Protein 3U40 (pdb70)

Nearest PDB structures (foldseek):
  3u40-assembly1_F  TM=1.004E+00  e=8.048E-52  Entamoeba histolytica
  3u40-assembly1_C  TM=9.992E-01  e=3.951E-50  Entamoeba histolytica
  3u40-assembly1_B  TM=9.940E-01  e=5.725E-50  Entamoeba histolytica
  3tl6-assembly1_A  TM=9.903E-01  e=4.682E-49  Entamoeba histolytica
  3tl6-assembly1_F  TM=9.995E-01  e=1.095E-47  Entamoeba histolytica

Secondary structure (DSSP, 8-state):
-GGG-SBTTB-PPTTSS-SEEEEES-HHHHHHHHHHH-EEEEEEE-GGG--EEEEEETTEEEEEEE--SSHHHHHHHHHHHHHHS---EEEEEEEEEE-STTPPTT-EEEEEEEEES-SSSGGGT-SSBPPEE--HHHHHHHHHHHHHTT--EEEEEEEE-S-SS-SS---HHHHHTT--EEESSHHHHHHHHHHHT-EEEEEEEEEEESSTT--B--HHHHHHTTHHHHHHHHTT--/-GGG-SBTTB-PPTTSS-SEEEEES-HHHHHHHHHHH-EEEEEEE-GGG--EEEEEETTEEEEEEE--SSHHHHHHHHHHHHHTS---EEEEEEEEEE-STT--TT-EEEEEEEEE--SSSGGGT-SSBPPEE--HHHHHHHHHHHHHTT--EEEEEEEE-S-SS-SS---HHHHHTT--EEESSHHHHHHHHHHHT-EEEEEEEEEEESSTT--B--HHHHHHTTHHHHHHHHTT--/-GGG-SBTTB-PPTTSS-SEEEEES-HHHHHHHHHHH-EEEEEEE-GGG--EEEEEETTEEEEEEE--SSHHHHHHHHHHHHHHS---EEEEEEEEEE-STTPPTT-EEEEEEEEESSSSGGGGT-SSBPPEE--HHHHHHHHHHHHHHT--EEEEEEEE-S-SS-SS---HHHHHTT--EEESSHHHHHHHHHHHT-EEEEEEEEEEE---HHHHHHHHHHHHHHH--/--B-GGG-SBTTB-PPTTSS-SEEEEES-HHHHHHHHHHH-EEEEEEE-GGG--EEEEEETTEEEEEEE--SSHHHHHHHHHHHHHTB---EEEEEEEEEE-STT--TT-EEEEEEEEESSSSGGGGT-SSBPPEE--HHHHHHHHHHHHHTT--EEEEEEEE-S-S--SS---HHHHHTT--EEESSHHHHHHHHHHHT-EEEEEEEEEEESSTT--B--HHHHHHHSHHHHHHHHTT--/-GGG-SBTTB-PPTTSS-SEEEEES-HHHHHHHHHHH-EEEEEEE-GGG--EEEEEETTEEEEEEE--SSHHHHHHHHHHHHHHS---EEEEEEEEEE-STT--TT-EEEEEEEEE---SGGGG--SSBPPEE--HHHHHHHHHHHHHTT--EEEEEEEE-S-SS-SS---HHHHHTT--EEESSHHHHHHHHHHHT-EEEEEEEEEEESSTT--B----HHHHHHHHTT--/-GGG-SBTTB-PPTTSS-SEEEEES-HHHHHHHHHHH-EEEEEEE-GGG--EEEEEETTEEEEEEE--SSHHHHHHHHHHHHHTS---EEEEEEEEEE-STT--TT-EEEEEEEEE--SSSGGGT-SSBPPEE--HHHHHHHHHHHHHTT--EEEEEEEE-S-SS-SS---HHHHHTT--EEESSHHHHHHHHHHHT-EEEEEEEEEEE--HHHHHHHHHHHHTT--

Structure (mmCIF, N/CA/C/O backbone):
data_3U40
#
_entry.id   3U40
#
_cell.length_a   86.277
_cell.length_b   101.202
_cell.length_c   167.264
_cell.angle_alpha   90.000
_cell.angle_beta   90.000
_cell.angle_gamma   90.000
#
_symmetry.space_group_name_H-M   'P 21 21 21'
#
loop_
_entity.id
_entity.type
_entity.pdbx_description
1 polymer 'Purine nucleoside phosphorylase'
2 non-polymer ADENOSINE
3 non-polymer 'NITRATE ION'
4 non-polymer 'PHOSPHATE ION'
5 water water
#
loop_
_atom_site.group_PDB
_atom_site.id
_atom_site.type_symbol
_atom_site.label_atom_id
_atom_site.label_alt_id
_atom_site.label_comp_id
_atom_site.label_asym_id
_atom_site.label_entity_id
_atom_site.label_seq_id
_atom_site.pdbx_PDB_ins_code
_atom_site.Cartn_x
_atom_site.Cartn_y
_atom_site.Cartn_z
_atom_site.occupancy
_atom_site.B_iso_or_equiv
_atom_site.auth_seq_id
_atom_site.auth_comp_id
_atom_site.auth_asym_id
_atom_site.auth_atom_id
_atom_site.pdbx_PDB_model_num
ATOM 1 N N . MET A 1 5 ? -14.845 11.751 45.951 1.00 31.31 1 MET A N 1
ATOM 2 C CA . MET A 1 5 ? -15.044 10.620 46.948 1.00 32.14 1 MET A CA 1
ATOM 3 C C . MET A 1 5 ? -15.666 11.024 48.300 1.00 30.99 1 MET A C 1
ATOM 4 O O . MET A 1 5 ? -14.945 11.381 49.255 1.00 29.00 1 MET A O 1
ATOM 6 N N . ALA A 1 6 ? -17.005 10.951 48.381 1.00 30.75 2 ALA A N 1
ATOM 7 C CA . ALA A 1 6 ? -17.761 11.377 49.574 1.00 31.29 2 ALA A CA 1
ATOM 8 C C . ALA A 1 6 ? -17.289 10.728 50.880 1.00 32.53 2 ALA A C 1
ATOM 9 O O . ALA A 1 6 ? -17.306 11.354 51.953 1.00 32.43 2 ALA A O 1
ATOM 11 N N . GLU A 1 7 ? -16.884 9.464 50.780 1.00 33.39 3 GLU A N 1
ATOM 12 C CA . GLU A 1 7 ? -16.348 8.727 51.918 1.00 34.49 3 GLU A CA 1
ATOM 13 C C . GLU A 1 7 ? -15.078 9.336 52.564 1.00 33.88 3 GLU A C 1
ATOM 14 O O . GLU A 1 7 ? -14.801 9.048 53.728 1.00 35.16 3 GLU A O 1
ATOM 16 N N . HIS A 1 8 ? -14.322 10.169 51.834 1.00 32.02 4 HIS A N 1
ATOM 17 C CA . HIS A 1 8 ? -13.068 10.767 52.369 1.00 30.83 4 HIS A CA 1
ATOM 18 C C . HIS A 1 8 ? -13.199 12.150 52.955 1.00 28.03 4 HIS A C 1
ATOM 19 O O . HIS A 1 8 ? -12.200 12.783 53.302 1.00 27.86 4 HIS A O 1
ATOM 26 N N . CYS A 1 9 ? -14.430 12.645 53.032 1.00 25.47 5 CYS A N 1
ATOM 27 C CA . CYS A 1 9 ? -14.716 13.968 53.568 1.00 23.76 5 CYS A CA 1
ATOM 28 C C . CYS A 1 9 ? -15.584 13.724 54.792 1.00 23.80 5 CYS A C 1
ATOM 29 O O . CYS A 1 9 ? -16.446 12.864 54.741 1.00 24.84 5 CYS A O 1
ATOM 32 N N . PRO A 1 10 ? -15.372 14.495 55.879 1.00 23.18 6 PRO A N 1
ATOM 33 C CA . PRO A 1 10 ? -14.348 15.572 56.000 1.00 21.78 6 PRO A CA 1
ATOM 34 C C . PRO A 1 10 ? -12.918 14.993 56.085 1.00 21.49 6 PRO A C 1
ATOM 35 O O . PRO A 1 10 ? -12.753 13.799 56.300 1.00 21.09 6 PRO A O 1
ATOM 39 N N . THR A 1 11 ? -11.893 15.813 55.880 1.00 20.03 7 THR A N 1
ATOM 40 C CA . THR A 1 11 ? -10.508 15.310 55.938 1.00 20.45 7 THR A CA 1
ATOM 41 C C . THR A 1 11 ? -9.831 15.813 57.233 1.00 20.28 7 THR A C 1
ATOM 42 O O . THR A 1 11 ? -10.432 16.603 57.957 1.00 19.74 7 THR A O 1
ATOM 46 N N . PRO A 1 12 ? -8.561 15.419 57.491 1.00 20.53 8 PRO A N 1
ATOM 47 C CA . PRO A 1 12 ? -7.941 16.005 58.705 1.00 20.76 8 PRO A CA 1
ATOM 48 C C . PRO A 1 12 ? -7.658 17.496 58.595 1.00 20.17 8 PRO A C 1
ATOM 49 O O . PRO A 1 12 ? -7.355 18.116 59.615 1.00 21.13 8 PRO A O 1
ATOM 53 N N . HIS A 1 13 ? -7.772 18.076 57.397 1.00 18.36 9 HIS A N 1
ATOM 54 C CA . HIS A 1 13 ? -7.525 19.526 57.220 1.00 17.23 9 HIS A CA 1
ATOM 55 C C . HIS A 1 13 ? -8.697 20.354 56.814 1.00 16.77 9 HIS A C 1
ATOM 56 O O . HIS A 1 13 ? -8.582 21.573 56.664 1.00 16.52 9 HIS A O 1
ATOM 63 N N . ASN A 1 14 ? -9.867 19.726 56.699 1.00 16.90 10 ASN A N 1
ATOM 64 C CA . ASN A 1 14 ? -11.014 20.392 56.120 1.00 16.20 10 ASN A CA 1
ATOM 65 C C . ASN A 1 14 ? -12.282 19.782 56.680 1.00 17.10 10 ASN A C 1
ATOM 66 O O . ASN A 1 14 ? -12.555 18.579 56.483 1.00 16.62 10 ASN A O 1
ATOM 71 N N . GLY A 1 15 ? -13.073 20.613 57.355 1.00 17.27 11 GLY A N 1
ATOM 72 C CA . GLY A 1 15 ? -14.287 20.123 57.997 1.00 18.17 11 GLY A CA 1
ATOM 73 C C . GLY A 1 15 ? -15.490 19.950 57.077 1.00 18.19 11 GLY A C 1
ATOM 74 O O . GLY A 1 15 ? -16.493 19.426 57.504 1.00 18.47 11 GLY A O 1
ATOM 75 N N . ALA A 1 16 ? -15.376 20.367 55.811 1.00 17.53 12 ALA A N 1
ATOM 76 C CA . ALA A 1 16 ? -16.475 20.249 54.857 1.00 17.39 12 ALA A CA 1
ATOM 77 C C . ALA A 1 16 ? -16.834 18.795 54.538 1.00 17.59 12 ALA A C 1
ATOM 78 O O . ALA A 1 16 ? -15.957 17.928 54.446 1.00 17.33 12 ALA A O 1
ATOM 80 N N . LYS A 1 17 ? -18.125 18.538 54.378 1.00 17.54 13 LYS A N 1
ATOM 81 C CA . LYS A 1 17 ? -18.580 17.288 53.793 1.00 17.62 13 LYS A CA 1
ATOM 82 C C . LYS A 1 17 ? -18.579 17.467 52.251 1.00 17.10 13 LYS A C 1
ATOM 83 O O . LYS A 1 17 ? -18.542 18.605 51.732 1.00 16.02 13 LYS A O 1
ATOM 85 N N . TYR A 1 18 ? -18.609 16.358 51.520 1.00 17.24 14 TYR A N 1
ATOM 86 C CA . TYR A 1 18 ? -18.631 16.416 50.066 1.00 17.77 14 TYR A CA 1
ATOM 87 C C . TYR A 1 18 ? -19.848 17.188 49.567 1.00 18.03 14 TYR A C 1
ATOM 88 O O . TYR A 1 18 ? -20.920 17.012 50.095 1.00 18.17 14 TYR A O 1
ATOM 97 N N . GLY A 1 19 ? -19.682 18.067 48.586 1.00 17.89 15 GLY A N 1
ATOM 98 C CA . GLY A 1 19 ? -20.812 18.864 48.107 1.00 18.52 15 GLY A CA 1
ATOM 99 C C . GLY A 1 19 ? -20.934 20.221 48.757 1.00 19.28 15 GLY A C 1
ATOM 100 O O . GLY A 1 19 ? -21.622 21.099 48.215 1.00 20.11 15 GLY A O 1
ATOM 101 N N . GLU A 1 20 ? -20.248 20.414 49.893 1.00 19.08 16 GLU A N 1
ATOM 102 C CA . GLU A 1 20 ? -20.218 21.715 50.562 1.00 19.53 16 GLU A CA 1
ATOM 103 C C . GLU A 1 20 ? -19.231 22.673 49.871 1.00 18.76 16 GLU A C 1
ATOM 104 O O . GLU A 1 20 ? -19.316 23.908 50.057 1.00 18.64 16 GLU A O 1
ATOM 110 N N . ILE A 1 21 ? -18.359 22.103 49.032 1.00 16.95 17 ILE A N 1
ATOM 111 C CA . ILE A 1 21 ? -17.380 22.895 48.304 1.00 16.14 17 ILE A CA 1
ATOM 112 C C . ILE A 1 21 ? -17.806 22.861 46.856 1.00 16.05 17 ILE A C 1
ATOM 113 O O . ILE A 1 21 ? -18.126 21.810 46.347 1.00 16.78 17 ILE A O 1
ATOM 118 N N . ALA A 1 22 ? -17.819 24.018 46.205 1.00 16.33 18 ALA A N 1
ATOM 119 C CA . ALA A 1 22 ? -18.239 24.145 44.803 1.00 16.73 18 ALA A CA 1
ATOM 120 C C . ALA A 1 22 ? -17.209 23.570 43.870 1.00 16.79 18 ALA A C 1
ATOM 121 O O . ALA A 1 22 ? -16.054 23.269 44.274 1.00 16.54 18 ALA A O 1
ATOM 123 N N . GLU A 1 23 ? -17.563 23.516 42.597 1.00 17.18 19 GLU A N 1
ATOM 124 C CA . GLU A 1 23 ? -16.638 22.933 41.627 1.00 18.02 19 GLU A CA 1
ATOM 125 C C . GLU A 1 23 ? -15.512 23.890 41.231 1.00 17.09 19 GLU A C 1
ATOM 126 O O . GLU A 1 23 ? -14.529 23.460 40.662 1.00 16.88 19 GLU A O 1
ATOM 132 N N . THR A 1 24 ? -15.706 25.185 41.478 1.00 16.89 20 THR A N 1
ATOM 133 C CA . THR A 1 24 ? -14.672 26.201 41.333 1.00 16.68 20 THR A CA 1
ATOM 134 C C . THR A 1 24 ? -14.271 26.706 42.724 1.00 16.14 20 THR A C 1
ATOM 135 O O . THR A 1 24 ? -15.123 27.102 43.516 1.00 16.37 20 THR A O 1
ATOM 139 N N . VAL A 1 25 ? -12.975 26.698 43.016 1.00 15.46 21 VAL A N 1
ATOM 140 C CA . VAL A 1 25 ? -12.467 27.197 44.294 1.00 15.06 21 VAL A CA 1
ATOM 141 C C . VAL A 1 25 ? -11.386 28.270 44.003 1.00 15.30 21 VAL A C 1
ATOM 142 O O . VAL A 1 25 ? -10.452 28.016 43.248 1.00 15.38 21 VAL A O 1
ATOM 146 N N . LEU A 1 26 ? -11.542 29.437 44.605 1.00 15.59 22 LEU A N 1
ATOM 147 C CA . LEU A 1 26 ? -10.560 30.494 44.602 1.00 16.52 22 LEU A CA 1
ATOM 148 C C . LEU A 1 26 ? -9.809 30.333 45.898 1.00 16.36 22 LEU A C 1
ATOM 149 O O . LEU A 1 26 ? -10.428 30.225 46.964 1.00 16.07 22 LEU A O 1
ATOM 154 N N . MET A 1 27 ? -8.491 30.283 45.845 1.00 16.26 23 MET A N 1
ATOM 155 C CA . MET A 1 27 ? -7.726 30.096 47.070 1.00 16.99 23 MET A CA 1
ATOM 156 C C . MET A 1 27 ? -6.758 31.265 47.238 1.00 16.63 23 MET A C 1
ATOM 157 O O . MET A 1 27 ? -6.180 31.746 46.246 1.00 16.58 23 MET A O 1
ATOM 162 N N . ALA A 1 28 ? -6.575 31.697 48.486 1.00 16.04 24 ALA A N 1
ATOM 163 C CA . ALA A 1 28 ? -5.521 32.667 48.823 1.00 16.86 24 ALA A CA 1
ATOM 164 C C . ALA A 1 28 ? -4.814 32.195 50.086 1.00 16.81 24 ALA A C 1
ATOM 165 O O . ALA A 1 28 ? -5.342 31.371 50.815 1.00 16.07 24 ALA A O 1
ATOM 167 N N . GLY A 1 29 ? -3.622 32.709 50.340 1.00 17.75 25 GLY A N 1
ATOM 168 C CA . GLY A 1 29 ? -2.834 32.244 51.489 1.00 18.68 25 GLY A CA 1
ATOM 169 C C . GLY A 1 29 ? -3.463 32.619 52.832 1.00 19.62 25 GLY A C 1
ATOM 170 O O . GLY A 1 29 ? -3.472 31.815 53.775 1.00 20.11 25 GLY A O 1
ATOM 171 N N . ASP A 1 30 ? -4.021 33.829 52.886 1.00 19.38 26 ASP A N 1
ATOM 172 C CA . ASP A 1 30 ? -4.369 34.482 54.142 1.00 20.00 26 ASP A CA 1
ATOM 173 C C . ASP A 1 30 ? -5.847 34.373 54.480 1.00 19.66 26 ASP A C 1
ATOM 174 O O . ASP A 1 30 ? -6.682 34.860 53.723 1.00 19.61 26 ASP A O 1
ATOM 179 N N . PRO A 1 31 ? -6.182 33.695 55.600 1.00 19.86 27 PRO A N 1
ATOM 180 C CA . PRO A 1 31 ? -7.623 33.522 55.968 1.00 20.42 27 PRO A CA 1
ATOM 181 C C . PRO A 1 31 ? -8.388 34.837 56.152 1.00 21.47 27 PRO A C 1
ATOM 182 O O . PRO A 1 31 ? -9.599 34.879 55.913 1.00 21.41 27 PRO A O 1
ATOM 186 N N . LEU A 1 32 ? -7.704 35.906 56.556 1.00 22.42 28 LEU A N 1
ATOM 187 C CA . LEU A 1 32 ? -8.362 37.210 56.706 1.00 23.82 28 LEU A CA 1
ATOM 188 C C . LEU A 1 32 ? -8.736 37.775 55.320 1.00 23.20 28 LEU A C 1
ATOM 189 O O . LEU A 1 32 ? -9.806 38.321 55.119 1.00 22.73 28 LEU A O 1
ATOM 194 N N . ARG A 1 33 ? -7.890 37.539 54.328 1.00 23.57 29 ARG A N 1
ATOM 195 C CA . ARG A 1 33 ? -8.218 37.917 52.974 1.00 23.26 29 ARG A CA 1
ATOM 196 C C . ARG A 1 33 ? -9.363 37.060 52.345 1.00 21.58 29 ARG A C 1
ATOM 197 O O . ARG A 1 33 ? -10.194 37.562 51.597 1.00 20.32 29 ARG A O 1
ATOM 205 N N . VAL A 1 34 ? -9.371 35.771 52.639 1.00 19.52 30 VAL A N 1
ATOM 206 C CA . VAL A 1 34 ? -10.408 34.873 52.160 1.00 19.05 30 VAL A CA 1
ATOM 207 C C . VAL A 1 34 ? -11.764 35.308 52.728 1.00 20.00 30 VAL A C 1
ATOM 208 O O . VAL A 1 34 ? -12.746 35.369 52.006 1.00 18.74 30 VAL A O 1
ATOM 212 N N . LYS A 1 35 ? -11.785 35.630 54.017 1.00 21.32 31 LYS A N 1
ATOM 213 C CA . LYS A 1 35 ? -12.974 36.147 54.655 1.00 23.21 31 LYS A CA 1
ATOM 214 C C . LYS A 1 35 ? -13.463 37.435 53.982 1.00 23.73 31 LYS A C 1
ATOM 215 O O . LYS A 1 35 ? -14.655 37.581 53.672 1.00 23.41 31 LYS A O 1
ATOM 221 N N . LEU A 1 36 ? -12.541 38.371 53.758 1.00 24.00 32 LEU A N 1
ATOM 222 C CA . LEU A 1 36 ? -12.884 39.596 53.072 1.00 24.79 32 LEU A CA 1
ATOM 223 C C . LEU A 1 36 ? -13.468 39.326 51.675 1.00 24.14 32 LEU A C 1
ATOM 224 O O . LEU A 1 36 ? -14.414 39.988 51.279 1.00 24.05 32 LEU A O 1
ATOM 229 N N . LEU A 1 37 ? -12.862 38.404 50.924 1.00 22.23 33 LEU A N 1
ATOM 230 C CA . LEU A 1 37 ? -13.365 38.036 49.611 1.00 21.68 33 LEU A CA 1
ATOM 231 C C . LEU A 1 37 ? -14.812 37.516 49.686 1.00 21.45 33 LEU A C 1
ATOM 232 O O . LEU A 1 37 ? -15.676 37.959 48.903 1.00 21.15 33 LEU A O 1
ATOM 234 N N . ALA A 1 38 ? -15.082 36.600 50.621 1.00 20.65 34 ALA A N 1
ATOM 235 C CA . ALA A 1 38 ? -16.438 36.030 50.768 1.00 21.23 34 ALA A CA 1
ATOM 236 C C . ALA A 1 38 ? -17.467 37.146 51.108 1.00 23.03 34 ALA A C 1
ATOM 237 O O . ALA A 1 38 ? -18.536 37.232 50.471 1.00 22.46 34 ALA A O 1
ATOM 239 N N . ASP A 1 39 ? -17.132 37.996 52.097 1.00 24.44 35 ASP A N 1
ATOM 240 C CA . ASP A 1 39 ? -18.012 39.120 52.503 1.00 27.14 35 ASP A CA 1
ATOM 241 C C . ASP A 1 39 ? -18.226 40.161 51.411 1.00 26.97 35 ASP A C 1
ATOM 242 O O . ASP A 1 39 ? -19.295 40.695 51.267 1.00 29.09 35 ASP A O 1
ATOM 247 N N . THR A 1 40 ? -17.195 40.472 50.650 1.00 27.10 36 THR A N 1
ATOM 248 C CA . THR A 1 40 ? -17.316 41.511 49.648 1.00 27.26 36 THR A CA 1
ATOM 249 C C . THR A 1 40 ? -18.045 41.053 48.393 1.00 26.79 36 THR A C 1
ATOM 250 O O . THR A 1 40 ? -18.758 41.847 47.787 1.00 25.96 36 THR A O 1
ATOM 254 N N . TYR A 1 41 ? -17.835 39.804 47.971 1.00 25.16 37 TYR A N 1
ATOM 255 C CA . TYR A 1 41 ? -18.254 39.398 46.626 1.00 25.26 37 TYR A CA 1
ATOM 256 C C . TYR A 1 41 ? -19.305 38.325 46.539 1.00 24.34 37 TYR A C 1
ATOM 257 O O . TYR A 1 41 ? -19.942 38.172 45.504 1.00 24.11 37 TYR A O 1
ATOM 266 N N . LEU A 1 42 ? -19.458 37.539 47.589 1.00 24.08 38 LEU A N 1
ATOM 267 C CA . LEU A 1 42 ? -20.325 36.380 47.505 1.00 23.32 38 LEU A CA 1
ATOM 268 C C . LEU A 1 42 ? -21.657 36.607 48.203 1.00 23.77 38 LEU A C 1
ATOM 269 O O . LEU A 1 42 ? -21.724 37.351 49.185 1.00 23.45 38 LEU A O 1
ATOM 274 N N . THR A 1 43 ? -22.702 35.939 47.723 1.00 22.96 39 THR A N 1
ATOM 275 C CA . THR A 1 43 ? -23.993 36.003 48.424 1.00 23.84 39 THR A CA 1
ATOM 276 C C . THR A 1 43 ? -24.321 34.631 48.933 1.00 24.01 39 THR A C 1
ATOM 277 O O . THR A 1 43 ? -23.758 33.635 48.457 1.00 22.47 39 THR A O 1
ATOM 281 N N . ASP A 1 44 ? -25.208 34.586 49.920 1.00 25.07 40 ASP A N 1
ATOM 282 C CA . ASP A 1 44 ? -25.664 33.340 50.484 1.00 26.20 40 ASP A CA 1
ATOM 283 C C . ASP A 1 44 ? -24.504 32.506 51.048 1.00 25.32 40 ASP A C 1
ATOM 284 O O . ASP A 1 44 ? -24.458 31.288 50.816 1.00 25.45 40 ASP A O 1
ATOM 289 N N . VAL A 1 45 ? -23.599 33.162 51.795 1.00 23.77 41 VAL A N 1
ATOM 290 C CA . VAL A 1 45 ? -22.316 32.582 52.219 1.00 23.64 41 VAL A CA 1
ATOM 291 C C . VAL A 1 45 ? -22.514 31.591 53.355 1.00 23.87 41 VAL A C 1
ATOM 292 O O . VAL A 1 45 ? -23.215 31.873 54.322 1.00 24.56 41 VAL A O 1
ATOM 296 N N . VAL A 1 46 ? -21.939 30.406 53.193 1.00 22.84 42 VAL A N 1
ATOM 297 C CA . VAL A 1 46 ? -21.845 29.441 54.277 1.00 21.94 42 VAL A CA 1
ATOM 298 C C . VAL A 1 46 ? -20.367 29.136 54.520 1.00 20.71 42 VAL A C 1
ATOM 299 O O . VAL A 1 46 ? -19.606 28.922 53.567 1.00 19.61 42 VAL A O 1
ATOM 303 N N . GLN A 1 47 ? -19.955 29.113 55.785 1.00 20.46 43 GLN A N 1
ATOM 304 C CA . GLN A 1 47 ? -18.587 28.718 56.121 1.00 19.47 43 GLN A CA 1
ATOM 305 C C . GLN A 1 47 ? -18.533 27.212 56.203 1.00 19.35 43 GLN A C 1
ATOM 306 O O . GLN A 1 47 ? -19.288 26.653 56.984 1.00 19.62 43 GLN A O 1
ATOM 312 N N . TYR A 1 48 ? -17.663 26.534 55.443 1.00 18.10 44 TYR A N 1
ATOM 313 C CA . TYR A 1 48 ? -17.582 25.043 55.586 1.00 17.55 44 TYR A CA 1
ATOM 314 C C . TYR A 1 48 ? -16.344 24.548 56.357 1.00 17.50 44 TYR A C 1
ATOM 315 O O . TYR A 1 48 ? -16.255 23.359 56.712 1.00 17.25 44 TYR A O 1
ATOM 324 N N . ASN A 1 49 ? -15.379 25.434 56.579 1.00 16.96 45 ASN A N 1
ATOM 325 C CA . ASN A 1 49 ? -14.160 25.008 57.241 1.00 17.45 45 ASN A CA 1
ATOM 326 C C . ASN A 1 49 ? -13.621 26.065 58.180 1.00 17.63 45 ASN A C 1
ATOM 327 O O . ASN A 1 49 ? -13.593 27.257 57.830 1.00 17.18 45 ASN A O 1
ATOM 332 N N . SER A 1 50 ? -13.177 25.599 59.346 1.00 17.82 46 SER A N 1
ATOM 333 C CA . SER A 1 50 ? -12.393 26.421 60.285 1.00 18.80 46 SER A CA 1
ATOM 334 C C . SER A 1 50 ? -11.219 25.608 60.840 1.00 18.78 46 SER A C 1
ATOM 335 O O . SER A 1 50 ? -10.446 26.098 61.669 1.00 19.34 46 SER A O 1
ATOM 338 N N . VAL A 1 51 ? -11.078 24.363 60.376 1.00 18.44 47 VAL A N 1
ATOM 339 C CA . VAL A 1 51 ? -9.919 23.523 60.745 1.00 18.53 47 VAL A CA 1
ATOM 340 C C . VAL A 1 51 ? -8.568 24.238 60.535 1.00 18.76 47 VAL A C 1
ATOM 341 O O . VAL A 1 51 ? -8.304 24.765 59.442 1.00 18.02 47 VAL A O 1
ATOM 345 N N . ARG A 1 52 ? -7.751 24.285 61.597 1.00 19.26 48 ARG A N 1
ATOM 346 C CA . ARG A 1 52 ? -6.449 25.005 61.590 1.00 19.93 48 ARG A CA 1
ATOM 347 C C . ARG A 1 52 ? -6.544 26.493 61.226 1.00 19.71 48 ARG A C 1
ATOM 348 O O . ARG A 1 52 ? -5.553 27.099 60.813 1.00 19.68 48 ARG A O 1
ATOM 356 N N . GLY A 1 53 ? -7.735 27.060 61.370 1.00 19.29 49 GLY A N 1
ATOM 357 C CA . GLY A 1 53 ? -7.976 28.452 61.010 1.00 19.31 49 GLY A CA 1
ATOM 358 C C . GLY A 1 53 ? -7.922 28.704 59.511 1.00 18.79 49 GLY A C 1
ATOM 359 O O . GLY A 1 53 ? -7.923 29.873 59.088 1.00 19.02 49 GLY A O 1
ATOM 360 N N . ALA A 1 54 ? -7.903 27.624 58.708 1.00 17.84 50 ALA A N 1
ATOM 361 C CA . ALA A 1 54 ? -7.822 27.756 57.248 1.00 17.27 50 ALA A CA 1
ATOM 362 C C . ALA A 1 54 ? -9.253 27.874 56.668 1.00 16.71 50 ALA A C 1
ATOM 363 O O . ALA A 1 54 ? -9.820 26.959 56.067 1.00 16.62 50 ALA A O 1
ATOM 365 N N . VAL A 1 55 ? -9.825 29.050 56.837 1.00 16.36 51 VAL A N 1
ATOM 366 C CA . VAL A 1 55 ? -11.240 29.192 56.616 1.00 15.69 51 VAL A CA 1
ATOM 367 C C . VAL A 1 55 ? -11.578 28.961 55.152 1.00 15.06 51 VAL A C 1
ATOM 368 O O . VAL A 1 55 ? -10.784 29.308 54.262 1.00 14.57 51 VAL A O 1
ATOM 372 N N . GLY A 1 56 ? -12.740 28.333 54.930 1.00 14.53 52 GLY A N 1
ATOM 373 C CA . GLY A 1 56 ? -13.317 28.176 53.617 1.00 14.30 52 GLY A CA 1
ATOM 374 C C . GLY A 1 56 ? -14.808 28.535 53.629 1.00 14.82 52 GLY A C 1
ATOM 375 O O . GLY A 1 56 ? -15.531 28.228 54.596 1.00 14.94 52 GLY A O 1
ATOM 376 N N . TYR A 1 57 ? -15.251 29.232 52.585 1.00 14.63 53 TYR A N 1
ATOM 377 C CA . TYR A 1 57 ? -16.661 29.631 52.431 1.00 15.11 53 TYR A CA 1
ATOM 378 C C . TYR A 1 57 ? -17.174 29.253 51.045 1.00 14.99 53 TYR A C 1
ATOM 379 O O . TYR A 1 57 ? -16.419 29.219 50.082 1.00 14.86 53 TYR A O 1
ATOM 388 N N . THR A 1 58 ? -18.469 28.993 50.956 1.00 15.51 54 THR A N 1
ATOM 389 C CA . THR A 1 58 ? -19.139 28.730 49.698 1.00 15.66 54 THR A CA 1
ATOM 390 C C . THR A 1 58 ? -20.338 29.691 49.583 1.00 16.48 54 THR A C 1
ATOM 391 O O . THR A 1 58 ? -21.091 29.896 50.527 1.00 17.00 54 THR A O 1
ATOM 395 N N . GLY A 1 59 ? -20.483 30.289 48.417 1.00 16.83 55 GLY A N 1
ATOM 396 C CA . GLY A 1 59 ? -21.528 31.275 48.194 1.00 17.97 55 GLY A CA 1
ATOM 397 C C . GLY A 1 59 ? -21.627 31.507 46.701 1.00 18.63 55 GLY A C 1
ATOM 398 O O . GLY A 1 59 ? -21.107 30.702 45.897 1.00 18.16 55 GLY A O 1
ATOM 399 N N . TYR A 1 60 ? -22.296 32.583 46.315 1.00 19.26 56 TYR A N 1
ATOM 400 C CA . TYR A 1 60 ? -22.607 32.774 44.911 1.00 20.61 56 TYR A CA 1
ATOM 401 C C . TYR A 1 60 ? -22.113 34.069 44.400 1.00 21.57 56 TYR A C 1
ATOM 402 O O . TYR A 1 60 ? -22.176 35.089 45.098 1.00 21.05 56 TYR A O 1
ATOM 411 N N . TYR A 1 61 ? -21.633 34.020 43.158 1.00 22.51 57 TYR A N 1
ATOM 412 C CA . TYR A 1 61 ? -21.231 35.230 42.485 1.00 24.54 57 TYR A CA 1
ATOM 413 C C . TYR A 1 61 ? -21.955 35.282 41.151 1.00 25.02 57 TYR A C 1
ATOM 414 O O . TYR A 1 61 ? -21.807 34.374 40.323 1.00 23.36 57 TYR A O 1
ATOM 423 N N . LYS A 1 62 ? -22.799 36.312 41.005 1.00 25.43 58 LYS A N 1
ATOM 424 C CA . LYS A 1 62 ? -23.612 36.518 39.807 1.00 27.10 58 LYS A CA 1
ATOM 425 C C . LYS A 1 62 ? -24.337 35.231 39.436 1.00 25.68 58 LYS A C 1
ATOM 426 O O . LYS A 1 62 ? -24.306 34.808 38.298 1.00 26.25 58 LYS A O 1
ATOM 432 N N . GLY A 1 63 ? -24.934 34.576 40.420 1.00 24.89 59 GLY A N 1
ATOM 433 C CA . GLY A 1 63 ? -25.664 33.334 40.171 1.00 24.37 59 GLY A CA 1
ATOM 434 C C . GLY A 1 63 ? -24.852 32.049 40.106 1.00 23.29 59 GLY A C 1
ATOM 435 O O . GLY A 1 63 ? -25.416 30.966 39.978 1.00 23.54 59 GLY A O 1
ATOM 436 N N . VAL A 1 64 ? -23.536 32.145 40.193 1.00 22.91 60 VAL A N 1
ATOM 437 C CA . VAL A 1 64 ? -22.672 30.957 40.016 1.00 22.41 60 VAL A CA 1
ATOM 438 C C . VAL A 1 64 ? -22.066 30.549 41.357 1.00 21.49 60 VAL A C 1
ATOM 439 O O . VAL A 1 64 ? -21.471 31.358 42.049 1.00 21.12 60 VAL A O 1
ATOM 443 N N . LYS A 1 65 ? -22.238 29.298 41.739 1.00 21.60 61 LYS A N 1
ATOM 444 C CA . LYS A 1 65 ? -21.747 28.847 43.044 1.00 22.06 61 LYS A CA 1
ATOM 445 C C . LYS A 1 65 ? -20.221 28.761 43.036 1.00 20.82 61 LYS A C 1
ATOM 446 O O . LYS A 1 65 ? -19.644 28.287 42.075 1.00 20.85 61 LYS A O 1
ATOM 452 N N . LEU A 1 66 ? -19.562 29.260 44.075 1.00 19.76 62 LEU A N 1
ATOM 453 C CA . LEU A 1 66 ? -18.115 29.136 44.156 1.00 19.34 62 LEU A CA 1
ATOM 454 C C . LEU A 1 66 ? -17.636 29.106 45.591 1.00 18.10 62 LEU A C 1
ATOM 455 O O . LEU A 1 66 ? -18.332 29.540 46.521 1.00 17.92 62 LEU A O 1
ATOM 460 N N . SER A 1 67 ? -16.437 28.570 45.771 1.00 16.59 63 SER A N 1
ATOM 461 C CA . SER A 1 67 ? -15.861 28.512 47.091 1.00 15.69 63 SER A CA 1
ATOM 462 C C . SER A 1 67 ? -14.597 29.343 47.146 1.00 15.54 63 SER A C 1
ATOM 463 O O . SER A 1 67 ? -13.950 29.537 46.116 1.00 15.69 63 SER A O 1
ATOM 466 N N . VAL A 1 68 ? -14.297 29.848 48.336 1.00 15.37 64 VAL A N 1
ATOM 467 C CA A VAL A 1 68 ? -13.012 30.478 48.596 0.60 15.59 64 VAL A CA 1
ATOM 468 C CA B VAL A 1 68 ? -13.053 30.557 48.652 0.40 15.53 64 VAL A CA 1
ATOM 469 C C . VAL A 1 68 ? -12.395 29.906 49.874 1.00 15.60 64 VAL A C 1
ATOM 470 O O . VAL A 1 68 ? -13.046 29.728 50.905 1.00 15.40 64 VAL A O 1
ATOM 477 N N . GLN A 1 69 ? -11.111 29.581 49.777 1.00 16.04 65 GLN A N 1
ATOM 478 C CA . GLN A 1 69 ? -10.441 28.842 50.817 1.00 16.33 65 GLN A CA 1
ATOM 479 C C . GLN A 1 69 ? -8.995 29.327 51.021 1.00 15.84 65 GLN A C 1
ATOM 480 O O . GLN A 1 69 ? -8.298 29.606 50.058 1.00 15.46 65 GLN A O 1
ATOM 486 N N . ALA A 1 70 ? -8.574 29.417 52.284 1.00 15.45 66 ALA A N 1
ATOM 487 C CA . ALA A 1 70 ? -7.202 29.783 52.669 1.00 15.57 66 ALA A CA 1
ATOM 488 C C . ALA A 1 70 ? -6.309 28.565 52.422 1.00 15.62 66 ALA A C 1
ATOM 489 O O . ALA A 1 70 ? -6.734 27.429 52.687 1.00 15.64 66 ALA A O 1
ATOM 491 N N . HIS A 1 71 ? -5.102 28.773 51.913 1.00 15.20 67 HIS A N 1
ATOM 492 C CA . HIS A 1 71 ? -4.180 27.631 51.756 1.00 15.30 67 HIS A CA 1
ATOM 493 C C . HIS A 1 71 ? -2.902 27.704 52.554 1.00 15.32 67 HIS A C 1
ATOM 494 O O . HIS A 1 71 ? -2.049 26.820 52.410 1.00 15.28 67 HIS A O 1
ATOM 501 N N . GLY A 1 72 ? -2.748 28.733 53.386 1.00 14.99 68 GLY A N 1
ATOM 502 C CA . GLY A 1 72 ? -1.515 28.896 54.166 1.00 15.70 68 GLY A CA 1
ATOM 503 C C . GLY A 1 72 ? -0.326 29.244 53.252 1.00 15.67 68 GLY A C 1
ATOM 504 O O . GLY A 1 72 ? -0.514 29.610 52.081 1.00 15.98 68 GLY A O 1
ATOM 505 N N . MET A 1 73 ? 0.901 29.067 53.743 1.00 15.52 69 MET A N 1
ATOM 506 C CA . MET A 1 73 ? 2.071 29.493 52.987 1.00 15.37 69 MET A CA 1
ATOM 507 C C . MET A 1 73 ? 2.937 28.300 52.586 1.00 14.77 69 MET A C 1
ATOM 508 O O . MET A 1 73 ? 3.215 27.447 53.434 1.00 14.79 69 MET A O 1
ATOM 513 N N . GLY A 1 74 ? 3.399 28.285 51.335 1.00 14.05 70 GLY A N 1
ATOM 514 C CA . GLY A 1 74 ? 4.399 27.319 50.870 1.00 14.07 70 GLY A CA 1
ATOM 515 C C . GLY A 1 74 ? 3.758 26.153 50.122 1.00 13.60 70 GLY A C 1
ATOM 516 O O . GLY A 1 74 ? 2.573 25.856 50.324 1.00 13.01 70 GLY A O 1
ATOM 517 N N . MET A 1 75 ? 4.548 25.506 49.276 1.00 13.58 71 MET A N 1
ATOM 518 C CA . MET A 1 75 ? 4.054 24.396 48.440 1.00 13.77 71 MET A CA 1
ATOM 519 C C . MET A 1 75 ? 3.473 23.188 49.210 1.00 13.12 71 MET A C 1
ATOM 520 O O . MET A 1 75 ? 2.468 22.646 48.792 1.00 12.88 71 MET A O 1
ATOM 525 N N . PRO A 1 76 ? 4.112 22.761 50.329 1.00 13.13 72 PRO A N 1
ATOM 526 C CA . PRO A 1 76 ? 3.547 21.609 51.033 1.00 13.09 72 PRO A CA 1
ATOM 527 C C . PRO A 1 76 ? 2.189 21.912 51.640 1.00 13.03 72 PRO A C 1
ATOM 528 O O . PRO A 1 76 ? 1.328 21.025 51.675 1.00 12.95 72 PRO A O 1
ATOM 532 N N . SER A 1 77 ? 1.982 23.162 52.053 1.00 12.86 73 SER A N 1
ATOM 533 C CA . SER A 1 77 ? 0.697 23.566 52.586 1.00 13.13 73 SER A CA 1
ATOM 534 C C . SER A 1 77 ? -0.379 23.594 51.492 1.00 12.86 73 SER A C 1
ATOM 535 O O . SER A 1 77 ? -1.457 22.951 51.631 1.00 12.67 73 SER A O 1
ATOM 538 N N . ILE A 1 78 ? -0.113 24.290 50.391 1.00 12.75 74 ILE A N 1
ATOM 539 C CA . ILE A 1 78 ? -1.133 24.346 49.343 1.00 12.86 74 ILE A CA 1
ATOM 540 C C . ILE A 1 78 ? -1.366 22.938 48.759 1.00 12.88 74 ILE A C 1
ATOM 541 O O . ILE A 1 78 ? -2.486 22.599 48.294 1.00 13.21 74 ILE A O 1
ATOM 546 N N . GLY A 1 79 ? -0.302 22.137 48.787 1.00 13.07 75 GLY A N 1
ATOM 547 C CA . GLY A 1 79 ? -0.332 20.769 48.266 1.00 13.16 75 GLY A CA 1
ATOM 548 C C . GLY A 1 79 ? -1.358 19.929 49.023 1.00 13.10 75 GLY A C 1
ATOM 549 O O . GLY A 1 79 ? -2.126 19.214 48.416 1.00 12.83 75 GLY A O 1
ATOM 550 N N . ILE A 1 80 ? -1.332 19.992 50.353 1.00 13.32 76 ILE A N 1
ATOM 551 C CA . ILE A 1 80 ? -2.371 19.343 51.172 1.00 13.85 76 ILE A CA 1
ATOM 552 C C . ILE A 1 80 ? -3.816 19.728 50.755 1.00 13.50 76 ILE A C 1
ATOM 553 O O . ILE A 1 80 ? -4.654 18.839 50.453 1.00 13.24 76 ILE A O 1
ATOM 558 N N . TYR A 1 81 ? -4.091 21.034 50.729 1.00 13.42 77 TYR A N 1
ATOM 559 C CA . TYR A 1 81 ? -5.438 21.533 50.407 1.00 13.54 77 TYR A CA 1
ATOM 560 C C . TYR A 1 81 ? -5.888 21.173 48.996 1.00 13.37 77 TYR A C 1
ATOM 561 O O . TYR A 1 81 ? -6.987 20.622 48.815 1.00 13.26 77 TYR A O 1
ATOM 570 N N . ALA A 1 82 ? -5.017 21.448 48.020 1.00 13.13 78 ALA A N 1
ATOM 571 C CA . ALA A 1 82 ? -5.336 21.213 46.629 1.00 13.17 78 ALA A CA 1
ATOM 572 C C . ALA A 1 82 ? -5.541 19.699 46.331 1.00 13.43 78 ALA A C 1
ATOM 573 O O . ALA A 1 82 ? -6.464 19.308 45.585 1.00 13.23 78 ALA A O 1
ATOM 575 N N . TYR A 1 83 ? -4.669 18.854 46.893 1.00 13.63 79 TYR A N 1
ATOM 576 C CA . TYR A 1 83 ? -4.831 17.404 46.730 1.00 14.08 79 TYR A CA 1
ATOM 577 C C . TYR A 1 83 ? -6.250 16.948 47.184 1.00 14.02 79 TYR A C 1
ATOM 578 O O . TYR A 1 83 ? -6.950 16.225 46.472 1.00 13.94 79 TYR A O 1
ATOM 587 N N . GLU A 1 84 ? -6.635 17.376 48.381 1.00 13.79 80 GLU A N 1
ATOM 588 C CA . GLU A 1 84 ? -7.934 17.076 48.960 1.00 14.39 80 GLU A CA 1
ATOM 589 C C . GLU A 1 84 ? -9.087 17.591 48.085 1.00 14.50 80 GLU A C 1
ATOM 590 O O . GLU A 1 84 ? -10.030 16.869 47.799 1.00 14.78 80 GLU A O 1
ATOM 596 N N . LEU A 1 85 ? -8.995 18.838 47.671 1.00 14.00 81 LEU A N 1
ATOM 597 C CA . LEU A 1 85 ? -10.032 19.451 46.841 1.00 14.30 81 LEU A CA 1
ATOM 598 C C . LEU A 1 85 ? -10.255 18.709 45.525 1.00 14.66 81 LEU A C 1
ATOM 599 O O . LEU A 1 85 ? -11.408 18.365 45.197 1.00 14.62 81 LEU A O 1
ATOM 604 N N . PHE A 1 86 ? -9.157 18.464 44.784 1.00 14.60 82 PHE A N 1
ATOM 605 C CA . PHE A 1 86 ? -9.240 17.766 43.500 1.00 15.13 82 PHE A CA 1
ATOM 606 C C . PHE A 1 86 ? -9.605 16.290 43.642 1.00 16.03 82 PHE A C 1
ATOM 607 O O . PHE A 1 86 ? -10.322 15.748 42.803 1.00 16.67 82 PHE A O 1
ATOM 615 N N . ASN A 1 87 ? -9.094 15.633 44.671 1.00 16.18 83 ASN A N 1
ATOM 616 C CA . ASN A 1 87 ? -9.264 14.176 44.741 1.00 17.14 83 ASN A CA 1
ATOM 617 C C . ASN A 1 87 ? -10.390 13.694 45.636 1.00 17.19 83 ASN A C 1
ATOM 618 O O . ASN A 1 87 ? -10.851 12.591 45.454 1.00 17.26 83 ASN A O 1
ATOM 623 N N . PHE A 1 88 ? -10.828 14.513 46.588 1.00 16.73 84 PHE A N 1
ATOM 624 C CA . PHE A 1 88 ? -11.877 14.087 47.523 1.00 17.52 84 PHE A CA 1
ATOM 625 C C . PHE A 1 88 ? -13.159 14.917 47.343 1.00 17.28 84 PHE A C 1
ATOM 626 O O . PHE A 1 88 ? -14.238 14.402 47.531 1.00 18.08 84 PHE A O 1
ATOM 634 N N . TYR A 1 89 ? -13.032 16.186 46.963 1.00 16.15 85 TYR A N 1
ATOM 635 C CA . TYR A 1 89 ? -14.197 17.069 46.980 1.00 15.74 85 TYR A CA 1
ATOM 636 C C . TYR A 1 89 ? -14.827 17.293 45.617 1.00 15.64 85 TYR A C 1
ATOM 637 O O . TYR A 1 89 ? -15.818 18.005 45.514 1.00 16.07 85 TYR A O 1
ATOM 646 N N . GLY A 1 90 ? -14.263 16.692 44.576 1.00 15.51 86 GLY A N 1
ATOM 647 C CA . GLY A 1 90 ? -14.848 16.780 43.236 1.00 15.45 86 GLY A CA 1
ATOM 648 C C . GLY A 1 90 ? -14.624 18.140 42.582 1.00 15.26 86 GLY A C 1
ATOM 649 O O . GLY A 1 90 ? -15.290 18.473 41.619 1.00 15.36 86 GLY A O 1
ATOM 650 N N . VAL A 1 91 ? -13.684 18.941 43.106 1.00 14.54 87 VAL A N 1
ATOM 651 C CA . VAL A 1 91 ? -13.433 20.261 42.555 1.00 14.28 87 VAL A CA 1
ATOM 652 C C . VAL A 1 91 ? -12.824 20.132 41.154 1.00 14.75 87 VAL A C 1
ATOM 653 O O . VAL A 1 91 ? -11.944 19.260 40.921 1.00 14.87 87 VAL A O 1
ATOM 657 N N . LYS A 1 92 ? -13.306 20.957 40.231 1.00 15.30 88 LYS A N 1
ATOM 658 C CA . LYS A 1 92 ? -12.827 20.920 38.829 1.00 16.64 88 LYS A CA 1
ATOM 659 C C . LYS A 1 92 ? -11.743 21.955 38.504 1.00 15.99 88 LYS A C 1
ATOM 660 O O . LYS A 1 92 ? -10.897 21.709 37.658 1.00 16.03 88 LYS A O 1
ATOM 666 N N . ARG A 1 93 ? -11.852 23.131 39.101 1.00 15.75 89 ARG A N 1
ATOM 667 C CA A ARG A 1 93 ? -10.856 24.195 38.887 0.50 15.81 89 ARG A CA 1
ATOM 668 C CA B ARG A 1 93 ? -10.895 24.224 38.869 0.50 15.87 89 ARG A CA 1
ATOM 669 C C . ARG A 1 93 ? -10.525 24.965 40.162 1.00 15.51 89 ARG A C 1
ATOM 670 O O . ARG A 1 93 ? -11.397 25.262 41.006 1.00 15.57 89 ARG A O 1
ATOM 685 N N . ILE A 1 94 ? -9.233 25.257 40.323 1.00 15.26 90 ILE A N 1
ATOM 686 C CA . ILE A 1 94 ? -8.750 26.041 41.455 1.00 14.49 90 ILE A CA 1
ATOM 687 C C . ILE A 1 94 ? -7.944 27.180 40.876 1.00 14.89 90 ILE A C 1
ATOM 688 O O . ILE A 1 94 ? -7.013 26.954 40.087 1.00 14.55 90 ILE A O 1
ATOM 693 N N . ILE A 1 95 ? -8.320 28.393 41.257 1.00 16.21 91 ILE A N 1
ATOM 694 C CA . ILE A 1 95 ? -7.583 29.575 40.869 1.00 16.62 91 ILE A CA 1
ATOM 695 C C . ILE A 1 95 ? -6.979 30.102 42.155 1.00 16.56 91 ILE A C 1
ATOM 696 O O . ILE A 1 95 ? -7.704 30.455 43.092 1.00 16.60 91 ILE A O 1
ATOM 701 N N . ARG A 1 96 ? -5.652 30.115 42.200 1.00 16.39 92 ARG A N 1
ATOM 702 C CA . ARG A 1 96 ? -4.936 30.753 43.273 1.00 17.16 92 ARG A CA 1
ATOM 703 C C . ARG A 1 96 ? -4.743 32.246 42.956 1.00 17.13 92 ARG A C 1
ATOM 704 O O . ARG A 1 96 ? -4.334 32.611 41.845 1.00 16.52 92 ARG A O 1
ATOM 712 N N . ILE A 1 97 ? -5.028 33.095 43.939 1.00 17.33 93 ILE A N 1
ATOM 713 C CA . ILE A 1 97 ? -4.769 34.524 43.847 1.00 17.95 93 ILE A CA 1
ATOM 714 C C . ILE A 1 97 ? -3.857 34.939 44.992 1.00 18.34 93 ILE A C 1
ATOM 715 O O . ILE A 1 97 ? -3.951 34.417 46.121 1.00 18.50 93 ILE A O 1
ATOM 720 N N . GLY A 1 98 ? -2.950 35.864 44.708 1.00 18.35 94 GLY A N 1
ATOM 721 C CA . GLY A 1 98 ? -1.963 36.257 45.697 1.00 18.30 94 GLY A CA 1
ATOM 722 C C . GLY A 1 98 ? -1.223 37.518 45.297 1.00 18.64 94 GLY A C 1
ATOM 723 O O . GLY A 1 98 ? -1.485 38.090 44.236 1.00 17.92 94 GLY A O 1
ATOM 724 N N . SER A 1 99 ? -0.316 37.949 46.176 1.00 19.29 95 SER A N 1
ATOM 725 C CA . SER A 1 99 ? 0.639 38.993 45.873 1.00 19.84 95 SER A CA 1
ATOM 726 C C . SER A 1 99 ? 1.960 38.312 45.496 1.00 19.46 95 SER A C 1
ATOM 727 O O . SER A 1 99 ? 2.153 37.125 45.774 1.00 18.66 95 SER A O 1
ATOM 730 N N . ALA A 1 100 ? 2.851 39.067 44.846 1.00 18.17 96 ALA A N 1
ATOM 731 C CA . ALA A 1 100 ? 4.098 38.540 44.308 1.00 17.68 96 ALA A CA 1
ATOM 732 C C . ALA A 1 100 ? 5.122 39.671 44.205 1.00 17.58 96 ALA A C 1
ATOM 733 O O . ALA A 1 100 ? 4.756 40.854 44.107 1.00 17.70 96 ALA A O 1
ATOM 735 N N . GLY A 1 101 ? 6.398 39.304 44.217 1.00 17.12 97 GLY A N 1
ATOM 736 C CA . GLY A 1 101 ? 7.449 40.272 43.934 1.00 17.28 97 GLY A CA 1
ATOM 737 C C . GLY A 1 101 ? 7.781 40.194 42.449 1.00 17.22 97 GLY A C 1
ATOM 738 O O . GLY A 1 101 ? 7.896 39.090 41.903 1.00 16.87 97 GLY A O 1
ATOM 739 N N . ALA A 1 102 ? 7.992 41.343 41.808 1.00 17.24 98 ALA A N 1
ATOM 740 C CA . ALA A 1 102 ? 8.294 41.380 40.377 1.00 17.02 98 ALA A CA 1
ATOM 741 C C . ALA A 1 102 ? 9.774 41.154 40.116 1.00 17.02 98 ALA A C 1
ATOM 742 O O . ALA A 1 102 ? 10.609 41.782 40.762 1.00 16.66 98 ALA A O 1
ATOM 744 N N . PHE A 1 103 ? 10.081 40.258 39.183 1.00 16.96 99 PHE A N 1
ATOM 745 C CA . PHE A 1 103 ? 11.442 40.100 38.640 1.00 17.43 99 PHE A CA 1
ATOM 746 C C . PHE A 1 103 ? 11.597 40.850 37.311 1.00 17.90 99 PHE A C 1
ATOM 747 O O . PHE A 1 103 ? 12.639 41.412 37.007 1.00 17.77 99 PHE A O 1
ATOM 755 N N . ASP A 1 104 ? 10.524 40.880 36.540 1.00 18.16 100 ASP A N 1
ATOM 756 C CA . ASP A 1 104 ? 10.521 41.547 35.248 1.00 19.41 100 ASP A CA 1
ATOM 757 C C . ASP A 1 104 ? 10.449 43.074 35.464 1.00 19.69 100 ASP A C 1
ATOM 758 O O . ASP A 1 104 ? 9.511 43.598 36.086 1.00 19.25 100 ASP A O 1
ATOM 763 N N . GLU A 1 105 ? 11.444 43.776 34.930 1.00 20.50 101 GLU A N 1
ATOM 764 C CA . GLU A 1 105 ? 11.561 45.210 35.159 1.00 22.50 101 GLU A CA 1
ATOM 765 C C . GLU A 1 105 ? 10.522 46.072 34.428 1.00 23.49 101 GLU A C 1
ATOM 766 O O . GLU A 1 105 ? 10.420 47.234 34.712 1.00 23.74 101 GLU A O 1
ATOM 772 N N . SER A 1 106 ? 9.752 45.515 33.499 1.00 23.56 102 SER A N 1
ATOM 773 C CA . SER A 1 106 ? 8.609 46.260 32.937 1.00 24.97 102 SER A CA 1
ATOM 774 C C . SER A 1 106 ? 7.362 46.231 33.861 1.00 25.22 102 SER A C 1
ATOM 775 O O . SER A 1 106 ? 6.389 46.927 33.621 1.00 26.68 102 SER A O 1
ATOM 778 N N . LEU A 1 107 ? 7.369 45.413 34.908 1.00 24.63 103 LEU A N 1
ATOM 779 C CA . LEU A 1 107 ? 6.211 45.345 35.810 1.00 24.43 103 LEU A CA 1
ATOM 780 C C . LEU A 1 107 ? 6.122 46.476 36.852 1.00 25.30 103 LEU A C 1
ATOM 781 O O . LEU A 1 107 ? 7.072 46.750 37.597 1.00 26.00 103 LEU A O 1
ATOM 786 N N . LYS A 1 108 ? 4.940 47.065 36.955 1.00 25.02 104 LYS A N 1
ATOM 787 C CA . LYS A 1 108 ? 4.650 48.074 37.976 1.00 25.57 104 LYS A CA 1
ATOM 788 C C . LYS A 1 108 ? 3.867 47.495 39.162 1.00 24.88 104 LYS A C 1
ATOM 789 O O . LYS A 1 108 ? 3.239 46.443 39.042 1.00 24.97 104 LYS A O 1
ATOM 791 N N . LEU A 1 109 ? 3.937 48.143 40.316 1.00 24.05 105 LEU A N 1
ATOM 792 C CA . LEU A 1 109 ? 3.062 47.798 41.425 1.00 24.05 105 LEU A CA 1
ATOM 793 C C . LEU A 1 109 ? 1.621 47.725 40.935 1.00 23.96 105 LEU A C 1
ATOM 794 O O . LEU A 1 109 ? 1.187 48.598 40.163 1.00 23.92 105 LEU A O 1
ATOM 799 N N . GLY A 1 110 ? 0.912 46.668 41.346 1.00 23.44 106 GLY A N 1
ATOM 800 C CA . GLY A 1 110 ? -0.471 46.461 40.945 1.00 22.99 106 GLY A CA 1
ATOM 801 C C . GLY A 1 110 ? -0.671 45.818 39.587 1.00 22.84 106 GLY A C 1
ATOM 802 O O . GLY A 1 110 ? -1.802 45.556 39.202 1.00 23.21 106 GLY A O 1
ATOM 803 N N . ASP A 1 111 ? 0.395 45.577 38.825 1.00 22.48 107 ASP A N 1
ATOM 804 C CA . ASP A 1 111 ? 0.235 44.797 37.595 1.00 22.34 107 ASP A CA 1
ATOM 805 C C . ASP A 1 111 ? -0.213 43.358 37.976 1.00 21.29 107 ASP A C 1
ATOM 806 O O . ASP A 1 111 ? 0.134 42.835 39.048 1.00 20.05 107 ASP A O 1
ATOM 811 N N . ILE A 1 112 ? -0.978 42.747 37.085 1.00 20.35 108 ILE A N 1
ATOM 812 C CA . ILE A 1 112 ? -1.458 41.390 37.291 1.00 19.90 108 ILE A CA 1
ATOM 813 C C . ILE A 1 112 ? -0.533 40.422 36.548 1.00 19.06 108 ILE A C 1
ATOM 814 O O . ILE A 1 112 ? -0.240 40.646 35.367 1.00 20.00 108 ILE A O 1
ATOM 819 N N . VAL A 1 113 ? -0.064 39.372 37.219 1.00 17.47 109 VAL A N 1
ATOM 820 C CA . VAL A 1 113 ? 0.750 38.360 36.509 1.00 16.97 109 VAL A CA 1
ATOM 821 C C . VAL A 1 113 ? -0.077 37.077 36.415 1.00 16.93 109 VAL A C 1
ATOM 822 O O . VAL A 1 113 ? -0.610 36.639 37.433 1.00 16.34 109 VAL A O 1
ATOM 826 N N . ILE A 1 114 ? -0.231 36.541 35.198 1.00 16.46 110 ILE A N 1
ATOM 827 C CA . ILE A 1 114 ? -0.884 35.251 34.962 1.00 16.63 110 ILE A CA 1
ATOM 828 C C . ILE A 1 114 ? 0.182 34.166 34.732 1.00 16.09 110 ILE A C 1
ATOM 829 O O . ILE A 1 114 ? 0.992 34.235 33.784 1.00 16.48 110 ILE A O 1
ATOM 834 N N . GLY A 1 115 ? 0.237 33.202 35.639 1.00 15.80 111 GLY A N 1
ATOM 835 C CA . GLY A 1 115 ? 1.293 32.188 35.638 1.00 15.43 111 GLY A CA 1
ATOM 836 C C . GLY A 1 115 ? 0.984 31.068 34.674 1.00 15.31 111 GLY A C 1
ATOM 837 O O . GLY A 1 115 ? 0.382 30.088 35.042 1.00 14.77 111 GLY A O 1
ATOM 838 N N . MET A 1 116 ? 1.405 31.222 33.420 1.00 15.90 112 MET A N 1
ATOM 839 C CA . MET A 1 116 ? 1.260 30.160 32.414 1.00 15.76 112 MET A CA 1
ATOM 840 C C . MET A 1 116 ? 2.108 28.952 32.846 1.00 14.76 112 MET A C 1
ATOM 841 O O . MET A 1 116 ? 1.708 27.802 32.684 1.00 14.49 112 MET A O 1
ATOM 846 N N . GLY A 1 117 ? 3.267 29.226 33.425 1.00 13.82 113 GLY A N 1
ATOM 847 C CA . GLY A 1 117 ? 4.108 28.178 33.969 1.00 13.36 113 GLY A CA 1
ATOM 848 C C . GLY A 1 117 ? 4.661 28.603 35.308 1.00 12.96 113 GLY A C 1
ATOM 849 O O . GLY A 1 117 ? 4.627 29.803 35.647 1.00 12.68 113 GLY A O 1
ATOM 850 N N . ALA A 1 118 ? 5.167 27.622 36.055 1.00 12.82 114 ALA A N 1
ATOM 851 C CA . ALA A 1 118 ? 5.811 27.862 37.353 1.00 12.80 114 ALA A CA 1
ATOM 852 C C . ALA A 1 118 ? 7.113 27.098 37.449 1.00 12.82 114 ALA A C 1
ATOM 853 O O . ALA A 1 118 ? 7.107 25.869 37.394 1.00 12.69 114 ALA A O 1
ATOM 855 N N . CYS A 1 119 ? 8.217 27.821 37.570 1.00 13.09 115 CYS A N 1
ATOM 856 C CA . CYS A 1 119 ? 9.502 27.259 37.985 1.00 13.62 115 CYS A CA 1
ATOM 857 C C . CYS A 1 119 ? 9.423 26.974 39.486 1.00 14.32 115 CYS A C 1
ATOM 858 O O . CYS A 1 119 ? 8.541 27.497 40.184 1.00 13.90 115 CYS A O 1
ATOM 861 N N . TYR A 1 120 ? 10.325 26.150 40.001 1.00 15.00 116 TYR A N 1
ATOM 862 C CA . TYR A 1 120 ? 10.205 25.790 41.384 1.00 16.78 116 TYR A CA 1
ATOM 863 C C . TYR A 1 120 ? 11.496 25.273 41.966 1.00 18.43 116 TYR A C 1
ATOM 864 O O . TYR A 1 120 ? 12.371 24.761 41.244 1.00 18.61 116 TYR A O 1
ATOM 873 N N . ASP A 1 121 ? 11.568 25.433 43.276 1.00 20.82 117 ASP A N 1
ATOM 874 C CA . ASP A 1 121 ? 12.453 24.722 44.180 1.00 25.40 117 ASP A CA 1
ATOM 875 C C . ASP A 1 121 ? 11.743 23.417 44.451 1.00 28.33 117 ASP A C 1
ATOM 876 O O . ASP A 1 121 ? 10.500 23.347 44.280 1.00 29.12 117 ASP A O 1
ATOM 881 N N . SER A 1 122 ? 12.459 22.406 44.927 1.00 30.89 118 SER A N 1
ATOM 882 C CA . SER A 1 122 ? 11.819 21.095 45.064 1.00 35.79 118 SER A CA 1
ATOM 883 C C . SER A 1 122 ? 10.632 21.143 45.999 1.00 39.97 118 SER A C 1
ATOM 884 O O . SER A 1 122 ? 10.718 21.713 47.086 1.00 45.31 118 SER A O 1
ATOM 887 N N . ASN A 1 123 ? 9.546 20.522 45.564 1.00 41.24 119 ASN A N 1
ATOM 888 C CA . ASN A 1 123 ? 8.353 20.340 46.367 1.00 45.33 119 ASN A CA 1
ATOM 889 C C . ASN A 1 123 ? 8.083 18.832 46.560 1.00 45.74 119 ASN A C 1
ATOM 890 O O . ASN A 1 123 ? 8.569 18.218 47.512 1.00 47.87 119 ASN A O 1
ATOM 895 N N . PHE A 1 124 ? 7.330 18.231 45.656 1.00 45.97 120 PHE A N 1
ATOM 896 C CA . PHE A 1 124 ? 7.106 16.796 45.722 1.00 46.59 120 PHE A CA 1
ATOM 897 C C . PHE A 1 124 ? 7.061 16.196 44.328 1.00 41.97 120 PHE A C 1
ATOM 898 O O . PHE A 1 124 ? 6.310 15.275 44.093 1.00 43.61 120 PHE A O 1
ATOM 906 N N . GLU A 1 125 ? 7.875 16.720 43.410 1.00 39.17 121 GLU A N 1
ATOM 907 C CA . GLU A 1 125 ? 8.122 16.041 42.144 1.00 37.24 121 GLU A CA 1
ATOM 908 C C . GLU A 1 125 ? 8.757 14.667 42.386 1.00 37.10 121 GLU A C 1
ATOM 909 O O . GLU A 1 125 ? 8.540 13.755 41.604 1.00 35.30 121 GLU A O 1
ATOM 915 N N . ARG A 1 126 ? 9.542 14.542 43.463 1.00 37.65 122 ARG A N 1
ATOM 916 C CA . ARG A 1 126 ? 10.255 13.292 43.815 1.00 38.43 122 ARG A CA 1
ATOM 917 C C . ARG A 1 126 ? 9.253 12.201 44.098 1.00 37.68 122 ARG A C 1
ATOM 918 O O . ARG A 1 126 ? 9.415 11.066 43.681 1.00 38.76 122 ARG A O 1
ATOM 920 N N . GLN A 1 127 ? 8.198 12.588 44.798 1.00 36.04 123 GLN A N 1
ATOM 921 C CA . GLN A 1 127 ? 7.090 11.715 45.124 1.00 38.48 123 GLN A CA 1
ATOM 922 C C . GLN A 1 127 ? 6.328 11.161 43.876 1.00 35.78 123 GLN A C 1
ATOM 923 O O . GLN A 1 127 ? 5.694 10.123 43.952 1.00 35.48 123 GLN A O 1
ATOM 929 N N . TYR A 1 128 ? 6.432 11.838 42.732 1.00 32.13 124 TYR A N 1
ATOM 930 C CA . TYR A 1 128 ? 5.871 11.364 41.469 1.00 30.40 124 TYR A CA 1
ATOM 931 C C . TYR A 1 128 ? 6.839 10.484 40.618 1.00 29.73 124 TYR A C 1
ATOM 932 O O . TYR A 1 128 ? 6.475 10.057 39.533 1.00 29.81 124 TYR A O 1
ATOM 941 N N . ASP A 1 129 ? 8.063 10.227 41.089 1.00 29.60 125 ASP A N 1
ATOM 942 C CA . ASP A 1 129 ? 9.063 9.381 40.359 1.00 30.28 125 ASP A CA 1
ATOM 943 C C . ASP A 1 129 ? 9.326 9.768 38.874 1.00 29.22 125 ASP A C 1
ATOM 944 O O . ASP A 1 129 ? 9.368 8.929 38.003 1.00 30.26 125 ASP A O 1
ATOM 949 N N . ILE A 1 130 ? 9.515 11.050 38.603 1.00 28.03 126 ILE A N 1
ATOM 950 C CA . ILE A 1 130 ? 9.630 11.550 37.232 1.00 26.27 126 ILE A CA 1
ATOM 951 C C . ILE A 1 130 ? 11.092 11.457 36.787 1.00 25.82 126 ILE A C 1
ATOM 952 O O . ILE A 1 130 ? 11.959 11.989 37.461 1.00 25.80 126 ILE A O 1
ATOM 957 N N . PRO A 1 131 ? 11.377 10.780 35.664 1.00 24.97 127 PRO A N 1
ATOM 958 C CA . PRO A 1 131 ? 12.769 10.592 35.275 1.00 24.68 127 PRO A CA 1
ATOM 959 C C . PRO A 1 131 ? 13.305 11.710 34.377 1.00 24.56 127 PRO A C 1
ATOM 960 O O . PRO A 1 131 ? 13.849 11.431 33.325 1.00 25.85 127 PRO A O 1
ATOM 964 N N . GLY A 1 132 ? 13.162 12.960 34.791 1.00 23.47 128 GLY A N 1
ATOM 965 C CA . GLY A 1 132 ? 13.742 14.072 34.047 1.00 22.36 128 GLY A CA 1
ATOM 966 C C . GLY A 1 132 ? 13.194 15.293 34.720 1.00 20.99 128 GLY A C 1
ATOM 967 O O . GLY A 1 132 ? 12.934 15.243 35.897 1.00 22.08 128 GLY A O 1
ATOM 968 N N . LYS A 1 133 ? 12.999 16.375 33.974 1.00 19.69 129 LYS A N 1
ATOM 969 C CA . LYS A 1 133 ? 12.558 17.660 34.526 1.00 18.23 129 LYS A CA 1
ATOM 970 C C . LYS A 1 133 ? 11.145 17.884 34.082 1.00 17.61 129 LYS A C 1
ATOM 971 O O . LYS A 1 133 ? 10.852 17.825 32.873 1.00 17.29 129 LYS A O 1
ATOM 973 N N . TYR A 1 134 ? 10.253 18.102 35.047 1.00 16.41 130 TYR A N 1
ATOM 974 C CA . TYR A 1 134 ? 8.839 18.240 34.755 1.00 15.88 130 TYR A CA 1
ATOM 975 C C . TYR A 1 134 ? 8.520 19.736 34.727 1.00 15.39 130 TYR A C 1
ATOM 976 O O . TYR A 1 134 ? 8.802 20.443 35.697 1.00 14.67 130 TYR A O 1
ATOM 985 N N . SER A 1 135 ? 7.953 20.221 33.620 1.00 15.13 131 SER A N 1
ATOM 986 C CA . SER A 1 135 ? 7.569 21.651 33.547 1.00 14.76 131 SER A CA 1
ATOM 987 C C . SER A 1 135 ? 6.149 21.854 34.092 1.00 14.64 131 SER A C 1
ATOM 988 O O . SER A 1 135 ? 5.191 21.191 33.639 1.00 15.07 131 SER A O 1
ATOM 991 N N . CYS A 1 136 ? 6.008 22.707 35.100 1.00 14.08 132 CYS A N 1
ATOM 992 C CA . CYS A 1 136 ? 4.701 22.912 35.738 1.00 14.12 132 CYS A CA 1
ATOM 993 C C . CYS A 1 136 ? 3.971 23.987 34.965 1.00 13.88 132 CYS A C 1
ATOM 994 O O . CYS A 1 136 ? 4.487 25.087 34.806 1.00 13.83 132 CYS A O 1
ATOM 997 N N . ILE A 1 137 ? 2.782 23.670 34.475 1.00 13.82 133 ILE A N 1
ATOM 998 C CA . ILE A 1 137 ? 2.062 24.616 33.641 1.00 13.89 133 ILE A CA 1
ATOM 999 C C . ILE A 1 137 ? 0.646 24.735 34.128 1.00 13.89 133 ILE A C 1
ATOM 1000 O O . ILE A 1 137 ? 0.127 23.826 34.770 1.00 13.92 133 ILE A O 1
ATOM 1005 N N . ALA A 1 138 ? 0.022 25.863 33.830 1.00 13.96 134 ALA A N 1
ATOM 1006 C CA . ALA A 1 138 ? -1.378 26.046 34.154 1.00 14.44 134 ALA A CA 1
ATOM 1007 C C . ALA A 1 138 ? -2.202 25.331 33.112 1.00 15.02 134 ALA A C 1
ATOM 1008 O O . ALA A 1 138 ? -1.691 24.957 32.039 1.00 15.28 134 ALA A O 1
ATOM 1010 N N . ASP A 1 139 ? -3.491 25.202 33.401 1.00 15.51 135 ASP A N 1
ATOM 1011 C CA . ASP A 1 139 ? -4.473 24.814 32.401 1.00 16.25 135 ASP A CA 1
ATOM 1012 C C . ASP A 1 139 ? -4.610 25.894 31.297 1.00 16.70 135 ASP A C 1
ATOM 1013 O O . ASP A 1 139 ? -4.750 27.077 31.597 1.00 16.23 135 ASP A O 1
ATOM 1018 N N . PHE A 1 140 ? -4.575 25.487 30.031 1.00 17.44 136 PHE A N 1
ATOM 1019 C CA . PHE A 1 140 ? -4.536 26.478 28.961 1.00 18.66 136 PHE A CA 1
ATOM 1020 C C . PHE A 1 140 ? -5.848 27.266 28.943 1.00 19.02 136 PHE A C 1
ATOM 1021 O O . PHE A 1 140 ? -5.849 28.490 28.766 1.00 19.34 136 PHE A O 1
ATOM 1029 N N . GLN A 1 141 ? -6.954 26.548 29.065 1.00 19.26 137 GLN A N 1
ATOM 1030 C CA . GLN A 1 141 ? -8.276 27.185 28.994 1.00 21.10 137 GLN A CA 1
ATOM 1031 C C . GLN A 1 141 ? -8.458 28.251 30.104 1.00 20.30 137 GLN A C 1
ATOM 1032 O O . GLN A 1 141 ? -8.892 29.353 29.818 1.00 20.19 137 GLN A O 1
ATOM 1038 N N . LEU A 1 142 ? -8.090 27.951 31.351 1.00 19.68 138 LEU A N 1
ATOM 1039 C CA . LEU A 1 142 ? -8.155 29.007 32.413 1.00 20.12 138 LEU A CA 1
ATOM 1040 C C . LEU A 1 142 ? -7.266 30.182 32.080 1.00 20.16 138 LEU A C 1
ATOM 1041 O O . LEU A 1 142 ? -7.611 31.326 32.283 1.00 19.56 138 LEU A O 1
ATOM 1046 N N . CYS A 1 143 ? -6.106 29.860 31.548 1.00 21.04 139 CYS A N 1
ATOM 1047 C CA . CYS A 1 143 ? -5.147 30.838 31.183 1.00 22.35 139 CYS A CA 1
ATOM 1048 C C . CYS A 1 143 ? -5.719 31.775 30.119 1.00 22.69 139 CYS A C 1
ATOM 1049 O O . CYS A 1 143 ? -5.641 32.988 30.279 1.00 21.48 139 CYS A O 1
ATOM 1052 N N . ARG A 1 144 ? -6.308 31.211 29.064 1.00 23.30 140 ARG A N 1
ATOM 1053 C CA . ARG A 1 144 ? -6.947 32.003 28.010 1.00 24.90 140 ARG A CA 1
ATOM 1054 C C . ARG A 1 144 ? -8.110 32.856 28.554 1.00 24.62 140 ARG A C 1
ATOM 1055 O O . ARG A 1 144 ? -8.231 34.030 28.211 1.00 23.89 140 ARG A O 1
ATOM 1063 N N . GLU A 1 145 ? -8.968 32.250 29.377 1.00 23.55 141 GLU A N 1
ATOM 1064 C CA . GLU A 1 145 ? -10.069 32.994 29.993 1.00 23.86 141 GLU A CA 1
ATOM 1065 C C . GLU A 1 145 ? -9.600 34.163 30.837 1.00 22.63 141 GLU A C 1
ATOM 1066 O O . GLU A 1 145 ? -10.236 35.211 30.847 1.00 21.81 141 GLU A O 1
ATOM 1072 N N . ALA A 1 146 ? -8.484 33.991 31.539 1.00 21.92 142 ALA A N 1
ATOM 1073 C CA . ALA A 1 146 ? -7.983 35.023 32.441 1.00 21.42 142 ALA A CA 1
ATOM 1074 C C . ALA A 1 146 ? -7.466 36.201 31.662 1.00 22.44 142 ALA A C 1
ATOM 1075 O O . ALA A 1 146 ? -7.729 37.360 32.014 1.00 22.68 142 ALA A O 1
ATOM 1077 N N . VAL A 1 147 ? -6.731 35.900 30.597 1.00 23.73 143 VAL A N 1
ATOM 1078 C CA . VAL A 1 147 ? -6.220 36.928 29.699 1.00 24.78 143 VAL A CA 1
ATOM 1079 C C . VAL A 1 147 ? -7.390 37.677 29.039 1.00 26.60 143 VAL A C 1
ATOM 1080 O O . VAL A 1 147 ? -7.408 38.912 29.048 1.00 26.78 143 VAL A O 1
ATOM 1084 N N . ASP A 1 148 ? -8.365 36.938 28.491 1.00 27.12 144 ASP A N 1
ATOM 1085 C CA . ASP A 1 148 ? -9.558 37.572 27.900 1.00 29.06 144 ASP A CA 1
ATOM 1086 C C . ASP A 1 148 ? -10.273 38.507 28.869 1.00 29.15 144 ASP A C 1
ATOM 1087 O O . ASP A 1 148 ? -10.691 39.586 28.467 1.00 29.18 144 ASP A O 1
ATOM 1092 N N . ALA A 1 149 ? -10.439 38.083 30.131 1.00 28.10 145 ALA A N 1
ATOM 1093 C CA . ALA A 1 149 ? -11.125 38.892 31.157 1.00 27.96 145 ALA A CA 1
ATOM 1094 C C . ALA A 1 149 ? -10.344 40.170 31.412 1.00 28.73 145 ALA A C 1
ATOM 1095 O O . ALA A 1 149 ? -10.924 41.257 31.494 1.00 30.08 145 ALA A O 1
ATOM 1097 N N . ALA A 1 150 ? -9.030 40.025 31.537 1.00 28.10 146 ALA A N 1
ATOM 1098 C CA . ALA A 1 150 ? -8.142 41.145 31.833 1.00 29.44 146 ALA A CA 1
ATOM 1099 C C . ALA A 1 150 ? -8.171 42.162 30.681 1.00 31.92 146 ALA A C 1
ATOM 1100 O O . ALA A 1 150 ? -8.207 43.369 30.921 1.00 31.40 146 ALA A O 1
ATOM 1102 N N . GLU A 1 151 ? -8.213 41.670 29.438 1.00 33.64 147 GLU A N 1
ATOM 1103 C CA . GLU A 1 151 ? -8.361 42.552 28.279 1.00 37.92 147 GLU A CA 1
ATOM 1104 C C . GLU A 1 151 ? -9.713 43.278 28.199 1.00 38.31 147 GLU A C 1
ATOM 1105 O O . GLU A 1 151 ? -9.731 44.490 28.033 1.00 39.14 147 GLU A O 1
ATOM 1111 N N . LYS A 1 152 ? -10.826 42.550 28.321 1.00 39.09 148 LYS A N 1
ATOM 1112 C CA . LYS A 1 152 ? -12.165 43.168 28.361 1.00 38.89 148 LYS A CA 1
ATOM 1113 C C . LYS A 1 152 ? -12.294 44.197 29.479 1.00 38.76 148 LYS A C 1
ATOM 1114 O O . LYS A 1 152 ? -12.907 45.228 29.278 1.00 41.01 148 LYS A O 1
ATOM 1116 N N . LEU A 1 153 ? -11.755 43.911 30.661 1.00 37.15 149 LEU A N 1
ATOM 1117 C CA . LEU A 1 153 ? -11.796 44.882 31.760 1.00 36.85 149 LEU A CA 1
ATOM 1118 C C . LEU A 1 153 ? -10.721 45.967 31.619 1.00 37.62 149 LEU A C 1
ATOM 1119 O O . LEU A 1 153 ? -10.713 46.938 32.379 1.00 37.35 149 LEU A O 1
ATOM 1124 N N . GLY A 1 154 ? -9.812 45.794 30.657 1.00 37.51 150 GLY A N 1
ATOM 1125 C CA . GLY A 1 154 ? -8.714 46.737 30.433 1.00 38.79 150 GLY A CA 1
ATOM 1126 C C . GLY A 1 154 ? -7.638 46.828 31.509 1.00 40.34 150 GLY A C 1
ATOM 1127 O O . GLY A 1 154 ? -7.027 47.883 31.683 1.00 40.48 150 GLY A O 1
ATOM 1128 N N . TYR A 1 155 ? -7.362 45.735 32.224 1.00 39.19 151 TYR A N 1
ATOM 1129 C CA . TYR A 1 155 ? -6.315 45.768 33.260 1.00 37.54 151 TYR A CA 1
ATOM 1130 C C . TYR A 1 155 ? -4.912 45.475 32.711 1.00 35.73 151 TYR A C 1
ATOM 1131 O O . TYR A 1 155 ? -4.758 44.740 31.742 1.00 37.07 151 TYR A O 1
ATOM 1140 N N . ARG A 1 156 ? -3.890 46.075 33.318 1.00 33.44 152 ARG A N 1
ATOM 1141 C CA . ARG A 1 156 ? -2.501 45.794 32.948 1.00 31.03 152 ARG A CA 1
ATOM 1142 C C . ARG A 1 156 ? -2.099 44.411 33.479 1.00 29.05 152 ARG A C 1
ATOM 1143 O O . ARG A 1 156 ? -2.205 44.130 34.691 1.00 26.83 152 ARG A O 1
ATOM 1151 N N . TYR A 1 157 ? -1.619 43.561 32.573 1.00 27.46 153 TYR A N 1
ATOM 1152 C CA . TYR A 1 157 ? -1.290 42.158 32.923 1.00 25.12 153 TYR A CA 1
ATOM 1153 C C . TYR A 1 157 ? -0.129 41.683 32.067 1.00 23.23 153 TYR A C 1
ATOM 1154 O O . TYR A 1 157 ? 0.129 42.235 30.989 1.00 22.43 153 TYR A O 1
ATOM 1163 N N . LYS A 1 158 ? 0.581 40.669 32.560 1.00 21.84 154 LYS A N 1
ATOM 1164 C CA . LYS A 1 158 ? 1.578 39.959 31.775 1.00 21.41 154 LYS A CA 1
ATOM 1165 C C . LYS A 1 158 ? 1.350 38.465 32.016 1.00 19.69 154 LYS A C 1
ATOM 1166 O O . LYS A 1 158 ? 1.003 38.087 33.117 1.00 18.59 154 LYS A O 1
ATOM 1172 N N . VAL A 1 159 ? 1.557 37.644 30.989 1.00 18.15 155 VAL A N 1
ATOM 1173 C CA . VAL A 1 159 ? 1.427 36.203 31.115 1.00 17.47 155 VAL A CA 1
ATOM 1174 C C . VAL A 1 159 ? 2.774 35.527 30.799 1.00 16.46 155 VAL A C 1
ATOM 1175 O O . VAL A 1 159 ? 3.438 35.860 29.801 1.00 16.94 155 VAL A O 1
ATOM 1179 N N . GLY A 1 160 ? 3.217 34.642 31.681 1.00 15.15 156 GLY A N 1
ATOM 1180 C CA . GLY A 1 160 ? 4.512 33.991 31.489 1.00 14.80 156 GLY A CA 1
ATOM 1181 C C . GLY A 1 160 ? 4.869 33.134 32.698 1.00 14.19 156 GLY A C 1
ATOM 1182 O O . GLY A 1 160 ? 3.968 32.582 33.364 1.00 13.77 156 GLY A O 1
ATOM 1183 N N . ASN A 1 161 ? 6.159 33.018 32.973 1.00 13.36 157 ASN A N 1
ATOM 1184 C CA . ASN A 1 161 ? 6.642 32.116 33.994 1.00 13.09 157 ASN A CA 1
ATOM 1185 C C . ASN A 1 161 ? 6.694 32.852 35.330 1.00 13.04 157 ASN A C 1
ATOM 1186 O O . ASN A 1 161 ? 7.066 34.039 35.391 1.00 12.89 157 ASN A O 1
ATOM 1191 N N . ILE A 1 162 ? 6.304 32.146 36.384 1.00 12.91 158 ILE A N 1
ATOM 1192 C CA . ILE A 1 162 ? 6.500 32.585 37.739 1.00 12.89 158 ILE A CA 1
ATOM 1193 C C . ILE A 1 162 ? 7.399 31.574 38.422 1.00 13.11 158 ILE A C 1
ATOM 1194 O O . ILE A 1 162 ? 7.719 30.508 37.851 1.00 12.84 158 ILE A O 1
ATOM 1199 N N . TYR A 1 163 ? 7.886 31.934 39.604 1.00 13.15 159 TYR A N 1
ATOM 1200 C CA . TYR A 1 163 ? 8.758 31.046 40.347 1.00 13.31 159 TYR A CA 1
ATOM 1201 C C . TYR A 1 163 ? 8.146 30.836 41.712 1.00 13.18 159 TYR A C 1
ATOM 1202 O O . TYR A 1 163 ? 7.928 31.814 42.443 1.00 13.12 159 TYR A O 1
ATOM 1211 N N . SER A 1 164 ? 7.923 29.574 42.060 1.00 13.00 160 SER A N 1
ATOM 1212 C CA . SER A 1 164 ? 7.447 29.176 43.409 1.00 13.40 160 SER A CA 1
ATOM 1213 C C . SER A 1 164 ? 8.662 28.798 44.270 1.00 13.65 160 SER A C 1
ATOM 1214 O O . SER A 1 164 ? 9.226 27.731 44.120 1.00 13.65 160 SER A O 1
ATOM 1217 N N . ALA A 1 165 ? 9.080 29.724 45.126 1.00 14.16 161 ALA A N 1
ATOM 1218 C CA . ALA A 1 165 ? 10.232 29.556 46.011 1.00 14.84 161 ALA A CA 1
ATOM 1219 C C . ALA A 1 165 ? 9.840 28.827 47.293 1.00 15.66 161 ALA A C 1
ATOM 1220 O O . ALA A 1 165 ? 8.672 28.816 47.677 1.00 15.32 161 ALA A O 1
ATOM 1222 N N . ASN A 1 166 ? 10.807 28.173 47.928 1.00 16.64 162 ASN A N 1
ATOM 1223 C CA . ASN A 1 166 ? 10.577 27.565 49.239 1.00 18.48 162 ASN A CA 1
ATOM 1224 C C . ASN A 1 166 ? 11.010 28.524 50.375 1.00 18.90 162 ASN A C 1
ATOM 1225 O O . ASN A 1 166 ? 10.970 28.175 51.545 1.00 18.46 162 ASN A O 1
ATOM 1230 N N . TYR A 1 167 ? 11.463 29.707 50.006 1.00 19.69 163 TYR A N 1
ATOM 1231 C CA . TYR A 1 167 ? 11.991 30.662 50.989 1.00 21.87 163 TYR A CA 1
ATOM 1232 C C . TYR A 1 167 ? 11.412 32.017 50.660 1.00 21.57 163 TYR A C 1
ATOM 1233 O O . TYR A 1 167 ? 11.069 32.302 49.513 1.00 21.26 163 TYR A O 1
ATOM 1242 N N . PHE A 1 168 ? 11.269 32.812 51.702 1.00 21.86 164 PHE A N 1
ATOM 1243 C CA . PHE A 1 168 ? 10.936 34.200 51.616 1.00 22.11 164 PHE A CA 1
ATOM 1244 C C . PHE A 1 168 ? 12.197 34.980 51.971 1.00 22.39 164 PHE A C 1
ATOM 1245 O O . PHE A 1 168 ? 12.441 36.026 51.411 1.00 22.65 164 PHE A O 1
ATOM 1253 N N . TYR A 1 169 ? 12.984 34.485 52.929 1.00 22.71 165 TYR A N 1
ATOM 1254 C CA . TYR A 1 169 ? 14.262 35.118 53.283 1.00 23.72 165 TYR A CA 1
ATOM 1255 C C . TYR A 1 169 ? 15.360 34.342 52.578 1.00 25.32 165 TYR A C 1
ATOM 1256 O O . TYR A 1 169 ? 15.497 33.125 52.764 1.00 25.17 165 TYR A O 1
ATOM 1265 N N . ASP A 1 170 ? 16.116 35.049 51.757 1.00 28.82 166 ASP A N 1
ATOM 1266 C CA . ASP A 1 170 ? 17.172 34.440 50.951 1.00 31.83 166 ASP A CA 1
ATOM 1267 C C . ASP A 1 170 ? 18.435 34.593 51.759 1.00 34.76 166 ASP A C 1
ATOM 1268 O O . ASP A 1 170 ? 18.855 35.709 52.110 1.00 33.38 166 ASP A O 1
ATOM 1273 N N . ASP A 1 171 ? 19.065 33.470 52.074 1.00 38.84 167 ASP A N 1
ATOM 1274 C CA . ASP A 1 171 ? 20.318 33.575 52.796 1.00 42.08 167 ASP A CA 1
ATOM 1275 C C . ASP A 1 171 ? 21.451 34.189 51.961 1.00 43.67 167 ASP A C 1
ATOM 1276 O O . ASP A 1 171 ? 22.476 34.560 52.515 1.00 44.85 167 ASP A O 1
ATOM 1281 N N . GLY A 1 172 ? 21.256 34.307 50.648 1.00 42.31 168 GLY A N 1
ATOM 1282 C CA . GLY A 1 172 ? 22.163 35.083 49.798 1.00 39.27 168 GLY A CA 1
ATOM 1283 C C . GLY A 1 172 ? 21.367 35.894 48.795 1.00 36.73 168 GLY A C 1
ATOM 1284 O O . GLY A 1 172 ? 20.476 36.666 49.167 1.00 36.99 168 GLY A O 1
ATOM 1285 N N . ASP A 1 173 ? 21.704 35.734 47.522 1.00 33.62 169 ASP A N 1
ATOM 1286 C CA . ASP A 1 173 ? 20.876 36.265 46.447 1.00 32.11 169 ASP A CA 1
ATOM 1287 C C . ASP A 1 173 ? 20.879 35.287 45.286 1.00 30.07 169 ASP A C 1
ATOM 1288 O O . ASP A 1 173 ? 21.841 35.187 44.526 1.00 29.58 169 ASP A O 1
ATOM 1293 N N . HIS A 1 174 ? 19.783 34.562 45.178 1.00 27.37 170 HIS A N 1
ATOM 1294 C CA . HIS A 1 174 ? 19.622 33.553 44.153 1.00 27.03 170 HIS A CA 1
ATOM 1295 C C . HIS A 1 174 ? 18.708 33.993 43.046 1.00 25.00 170 HIS A C 1
ATOM 1296 O O . HIS A 1 174 ? 18.274 33.161 42.266 1.00 26.28 170 HIS A O 1
ATOM 1303 N N . SER A 1 175 ? 18.403 35.291 42.956 1.00 21.55 171 SER A N 1
ATOM 1304 C CA . SER A 1 175 ? 17.388 35.740 42.001 1.00 20.76 171 SER A CA 1
ATOM 1305 C C . SER A 1 175 ? 17.877 35.962 40.550 1.00 19.53 171 SER A C 1
ATOM 1306 O O . SER A 1 175 ? 17.061 35.988 39.640 1.00 18.40 171 SER A O 1
ATOM 1309 N N . GLY A 1 176 ? 19.190 36.117 40.364 1.00 18.60 172 GLY A N 1
ATOM 1310 C CA . GLY A 1 176 ? 19.787 36.584 39.098 1.00 18.06 172 GLY A CA 1
ATOM 1311 C C . GLY A 1 176 ? 19.471 35.665 37.928 1.00 17.28 172 GLY A C 1
ATOM 1312 O O . GLY A 1 176 ? 19.045 36.110 36.846 1.00 16.44 172 GLY A O 1
ATOM 1313 N N . ALA A 1 177 ? 19.587 34.365 38.164 1.00 17.01 173 ALA A N 1
ATOM 1314 C CA . ALA A 1 177 ? 19.362 33.420 37.089 1.00 17.11 173 ALA A CA 1
ATOM 1315 C C . ALA A 1 177 ? 17.885 33.369 36.688 1.00 16.47 173 ALA A C 1
ATOM 1316 O O . ALA A 1 177 ? 17.599 33.245 35.511 1.00 15.91 173 ALA A O 1
ATOM 1318 N N . TRP A 1 178 ? 16.951 33.504 37.641 1.00 16.51 174 TRP A N 1
ATOM 1319 C CA . TRP A 1 178 ? 15.514 33.518 37.255 1.00 16.21 174 TRP A CA 1
ATOM 1320 C C . TRP A 1 178 ? 15.175 34.744 36.434 1.00 16.80 174 TRP A C 1
ATOM 1321 O O . TRP A 1 178 ? 14.445 34.655 35.419 1.00 16.52 174 TRP A O 1
ATOM 1332 N N . LYS A 1 179 ? 15.690 35.899 36.866 1.00 16.99 175 LYS A N 1
ATOM 1333 C CA . LYS A 1 179 ? 15.495 37.155 36.134 1.00 18.03 175 LYS A CA 1
ATOM 1334 C C . LYS A 1 179 ? 16.019 37.022 34.720 1.00 18.03 175 LYS A C 1
ATOM 1335 O O . LYS A 1 179 ? 15.348 37.420 33.777 1.00 17.69 175 LYS A O 1
ATOM 1341 N N . LYS A 1 180 ? 17.212 36.437 34.595 1.00 18.71 176 LYS A N 1
ATOM 1342 C CA . LYS A 1 180 ? 17.872 36.234 33.310 1.00 19.98 176 LYS A CA 1
ATOM 1343 C C . LYS A 1 180 ? 17.036 35.351 32.376 1.00 19.27 176 LYS A C 1
ATOM 1344 O O . LYS A 1 180 ? 16.946 35.595 31.159 1.00 18.85 176 LYS A O 1
ATOM 1350 N N . MET A 1 181 ? 16.406 34.329 32.956 1.00 18.64 177 MET A N 1
ATOM 1351 C CA . MET A 1 181 ? 15.539 33.431 32.174 1.00 18.27 177 MET A CA 1
ATOM 1352 C C . MET A 1 181 ? 14.188 34.061 31.812 1.00 17.99 177 MET A C 1
ATOM 1353 O O . MET A 1 181 ? 13.388 33.417 31.139 1.00 18.48 177 MET A O 1
ATOM 1358 N N . GLY A 1 182 ? 13.910 35.267 32.300 1.00 16.85 178 GLY A N 1
ATOM 1359 C CA . GLY A 1 182 ? 12.641 35.964 31.982 1.00 16.90 178 GLY A CA 1
ATOM 1360 C C . GLY A 1 182 ? 11.456 35.598 32.872 1.00 16.01 178 GLY A C 1
ATOM 1361 O O . GLY A 1 182 ? 10.307 35.862 32.524 1.00 16.27 178 GLY A O 1
ATOM 1362 N N . VAL A 1 183 ? 11.721 34.974 34.013 1.00 15.15 179 VAL A N 1
ATOM 1363 C CA . VAL A 1 183 ? 10.676 34.744 35.010 1.00 14.75 179 VAL A CA 1
ATOM 1364 C C . VAL A 1 183 ? 10.083 36.101 35.450 1.00 14.51 179 VAL A C 1
ATOM 1365 O O . VAL A 1 183 ? 10.820 37.081 35.644 1.00 14.59 179 VAL A O 1
ATOM 1369 N N . LEU A 1 184 ? 8.763 36.156 35.569 1.00 13.89 180 LEU A N 1
ATOM 1370 C CA . LEU A 1 184 ? 8.067 37.396 35.804 1.00 14.27 180 LEU A CA 1
ATOM 1371 C C . LEU A 1 184 ? 8.047 37.819 37.281 1.00 14.18 180 LEU A C 1
ATOM 1372 O O . LEU A 1 184 ? 8.248 38.988 37.598 1.00 14.32 180 LEU A O 1
ATOM 1377 N N . ALA A 1 185 ? 7.728 36.875 38.159 1.00 13.82 181 ALA A N 1
ATOM 1378 C CA . ALA A 1 185 ? 7.469 37.190 39.541 1.00 14.08 181 ALA A CA 1
ATOM 1379 C C . ALA A 1 185 ? 7.744 35.967 40.421 1.00 13.98 181 ALA A C 1
ATOM 1380 O O . ALA A 1 185 ? 7.828 34.852 39.924 1.00 14.03 181 ALA A O 1
ATOM 1382 N N . VAL A 1 186 ? 7.912 36.202 41.722 1.00 14.18 182 VAL A N 1
ATOM 1383 C CA . VAL A 1 186 ? 8.166 35.168 42.693 1.00 14.10 182 VAL A CA 1
ATOM 1384 C C . VAL A 1 186 ? 7.024 35.090 43.700 1.00 14.36 182 VAL A C 1
ATOM 1385 O O . VAL A 1 186 ? 6.517 36.118 44.156 1.00 14.57 182 VAL A O 1
ATOM 1389 N N . GLU A 1 187 ? 6.594 33.864 43.989 1.00 14.57 183 GLU A N 1
ATOM 1390 C CA . GLU A 1 187 ? 5.698 33.549 45.101 1.00 14.97 183 GLU A CA 1
ATOM 1391 C C . GLU A 1 187 ? 6.143 32.173 45.661 1.00 14.84 183 GLU A C 1
ATOM 1392 O O . GLU A 1 187 ? 7.298 31.775 45.475 1.00 14.77 183 GLU A O 1
ATOM 1398 N N . MET A 1 188 ? 5.256 31.456 46.338 1.00 15.07 184 MET A N 1
ATOM 1399 C CA . MET A 1 188 ? 5.668 30.240 47.084 1.00 15.74 184 MET A CA 1
ATOM 1400 C C . MET A 1 188 ? 4.787 29.025 46.923 1.00 15.60 184 MET A C 1
ATOM 1401 O O . MET A 1 188 ? 4.959 28.046 47.672 1.00 16.43 184 MET A O 1
ATOM 1406 N N . GLU A 1 189 ? 3.818 29.073 46.002 1.00 15.03 185 GLU A N 1
ATOM 1407 C CA . GLU A 1 189 ? 2.767 28.032 45.971 1.00 14.69 185 GLU A CA 1
ATOM 1408 C C . GLU A 1 189 ? 2.416 27.405 44.618 1.00 14.05 185 GLU A C 1
ATOM 1409 O O . GLU A 1 189 ? 2.103 26.210 44.558 1.00 13.70 185 GLU A O 1
ATOM 1415 N N . ALA A 1 190 ? 2.436 28.202 43.557 1.00 13.43 186 ALA A N 1
ATOM 1416 C CA . ALA A 1 190 ? 1.884 27.767 42.261 1.00 12.98 186 ALA A CA 1
ATOM 1417 C C . ALA A 1 190 ? 2.385 26.421 41.718 1.00 12.85 186 ALA A C 1
ATOM 1418 O O . ALA A 1 190 ? 1.547 25.638 41.269 1.00 12.96 186 ALA A O 1
ATOM 1420 N N . ALA A 1 191 ? 3.694 26.157 41.699 1.00 12.46 187 ALA A N 1
ATOM 1421 C CA . ALA A 1 191 ? 4.134 24.915 41.038 1.00 12.54 187 ALA A CA 1
ATOM 1422 C C . ALA A 1 191 ? 3.440 23.664 41.616 1.00 12.76 187 ALA A C 1
ATOM 1423 O O . ALA A 1 191 ? 3.161 22.711 40.876 1.00 12.76 187 ALA A O 1
ATOM 1425 N N . ALA A 1 192 ? 3.225 23.636 42.933 1.00 12.59 188 ALA A N 1
ATOM 1426 C CA . ALA A 1 192 ? 2.670 22.450 43.556 1.00 12.81 188 ALA A CA 1
ATOM 1427 C C . ALA A 1 192 ? 1.223 22.245 43.134 1.00 12.64 188 ALA A C 1
ATOM 1428 O O . ALA A 1 192 ? 0.808 21.140 42.849 1.00 12.51 188 ALA A O 1
ATOM 1430 N N . LEU A 1 193 ? 0.465 23.336 43.126 1.00 12.40 189 LEU A N 1
ATOM 1431 C CA . LEU A 1 193 ? -0.895 23.337 42.620 1.00 12.45 189 LEU A CA 1
ATOM 1432 C C . LEU A 1 193 ? -0.971 22.819 41.181 1.00 12.34 189 LEU A C 1
ATOM 1433 O O . LEU A 1 193 ? -1.807 21.983 40.837 1.00 12.18 189 LEU A O 1
ATOM 1438 N N . TYR A 1 194 ? -0.082 23.317 40.350 1.00 12.35 190 TYR A N 1
ATOM 1439 C CA . TYR A 1 194 ? -0.072 22.937 38.929 1.00 12.57 190 TYR A CA 1
ATOM 1440 C C . TYR A 1 194 ? 0.224 21.436 38.733 1.00 13.29 190 TYR A C 1
ATOM 1441 O O . TYR A 1 194 ? -0.394 20.772 37.907 1.00 13.01 190 TYR A O 1
ATOM 1450 N N . MET A 1 195 ? 1.192 20.945 39.491 1.00 14.06 191 MET A N 1
ATOM 1451 C CA . MET A 1 195 ? 1.601 19.549 39.408 1.00 15.55 191 MET A CA 1
ATOM 1452 C C . MET A 1 195 ? 0.472 18.591 39.845 1.00 14.83 191 MET A C 1
ATOM 1453 O O . MET A 1 195 ? 0.157 17.586 39.160 1.00 14.50 191 MET A O 1
ATOM 1458 N N . ILE A 1 196 ? -0.118 18.910 41.002 1.00 14.44 192 ILE A N 1
ATOM 1459 C CA . ILE A 1 196 ? -1.269 18.141 41.559 1.00 14.40 192 ILE A CA 1
ATOM 1460 C C . ILE A 1 196 ? -2.471 18.148 40.582 1.00 14.30 192 ILE A C 1
ATOM 1461 O O . ILE A 1 196 ? -3.054 17.108 40.325 1.00 14.45 192 ILE A O 1
ATOM 1466 N N . ALA A 1 197 ? -2.812 19.314 40.045 1.00 13.86 193 ALA A N 1
ATOM 1467 C CA . ALA A 1 197 ? -3.881 19.461 39.055 1.00 14.20 193 ALA A CA 1
ATOM 1468 C C . ALA A 1 197 ? -3.595 18.622 37.812 1.00 14.75 193 ALA A C 1
ATOM 1469 O O . ALA A 1 197 ? -4.502 17.955 37.305 1.00 14.87 193 ALA A O 1
ATOM 1471 N N . ALA A 1 198 ? -2.359 18.667 37.315 1.00 14.61 194 ALA A N 1
ATOM 1472 C CA . ALA A 1 198 ? -2.005 17.849 36.145 1.00 15.51 194 ALA A CA 1
ATOM 1473 C C . ALA A 1 198 ? -2.212 16.346 36.414 1.00 16.09 194 ALA A C 1
ATOM 1474 O O . ALA A 1 198 ? -2.834 15.627 35.609 1.00 15.94 194 ALA A O 1
ATOM 1476 N N . ARG A 1 199 ? -1.709 15.894 37.560 1.00 16.82 195 ARG A N 1
ATOM 1477 C CA . ARG A 1 199 ? -1.838 14.515 37.939 1.00 18.44 195 ARG A CA 1
ATOM 1478 C C . ARG A 1 199 ? -3.321 14.115 38.001 1.00 18.07 195 ARG A C 1
ATOM 1479 O O . ARG A 1 199 ? -3.668 12.998 37.600 1.00 18.17 195 ARG A O 1
ATOM 1487 N N . ALA A 1 200 ? -4.160 15.021 38.524 1.00 17.10 196 ALA A N 1
ATOM 1488 C CA . ALA A 1 200 ? -5.600 14.774 38.746 1.00 17.46 196 ALA A CA 1
ATOM 1489 C C . ALA A 1 200 ? -6.454 15.015 37.485 1.00 17.32 196 ALA A C 1
ATOM 1490 O O . ALA A 1 200 ? -7.644 14.790 37.504 1.00 16.67 196 ALA A O 1
ATOM 1492 N N . ARG A 1 201 ? -5.843 15.539 36.423 1.00 17.20 197 ARG A N 1
ATOM 1493 C CA . ARG A 1 201 ? -6.554 15.886 35.179 1.00 17.78 197 ARG A CA 1
ATOM 1494 C C . ARG A 1 201 ? -7.587 16.978 35.438 1.00 17.55 197 ARG A C 1
ATOM 1495 O O . ARG A 1 201 ? -8.679 16.952 34.886 1.00 17.13 197 ARG A O 1
ATOM 1503 N N . LYS A 1 202 ? -7.262 17.904 36.339 1.00 16.96 198 LYS A N 1
ATOM 1504 C CA . LYS A 1 202 ? -8.165 19.006 36.663 1.00 17.26 198 LYS A CA 1
ATOM 1505 C C . LYS A 1 202 ? -7.506 20.326 36.303 1.00 16.64 198 LYS A C 1
ATOM 1506 O O . LYS A 1 202 ? -6.380 20.328 35.820 1.00 16.78 198 LYS A O 1
ATOM 1512 N N . GLN A 1 203 ? -8.197 21.437 36.501 1.00 16.38 199 GLN A N 1
ATOM 1513 C CA . GLN A 1 203 ? -7.681 22.734 36.012 1.00 16.31 199 GLN A CA 1
ATOM 1514 C C . GLN A 1 203 ? -7.158 23.629 37.111 1.00 15.37 199 GLN A C 1
ATOM 1515 O O . GLN A 1 203 ? -7.797 23.774 38.143 1.00 15.22 199 GLN A O 1
ATOM 1521 N N . ALA A 1 204 ? -5.990 24.234 36.896 1.00 14.57 200 ALA A N 1
ATOM 1522 C CA . ALA A 1 204 ? -5.477 25.164 37.884 1.00 14.24 200 ALA A CA 1
ATOM 1523 C C . ALA A 1 204 ? -4.836 26.387 37.208 1.00 13.99 200 ALA A C 1
ATOM 1524 O O . ALA A 1 204 ? -4.367 26.316 36.052 1.00 13.72 200 ALA A O 1
ATOM 1526 N N . LEU A 1 205 ? -4.874 27.507 37.922 1.00 14.04 201 LEU A N 1
ATOM 1527 C CA . LEU A 1 205 ? -4.245 28.758 37.475 1.00 14.32 201 LEU A CA 1
ATOM 1528 C C . LEU A 1 205 ? -3.831 29.537 38.700 1.00 14.83 201 LEU A C 1
ATOM 1529 O O . LEU A 1 205 ? -4.569 29.587 39.690 1.00 14.78 201 LEU A O 1
ATOM 1534 N N . CYS A 1 206 ? -2.661 30.161 38.637 1.00 14.96 202 CYS A N 1
ATOM 1535 C CA . CYS A 1 206 ? -2.302 31.125 39.644 1.00 15.61 202 CYS A CA 1
ATOM 1536 C C . CYS A 1 206 ? -2.242 32.516 39.003 1.00 16.17 202 CYS A C 1
ATOM 1537 O O . CYS A 1 206 ? -1.650 32.688 37.919 1.00 15.75 202 CYS A O 1
ATOM 1540 N N . MET A 1 207 ? -2.872 33.493 39.652 1.00 16.48 203 MET A N 1
ATOM 1541 C CA . MET A 1 207 ? -2.773 34.883 39.230 1.00 18.24 203 MET A CA 1
ATOM 1542 C C . MET A 1 207 ? -2.289 35.686 40.409 1.00 17.82 203 MET A C 1
ATOM 1543 O O . MET A 1 207 ? -2.637 35.398 41.544 1.00 17.21 203 MET A O 1
ATOM 1548 N N . LEU A 1 208 ? -1.520 36.720 40.126 1.00 17.91 204 LEU A N 1
ATOM 1549 C CA . LEU A 1 208 ? -0.831 37.430 41.167 1.00 18.32 204 LEU A CA 1
ATOM 1550 C C . LEU A 1 208 ? -0.992 38.922 40.915 1.00 19.12 204 LEU A C 1
ATOM 1551 O O . LEU A 1 208 ? -1.059 39.362 39.764 1.00 19.80 204 LEU A O 1
ATOM 1556 N N . THR A 1 209 ? -1.029 39.691 41.996 1.00 19.20 205 THR A N 1
ATOM 1557 C CA . THR A 1 209 ? -0.869 41.138 41.911 1.00 19.50 205 THR A CA 1
ATOM 1558 C C . THR A 1 209 ? 0.535 41.502 42.409 1.00 19.02 205 THR A C 1
ATOM 1559 O O . THR A 1 209 ? 0.946 41.087 43.497 1.00 18.70 205 THR A O 1
ATOM 1563 N N . ILE A 1 210 ? 1.273 42.271 41.611 1.00 19.06 206 ILE A N 1
ATOM 1564 C CA . ILE A 1 210 ? 2.612 42.716 42.027 1.00 18.82 206 ILE A CA 1
ATOM 1565 C C . ILE A 1 210 ? 2.512 43.696 43.208 1.00 19.96 206 ILE A C 1
ATOM 1566 O O . ILE A 1 210 ? 1.989 44.802 43.057 1.00 21.04 206 ILE A O 1
ATOM 1571 N N . SER A 1 211 ? 3.008 43.280 44.374 1.00 20.97 207 SER A N 1
ATOM 1572 C CA . SER A 1 211 ? 3.015 44.118 45.578 1.00 22.69 207 SER A CA 1
ATOM 1573 C C . SER A 1 211 ? 4.390 44.690 45.970 1.00 24.12 207 SER A C 1
ATOM 1574 O O . SER A 1 211 ? 4.454 45.532 46.861 1.00 23.58 207 SER A O 1
ATOM 1577 N N . ASP A 1 212 ? 5.460 44.218 45.320 1.00 23.55 208 ASP A N 1
ATOM 1578 C CA . ASP A 1 212 ? 6.835 44.626 45.615 1.00 24.82 208 ASP A CA 1
ATOM 1579 C C . ASP A 1 212 ? 7.648 44.448 44.329 1.00 24.65 208 ASP A C 1
ATOM 1580 O O . ASP A 1 212 ? 7.449 43.481 43.568 1.00 23.75 208 ASP A O 1
ATOM 1585 N N . LEU A 1 213 ? 8.573 45.364 44.096 1.00 24.22 209 LEU A N 1
ATOM 1586 C CA . LEU A 1 213 ? 9.441 45.264 42.939 1.00 24.39 209 LEU A CA 1
ATOM 1587 C C . LEU A 1 213 ? 10.747 44.733 43.468 1.00 24.10 209 LEU A C 1
ATOM 1588 O O . LEU A 1 213 ? 11.344 45.373 44.333 1.00 24.99 209 LEU A O 1
ATOM 1593 N N . CYS A 1 214 ? 11.181 43.567 42.993 1.00 23.02 210 CYS A N 1
ATOM 1594 C CA . CYS A 1 214 ? 12.455 43.010 43.439 1.00 23.73 210 CYS A CA 1
ATOM 1595 C C . CYS A 1 214 ? 13.564 43.472 42.506 1.00 23.42 210 CYS A C 1
ATOM 1596 O O . CYS A 1 214 ? 14.348 42.663 42.033 1.00 24.13 210 CYS A O 1
ATOM 1599 N N . TYR A 1 215 ? 13.585 44.761 42.205 1.00 22.74 211 TYR A N 1
ATOM 1600 C CA . TYR A 1 215 ? 14.576 45.353 41.327 1.00 22.80 211 TYR A CA 1
ATOM 1601 C C . TYR A 1 215 ? 14.530 46.863 41.566 1.00 23.08 211 TYR A C 1
ATOM 1602 O O . TYR A 1 215 ? 13.626 47.379 42.255 1.00 22.07 211 TYR A O 1
ATOM 1611 N N . GLY A 1 216 ? 15.505 47.572 41.017 1.00 22.45 212 GLY A N 1
ATOM 1612 C CA . GLY A 1 216 ? 15.523 49.006 41.131 1.00 22.81 212 GLY A CA 1
ATOM 1613 C C . GLY A 1 216 ? 15.521 49.445 42.575 1.00 23.15 212 GLY A C 1
ATOM 1614 O O . GLY A 1 216 ? 16.160 48.829 43.413 1.00 22.47 212 GLY A O 1
ATOM 1615 N N . SER A 1 217 ? 14.795 50.516 42.863 1.00 24.41 213 SER A N 1
ATOM 1616 C CA . SER A 1 217 ? 14.807 51.085 44.188 1.00 25.98 213 SER A CA 1
ATOM 1617 C C . SER A 1 217 ? 14.012 50.237 45.184 1.00 25.89 213 SER A C 1
ATOM 1618 O O . SER A 1 217 ? 14.100 50.427 46.394 1.00 26.46 213 SER A O 1
ATOM 1621 N N . GLY A 1 218 ? 13.239 49.285 44.685 1.00 26.14 214 GLY A N 1
ATOM 1622 C CA . GLY A 1 218 ? 12.587 48.329 45.571 1.00 26.32 214 GLY A CA 1
ATOM 1623 C C . GLY A 1 218 ? 11.255 48.883 46.060 1.00 27.75 214 GLY A C 1
ATOM 1624 O O . GLY A 1 218 ? 10.901 48.715 47.225 1.00 27.71 214 GLY A O 1
ATOM 1625 N N . GLU A 1 219 ? 10.489 49.515 45.173 1.00 27.71 215 GLU A N 1
ATOM 1626 C CA . GLU A 1 219 ? 9.210 50.110 45.611 1.00 28.74 215 GLU A CA 1
ATOM 1627 C C . GLU A 1 219 ? 8.305 48.959 46.114 1.00 30.20 215 GLU A C 1
ATOM 1628 O O . GLU A 1 219 ? 8.335 47.845 45.550 1.00 26.82 215 GLU A O 1
ATOM 1630 N N . LYS A 1 220 ? 7.605 49.211 47.227 1.00 31.38 216 LYS A N 1
ATOM 1631 C CA . LYS A 1 220 ? 6.717 48.254 47.877 1.00 32.80 216 LYS A CA 1
ATOM 1632 C C . LYS A 1 220 ? 5.350 48.939 47.952 1.00 34.98 216 LYS A C 1
ATOM 1633 O O . LYS A 1 220 ? 5.274 50.175 48.012 1.00 35.62 216 LYS A O 1
ATOM 1635 N N . MET A 1 221 ? 4.269 48.162 47.909 1.00 35.31 217 MET A N 1
ATOM 1636 C CA . MET A 1 221 ? 2.921 48.718 48.095 1.00 36.20 217 MET A CA 1
ATOM 1637 C C . MET A 1 221 ? 2.763 49.212 49.518 1.00 38.07 217 MET A C 1
ATOM 1638 O O . MET A 1 221 ? 3.325 48.624 50.448 1.00 37.39 217 MET A O 1
ATOM 1643 N N . THR A 1 222 ? 1.996 50.289 49.688 1.00 41.80 218 THR A N 1
ATOM 1644 C CA . THR A 1 222 ? 1.620 50.739 51.038 1.00 47.56 218 THR A CA 1
ATOM 1645 C C . THR A 1 222 ? 0.713 49.690 51.722 1.00 47.95 218 THR A C 1
ATOM 1646 O O . THR A 1 222 ? 0.064 48.873 51.038 1.00 46.74 218 THR A O 1
ATOM 1650 N N . ALA A 1 223 ? 0.671 49.706 53.059 1.00 46.89 219 ALA A N 1
ATOM 1651 C CA . ALA A 1 223 ? -0.292 48.861 53.789 1.00 47.55 219 ALA A CA 1
ATOM 1652 C C . ALA A 1 223 ? -1.738 49.077 53.286 1.00 47.03 219 ALA A C 1
ATOM 1653 O O . ALA A 1 223 ? -2.513 48.117 53.206 1.00 45.14 219 ALA A O 1
ATOM 1655 N N . GLU A 1 224 ? -2.084 50.330 52.942 1.00 47.26 220 GLU A N 1
ATOM 1656 C CA . GLU A 1 224 ? -3.409 50.650 52.370 1.00 47.22 220 GLU A CA 1
ATOM 1657 C C . GLU A 1 224 ? -3.588 49.990 50.990 1.00 45.13 220 GLU A C 1
ATOM 1658 O O . GLU A 1 224 ? -4.617 49.374 50.732 1.00 40.78 220 GLU A O 1
ATOM 1660 N N . GLU A 1 225 ? -2.574 50.115 50.130 1.00 44.54 221 GLU A N 1
ATOM 1661 C CA . GLU A 1 225 ? -2.561 49.458 48.810 1.00 43.82 221 GLU A CA 1
ATOM 1662 C C . GLU A 1 225 ? -2.682 47.921 48.906 1.00 43.27 221 GLU A C 1
ATOM 1663 O O . GLU A 1 225 ? -3.449 47.309 48.164 1.00 43.16 221 GLU A O 1
ATOM 1665 N N . ARG A 1 226 ? -1.952 47.300 49.834 1.00 44.79 222 ARG A N 1
ATOM 1666 C CA . ARG A 1 226 ? -2.046 45.843 50.027 1.00 47.20 222 ARG A CA 1
ATOM 1667 C C . ARG A 1 226 ? -3.457 45.431 50.438 1.00 49.07 222 ARG A C 1
ATOM 1668 O O . ARG A 1 226 ? -3.994 44.469 49.909 1.00 48.50 222 ARG A O 1
ATOM 1676 N N . ARG A 1 227 ? -4.057 46.192 51.355 1.00 52.54 223 ARG A N 1
ATOM 1677 C CA . ARG A 1 227 ? -5.448 45.978 51.769 1.00 52.08 223 ARG A CA 1
ATOM 1678 C C . ARG A 1 227 ? -6.469 46.116 50.626 1.00 51.53 223 ARG A C 1
ATOM 1679 O O . ARG A 1 227 ? -7.404 45.332 50.555 1.00 53.12 223 ARG A O 1
ATOM 1681 N N . THR A 1 228 ? -6.275 47.084 49.726 1.00 51.91 224 THR A N 1
ATOM 1682 C CA . THR A 1 228 ? -7.342 47.520 48.808 1.00 51.43 224 THR A CA 1
ATOM 1683 C C . THR A 1 228 ? -7.067 47.355 47.302 1.00 48.95 224 THR A C 1
ATOM 1684 O O . THR A 1 228 ? -7.998 47.322 46.499 1.00 46.63 224 THR A O 1
ATOM 1688 N N . LYS A 1 229 ? -5.799 47.276 46.917 1.00 48.37 225 LYS A N 1
ATOM 1689 C CA . LYS A 1 229 ? -5.429 47.277 45.492 1.00 45.18 225 LYS A CA 1
ATOM 1690 C C . LYS A 1 229 ? -5.369 45.872 44.842 1.00 42.91 225 LYS A C 1
ATOM 1691 O O . LYS A 1 229 ? -4.689 45.674 43.833 1.00 44.51 225 LYS A O 1
ATOM 1693 N N . PHE A 1 230 ? -6.113 44.918 45.406 1.00 38.94 226 PHE A N 1
ATOM 1694 C CA . PHE A 1 230 ? -6.229 43.562 44.852 1.00 36.61 226 PHE A CA 1
ATOM 1695 C C . PHE A 1 230 ? -7.589 43.279 44.179 1.00 34.30 226 PHE A C 1
ATOM 1696 O O . PHE A 1 230 ? -7.827 42.165 43.710 1.00 31.76 226 PHE A O 1
ATOM 1698 N N . THR A 1 231 ? -8.465 44.280 44.109 1.00 32.34 227 THR A N 1
ATOM 1699 C CA . THR A 1 231 ? -9.820 44.052 43.576 1.00 32.62 227 THR A CA 1
ATOM 1700 C C . THR A 1 231 ? -9.819 43.723 42.076 1.00 32.01 227 THR A C 1
ATOM 1701 O O . THR A 1 231 ? -10.602 42.887 41.627 1.00 30.68 227 THR A O 1
ATOM 1705 N N . GLN A 1 232 ? -8.922 44.351 41.313 1.00 31.28 228 GLN A N 1
ATOM 1706 C CA . GLN A 1 232 ? -8.835 44.084 39.874 1.00 31.13 228 GLN A CA 1
ATOM 1707 C C . GLN A 1 232 ? -8.538 42.600 39.591 1.00 29.73 228 GLN A C 1
ATOM 1708 O O . GLN A 1 232 ? -9.178 41.979 38.731 1.00 28.76 228 GLN A O 1
ATOM 1714 N N . MET A 1 233 ? -7.574 42.044 40.324 1.00 27.51 229 MET A N 1
ATOM 1715 C CA . MET A 1 233 ? -7.232 40.627 40.204 1.00 25.72 229 MET A CA 1
ATOM 1716 C C . MET A 1 233 ? -8.443 39.781 40.597 1.00 25.47 229 MET A C 1
ATOM 1717 O O . MET A 1 233 ? -8.753 38.795 39.918 1.00 24.62 229 MET A O 1
ATOM 1722 N N . MET A 1 234 ? -9.120 40.171 41.681 1.00 24.88 230 MET A N 1
ATOM 1723 C CA . MET A 1 234 ? -10.234 39.380 42.191 1.00 25.79 230 MET A CA 1
ATOM 1724 C C . MET A 1 234 ? -11.364 39.330 41.178 1.00 27.79 230 MET A C 1
ATOM 1725 O O . MET A 1 234 ? -11.972 38.270 40.985 1.00 28.45 230 MET A O 1
ATOM 1727 N N . GLU A 1 235 ? -11.621 40.448 40.501 1.00 28.41 231 GLU A N 1
ATOM 1728 C CA . GLU A 1 235 ? -12.637 40.471 39.442 1.00 30.50 231 GLU A CA 1
ATOM 1729 C C . GLU A 1 235 ? -12.316 39.559 38.239 1.00 27.95 231 GLU A C 1
ATOM 1730 O O . GLU A 1 235 ? -13.201 38.879 37.715 1.00 26.77 231 GLU A O 1
ATOM 1736 N N . VAL A 1 236 ? -11.059 39.552 37.805 1.00 25.91 232 VAL A N 1
ATOM 1737 C CA . VAL A 1 236 ? -10.626 38.597 36.799 1.00 24.35 232 VAL A CA 1
ATOM 1738 C C . VAL A 1 236 ? -10.856 37.171 37.314 1.00 23.68 232 VAL A C 1
ATOM 1739 O O . VAL A 1 236 ? -11.448 36.345 36.609 1.00 23.85 232 VAL A O 1
ATOM 1743 N N . ALA A 1 237 ? -10.376 36.877 38.526 1.00 22.95 233 ALA A N 1
ATOM 1744 C CA . ALA A 1 237 ? -10.492 35.513 39.070 1.00 23.80 233 ALA A CA 1
ATOM 1745 C C . ALA A 1 237 ? -11.941 35.020 39.161 1.00 23.69 233 ALA A C 1
ATOM 1746 O O . ALA A 1 237 ? -12.230 33.878 38.778 1.00 24.48 233 ALA A O 1
ATOM 1748 N N . LEU A 1 238 ? -12.835 35.882 39.636 1.00 23.91 234 LEU A N 1
ATOM 1749 C CA . LEU A 1 238 ? -14.249 35.555 39.812 1.00 25.17 234 LEU A CA 1
ATOM 1750 C C . LEU A 1 238 ? -14.934 35.246 38.477 1.00 26.01 234 LEU A C 1
ATOM 1751 O O . LEU A 1 238 ? -15.794 34.370 38.398 1.00 26.18 234 LEU A O 1
ATOM 1756 N N . SER A 1 239 ? -14.527 35.937 37.418 1.00 26.31 235 SER A N 1
ATOM 1757 C CA . SER A 1 239 ? -15.103 35.676 36.116 1.00 26.61 235 SER A CA 1
ATOM 1758 C C . SER A 1 239 ? -14.736 34.281 35.582 1.00 26.81 235 SER A C 1
ATOM 1759 O O . SER A 1 239 ? -15.305 33.847 34.573 1.00 27.66 235 SER A O 1
ATOM 1762 N N . LEU A 1 240 ? -13.798 33.587 36.239 1.00 24.27 236 LEU A N 1
ATOM 1763 C CA . LEU A 1 240 ? -13.460 32.225 35.849 1.00 24.88 236 LEU A CA 1
ATOM 1764 C C . LEU A 1 240 ? -14.350 31.180 36.507 1.00 25.38 236 LEU A C 1
ATOM 1765 O O . LEU A 1 240 ? -14.308 30.015 36.103 1.00 26.23 236 LEU A O 1
ATOM 1770 N N . ALA A 1 241 ? -15.135 31.563 37.522 1.00 25.34 237 ALA A N 1
ATOM 1771 C CA . ALA A 1 241 ? -16.062 30.575 38.125 1.00 26.16 237 ALA A CA 1
ATOM 1772 C C . ALA A 1 241 ? -17.117 30.076 37.140 1.00 27.04 237 ALA A C 1
ATOM 1773 O O . ALA A 1 241 ? -17.745 30.855 36.415 1.00 25.52 237 ALA A O 1
ATOM 1775 N N . LYS A 1 242 ? -17.253 28.759 37.087 1.00 29.26 238 LYS A N 1
ATOM 1776 C CA . LYS A 1 242 ? -18.282 28.097 36.297 1.00 33.85 238 LYS A CA 1
ATOM 1777 C C . LYS A 1 242 ? -18.933 27.092 37.255 1.00 37.61 238 LYS A C 1
ATOM 1778 O O . LYS A 1 242 ? -18.238 26.529 38.139 1.00 40.56 238 LYS A O 1
ATOM 1781 N N . MET B 1 5 ? 22.728 41.534 15.782 1.00 38.42 1 MET B N 1
ATOM 1782 C CA . MET B 1 5 ? 24.223 41.627 15.660 1.00 40.00 1 MET B CA 1
ATOM 1783 C C . MET B 1 5 ? 24.727 41.194 14.283 1.00 37.26 1 MET B C 1
ATOM 1784 O O . MET B 1 5 ? 25.118 40.030 14.083 1.00 37.19 1 MET B O 1
ATOM 1789 N N . ALA B 1 6 ? 24.736 42.138 13.345 1.00 35.03 2 ALA B N 1
ATOM 1790 C CA . ALA B 1 6 ? 25.137 41.873 11.965 1.00 33.95 2 ALA B CA 1
ATOM 1791 C C . ALA B 1 6 ? 26.563 41.305 11.866 1.00 33.57 2 ALA B C 1
ATOM 1792 O O . ALA B 1 6 ? 26.859 40.500 10.982 1.00 33.71 2 ALA B O 1
ATOM 1794 N N . GLU B 1 7 ? 27.428 41.704 12.793 1.00 33.69 3 GLU B N 1
ATOM 1795 C CA . GLU B 1 7 ? 28.824 41.256 12.813 1.00 34.46 3 GLU B CA 1
ATOM 1796 C C . GLU B 1 7 ? 28.980 39.734 13.006 1.00 34.38 3 GLU B C 1
ATOM 1797 O O . GLU B 1 7 ? 30.025 39.172 12.683 1.00 35.71 3 GLU B O 1
ATOM 1799 N N . HIS B 1 8 ? 27.953 39.077 13.542 1.00 32.59 4 HIS B N 1
ATOM 1800 C CA . HIS B 1 8 ? 27.992 37.628 13.739 1.00 32.47 4 HIS B CA 1
ATOM 1801 C C . HIS B 1 8 ? 27.397 36.819 12.632 1.00 30.88 4 HIS B C 1
ATOM 1802 O O . HIS B 1 8 ? 27.311 35.598 12.744 1.00 30.75 4 HIS B O 1
ATOM 1809 N N . CYS B 1 9 ? 26.968 37.478 11.560 1.00 30.04 5 CYS B N 1
ATOM 1810 C CA . CYS B 1 9 ? 26.375 36.791 10.394 1.00 29.88 5 CYS B CA 1
ATOM 1811 C C . CYS B 1 9 ? 27.275 36.987 9.168 1.00 30.54 5 CYS B C 1
ATOM 1812 O O . CYS B 1 9 ? 27.727 38.096 8.916 1.00 32.12 5 CYS B O 1
ATOM 1815 N N . PRO B 1 10 ? 27.536 35.926 8.385 1.00 29.58 6 PRO B N 1
ATOM 1816 C CA . PRO B 1 10 ? 27.118 34.535 8.556 1.00 28.25 6 PRO B CA 1
ATOM 1817 C C . PRO B 1 10 ? 27.804 33.852 9.756 1.00 26.85 6 PRO B C 1
ATOM 1818 O O . PRO B 1 10 ? 28.815 34.329 10.233 1.00 27.58 6 PRO B O 1
ATOM 1822 N N . THR B 1 11 ? 27.216 32.769 10.244 1.00 24.67 7 THR B N 1
ATOM 1823 C CA . THR B 1 11 ? 27.719 32.019 11.379 1.00 23.77 7 THR B CA 1
ATOM 1824 C C . THR B 1 11 ? 28.322 30.723 10.850 1.00 23.57 7 THR B C 1
ATOM 1825 O O . THR B 1 11 ? 28.204 30.434 9.665 1.00 23.40 7 THR B O 1
ATOM 1829 N N . PRO B 1 12 ? 28.960 29.923 11.716 1.00 23.08 8 PRO B N 1
ATOM 1830 C CA . PRO B 1 12 ? 29.460 28.638 11.229 1.00 23.08 8 PRO B CA 1
ATOM 1831 C C . PRO B 1 12 ? 28.372 27.687 10.697 1.00 22.08 8 PRO B C 1
ATOM 1832 O O . PRO B 1 12 ? 28.702 26.699 10.038 1.00 22.10 8 PRO B O 1
ATOM 1836 N N . HIS B 1 13 ? 27.105 27.969 10.996 1.00 20.07 9 HIS B N 1
ATOM 1837 C CA . HIS B 1 13 ? 26.018 27.027 10.706 1.00 18.99 9 HIS B CA 1
ATOM 1838 C C . HIS B 1 13 ? 25.015 27.603 9.753 1.00 18.86 9 HIS B C 1
ATOM 1839 O O . HIS B 1 13 ? 24.022 26.950 9.389 1.00 18.97 9 HIS B O 1
ATOM 1846 N N . ASN B 1 14 ? 25.222 28.856 9.383 1.00 19.05 10 ASN B N 1
ATOM 1847 C CA . ASN B 1 14 ? 24.249 29.584 8.607 1.00 19.42 10 ASN B CA 1
ATOM 1848 C C . ASN B 1 14 ? 24.913 30.602 7.696 1.00 20.48 10 ASN B C 1
ATOM 1849 O O . ASN B 1 14 ? 25.580 31.551 8.161 1.00 20.06 10 ASN B O 1
ATOM 1854 N N . GLY B 1 15 ? 24.758 30.395 6.387 1.00 21.66 11 GLY B N 1
ATOM 1855 C CA . GLY B 1 15 ? 25.410 31.258 5.404 1.00 21.55 11 GLY B CA 1
ATOM 1856 C C . GLY B 1 15 ? 24.694 32.584 5.207 1.00 22.81 11 GLY B C 1
ATOM 1857 O O . GLY B 1 15 ? 25.174 33.427 4.461 1.00 23.55 11 GLY B O 1
ATOM 1858 N N . ALA B 1 16 ? 23.537 32.798 5.838 1.00 22.70 12 ALA B N 1
ATOM 1859 C CA . ALA B 1 16 ? 22.808 34.074 5.640 1.00 23.31 12 ALA B CA 1
ATOM 1860 C C . ALA B 1 16 ? 23.558 35.284 6.209 1.00 24.70 12 ALA B C 1
ATOM 1861 O O . ALA B 1 16 ? 24.191 35.189 7.261 1.00 23.59 12 ALA B O 1
ATOM 1863 N N . LYS B 1 17 ? 23.468 36.416 5.508 1.00 25.56 13 LYS B N 1
ATOM 1864 C CA . LYS B 1 17 ? 23.909 37.712 6.041 1.00 26.44 13 LYS B CA 1
ATOM 1865 C C . LYS B 1 17 ? 22.711 38.282 6.774 1.00 25.48 13 LYS B C 1
ATOM 1866 O O . LYS B 1 17 ? 21.584 37.861 6.547 1.00 24.53 13 LYS B O 1
ATOM 1872 N N . TYR B 1 18 ? 22.957 39.224 7.673 1.00 25.74 14 TYR B N 1
ATOM 1873 C CA . TYR B 1 18 ? 21.909 39.764 8.509 1.00 25.73 14 TYR B CA 1
ATOM 1874 C C . TYR B 1 18 ? 20.884 40.403 7.600 1.00 26.12 14 TYR B C 1
ATOM 1875 O O . TYR B 1 18 ? 21.255 41.128 6.689 1.00 26.68 14 TYR B O 1
ATOM 1884 N N . GLY B 1 19 ? 19.599 40.138 7.841 1.00 25.67 15 GLY B N 1
ATOM 1885 C CA . GLY B 1 19 ? 18.535 40.703 7.005 1.00 25.35 15 GLY B CA 1
ATOM 1886 C C . GLY B 1 19 ? 17.998 39.728 5.971 1.00 25.11 15 GLY B C 1
ATOM 1887 O O . GLY B 1 19 ? 16.910 39.938 5.442 1.00 25.23 15 GLY B O 1
ATOM 1888 N N . GLU B 1 20 ? 18.737 38.657 5.681 1.00 23.96 16 GLU B N 1
ATOM 1889 C CA . GLU B 1 20 ? 18.246 37.661 4.727 1.00 24.05 16 GLU B CA 1
ATOM 1890 C C . GLU B 1 20 ? 17.231 36.683 5.345 1.00 22.46 16 GLU B C 1
ATOM 1891 O O . GLU B 1 20 ? 16.558 35.931 4.625 1.00 21.70 16 GLU B O 1
ATOM 1897 N N . ILE B 1 21 ? 17.122 36.701 6.667 1.00 21.12 17 ILE B N 1
ATOM 1898 C CA . ILE B 1 21 ? 16.141 35.857 7.377 1.00 20.34 17 ILE B CA 1
ATOM 1899 C C . ILE B 1 21 ? 15.033 36.775 7.876 1.00 20.02 17 ILE B C 1
ATOM 1900 O O . ILE B 1 21 ? 15.317 37.818 8.450 1.00 20.62 17 ILE B O 1
ATOM 1905 N N . ALA B 1 22 ? 13.787 36.390 7.643 1.00 20.26 18 ALA B N 1
ATOM 1906 C CA . ALA B 1 22 ? 12.602 37.138 8.108 1.00 21.00 18 ALA B CA 1
ATOM 1907 C C . ALA B 1 22 ? 12.443 37.139 9.626 1.00 21.68 18 ALA B C 1
ATOM 1908 O O . ALA B 1 22 ? 13.067 36.334 10.327 1.00 20.45 18 ALA B O 1
ATOM 1910 N N . GLU B 1 23 ? 11.600 38.036 10.142 1.00 22.75 19 GLU B N 1
ATOM 1911 C CA . GLU B 1 23 ? 11.366 38.100 11.589 1.00 23.44 19 GLU B CA 1
ATOM 1912 C C . GLU B 1 23 ? 10.592 36.892 12.172 1.00 22.14 19 GLU B C 1
ATOM 1913 O O . GLU B 1 23 ? 10.640 36.635 13.395 1.00 20.60 19 GLU B O 1
ATOM 1919 N N . THR B 1 24 ? 9.869 36.183 11.294 1.00 21.55 20 THR B N 1
ATOM 1920 C CA . THR B 1 24 ? 9.165 34.932 11.635 1.00 20.67 20 THR B CA 1
ATOM 1921 C C . THR B 1 24 ? 9.810 33.787 10.896 1.00 20.55 20 THR B C 1
ATOM 1922 O O . THR B 1 24 ? 9.985 33.861 9.671 1.00 20.79 20 THR B O 1
ATOM 1926 N N . VAL B 1 25 ? 10.213 32.745 11.630 1.00 19.78 21 VAL B N 1
ATOM 1927 C CA . VAL B 1 25 ? 10.809 31.576 11.006 1.00 19.33 21 VAL B CA 1
ATOM 1928 C C . VAL B 1 25 ? 9.990 30.339 11.386 1.00 19.76 21 VAL B C 1
ATOM 1929 O O . VAL B 1 25 ? 9.745 30.086 12.582 1.00 19.41 21 VAL B O 1
ATOM 1933 N N . LEU B 1 26 ? 9.562 29.585 10.378 1.00 19.75 22 LEU B N 1
ATOM 1934 C CA . LEU B 1 26 ? 9.003 28.242 10.590 1.00 21.06 22 LEU B CA 1
ATOM 1935 C C . LEU B 1 26 ? 10.130 27.233 10.512 1.00 20.46 22 LEU B C 1
ATOM 1936 O O . LEU B 1 26 ? 10.921 27.246 9.545 1.00 20.46 22 LEU B O 1
ATOM 1941 N N . MET B 1 27 ? 10.215 26.358 11.506 1.00 19.33 23 MET B N 1
ATOM 1942 C CA . MET B 1 27 ? 11.273 25.352 11.518 1.00 19.90 23 MET B CA 1
ATOM 1943 C C . MET B 1 27 ? 10.729 23.910 11.563 1.00 19.29 23 MET B C 1
ATOM 1944 O O . MET B 1 27 ? 9.711 23.630 12.210 1.00 19.37 23 MET B O 1
ATOM 1949 N N . ALA B 1 28 ? 11.398 23.019 10.843 1.00 18.46 24 ALA B N 1
ATOM 1950 C CA . ALA B 1 28 ? 11.133 21.584 10.901 1.00 18.87 24 ALA B CA 1
ATOM 1951 C C . ALA B 1 28 ? 12.482 20.884 10.901 1.00 18.83 24 ALA B C 1
ATOM 1952 O O . ALA B 1 28 ? 13.490 21.458 10.483 1.00 18.55 24 ALA B O 1
ATOM 1954 N N . GLY B 1 29 ? 12.499 19.632 11.326 1.00 19.54 25 GLY B N 1
ATOM 1955 C CA . GLY B 1 29 ? 13.757 18.907 11.431 1.00 20.28 25 GLY B CA 1
ATOM 1956 C C . GLY B 1 29 ? 14.331 18.499 10.083 1.00 20.84 25 GLY B C 1
ATOM 1957 O O . GLY B 1 29 ? 15.539 18.599 9.873 1.00 21.24 25 GLY B O 1
ATOM 1958 N N . ASP B 1 30 ? 13.464 18.064 9.174 1.00 21.53 26 ASP B N 1
ATOM 1959 C CA . ASP B 1 30 ? 13.871 17.442 7.903 1.00 22.09 26 ASP B CA 1
ATOM 1960 C C . ASP B 1 30 ? 14.052 18.477 6.783 1.00 22.12 26 ASP B C 1
ATOM 1961 O O . ASP B 1 30 ? 13.085 19.169 6.401 1.00 21.83 26 ASP B O 1
ATOM 1966 N N . PRO B 1 31 ? 15.284 18.599 6.258 1.00 22.62 27 PRO B N 1
ATOM 1967 C CA . PRO B 1 31 ? 15.514 19.543 5.150 1.00 23.58 27 PRO B CA 1
ATOM 1968 C C . PRO B 1 31 ? 14.640 19.295 3.890 1.00 24.76 27 PRO B C 1
ATOM 1969 O O . PRO B 1 31 ? 14.318 20.247 3.160 1.00 25.12 27 PRO B O 1
ATOM 1973 N N . LEU B 1 32 ? 14.293 18.037 3.630 1.00 25.99 28 LEU B N 1
ATOM 1974 C CA . LEU B 1 32 ? 13.453 17.666 2.499 1.00 28.92 28 LEU B CA 1
ATOM 1975 C C . LEU B 1 32 ? 12.046 18.241 2.680 1.00 29.35 28 LEU B C 1
ATOM 1976 O O . LEU B 1 32 ? 11.424 18.743 1.735 1.00 28.40 28 LEU B O 1
ATOM 1981 N N . ARG B 1 33 ? 11.561 18.192 3.914 1.00 28.04 29 ARG B N 1
ATOM 1982 C CA . ARG B 1 33 ? 10.289 18.779 4.252 1.00 27.53 29 ARG B CA 1
ATOM 1983 C C . ARG B 1 33 ? 10.361 20.314 4.221 1.00 26.16 29 ARG B C 1
ATOM 1984 O O . ARG B 1 33 ? 9.414 20.976 3.788 1.00 24.69 29 ARG B O 1
ATOM 1992 N N . VAL B 1 34 ? 11.481 20.897 4.652 1.00 24.20 30 VAL B N 1
ATOM 1993 C CA . VAL B 1 34 ? 11.597 22.367 4.596 1.00 23.21 30 VAL B CA 1
ATOM 1994 C C . VAL B 1 34 ? 11.521 22.878 3.138 1.00 23.95 30 VAL B C 1
ATOM 1995 O O . VAL B 1 34 ? 10.857 23.885 2.844 1.00 23.11 30 VAL B O 1
ATOM 1999 N N . LYS B 1 35 ? 12.209 22.175 2.240 1.00 24.54 31 LYS B N 1
ATOM 2000 C CA . LYS B 1 35 ? 12.226 22.532 0.821 1.00 26.22 31 LYS B CA 1
ATOM 2001 C C . LYS B 1 35 ? 10.812 22.463 0.246 1.00 26.79 31 LYS B C 1
ATOM 2002 O O . LYS B 1 35 ? 10.363 23.387 -0.429 1.00 27.52 31 LYS B O 1
ATOM 2008 N N . LEU B 1 36 ? 10.136 21.356 0.527 1.00 27.92 32 LEU B N 1
ATOM 2009 C CA . LEU B 1 36 ? 8.766 21.173 0.138 1.00 29.66 32 LEU B CA 1
ATOM 2010 C C . LEU B 1 36 ? 7.873 22.312 0.654 1.00 29.90 32 LEU B C 1
ATOM 2011 O O . LEU B 1 36 ? 7.058 22.813 -0.106 1.00 30.51 32 LEU B O 1
ATOM 2016 N N . LEU B 1 37 ? 8.027 22.730 1.916 1.00 28.49 33 LEU B N 1
ATOM 2017 C CA . LEU B 1 37 ? 7.189 23.815 2.454 1.00 29.26 33 LEU B CA 1
ATOM 2018 C C . LEU B 1 37 ? 7.385 25.112 1.699 1.00 28.66 33 LEU B C 1
ATOM 2019 O O . LEU B 1 37 ? 6.408 25.784 1.362 1.00 29.14 33 LEU B O 1
ATOM 2024 N N . ALA B 1 38 ? 8.648 25.442 1.428 1.00 27.68 34 ALA B N 1
ATOM 2025 C CA . ALA B 1 38 ? 9.011 26.638 0.696 1.00 29.04 34 ALA B CA 1
ATOM 2026 C C . ALA B 1 38 ? 8.391 26.654 -0.712 1.00 29.78 34 ALA B C 1
ATOM 2027 O O . ALA B 1 38 ? 7.749 27.640 -1.089 1.00 30.25 34 ALA B O 1
ATOM 2029 N N . ASP B 1 39 ? 8.587 25.562 -1.456 1.00 30.80 35 ASP B N 1
ATOM 2030 C CA . ASP B 1 39 ? 8.051 25.386 -2.814 1.00 31.91 35 ASP B CA 1
ATOM 2031 C C . ASP B 1 39 ? 6.516 25.461 -2.831 1.00 32.23 35 ASP B C 1
ATOM 2032 O O . ASP B 1 39 ? 5.914 26.016 -3.767 1.00 31.86 35 ASP B O 1
ATOM 2037 N N . THR B 1 40 ? 5.888 24.926 -1.787 1.00 30.32 36 THR B N 1
ATOM 2038 C CA . THR B 1 40 ? 4.435 24.853 -1.736 1.00 30.01 36 THR B CA 1
ATOM 2039 C C . THR B 1 40 ? 3.784 26.170 -1.295 1.00 30.15 36 THR B C 1
ATOM 2040 O O . THR B 1 40 ? 2.780 26.611 -1.892 1.00 31.11 36 THR B O 1
ATOM 2044 N N . TYR B 1 41 ? 4.348 26.811 -0.282 1.00 27.63 37 TYR B N 1
ATOM 2045 C CA . TYR B 1 41 ? 3.645 27.899 0.364 1.00 27.44 37 TYR B CA 1
ATOM 2046 C C . TYR B 1 41 ? 4.224 29.281 0.136 1.00 26.69 37 TYR B C 1
ATOM 2047 O O . TYR B 1 41 ? 3.555 30.270 0.415 1.00 27.14 37 TYR B O 1
ATOM 2056 N N . LEU B 1 42 ? 5.460 29.374 -0.339 1.00 26.27 38 LEU B N 1
ATOM 2057 C CA . LEU B 1 42 ? 6.095 30.687 -0.462 1.00 26.92 38 LEU B CA 1
ATOM 2058 C C . LEU B 1 42 ? 6.241 31.147 -1.909 1.00 28.13 38 LEU B C 1
ATOM 2059 O O . LEU B 1 42 ? 6.472 30.333 -2.818 1.00 28.03 38 LEU B O 1
ATOM 2064 N N . THR B 1 43 ? 6.144 32.460 -2.108 1.00 29.02 39 THR B N 1
ATOM 2065 C CA . THR B 1 43 ? 6.500 33.059 -3.388 1.00 29.89 39 THR B CA 1
ATOM 2066 C C . THR B 1 43 ? 7.786 33.863 -3.229 1.00 30.81 39 THR B C 1
ATOM 2067 O O . THR B 1 43 ? 8.204 34.149 -2.096 1.00 29.22 39 THR B O 1
ATOM 2071 N N . ASP B 1 44 ? 8.424 34.205 -4.355 1.00 31.91 40 ASP B N 1
ATOM 2072 C CA . ASP B 1 44 ? 9.666 34.993 -4.374 1.00 33.38 40 ASP B CA 1
ATOM 2073 C C . ASP B 1 44 ? 10.774 34.344 -3.512 1.00 31.73 40 ASP B C 1
ATOM 2074 O O . ASP B 1 44 ? 11.448 35.032 -2.785 1.00 30.05 40 ASP B O 1
ATOM 2079 N N . VAL B 1 45 ? 10.943 33.031 -3.601 1.00 31.28 41 VAL B N 1
ATOM 2080 C CA . VAL B 1 45 ? 11.826 32.280 -2.711 1.00 32.05 41 VAL B CA 1
ATOM 2081 C C . VAL B 1 45 ? 13.307 32.471 -3.014 1.00 31.86 41 VAL B C 1
ATOM 2082 O O . VAL B 1 45 ? 13.725 32.345 -4.157 1.00 33.32 41 VAL B O 1
ATOM 2086 N N . VAL B 1 46 ? 14.083 32.801 -1.981 1.00 30.22 42 VAL B N 1
ATOM 2087 C CA . VAL B 1 46 ? 15.540 32.831 -2.055 1.00 28.93 42 VAL B CA 1
ATOM 2088 C C . VAL B 1 46 ? 16.109 31.854 -1.010 1.00 27.25 42 VAL B C 1
ATOM 2089 O O . VAL B 1 46 ? 15.677 31.846 0.128 1.00 25.91 42 VAL B O 1
ATOM 2093 N N . GLN B 1 47 ? 17.042 30.998 -1.403 1.00 26.18 43 GLN B N 1
ATOM 2094 C CA . GLN B 1 47 ? 17.668 30.119 -0.432 1.00 26.31 43 GLN B CA 1
ATOM 2095 C C . GLN B 1 47 ? 18.810 30.908 0.213 1.00 25.13 43 GLN B C 1
ATOM 2096 O O . GLN B 1 47 ? 19.697 31.366 -0.492 1.00 25.05 43 GLN B O 1
ATOM 2102 N N . TYR B 1 48 ? 18.779 31.078 1.534 1.00 23.62 44 TYR B N 1
ATOM 2103 C CA . TYR B 1 48 ? 19.867 31.817 2.222 1.00 22.75 44 TYR B CA 1
ATOM 2104 C C . TYR B 1 48 ? 20.865 30.878 2.898 1.00 22.27 44 TYR B C 1
ATOM 2105 O O . TYR B 1 48 ? 21.979 31.284 3.261 1.00 21.39 44 TYR B O 1
ATOM 2114 N N . ASN B 1 49 ? 20.469 29.624 3.089 1.00 21.68 45 ASN B N 1
ATOM 2115 C CA . ASN B 1 49 ? 21.394 28.686 3.716 1.00 22.00 45 ASN B CA 1
ATOM 2116 C C . ASN B 1 49 ? 21.439 27.312 3.089 1.00 21.67 45 ASN B C 1
ATOM 2117 O O . ASN B 1 49 ? 20.405 26.729 2.780 1.00 20.81 45 ASN B O 1
ATOM 2122 N N . SER B 1 50 ? 22.656 26.787 2.934 1.00 21.96 46 SER B N 1
ATOM 2123 C CA . SER B 1 50 ? 22.826 25.366 2.621 1.00 22.12 46 SER B CA 1
ATOM 2124 C C . SER B 1 50 ? 23.948 24.738 3.440 1.00 22.06 46 SER B C 1
ATOM 2125 O O . SER B 1 50 ? 24.312 23.582 3.200 1.00 23.55 46 SER B O 1
ATOM 2128 N N . VAL B 1 51 ? 24.492 25.483 4.410 1.00 21.60 47 VAL B N 1
ATOM 2129 C CA . VAL B 1 51 ? 25.557 24.956 5.288 1.00 21.33 47 VAL B CA 1
ATOM 2130 C C . VAL B 1 51 ? 25.056 23.685 5.989 1.00 21.02 47 VAL B C 1
ATOM 2131 O O . VAL B 1 51 ? 23.960 23.676 6.530 1.00 21.22 47 VAL B O 1
ATOM 2135 N N . ARG B 1 52 ? 25.862 22.620 5.981 1.00 21.38 48 ARG B N 1
ATOM 2136 C CA . ARG B 1 52 ? 25.502 21.339 6.601 1.00 21.60 48 ARG B CA 1
ATOM 2137 C C . ARG B 1 52 ? 24.185 20.742 6.101 1.00 21.36 48 ARG B C 1
ATOM 2138 O O . ARG B 1 52 ? 23.625 19.852 6.731 1.00 20.81 48 ARG B O 1
ATOM 2146 N N . GLY B 1 53 ? 23.697 21.240 4.967 1.00 21.49 49 GLY B N 1
ATOM 2147 C CA . GLY B 1 53 ? 22.454 20.723 4.366 1.00 21.71 49 GLY B CA 1
ATOM 2148 C C . GLY B 1 53 ? 21.228 21.180 5.131 1.00 21.48 49 GLY B C 1
ATOM 2149 O O . GLY B 1 53 ? 20.132 20.715 4.861 1.00 21.63 49 GLY B O 1
ATOM 2150 N N . ALA B 1 54 ? 21.410 22.088 6.097 1.00 20.79 50 ALA B N 1
ATOM 2151 C CA . ALA B 1 54 ? 20.286 22.605 6.886 1.00 20.09 50 ALA B CA 1
ATOM 2152 C C . ALA B 1 54 ? 19.675 23.777 6.146 1.00 20.37 50 ALA B C 1
ATOM 2153 O O . ALA B 1 54 ? 19.771 24.935 6.589 1.00 20.47 50 ALA B O 1
ATOM 2155 N N . VAL B 1 55 ? 19.033 23.463 5.029 1.00 20.42 51 VAL B N 1
ATOM 2156 C CA . VAL B 1 55 ? 18.478 24.470 4.114 1.00 20.35 51 VAL B CA 1
ATOM 2157 C C . VAL B 1 55 ? 17.576 25.497 4.820 1.00 19.73 51 VAL B C 1
ATOM 2158 O O . VAL B 1 55 ? 16.827 25.173 5.743 1.00 19.74 51 VAL B O 1
ATOM 2162 N N . GLY B 1 56 ? 17.656 26.737 4.347 1.00 19.40 52 GLY B N 1
ATOM 2163 C CA . GLY B 1 56 ? 16.859 27.838 4.848 1.00 18.95 52 GLY B CA 1
ATOM 2164 C C . GLY B 1 56 ? 16.438 28.672 3.658 1.00 19.35 52 GLY B C 1
ATOM 2165 O O . GLY B 1 56 ? 17.246 28.924 2.767 1.00 19.02 52 GLY B O 1
ATOM 2166 N N . TYR B 1 57 ? 15.173 29.070 3.624 1.00 19.31 53 TYR B N 1
ATOM 2167 C CA . TYR B 1 57 ? 14.643 29.877 2.531 1.00 20.52 53 TYR B CA 1
ATOM 2168 C C . TYR B 1 57 ? 13.825 31.017 3.100 1.00 20.84 53 TYR B C 1
ATOM 2169 O O . TYR B 1 57 ? 13.225 30.901 4.185 1.00 19.16 53 TYR B O 1
ATOM 2178 N N . THR B 1 58 ? 13.829 32.125 2.369 1.00 21.24 54 THR B N 1
ATOM 2179 C CA . THR B 1 58 ? 12.987 33.256 2.688 1.00 22.24 54 THR B CA 1
ATOM 2180 C C . THR B 1 58 ? 12.123 33.561 1.461 1.00 23.59 54 THR B C 1
ATOM 2181 O O . THR B 1 58 ? 12.582 33.480 0.320 1.00 24.13 54 THR B O 1
ATOM 2185 N N . GLY B 1 59 ? 10.860 33.870 1.719 1.00 25.11 55 GLY B N 1
ATOM 2186 C CA . GLY B 1 59 ? 9.924 34.259 0.685 1.00 26.63 55 GLY B CA 1
ATOM 2187 C C . GLY B 1 59 ? 8.755 34.947 1.339 1.00 28.40 55 GLY B C 1
ATOM 2188 O O . GLY B 1 59 ? 8.859 35.465 2.463 1.00 26.56 55 GLY B O 1
ATOM 2189 N N . TYR B 1 60 ? 7.640 34.948 0.616 1.00 30.16 56 TYR B N 1
ATOM 2190 C CA . TYR B 1 60 ? 6.424 35.611 1.057 1.00 31.27 56 TYR B CA 1
ATOM 2191 C C . TYR B 1 60 ? 5.292 34.642 1.194 1.00 29.63 56 TYR B C 1
ATOM 2192 O O . TYR B 1 60 ? 5.087 33.773 0.358 1.00 29.43 56 TYR B O 1
ATOM 2201 N N . TYR B 1 61 ? 4.555 34.798 2.278 1.00 28.90 57 TYR B N 1
ATOM 2202 C CA . TYR B 1 61 ? 3.346 34.043 2.446 1.00 29.15 57 TYR B CA 1
ATOM 2203 C C . TYR B 1 61 ? 2.238 35.048 2.708 1.00 30.02 57 TYR B C 1
ATOM 2204 O O . TYR B 1 61 ? 2.275 35.800 3.696 1.00 28.67 57 TYR B O 1
ATOM 2213 N N . LYS B 1 62 ? 1.266 35.086 1.798 1.00 31.91 58 LYS B N 1
ATOM 2214 C CA . LYS B 1 62 ? 0.149 36.039 1.885 1.00 33.14 58 LYS B CA 1
ATOM 2215 C C . LYS B 1 62 ? 0.630 37.467 2.160 1.00 32.32 58 LYS B C 1
ATOM 2216 O O . LYS B 1 62 ? 0.110 38.144 3.038 1.00 33.05 58 LYS B O 1
ATOM 2222 N N . GLY B 1 63 ? 1.664 37.887 1.429 1.00 32.58 59 GLY B N 1
ATOM 2223 C CA . GLY B 1 63 ? 2.192 39.248 1.505 1.00 32.86 59 GLY B CA 1
ATOM 2224 C C . GLY B 1 63 ? 3.179 39.545 2.633 1.00 32.61 59 GLY B C 1
ATOM 2225 O O . GLY B 1 63 ? 3.651 40.673 2.752 1.00 32.68 59 GLY B O 1
ATOM 2226 N N . VAL B 1 64 ? 3.501 38.554 3.466 1.00 32.11 60 VAL B N 1
ATOM 2227 C CA . VAL B 1 64 ? 4.403 38.790 4.609 1.00 30.47 60 VAL B CA 1
ATOM 2228 C C . VAL B 1 64 ? 5.676 37.942 4.456 1.00 28.19 60 VAL B C 1
ATOM 2229 O O . VAL B 1 64 ? 5.578 36.762 4.130 1.00 28.24 60 VAL B O 1
ATOM 2233 N N . LYS B 1 65 ? 6.850 38.565 4.594 1.00 26.56 61 LYS B N 1
ATOM 2234 C CA . LYS B 1 65 ? 8.120 37.846 4.509 1.00 25.68 61 LYS B CA 1
ATOM 2235 C C . LYS B 1 65 ? 8.174 36.783 5.620 1.00 23.49 61 LYS B C 1
ATOM 2236 O O . LYS B 1 65 ? 7.825 37.033 6.752 1.00 22.47 61 LYS B O 1
ATOM 2238 N N . LEU B 1 66 ? 8.589 35.593 5.231 1.00 22.98 62 LEU B N 1
ATOM 2239 C CA . LEU B 1 66 ? 8.590 34.417 6.085 1.00 23.08 62 LEU B CA 1
ATOM 2240 C C . LEU B 1 66 ? 9.815 33.586 5.675 1.00 22.30 62 LEU B C 1
ATOM 2241 O O . LEU B 1 66 ? 10.149 33.515 4.473 1.00 21.92 62 LEU B O 1
ATOM 2246 N N . SER B 1 67 ? 10.492 32.994 6.669 1.00 20.69 63 SER B N 1
ATOM 2247 C CA . SER B 1 67 ? 11.588 32.073 6.409 1.00 20.11 63 SER B CA 1
ATOM 2248 C C . SER B 1 67 ? 11.243 30.711 6.963 1.00 19.72 63 SER B C 1
ATOM 2249 O O . SER B 1 67 ? 10.527 30.580 7.961 1.00 19.66 63 SER B O 1
ATOM 2252 N N . VAL B 1 68 ? 11.731 29.697 6.282 1.00 20.10 64 VAL B N 1
ATOM 2253 C CA A VAL B 1 68 ? 11.583 28.315 6.719 0.60 20.13 64 VAL B CA 1
ATOM 2254 C CA B VAL B 1 68 ? 11.588 28.305 6.707 0.40 20.25 64 VAL B CA 1
ATOM 2255 C C . VAL B 1 68 ? 12.981 27.688 6.763 1.00 20.64 64 VAL B C 1
ATOM 2256 O O . VAL B 1 68 ? 13.804 27.877 5.846 1.00 20.47 64 VAL B O 1
ATOM 2263 N N . GLN B 1 69 ? 13.266 26.942 7.820 1.00 20.43 65 GLN B N 1
ATOM 2264 C CA . GLN B 1 69 ? 14.634 26.494 8.065 1.00 21.12 65 GLN B CA 1
ATOM 2265 C C . GLN B 1 69 ? 14.698 25.120 8.760 1.00 19.89 65 GLN B C 1
ATOM 2266 O O . GLN B 1 69 ? 13.924 24.866 9.664 1.00 19.73 65 GLN B O 1
ATOM 2272 N N . ALA B 1 70 ? 15.563 24.228 8.276 1.00 19.24 66 ALA B N 1
ATOM 2273 C CA . ALA B 1 70 ? 15.763 22.896 8.874 1.00 19.22 66 ALA B CA 1
ATOM 2274 C C . ALA B 1 70 ? 16.556 22.973 10.168 1.00 18.55 66 ALA B C 1
ATOM 2275 O O . ALA B 1 70 ? 17.483 23.778 10.263 1.00 18.34 66 ALA B O 1
ATOM 2277 N N . HIS B 1 71 ? 16.206 22.143 11.160 1.00 17.94 67 HIS B N 1
ATOM 2278 C CA . HIS B 1 71 ? 16.925 22.192 12.445 1.00 17.50 67 HIS B CA 1
ATOM 2279 C C . HIS B 1 71 ? 17.556 20.918 12.921 1.00 17.58 67 HIS B C 1
ATOM 2280 O O . HIS B 1 71 ? 18.134 20.884 14.042 1.00 17.71 67 HIS B O 1
ATOM 2287 N N . GLY B 1 72 ? 17.491 19.861 12.104 1.00 17.13 68 GLY B N 1
ATOM 2288 C CA . GLY B 1 72 ? 18.062 18.574 12.501 1.00 16.94 68 GLY B CA 1
ATOM 2289 C C . GLY B 1 72 ? 17.286 17.938 13.646 1.00 16.95 68 GLY B C 1
ATOM 2290 O O . GLY B 1 72 ? 16.145 18.330 13.915 1.00 16.96 68 GLY B O 1
ATOM 2291 N N . MET B 1 73 ? 17.886 16.964 14.327 1.00 16.39 69 MET B N 1
ATOM 2292 C CA . MET B 1 73 ? 17.187 16.246 15.381 1.00 16.12 69 MET B CA 1
ATOM 2293 C C . MET B 1 73 ? 17.857 16.480 16.712 1.00 15.33 69 MET B C 1
ATOM 2294 O O . MET B 1 73 ? 19.077 16.405 16.815 1.00 15.27 69 MET B O 1
ATOM 2299 N N . GLY B 1 74 ? 17.059 16.724 17.740 1.00 14.68 70 GLY B N 1
ATOM 2300 C CA . GLY B 1 74 ? 17.585 16.766 19.109 1.00 14.35 70 GLY B CA 1
ATOM 2301 C C . GLY B 1 74 ? 17.732 18.197 19.588 1.00 13.60 70 GLY B C 1
ATOM 2302 O O . GLY B 1 74 ? 17.897 19.097 18.800 1.00 13.09 70 GLY B O 1
ATOM 2303 N N . MET B 1 75 ? 17.676 18.369 20.897 1.00 13.76 71 MET B N 1
ATOM 2304 C CA . MET B 1 75 ? 17.764 19.661 21.544 1.00 13.61 71 MET B CA 1
ATOM 2305 C C . MET B 1 75 ? 19.073 20.419 21.265 1.00 13.24 71 MET B C 1
ATOM 2306 O O . MET B 1 75 ? 19.023 21.618 21.042 1.00 13.24 71 MET B O 1
ATOM 2311 N N . PRO B 1 76 ? 20.244 19.724 21.237 1.00 13.36 72 PRO B N 1
ATOM 2312 C CA . PRO B 1 76 ? 21.467 20.482 20.930 1.00 13.33 72 PRO B CA 1
ATOM 2313 C C . PRO B 1 76 ? 21.498 21.058 19.516 1.00 13.20 72 PRO B C 1
ATOM 2314 O O . PRO B 1 76 ? 22.049 22.159 19.316 1.00 13.16 72 PRO B O 1
ATOM 2318 N N . SER B 1 77 ? 20.916 20.342 18.554 1.00 13.13 73 SER B N 1
ATOM 2319 C CA . SER B 1 77 ? 20.879 20.797 17.169 1.00 13.40 73 SER B CA 1
ATOM 2320 C C . SER B 1 77 ? 20.000 22.026 17.041 1.00 13.28 73 SER B C 1
ATOM 2321 O O . SER B 1 77 ? 20.423 23.063 16.513 1.00 13.14 73 SER B O 1
ATOM 2324 N N . ILE B 1 78 ? 18.764 21.913 17.518 1.00 13.32 74 ILE B N 1
ATOM 2325 C CA . ILE B 1 78 ? 17.815 23.040 17.411 1.00 13.67 74 ILE B CA 1
ATOM 2326 C C . ILE B 1 78 ? 18.316 24.225 18.220 1.00 13.83 74 ILE B C 1
ATOM 2327 O O . ILE B 1 78 ? 18.127 25.380 17.813 1.00 13.82 74 ILE B O 1
ATOM 2332 N N . GLY B 1 79 ? 18.964 23.943 19.354 1.00 13.90 75 GLY B N 1
ATOM 2333 C CA . GLY B 1 79 ? 19.598 24.990 20.153 1.00 14.04 75 GLY B CA 1
ATOM 2334 C C . GLY B 1 79 ? 20.586 25.887 19.425 1.00 14.53 75 GLY B C 1
ATOM 2335 O O . GLY B 1 79 ? 20.516 27.129 19.529 1.00 14.48 75 GLY B O 1
ATOM 2336 N N . ILE B 1 80 ? 21.533 25.276 18.711 1.00 14.80 76 ILE B N 1
ATOM 2337 C CA . ILE B 1 80 ? 22.435 26.010 17.810 1.00 15.29 76 ILE B CA 1
ATOM 2338 C C . ILE B 1 80 ? 21.656 26.922 16.843 1.00 15.53 76 ILE B C 1
ATOM 2339 O O . ILE B 1 80 ? 21.924 28.148 16.793 1.00 15.96 76 ILE B O 1
ATOM 2344 N N . TYR B 1 81 ? 20.714 26.356 16.089 1.00 15.34 77 TYR B N 1
ATOM 2345 C CA . TYR B 1 81 ? 19.993 27.157 15.072 1.00 15.58 77 TYR B CA 1
ATOM 2346 C C . TYR B 1 81 ? 19.133 28.256 15.686 1.00 15.66 77 TYR B C 1
ATOM 2347 O O . TYR B 1 81 ? 19.216 29.399 15.237 1.00 16.01 77 TYR B O 1
ATOM 2356 N N . ALA B 1 82 ? 18.356 27.925 16.736 1.00 15.07 78 ALA B N 1
ATOM 2357 C CA . ALA B 1 82 ? 17.539 28.898 17.400 1.00 15.08 78 ALA B CA 1
ATOM 2358 C C . ALA B 1 82 ? 18.355 29.999 18.090 1.00 15.55 78 ALA B C 1
ATOM 2359 O O . ALA B 1 82 ? 17.966 31.181 18.036 1.00 15.73 78 ALA B O 1
ATOM 2361 N N . TYR B 1 83 ? 19.443 29.624 18.772 1.00 15.36 79 TYR B N 1
ATOM 2362 C CA . TYR B 1 83 ? 20.304 30.622 19.394 1.00 16.09 79 TYR B CA 1
ATOM 2363 C C . TYR B 1 83 ? 20.744 31.684 18.357 1.00 16.69 79 TYR B C 1
ATOM 2364 O O . TYR B 1 83 ? 20.642 32.890 18.594 1.00 17.24 79 TYR B O 1
ATOM 2373 N N . GLU B 1 84 ? 21.252 31.228 17.225 1.00 16.43 80 GLU B N 1
ATOM 2374 C CA . GLU B 1 84 ? 21.701 32.121 16.169 1.00 17.31 80 GLU B CA 1
ATOM 2375 C C . GLU B 1 84 ? 20.584 33.019 15.639 1.00 17.30 80 GLU B C 1
ATOM 2376 O O . GLU B 1 84 ? 20.766 34.250 15.496 1.00 17.73 80 GLU B O 1
ATOM 2382 N N . LEU B 1 85 ? 19.443 32.406 15.335 1.00 16.92 81 LEU B N 1
ATOM 2383 C CA . LEU B 1 85 ? 18.317 33.135 14.805 1.00 17.14 81 LEU B CA 1
ATOM 2384 C C . LEU B 1 85 ? 17.848 34.267 15.726 1.00 17.36 81 LEU B C 1
ATOM 2385 O O . LEU B 1 85 ? 17.676 35.410 15.262 1.00 17.50 81 LEU B O 1
ATOM 2390 N N . PHE B 1 86 ? 17.665 33.971 17.018 1.00 17.19 82 PHE B N 1
ATOM 2391 C CA . PHE B 1 86 ? 17.149 34.982 17.953 1.00 17.73 82 PHE B CA 1
ATOM 2392 C C . PHE B 1 86 ? 18.194 36.012 18.338 1.00 19.13 82 PHE B C 1
ATOM 2393 O O . PHE B 1 86 ? 17.853 37.172 18.548 1.00 19.82 82 PHE B O 1
ATOM 2401 N N . ASN B 1 87 ? 19.461 35.596 18.425 1.00 19.06 83 ASN B N 1
ATOM 2402 C CA . ASN B 1 87 ? 20.502 36.475 18.972 1.00 19.48 83 ASN B CA 1
ATOM 2403 C C . ASN B 1 87 ? 21.334 37.206 17.923 1.00 19.57 83 ASN B C 1
ATOM 2404 O O . ASN B 1 87 ? 21.824 38.302 18.174 1.00 20.47 83 ASN B O 1
ATOM 2409 N N . PHE B 1 88 ? 21.458 36.630 16.739 1.00 18.79 84 PHE B N 1
ATOM 2410 C CA . PHE B 1 88 ? 22.251 37.277 15.686 1.00 19.60 84 PHE B CA 1
ATOM 2411 C C . PHE B 1 88 ? 21.401 37.831 14.544 1.00 20.16 84 PHE B C 1
ATOM 2412 O O . PHE B 1 88 ? 21.767 38.868 13.956 1.00 20.89 84 PHE B O 1
ATOM 2420 N N . TYR B 1 89 ? 20.320 37.115 14.178 1.00 19.29 85 TYR B N 1
ATOM 2421 C CA . TYR B 1 89 ? 19.554 37.458 12.956 1.00 19.24 85 TYR B CA 1
ATOM 2422 C C . TYR B 1 89 ? 18.324 38.347 13.186 1.00 19.51 85 TYR B C 1
ATOM 2423 O O . TYR B 1 89 ? 17.618 38.672 12.224 1.00 19.94 85 TYR B O 1
ATOM 2432 N N . GLY B 1 90 ? 18.062 38.702 14.445 1.00 19.19 86 GLY B N 1
ATOM 2433 C CA . GLY B 1 90 ? 16.949 39.571 14.783 1.00 19.37 86 GLY B CA 1
ATOM 2434 C C . GLY B 1 90 ? 15.590 38.895 14.626 1.00 19.29 86 GLY B C 1
ATOM 2435 O O . GLY B 1 90 ? 14.565 39.581 14.520 1.00 20.19 86 GLY B O 1
ATOM 2436 N N . VAL B 1 91 ? 15.557 37.563 14.594 1.00 18.14 87 VAL B N 1
ATOM 2437 C CA . VAL B 1 91 ? 14.272 36.830 14.543 1.00 18.07 87 VAL B CA 1
ATOM 2438 C C . VAL B 1 91 ? 13.404 37.106 15.795 1.00 18.29 87 VAL B C 1
ATOM 2439 O O . VAL B 1 91 ? 13.908 37.147 16.931 1.00 17.69 87 VAL B O 1
ATOM 2443 N N . LYS B 1 92 ? 12.106 37.309 15.586 1.00 19.39 88 LYS B N 1
ATOM 2444 C CA . LYS B 1 92 ? 11.169 37.573 16.698 1.00 20.81 88 LYS B CA 1
ATOM 2445 C C . LYS B 1 92 ? 10.289 36.398 17.133 1.00 20.37 88 LYS B C 1
ATOM 2446 O O . LYS B 1 92 ? 9.787 36.357 18.278 1.00 20.87 88 LYS B O 1
ATOM 2452 N N . ARG B 1 93 ? 10.114 35.444 16.231 1.00 19.80 89 ARG B N 1
ATOM 2453 C CA . ARG B 1 93 ? 9.056 34.443 16.294 1.00 20.29 89 ARG B CA 1
ATOM 2454 C C . ARG B 1 93 ? 9.642 33.178 15.656 1.00 18.69 89 ARG B C 1
ATOM 2455 O O . ARG B 1 93 ? 10.020 33.201 14.479 1.00 17.71 89 ARG B O 1
ATOM 2463 N N . ILE B 1 94 ? 9.718 32.083 16.409 1.00 17.33 90 ILE B N 1
ATOM 2464 C CA . ILE B 1 94 ? 9.948 30.771 15.780 1.00 17.09 90 ILE B CA 1
ATOM 2465 C C . ILE B 1 94 ? 8.820 29.783 16.102 1.00 17.42 90 ILE B C 1
ATOM 2466 O O . ILE B 1 94 ? 8.457 29.569 17.271 1.00 16.99 90 ILE B O 1
ATOM 2471 N N . ILE B 1 95 ? 8.279 29.164 15.067 1.00 17.87 91 ILE B N 1
ATOM 2472 C CA . ILE B 1 95 ? 7.295 28.133 15.254 1.00 19.35 91 ILE B CA 1
ATOM 2473 C C . ILE B 1 95 ? 7.927 26.872 14.724 1.00 20.18 91 ILE B C 1
ATOM 2474 O O . ILE B 1 95 ? 8.342 26.822 13.560 1.00 20.24 91 ILE B O 1
ATOM 2479 N N . ARG B 1 96 ? 8.026 25.861 15.581 1.00 20.84 92 ARG B N 1
ATOM 2480 C CA . ARG B 1 96 ? 8.492 24.560 15.164 1.00 20.25 92 ARG B CA 1
ATOM 2481 C C . ARG B 1 96 ? 7.310 23.642 14.890 1.00 20.29 92 ARG B C 1
ATOM 2482 O O . ARG B 1 96 ? 6.368 23.574 15.687 1.00 19.44 92 ARG B O 1
ATOM 2490 N N . ILE B 1 97 ? 7.386 22.913 13.777 1.00 19.59 93 ILE B N 1
ATOM 2491 C CA . ILE B 1 97 ? 6.410 21.924 13.437 1.00 20.00 93 ILE B CA 1
ATOM 2492 C C . ILE B 1 97 ? 7.126 20.596 13.290 1.00 20.41 93 ILE B C 1
ATOM 2493 O O . ILE B 1 97 ? 8.336 20.557 13.033 1.00 21.37 93 ILE B O 1
ATOM 2498 N N . GLY B 1 98 ? 6.405 19.510 13.503 1.00 20.87 94 GLY B N 1
ATOM 2499 C CA . GLY B 1 98 ? 6.996 18.191 13.416 1.00 21.32 94 GLY B CA 1
ATOM 2500 C C . GLY B 1 98 ? 6.043 17.093 13.820 1.00 22.01 94 GLY B C 1
ATOM 2501 O O . GLY B 1 98 ? 4.862 17.323 14.036 1.00 21.52 94 GLY B O 1
ATOM 2502 N N . SER B 1 99 ? 6.554 15.872 13.893 1.00 22.36 95 SER B N 1
ATOM 2503 C CA . SER B 1 99 ? 5.738 14.738 14.322 1.00 23.01 95 SER B CA 1
ATOM 2504 C C . SER B 1 99 ? 6.076 14.358 15.776 1.00 22.25 95 SER B C 1
ATOM 2505 O O . SER B 1 99 ? 7.091 14.802 16.321 1.00 22.27 95 SER B O 1
ATOM 2508 N N . ALA B 1 100 ? 5.237 13.541 16.404 1.00 21.84 96 ALA B N 1
ATOM 2509 C CA . ALA B 1 100 ? 5.416 13.171 17.808 1.00 21.33 96 ALA B CA 1
ATOM 2510 C C . ALA B 1 100 ? 4.711 11.847 18.077 1.00 21.77 96 ALA B C 1
ATOM 2511 O O . ALA B 1 100 ? 3.828 11.435 17.297 1.00 22.08 96 ALA B O 1
ATOM 2513 N N . GLY B 1 101 ? 5.112 11.164 19.143 1.00 21.09 97 GLY B N 1
ATOM 2514 C CA . GLY B 1 101 ? 4.380 9.977 19.602 1.00 21.78 97 GLY B CA 1
ATOM 2515 C C . GLY B 1 101 ? 3.390 10.388 20.672 1.00 21.95 97 GLY B C 1
ATOM 2516 O O . GLY B 1 101 ? 3.725 11.210 21.518 1.00 20.85 97 GLY B O 1
ATOM 2517 N N . ALA B 1 102 ? 2.173 9.828 20.644 1.00 22.54 98 ALA B N 1
ATOM 2518 C CA . ALA B 1 102 ? 1.153 10.130 21.665 1.00 22.44 98 ALA B CA 1
ATOM 2519 C C . ALA B 1 102 ? 1.415 9.391 22.966 1.00 22.62 98 ALA B C 1
ATOM 2520 O O . ALA B 1 102 ? 1.634 8.181 22.961 1.00 24.15 98 ALA B O 1
ATOM 2522 N N . PHE B 1 103 ? 1.370 10.106 24.077 1.00 21.75 99 PHE B N 1
ATOM 2523 C CA . PHE B 1 103 ? 1.349 9.468 25.401 1.00 21.94 99 PHE B CA 1
ATOM 2524 C C . PHE B 1 103 ? -0.092 9.421 25.893 1.00 22.73 99 PHE B C 1
ATOM 2525 O O . PHE B 1 103 ? -0.504 8.453 26.505 1.00 23.53 99 PHE B O 1
ATOM 2533 N N . ASP B 1 104 ? -0.850 10.475 25.617 1.00 22.77 100 ASP B N 1
ATOM 2534 C CA . ASP B 1 104 ? -2.246 10.593 26.037 1.00 23.95 100 ASP B CA 1
ATOM 2535 C C . ASP B 1 104 ? -3.119 9.692 25.154 1.00 24.67 100 ASP B C 1
ATOM 2536 O O . ASP B 1 104 ? -3.151 9.841 23.939 1.00 24.04 100 ASP B O 1
ATOM 2541 N N . GLU B 1 105 ? -3.833 8.784 25.797 1.00 25.75 101 GLU B N 1
ATOM 2542 C CA . GLU B 1 105 ? -4.577 7.721 25.103 1.00 28.71 101 GLU B CA 1
ATOM 2543 C C . GLU B 1 105 ? -5.796 8.240 24.331 1.00 29.48 101 GLU B C 1
ATOM 2544 O O . GLU B 1 105 ? -6.359 7.516 23.540 1.00 30.62 101 GLU B O 1
ATOM 2546 N N . SER B 1 106 ? -6.177 9.498 24.525 1.00 30.54 102 SER B N 1
ATOM 2547 C CA . SER B 1 106 ? -7.291 10.056 23.764 1.00 31.87 102 SER B CA 1
ATOM 2548 C C . SER B 1 106 ? -6.818 10.748 22.471 1.00 32.74 102 SER B C 1
ATOM 2549 O O . SER B 1 106 ? -7.641 11.236 21.686 1.00 33.43 102 SER B O 1
ATOM 2552 N N . LEU B 1 107 ? -5.502 10.792 22.243 1.00 30.23 103 LEU B N 1
ATOM 2553 C CA . LEU B 1 107 ? -4.990 11.276 20.968 1.00 29.53 103 LEU B CA 1
ATOM 2554 C C . LEU B 1 107 ? -5.017 10.188 19.877 1.00 30.54 103 LEU B C 1
ATOM 2555 O O . LEU B 1 107 ? -4.611 9.049 20.115 1.00 31.44 103 LEU B O 1
ATOM 2560 N N . LYS B 1 108 ? -5.461 10.542 18.682 1.00 30.61 104 LYS B N 1
ATOM 2561 C CA . LYS B 1 108 ? -5.372 9.610 17.545 1.00 31.93 104 LYS B CA 1
ATOM 2562 C C . LYS B 1 108 ? -4.297 10.043 16.544 1.00 31.59 104 LYS B C 1
ATOM 2563 O O . LYS B 1 108 ? -3.821 11.194 16.574 1.00 29.99 104 LYS B O 1
ATOM 2569 N N . LEU B 1 109 ? -3.893 9.123 15.670 1.00 32.51 105 LEU B N 1
ATOM 2570 C CA . LEU B 1 109 ? -2.950 9.444 14.598 1.00 32.08 105 LEU B CA 1
ATOM 2571 C C . LEU B 1 109 ? -3.481 10.651 13.848 1.00 32.33 105 LEU B C 1
ATOM 2572 O O . LEU B 1 109 ? -4.664 10.694 13.548 1.00 31.60 105 LEU B O 1
ATOM 2577 N N . GLY B 1 110 ? -2.635 11.665 13.614 1.00 30.45 106 GLY B N 1
ATOM 2578 C CA . GLY B 1 110 ? -3.079 12.858 12.901 1.00 29.30 106 GLY B CA 1
ATOM 2579 C C . GLY B 1 110 ? -3.607 14.004 13.760 1.00 29.22 106 GLY B C 1
ATOM 2580 O O . GLY B 1 110 ? -3.758 15.127 13.257 1.00 29.66 106 GLY B O 1
ATOM 2581 N N . ASP B 1 111 ? -3.884 13.767 15.042 1.00 27.52 107 ASP B N 1
ATOM 2582 C CA . ASP B 1 111 ? -4.251 14.878 15.940 1.00 26.98 107 ASP B CA 1
ATOM 2583 C C . ASP B 1 111 ? -3.064 15.859 16.068 1.00 24.71 107 ASP B C 1
ATOM 2584 O O . ASP B 1 111 ? -1.888 15.427 16.008 1.00 23.10 107 ASP B O 1
ATOM 2589 N N . ILE B 1 112 ? -3.388 17.146 16.235 1.00 22.62 108 ILE B N 1
ATOM 2590 C CA . ILE B 1 112 ? -2.407 18.205 16.472 1.00 21.45 108 ILE B CA 1
ATOM 2591 C C . ILE B 1 112 ? -2.187 18.397 17.976 1.00 21.13 108 ILE B C 1
ATOM 2592 O O . ILE B 1 112 ? -3.135 18.444 18.770 1.00 21.45 108 ILE B O 1
ATOM 2597 N N . VAL B 1 113 ? -0.927 18.464 18.389 1.00 20.06 109 VAL B N 1
ATOM 2598 C CA . VAL B 1 113 ? -0.655 18.779 19.786 1.00 19.47 109 VAL B CA 1
ATOM 2599 C C . VAL B 1 113 ? 0.080 20.108 19.800 1.00 18.87 109 VAL B C 1
ATOM 2600 O O . VAL B 1 113 ? 1.082 20.299 19.080 1.00 18.44 109 VAL B O 1
ATOM 2604 N N . ILE B 1 114 ? -0.444 21.035 20.598 1.00 18.29 110 ILE B N 1
ATOM 2605 C CA . ILE B 1 114 ? 0.164 22.347 20.792 1.00 17.52 110 ILE B CA 1
ATOM 2606 C C . ILE B 1 114 ? 0.911 22.339 22.139 1.00 16.82 110 ILE B C 1
ATOM 2607 O O . ILE B 1 114 ? 0.290 22.141 23.218 1.00 16.22 110 ILE B O 1
ATOM 2612 N N . GLY B 1 115 ? 2.229 22.541 22.075 1.00 15.57 111 GLY B N 1
ATOM 2613 C CA . GLY B 1 115 ? 3.068 22.452 23.262 1.00 15.03 111 GLY B CA 1
ATOM 2614 C C . GLY B 1 115 ? 3.123 23.712 24.109 1.00 14.65 111 GLY B C 1
ATOM 2615 O O . GLY B 1 115 ? 4.004 24.521 23.962 1.00 13.94 111 GLY B O 1
ATOM 2616 N N . MET B 1 116 ? 2.156 23.870 24.997 1.00 15.19 112 MET B N 1
ATOM 2617 C CA . MET B 1 116 ? 2.112 24.977 25.943 1.00 15.73 112 MET B CA 1
ATOM 2618 C C . MET B 1 116 ? 3.337 24.894 26.881 1.00 14.58 112 MET B C 1
ATOM 2619 O O . MET B 1 116 ? 3.920 25.896 27.234 1.00 14.21 112 MET B O 1
ATOM 2624 N N . GLY B 1 117 ? 3.747 23.683 27.240 1.00 13.80 113 GLY B N 1
ATOM 2625 C CA . GLY B 1 117 ? 4.886 23.491 28.108 1.00 13.39 113 GLY B CA 1
ATOM 2626 C C . GLY B 1 117 ? 5.695 22.332 27.565 1.00 13.38 113 GLY B C 1
ATOM 2627 O O . GLY B 1 117 ? 5.144 21.494 26.844 1.00 13.37 113 GLY B O 1
ATOM 2628 N N . ALA B 1 118 ? 6.976 22.275 27.909 1.00 12.86 114 ALA B N 1
ATOM 2629 C CA . ALA B 1 118 ? 7.823 21.125 27.511 1.00 13.21 114 ALA B CA 1
ATOM 2630 C C . ALA B 1 118 ? 8.607 20.606 28.688 1.00 13.50 114 ALA B C 1
ATOM 2631 O O . ALA B 1 118 ? 9.405 21.333 29.278 1.00 13.47 114 ALA B O 1
ATOM 2633 N N . CYS B 1 119 ? 8.364 19.363 29.045 1.00 14.08 115 CYS B N 1
ATOM 2634 C CA . CYS B 1 119 ? 9.223 18.611 29.968 1.00 14.86 115 CYS B CA 1
ATOM 2635 C C . CYS B 1 119 ? 10.474 18.191 29.196 1.00 15.11 115 CYS B C 1
ATOM 2636 O O . CYS B 1 119 ? 10.483 18.246 27.958 1.00 14.94 115 CYS B O 1
ATOM 2639 N N . TYR B 1 120 ? 11.525 17.776 29.892 1.00 15.90 116 TYR B N 1
ATOM 2640 C CA . TYR B 1 120 ? 12.801 17.519 29.209 1.00 18.36 116 TYR B CA 1
ATOM 2641 C C . TYR B 1 120 ? 13.792 16.682 30.042 1.00 20.43 116 TYR B C 1
ATOM 2642 O O . TYR B 1 120 ? 13.766 16.695 31.276 1.00 19.04 116 TYR B O 1
ATOM 2651 N N . ASP B 1 121 ? 14.622 15.918 29.335 1.00 24.88 117 ASP B N 1
ATOM 2652 C CA . ASP B 1 121 ? 15.845 15.323 29.890 1.00 30.67 117 ASP B CA 1
ATOM 2653 C C . ASP B 1 121 ? 16.835 16.469 29.846 1.00 32.26 117 ASP B C 1
ATOM 2654 O O . ASP B 1 121 ? 16.739 17.326 28.941 1.00 34.15 117 ASP B O 1
ATOM 2659 N N . SER B 1 122 ? 17.761 16.514 30.790 1.00 34.29 118 SER B N 1
ATOM 2660 C CA . SER B 1 122 ? 18.778 17.569 30.754 1.00 38.76 118 SER B CA 1
ATOM 2661 C C . SER B 1 122 ? 19.420 17.574 29.365 1.00 41.95 118 SER B C 1
ATOM 2662 O O . SER B 1 122 ? 19.902 16.542 28.881 1.00 46.95 118 SER B O 1
ATOM 2665 N N . ASN B 1 123 ? 19.350 18.712 28.688 1.00 41.09 119 ASN B N 1
ATOM 2666 C CA . ASN B 1 123 ? 20.266 18.968 27.590 1.00 43.44 119 ASN B CA 1
ATOM 2667 C C . ASN B 1 123 ? 21.282 20.053 28.006 1.00 45.78 119 ASN B C 1
ATOM 2668 O O . ASN B 1 123 ? 22.458 19.738 28.317 1.00 44.37 119 ASN B O 1
ATOM 2670 N N . PHE B 1 124 ? 20.839 21.314 28.036 1.00 41.81 120 PHE B N 1
ATOM 2671 C CA . PHE B 1 124 ? 21.758 22.411 28.381 1.00 42.84 120 PHE B CA 1
ATOM 2672 C C . PHE B 1 124 ? 21.162 23.500 29.270 1.00 39.28 120 PHE B C 1
ATOM 2673 O O . PHE B 1 124 ? 21.567 24.647 29.159 1.00 44.09 120 PHE B O 1
ATOM 2681 N N . GLU B 1 125 ? 20.250 23.150 30.180 1.00 37.68 121 GLU B N 1
ATOM 2682 C CA . GLU B 1 125 ? 19.862 24.102 31.225 1.00 35.10 121 GLU B CA 1
ATOM 2683 C C . GLU B 1 125 ? 21.024 24.448 32.183 1.00 32.44 121 GLU B C 1
ATOM 2684 O O . GLU B 1 125 ? 21.067 25.558 32.694 1.00 32.08 121 GLU B O 1
ATOM 2690 N N . ARG B 1 126 ? 21.951 23.509 32.412 1.00 32.73 122 ARG B N 1
ATOM 2691 C CA . ARG B 1 126 ? 23.123 23.712 33.328 1.00 32.22 122 ARG B CA 1
ATOM 2692 C C . ARG B 1 126 ? 23.909 24.954 32.984 1.00 29.80 122 ARG B C 1
ATOM 2693 O O . ARG B 1 126 ? 24.394 25.667 33.862 1.00 30.44 122 ARG B O 1
ATOM 2695 N N . GLN B 1 127 ? 23.991 25.222 31.690 1.00 30.03 123 GLN B N 1
ATOM 2696 C CA . GLN B 1 127 ? 24.714 26.359 31.165 1.00 30.85 123 GLN B CA 1
ATOM 2697 C C . GLN B 1 127 ? 24.102 27.695 31.616 1.00 29.33 123 GLN B C 1
ATOM 2698 O O . GLN B 1 127 ? 24.780 28.728 31.583 1.00 29.18 123 GLN B O 1
ATOM 2704 N N . TYR B 1 128 ? 22.831 27.674 32.041 1.00 28.66 124 TYR B N 1
ATOM 2705 C CA . TYR B 1 128 ? 22.193 28.883 32.575 1.00 26.38 124 TYR B CA 1
ATOM 2706 C C . TYR B 1 128 ? 22.318 29.089 34.087 1.00 25.08 124 TYR B C 1
ATOM 2707 O O . TYR B 1 128 ? 21.881 30.117 34.575 1.00 24.59 124 TYR B O 1
ATOM 2716 N N . ASP B 1 129 ? 22.863 28.118 34.819 1.00 24.47 125 ASP B N 1
ATOM 2717 C CA . ASP B 1 129 ? 23.167 28.292 36.246 1.00 24.62 125 ASP B CA 1
ATOM 2718 C C . ASP B 1 129 ? 21.882 28.576 37.065 1.00 23.43 125 ASP B C 1
ATOM 2719 O O . ASP B 1 129 ? 21.842 29.421 37.954 1.00 22.02 125 ASP B O 1
ATOM 2724 N N . ILE B 1 130 ? 20.822 27.854 36.733 1.00 22.83 126 ILE B N 1
ATOM 2725 C CA . ILE B 1 130 ? 19.529 28.042 37.387 1.00 22.61 126 ILE B CA 1
ATOM 2726 C C . ILE B 1 130 ? 19.498 27.254 38.678 1.00 22.61 126 ILE B C 1
ATOM 2727 O O . ILE B 1 130 ? 19.725 26.049 38.669 1.00 23.77 126 ILE B O 1
ATOM 2732 N N . PRO B 1 131 ? 19.196 27.907 39.797 1.00 22.68 127 PRO B N 1
ATOM 2733 C CA . PRO B 1 131 ? 19.251 27.178 41.083 1.00 22.69 127 PRO B CA 1
ATOM 2734 C C . PRO B 1 131 ? 17.923 26.544 41.489 1.00 22.04 127 PRO B C 1
ATOM 2735 O O . PRO B 1 131 ? 17.502 26.665 42.642 1.00 23.07 127 PRO B O 1
ATOM 2739 N N . GLY B 1 132 ? 17.271 25.865 40.558 1.00 20.64 128 GLY B N 1
ATOM 2740 C CA . GLY B 1 132 ? 16.091 25.070 40.887 1.00 19.71 128 GLY B CA 1
ATOM 2741 C C . GLY B 1 132 ? 15.632 24.431 39.605 1.00 18.80 128 GLY B C 1
ATOM 2742 O O . GLY B 1 132 ? 16.439 24.226 38.704 1.00 19.68 128 GLY B O 1
ATOM 2743 N N . LYS B 1 133 ? 14.339 24.149 39.510 1.00 17.64 129 LYS B N 1
ATOM 2744 C CA . LYS B 1 133 ? 13.771 23.555 38.330 1.00 16.71 129 LYS B CA 1
ATOM 2745 C C . LYS B 1 133 ? 13.162 24.638 37.440 1.00 15.93 129 LYS B C 1
ATOM 2746 O O . LYS B 1 133 ? 12.275 25.394 37.882 1.00 15.63 129 LYS B O 1
ATOM 2748 N N . TYR B 1 134 ? 13.622 24.711 36.196 1.00 15.33 130 TYR B N 1
ATOM 2749 C CA . TYR B 1 134 ? 13.069 25.670 35.224 1.00 14.64 130 TYR B CA 1
ATOM 2750 C C . TYR B 1 134 ? 11.965 25.008 34.383 1.00 14.44 130 TYR B C 1
ATOM 2751 O O . TYR B 1 134 ? 12.215 23.968 33.787 1.00 13.96 130 TYR B O 1
ATOM 2760 N N . SER B 1 135 ? 10.769 25.622 34.328 1.00 13.95 131 SER B N 1
ATOM 2761 C CA . SER B 1 135 ? 9.656 25.074 33.569 1.00 13.95 131 SER B CA 1
ATOM 2762 C C . SER B 1 135 ? 9.669 25.725 32.190 1.00 13.71 131 SER B C 1
ATOM 2763 O O . SER B 1 135 ? 9.629 26.958 32.080 1.00 13.86 131 SER B O 1
ATOM 2766 N N . CYS B 1 136 ? 9.787 24.917 31.139 1.00 13.81 132 CYS B N 1
ATOM 2767 C CA . CYS B 1 136 ? 9.901 25.480 29.763 1.00 13.96 132 CYS B CA 1
ATOM 2768 C C . CYS B 1 136 ? 8.519 25.669 29.219 1.00 13.73 132 CYS B C 1
ATOM 2769 O O . CYS B 1 136 ? 7.732 24.716 29.173 1.00 13.81 132 CYS B O 1
ATOM 2772 N N . ILE B 1 137 ? 8.226 26.881 28.795 1.00 13.63 133 ILE B N 1
ATOM 2773 C CA . ILE B 1 137 ? 6.920 27.222 28.253 1.00 14.00 133 ILE B CA 1
ATOM 2774 C C . ILE B 1 137 ? 7.001 27.920 26.900 1.00 13.94 133 ILE B C 1
ATOM 2775 O O . ILE B 1 137 ? 7.990 28.558 26.578 1.00 14.34 133 ILE B O 1
ATOM 2780 N N . ALA B 1 138 ? 5.946 27.783 26.124 1.00 14.05 134 ALA B N 1
ATOM 2781 C CA . ALA B 1 138 ? 5.800 28.520 24.880 1.00 14.73 134 ALA B CA 1
ATOM 2782 C C . ALA B 1 138 ? 5.411 29.971 25.151 1.00 15.29 134 ALA B C 1
ATOM 2783 O O . ALA B 1 138 ? 5.058 30.337 26.264 1.00 14.92 134 ALA B O 1
ATOM 2785 N N . ASP B 1 139 ? 5.447 30.788 24.111 1.00 15.94 135 ASP B N 1
ATOM 2786 C CA . ASP B 1 139 ? 4.875 32.119 24.219 1.00 17.61 135 ASP B CA 1
ATOM 2787 C C . ASP B 1 139 ? 3.342 31.995 24.284 1.00 17.68 135 ASP B C 1
ATOM 2788 O O . ASP B 1 139 ? 2.735 31.290 23.469 1.00 16.51 135 ASP B O 1
ATOM 2793 N N . PHE B 1 140 ? 2.717 32.628 25.271 1.00 18.96 136 PHE B N 1
ATOM 2794 C CA . PHE B 1 140 ? 1.261 32.484 25.391 1.00 20.02 136 PHE B CA 1
ATOM 2795 C C . PHE B 1 140 ? 0.515 32.997 24.155 1.00 20.52 136 PHE B C 1
ATOM 2796 O O . PHE B 1 140 ? -0.445 32.381 23.695 1.00 20.47 136 PHE B O 1
ATOM 2804 N N . GLN B 1 141 ? 0.958 34.121 23.618 1.00 21.27 137 GLN B N 1
ATOM 2805 C CA . GLN B 1 141 ? 0.248 34.716 22.487 1.00 23.01 137 GLN B CA 1
ATOM 2806 C C . GLN B 1 141 ? 0.250 33.783 21.271 1.00 21.46 137 GLN B C 1
ATOM 2807 O O . GLN B 1 141 ? -0.766 33.630 20.629 1.00 21.44 137 GLN B O 1
ATOM 2813 N N . LEU B 1 142 ? 1.372 33.138 20.987 1.00 20.44 138 LEU B N 1
ATOM 2814 C CA . LEU B 1 142 ? 1.435 32.207 19.858 1.00 20.32 138 LEU B CA 1
ATOM 2815 C C . LEU B 1 142 ? 0.548 31.008 20.138 1.00 20.81 138 LEU B C 1
ATOM 2816 O O . LEU B 1 142 ? -0.206 30.559 19.284 1.00 20.68 138 LEU B O 1
ATOM 2821 N N . CYS B 1 143 ? 0.659 30.497 21.362 1.00 21.27 139 CYS B N 1
ATOM 2822 C CA . CYS B 1 143 ? -0.156 29.389 21.815 1.00 22.67 139 CYS B CA 1
ATOM 2823 C C . CYS B 1 143 ? -1.644 29.682 21.626 1.00 23.09 139 CYS B C 1
ATOM 2824 O O . CYS B 1 143 ? -2.370 28.864 21.090 1.00 22.86 139 CYS B O 1
ATOM 2827 N N . ARG B 1 144 ? -2.075 30.871 22.043 1.00 23.43 140 ARG B N 1
ATOM 2828 C CA . ARG B 1 144 ? -3.455 31.292 21.948 1.00 25.33 140 ARG B CA 1
ATOM 2829 C C . ARG B 1 144 ? -3.897 31.386 20.474 1.00 25.13 140 ARG B C 1
ATOM 2830 O O . ARG B 1 144 ? -4.983 30.923 20.102 1.00 25.28 140 ARG B O 1
ATOM 2838 N N . GLU B 1 145 ? -3.051 31.968 19.636 1.00 25.18 141 GLU B N 1
ATOM 2839 C CA . GLU B 1 145 ? -3.361 32.067 18.191 1.00 25.80 141 GLU B CA 1
ATOM 2840 C C . GLU B 1 145 ? -3.398 30.686 17.547 1.00 24.01 141 GLU B C 1
ATOM 2841 O O . GLU B 1 145 ? -4.222 30.459 16.694 1.00 23.83 141 GLU B O 1
ATOM 2847 N N . ALA B 1 146 ? -2.512 29.763 17.943 1.00 22.41 142 ALA B N 1
ATOM 2848 C CA . ALA B 1 146 ? -2.588 28.385 17.407 1.00 22.40 142 ALA B CA 1
ATOM 2849 C C . ALA B 1 146 ? -3.900 27.651 17.779 1.00 22.20 142 ALA B C 1
ATOM 2850 O O . ALA B 1 146 ? -4.513 26.994 16.957 1.00 22.12 142 ALA B O 1
ATOM 2852 N N . VAL B 1 147 ? -4.302 27.753 19.034 1.00 22.98 143 VAL B N 1
ATOM 2853 C CA . VAL B 1 147 ? -5.520 27.128 19.512 1.00 23.77 143 VAL B CA 1
ATOM 2854 C C . VAL B 1 147 ? -6.735 27.713 18.780 1.00 25.74 143 VAL B C 1
ATOM 2855 O O . VAL B 1 147 ? -7.592 26.970 18.317 1.00 25.85 143 VAL B O 1
ATOM 2859 N N . ASP B 1 148 ? -6.793 29.041 18.680 1.00 27.65 144 ASP B N 1
ATOM 2860 C CA . ASP B 1 148 ? -7.863 29.715 17.932 1.00 29.48 144 ASP B CA 1
ATOM 2861 C C . ASP B 1 148 ? -7.960 29.256 16.495 1.00 30.32 144 ASP B C 1
ATOM 2862 O O . ASP B 1 148 ? -9.051 28.996 16.017 1.00 34.05 144 ASP B O 1
ATOM 2867 N N . ALA B 1 149 ? -6.830 29.199 15.795 1.00 29.08 145 ALA B N 1
ATOM 2868 C CA . ALA B 1 149 ? -6.798 28.752 14.410 1.00 29.09 145 ALA B CA 1
ATOM 2869 C C . ALA B 1 149 ? -7.255 27.294 14.268 1.00 30.42 145 ALA B C 1
ATOM 2870 O O . ALA B 1 149 ? -8.026 26.987 13.376 1.00 29.84 145 ALA B O 1
ATOM 2872 N N . ALA B 1 150 ? -6.781 26.408 15.151 1.00 30.98 146 ALA B N 1
ATOM 2873 C CA . ALA B 1 150 ? -7.239 25.013 15.188 1.00 30.71 146 ALA B CA 1
ATOM 2874 C C . ALA B 1 150 ? -8.758 24.890 15.412 1.00 33.20 146 ALA B C 1
ATOM 2875 O O . ALA B 1 150 ? -9.430 24.097 14.722 1.00 33.83 146 ALA B O 1
ATOM 2877 N N . GLU B 1 151 ? -9.300 25.657 16.362 1.00 33.37 147 GLU B N 1
ATOM 2878 C CA . GLU B 1 151 ? -10.761 25.684 16.555 1.00 35.94 147 GLU B CA 1
ATOM 2879 C C . GLU B 1 151 ? -11.524 26.241 15.322 1.00 38.39 147 GLU B C 1
ATOM 2880 O O . GLU B 1 151 ? -12.511 25.635 14.873 1.00 40.31 147 GLU B O 1
ATOM 2882 N N . LYS B 1 152 ? -11.062 27.375 14.779 1.00 39.13 148 LYS B N 1
ATOM 2883 C CA . LYS B 1 152 ? -11.745 28.044 13.667 1.00 38.95 148 LYS B CA 1
ATOM 2884 C C . LYS B 1 152 ? -11.838 27.137 12.442 1.00 40.16 148 LYS B C 1
ATOM 2885 O O . LYS B 1 152 ? -12.840 27.152 11.730 1.00 41.00 148 LYS B O 1
ATOM 2887 N N . LEU B 1 153 ? -10.802 26.332 12.229 1.00 38.35 149 LEU B N 1
ATOM 2888 C CA . LEU B 1 153 ? -10.736 25.391 11.112 1.00 37.73 149 LEU B CA 1
ATOM 2889 C C . LEU B 1 153 ? -11.243 23.988 11.459 1.00 37.08 149 LEU B C 1
ATOM 2890 O O . LEU B 1 153 ? -11.247 23.126 10.605 1.00 38.06 149 LEU B O 1
ATOM 2895 N N . GLY B 1 154 ? -11.656 23.761 12.703 1.00 37.32 150 GLY B N 1
ATOM 2896 C CA . GLY B 1 154 ? -12.248 22.473 13.114 1.00 37.69 150 GLY B CA 1
ATOM 2897 C C . GLY B 1 154 ? -11.311 21.272 13.185 1.00 38.62 150 GLY B C 1
ATOM 2898 O O . GLY B 1 154 ? -11.729 20.127 12.968 1.00 40.20 150 GLY B O 1
ATOM 2899 N N . TYR B 1 155 ? -10.042 21.501 13.512 1.00 35.47 151 TYR B N 1
ATOM 2900 C CA . TYR B 1 155 ? -9.103 20.382 13.623 1.00 33.89 151 TYR B CA 1
ATOM 2901 C C . TYR B 1 155 ? -9.122 19.784 15.011 1.00 31.77 151 TYR B C 1
ATOM 2902 O O . TYR B 1 155 ? -9.324 20.492 15.988 1.00 31.82 151 TYR B O 1
ATOM 2911 N N . ARG B 1 156 ? -8.881 18.484 15.089 1.00 30.01 152 ARG B N 1
ATOM 2912 C CA . ARG B 1 156 ? -8.702 17.811 16.357 1.00 30.24 152 ARG B CA 1
ATOM 2913 C C . ARG B 1 156 ? -7.320 18.176 16.947 1.00 28.66 152 ARG B C 1
ATOM 2914 O O . ARG B 1 156 ? -6.290 17.975 16.290 1.00 28.25 152 ARG B O 1
ATOM 2922 N N . TYR B 1 157 ? -7.313 18.669 18.186 1.00 26.59 153 TYR B N 1
ATOM 2923 C CA . TYR B 1 157 ? -6.068 19.139 18.823 1.00 25.45 153 TYR B CA 1
ATOM 2924 C C . TYR B 1 157 ? -6.140 18.977 20.339 1.00 24.51 153 TYR B C 1
ATOM 2925 O O . TYR B 1 157 ? -7.230 18.846 20.914 1.00 24.77 153 TYR B O 1
ATOM 2934 N N . LYS B 1 158 ? -4.986 18.981 20.993 1.00 22.49 154 LYS B N 1
ATOM 2935 C CA . LYS B 1 158 ? -4.976 19.159 22.431 1.00 22.11 154 LYS B CA 1
ATOM 2936 C C . LYS B 1 158 ? -3.858 20.122 22.728 1.00 20.18 154 LYS B C 1
ATOM 2937 O O . LYS B 1 158 ? -2.860 20.196 21.960 1.00 18.75 154 LYS B O 1
ATOM 2943 N N . VAL B 1 159 ? -4.014 20.875 23.809 1.00 18.66 155 VAL B N 1
ATOM 2944 C CA . VAL B 1 159 ? -2.970 21.833 24.173 1.00 17.74 155 VAL B CA 1
ATOM 2945 C C . VAL B 1 159 ? -2.507 21.455 25.576 1.00 17.64 155 VAL B C 1
ATOM 2946 O O . VAL B 1 159 ? -3.350 21.239 26.456 1.00 18.01 155 VAL B O 1
ATOM 2950 N N . GLY B 1 160 ? -1.198 21.340 25.797 1.00 16.43 156 GLY B N 1
ATOM 2951 C CA . GLY B 1 160 ? -0.710 21.034 27.155 1.00 16.08 156 GLY B CA 1
ATOM 2952 C C . GLY B 1 160 ? 0.783 20.760 27.121 1.00 15.89 156 GLY B C 1
ATOM 2953 O O . GLY B 1 160 ? 1.516 21.387 26.343 1.00 15.56 156 GLY B O 1
ATOM 2954 N N . ASN B 1 161 ? 1.211 19.794 27.919 1.00 15.57 157 ASN B N 1
ATOM 2955 C CA . ASN B 1 161 ? 2.628 19.540 28.142 1.00 15.30 157 ASN B CA 1
ATOM 2956 C C . ASN B 1 161 ? 3.085 18.520 27.120 1.00 15.51 157 ASN B C 1
ATOM 2957 O O . ASN B 1 161 ? 2.348 17.520 26.847 1.00 15.45 157 ASN B O 1
ATOM 2962 N N . ILE B 1 162 ? 4.266 18.755 26.536 1.00 14.57 158 ILE B N 1
ATOM 2963 C CA . ILE B 1 162 ? 4.936 17.732 25.758 1.00 14.61 158 ILE B CA 1
ATOM 2964 C C . ILE B 1 162 ? 6.240 17.333 26.463 1.00 14.87 158 ILE B C 1
ATOM 2965 O O . ILE B 1 162 ? 6.635 17.973 27.478 1.00 15.16 158 ILE B O 1
ATOM 2970 N N . TYR B 1 163 ? 6.891 16.288 25.964 1.00 14.91 159 TYR B N 1
ATOM 2971 C CA . TYR B 1 163 ? 8.176 15.838 26.507 1.00 15.10 159 TYR B CA 1
ATOM 2972 C C . TYR B 1 163 ? 9.252 15.830 25.428 1.00 15.27 159 TYR B C 1
ATOM 2973 O O . TYR B 1 163 ? 9.119 15.176 24.375 1.00 15.67 159 TYR B O 1
ATOM 2982 N N . SER B 1 164 ? 10.325 16.568 25.686 1.00 14.90 160 SER B N 1
ATOM 2983 C CA . SER B 1 164 ? 11.483 16.585 24.786 1.00 15.19 160 SER B CA 1
ATOM 2984 C C . SER B 1 164 ? 12.512 15.600 25.280 1.00 15.34 160 SER B C 1
ATOM 2985 O O . SER B 1 164 ? 13.230 15.887 26.229 1.00 14.99 160 SER B O 1
ATOM 2988 N N . ALA B 1 165 ? 12.562 14.426 24.647 1.00 16.08 161 ALA B N 1
ATOM 2989 C CA . ALA B 1 165 ? 13.475 13.373 25.035 1.00 17.04 161 ALA B CA 1
ATOM 2990 C C . ALA B 1 165 ? 14.823 13.540 24.358 1.00 18.13 161 ALA B C 1
ATOM 2991 O O . ALA B 1 165 ? 14.928 14.204 23.310 1.00 17.43 161 ALA B O 1
ATOM 2993 N N . ASN B 1 166 ? 15.833 12.887 24.922 1.00 19.48 162 ASN B N 1
ATOM 2994 C CA . ASN B 1 166 ? 17.159 12.829 24.314 1.00 21.20 162 ASN B CA 1
ATOM 2995 C C . ASN B 1 166 ? 17.335 11.563 23.464 1.00 22.01 162 ASN B C 1
ATOM 2996 O O . ASN B 1 166 ? 18.357 11.355 22.822 1.00 21.65 162 ASN B O 1
ATOM 3001 N N . TYR B 1 167 ? 16.320 10.727 23.461 1.00 21.99 163 TYR B N 1
ATOM 3002 C CA . TYR B 1 167 ? 16.442 9.424 22.815 1.00 24.16 163 TYR B CA 1
ATOM 3003 C C . TYR B 1 167 ? 15.229 9.204 21.929 1.00 23.80 163 TYR B C 1
ATOM 3004 O O . TYR B 1 167 ? 14.109 9.643 22.251 1.00 22.28 163 TYR B O 1
ATOM 3013 N N . PHE B 1 168 ? 15.470 8.557 20.794 1.00 23.69 164 PHE B N 1
ATOM 3014 C CA . PHE B 1 168 ? 14.393 8.013 19.985 1.00 23.70 164 PHE B CA 1
ATOM 3015 C C . PHE B 1 168 ? 14.181 6.536 20.412 1.00 24.26 164 PHE B C 1
ATOM 3016 O O . PHE B 1 168 ? 13.047 6.054 20.506 1.00 24.55 164 PHE B O 1
ATOM 3024 N N . TYR B 1 169 ? 15.280 5.834 20.689 1.00 25.47 165 TYR B N 1
ATOM 3025 C CA . TYR B 1 169 ? 15.250 4.423 21.090 1.00 27.20 165 TYR B CA 1
ATOM 3026 C C . TYR B 1 169 ? 15.440 4.307 22.597 1.00 29.61 165 TYR B C 1
ATOM 3027 O O . TYR B 1 169 ? 16.491 4.665 23.131 1.00 29.90 165 TYR B O 1
ATOM 3036 N N . ASP B 1 170 ? 14.414 3.826 23.290 1.00 32.24 166 ASP B N 1
ATOM 3037 C CA . ASP B 1 170 ? 14.472 3.679 24.747 1.00 35.48 166 ASP B CA 1
ATOM 3038 C C . ASP B 1 170 ? 15.101 2.315 25.124 1.00 38.13 166 ASP B C 1
ATOM 3039 O O . ASP B 1 170 ? 14.574 1.269 24.748 1.00 38.40 166 ASP B O 1
ATOM 3044 N N . ASP B 1 171 ? 16.240 2.331 25.825 1.00 41.83 167 ASP B N 1
ATOM 3045 C CA . ASP B 1 171 ? 16.891 1.090 26.321 1.00 45.06 167 ASP B CA 1
ATOM 3046 C C . ASP B 1 171 ? 16.012 0.328 27.339 1.00 46.09 167 ASP B C 1
ATOM 3047 O O . ASP B 1 171 ? 16.107 -0.907 27.451 1.00 47.35 167 ASP B O 1
ATOM 3052 N N . GLY B 1 172 ? 15.189 1.076 28.086 1.00 45.10 168 GLY B N 1
ATOM 3053 C CA . GLY B 1 172 ? 14.189 0.521 29.020 1.00 47.15 168 GLY B CA 1
ATOM 3054 C C . GLY B 1 172 ? 12.761 0.894 28.624 1.00 47.21 168 GLY B C 1
ATOM 3055 O O . GLY B 1 172 ? 12.416 0.841 27.445 1.00 48.68 168 GLY B O 1
ATOM 3056 N N . ASP B 1 173 ? 11.908 1.219 29.597 1.00 44.63 169 ASP B N 1
ATOM 3057 C CA . ASP B 1 173 ? 10.634 1.908 29.298 1.00 43.62 169 ASP B CA 1
ATOM 3058 C C . ASP B 1 173 ? 10.428 2.978 30.341 1.00 38.82 169 ASP B C 1
ATOM 3059 O O . ASP B 1 173 ? 10.072 2.684 31.486 1.00 36.21 169 ASP B O 1
ATOM 3064 N N . HIS B 1 174 ? 10.663 4.214 29.932 1.00 34.79 170 HIS B N 1
ATOM 3065 C CA . HIS B 1 174 ? 10.634 5.350 30.845 1.00 35.02 170 HIS B CA 1
ATOM 3066 C C . HIS B 1 174 ? 9.434 6.245 30.642 1.00 32.89 170 HIS B C 1
ATOM 3067 O O . HIS B 1 174 ? 9.416 7.359 31.143 1.00 33.68 170 HIS B O 1
ATOM 3074 N N . SER B 1 175 ? 8.428 5.770 29.907 1.00 30.15 171 SER B N 1
ATOM 3075 C CA . SER B 1 175 ? 7.303 6.622 29.518 1.00 28.43 171 SER B CA 1
ATOM 3076 C C . SER B 1 175 ? 6.232 6.735 30.613 1.00 26.21 171 SER B C 1
ATOM 3077 O O . SER B 1 175 ? 5.434 7.678 30.632 1.00 25.50 171 SER B O 1
ATOM 3080 N N . GLY B 1 176 ? 6.230 5.783 31.533 1.00 25.55 172 GLY B N 1
ATOM 3081 C CA . GLY B 1 176 ? 5.162 5.641 32.534 1.00 23.72 172 GLY B CA 1
ATOM 3082 C C . GLY B 1 176 ? 4.883 6.851 33.406 1.00 22.62 172 GLY B C 1
ATOM 3083 O O . GLY B 1 176 ? 3.733 7.274 33.581 1.00 21.49 172 GLY B O 1
ATOM 3084 N N . ALA B 1 177 ? 5.937 7.397 33.986 1.00 22.04 173 ALA B N 1
ATOM 3085 C CA . ALA B 1 177 ? 5.790 8.541 34.854 1.00 21.06 173 ALA B CA 1
ATOM 3086 C C . ALA B 1 177 ? 5.253 9.786 34.115 1.00 20.06 173 ALA B C 1
ATOM 3087 O O . ALA B 1 177 ? 4.428 10.507 34.667 1.00 20.02 173 ALA B O 1
ATOM 3089 N N . TRP B 1 178 ? 5.703 10.028 32.879 1.00 19.44 174 TRP B N 1
ATOM 3090 C CA . TRP B 1 178 ? 5.212 11.161 32.071 1.00 18.43 174 TRP B CA 1
ATOM 3091 C C . TRP B 1 178 ? 3.743 11.023 31.792 1.00 18.58 174 TRP B C 1
ATOM 3092 O O . TRP B 1 178 ? 2.983 11.978 31.891 1.00 17.39 174 TRP B O 1
ATOM 3103 N N . LYS B 1 179 ? 3.340 9.825 31.397 1.00 19.27 175 LYS B N 1
ATOM 3104 C CA . LYS B 1 179 ? 1.929 9.514 31.174 1.00 20.21 175 LYS B CA 1
ATOM 3105 C C . LYS B 1 179 ? 1.085 9.811 32.418 1.00 20.75 175 LYS B C 1
ATOM 3106 O O . LYS B 1 179 ? 0.039 10.458 32.315 1.00 20.91 175 LYS B O 1
ATOM 3112 N N . LYS B 1 180 ? 1.553 9.364 33.583 1.00 21.56 176 LYS B N 1
ATOM 3113 C CA . LYS B 1 180 ? 0.863 9.629 34.841 1.00 24.30 176 LYS B CA 1
ATOM 3114 C C . LYS B 1 180 ? 0.702 11.143 35.092 1.00 23.40 176 LYS B C 1
ATOM 3115 O O . LYS B 1 180 ? -0.273 11.598 35.686 1.00 23.62 176 LYS B O 1
ATOM 3121 N N . MET B 1 181 ? 1.672 11.926 34.646 1.00 21.75 177 MET B N 1
ATOM 3122 C CA . MET B 1 181 ? 1.621 13.377 34.849 1.00 21.01 177 MET B CA 1
ATOM 3123 C C . MET B 1 181 ? 0.740 14.121 33.842 1.00 20.38 177 MET B C 1
ATOM 3124 O O . MET B 1 181 ? 0.641 15.331 33.903 1.00 21.17 177 MET B O 1
ATOM 3129 N N . GLY B 1 182 ? 0.132 13.413 32.899 1.00 19.52 178 GLY B N 1
ATOM 3130 C CA . GLY B 1 182 ? -0.645 14.062 31.852 1.00 18.88 178 GLY B CA 1
ATOM 3131 C C . GLY B 1 182 ? 0.115 14.621 30.649 1.00 18.65 178 GLY B C 1
ATOM 3132 O O . GLY B 1 182 ? -0.454 15.393 29.863 1.00 18.69 178 GLY B O 1
ATOM 3133 N N . VAL B 1 183 ? 1.383 14.246 30.478 1.00 16.98 179 VAL B N 1
ATOM 3134 C CA . VAL B 1 183 ? 2.142 14.709 29.333 1.00 16.11 179 VAL B CA 1
ATOM 3135 C C . VAL B 1 183 ? 1.474 14.131 28.053 1.00 16.23 179 VAL B C 1
ATOM 3136 O O . VAL B 1 183 ? 1.099 12.961 28.029 1.00 16.60 179 VAL B O 1
ATOM 3140 N N . LEU B 1 184 ? 1.279 14.961 27.031 1.00 15.67 180 LEU B N 1
ATOM 3141 C CA . LEU B 1 184 ? 0.518 14.575 25.839 1.00 16.30 180 LEU B CA 1
ATOM 3142 C C . LEU B 1 184 ? 1.304 13.734 24.798 1.00 16.67 180 LEU B C 1
ATOM 3143 O O . LEU B 1 184 ? 0.788 12.771 24.251 1.00 17.17 180 LEU B O 1
ATOM 3148 N N . ALA B 1 185 ? 2.551 14.104 24.540 1.00 16.40 181 ALA B N 1
ATOM 3149 C CA . ALA B 1 185 ? 3.276 13.565 23.390 1.00 16.53 181 ALA B CA 1
ATOM 3150 C C . ALA B 1 185 ? 4.787 13.747 23.616 1.00 16.66 181 ALA B C 1
ATOM 3151 O O . ALA B 1 185 ? 5.226 14.631 24.393 1.00 15.42 181 ALA B O 1
ATOM 3153 N N . VAL B 1 186 ? 5.570 12.931 22.909 1.00 17.01 182 VAL B N 1
ATOM 3154 C CA . VAL B 1 186 ? 7.016 12.959 23.018 1.00 16.78 182 VAL B CA 1
ATOM 3155 C C . VAL B 1 186 ? 7.605 13.397 21.675 1.00 17.07 182 VAL B C 1
ATOM 3156 O O . VAL B 1 186 ? 7.183 12.922 20.598 1.00 17.37 182 VAL B O 1
ATOM 3160 N N . GLU B 1 187 ? 8.546 14.343 21.737 1.00 16.73 183 GLU B N 1
ATOM 3161 C CA . GLU B 1 187 ? 9.392 14.677 20.589 1.00 16.72 183 GLU B CA 1
ATOM 3162 C C . GLU B 1 187 ? 10.803 14.882 21.142 1.00 16.28 183 GLU B C 1
ATOM 3163 O O . GLU B 1 187 ? 11.133 14.326 22.180 1.00 15.42 183 GLU B O 1
ATOM 3169 N N . MET B 1 188 ? 11.652 15.645 20.462 1.00 16.41 184 MET B N 1
ATOM 3170 C CA . MET B 1 188 ? 13.054 15.725 20.915 1.00 16.81 184 MET B CA 1
ATOM 3171 C C . MET B 1 188 ? 13.692 17.098 20.885 1.00 16.80 184 MET B C 1
ATOM 3172 O O . MET B 1 188 ? 14.920 17.195 20.993 1.00 17.37 184 MET B O 1
ATOM 3177 N N . GLU B 1 189 ? 12.885 18.149 20.787 1.00 16.34 185 GLU B N 1
ATOM 3178 C CA . GLU B 1 189 ? 13.434 19.477 20.433 1.00 16.30 185 GLU B CA 1
ATOM 3179 C C . GLU B 1 189 ? 12.850 20.630 21.247 1.00 15.45 185 GLU B C 1
ATOM 3180 O O . GLU B 1 189 ? 13.546 21.608 21.531 1.00 15.43 185 GLU B O 1
ATOM 3186 N N . ALA B 1 190 ? 11.563 20.550 21.588 1.00 14.90 186 ALA B N 1
ATOM 3187 C CA . ALA B 1 190 ? 10.840 21.775 22.002 1.00 14.26 186 ALA B CA 1
ATOM 3188 C C . ALA B 1 190 ? 11.434 22.491 23.234 1.00 14.00 186 ALA B C 1
ATOM 3189 O O . ALA B 1 190 ? 11.526 23.717 23.265 1.00 14.06 186 ALA B O 1
ATOM 3191 N N . ALA B 1 191 ? 11.865 21.746 24.241 1.00 13.66 187 ALA B N 1
ATOM 3192 C CA . ALA B 1 191 ? 12.299 22.416 25.487 1.00 13.64 187 ALA B CA 1
ATOM 3193 C C . ALA B 1 191 ? 13.469 23.380 25.275 1.00 13.49 187 ALA B C 1
ATOM 3194 O O . ALA B 1 191 ? 13.531 24.460 25.892 1.00 13.08 187 ALA B O 1
ATOM 3196 N N . ALA B 1 192 ? 14.403 22.974 24.417 1.00 13.57 188 ALA B N 1
ATOM 3197 C CA . ALA B 1 192 ? 15.581 23.789 24.149 1.00 13.85 188 ALA B CA 1
ATOM 3198 C C . ALA B 1 192 ? 15.152 25.065 23.441 1.00 13.81 188 ALA B C 1
ATOM 3199 O O . ALA B 1 192 ? 15.658 26.143 23.765 1.00 14.24 188 ALA B O 1
ATOM 3201 N N . LEU B 1 193 ? 14.298 24.942 22.426 1.00 13.69 189 LEU B N 1
ATOM 3202 C CA . LEU B 1 193 ? 13.766 26.127 21.723 1.00 13.94 189 LEU B CA 1
ATOM 3203 C C . LEU B 1 193 ? 13.121 27.109 22.726 1.00 13.70 189 LEU B C 1
ATOM 3204 O O . LEU B 1 193 ? 13.338 28.321 22.686 1.00 13.97 189 LEU B O 1
ATOM 3209 N N . TYR B 1 194 ? 12.304 26.573 23.617 1.00 13.66 190 TYR B N 1
ATOM 3210 C CA . TYR B 1 194 ? 11.591 27.397 24.589 1.00 13.92 190 TYR B CA 1
ATOM 3211 C C . TYR B 1 194 ? 12.520 28.125 25.572 1.00 14.59 190 TYR B C 1
ATOM 3212 O O . TYR B 1 194 ? 12.303 29.297 25.860 1.00 14.62 190 TYR B O 1
ATOM 3221 N N . MET B 1 195 ? 13.520 27.422 26.090 1.00 14.89 191 MET B N 1
ATOM 3222 C CA . MET B 1 195 ? 14.489 28.003 27.004 1.00 16.10 191 MET B CA 1
ATOM 3223 C C . MET B 1 195 ? 15.268 29.138 26.326 1.00 15.33 191 MET B C 1
ATOM 3224 O O . MET B 1 195 ? 15.503 30.199 26.911 1.00 14.86 191 MET B O 1
ATOM 3229 N N . ILE B 1 196 ? 15.671 28.891 25.092 1.00 14.58 192 ILE B N 1
ATOM 3230 C CA . ILE B 1 196 ? 16.477 29.871 24.362 1.00 14.77 192 ILE B CA 1
ATOM 3231 C C . ILE B 1 196 ? 15.632 31.107 24.042 1.00 14.68 192 ILE B C 1
ATOM 3232 O O . ILE B 1 196 ? 16.106 32.234 24.177 1.00 14.90 192 ILE B O 1
ATOM 3237 N N . ALA B 1 197 ? 14.378 30.884 23.639 1.00 14.23 193 ALA B N 1
ATOM 3238 C CA . ALA B 1 197 ? 13.440 31.982 23.384 1.00 14.14 193 ALA B CA 1
ATOM 3239 C C . ALA B 1 197 ? 13.194 32.812 24.653 1.00 14.31 193 ALA B C 1
ATOM 3240 O O . ALA B 1 197 ? 13.182 34.060 24.598 1.00 14.18 193 ALA B O 1
ATOM 3242 N N . ALA B 1 198 ? 12.990 32.134 25.787 1.00 14.14 194 ALA B N 1
ATOM 3243 C CA . ALA B 1 198 ? 12.759 32.866 27.038 1.00 14.72 194 ALA B CA 1
ATOM 3244 C C . ALA B 1 198 ? 14.003 33.723 27.407 1.00 15.58 194 ALA B C 1
ATOM 3245 O O . ALA B 1 198 ? 13.872 34.891 27.769 1.00 16.06 194 ALA B O 1
ATOM 3247 N N . ARG B 1 199 ? 15.193 33.157 27.267 1.00 16.23 195 ARG B N 1
ATOM 3248 C CA . ARG B 1 199 ? 16.412 33.876 27.584 1.00 18.14 195 ARG B CA 1
ATOM 3249 C C . ARG B 1 199 ? 16.557 35.146 26.719 1.00 18.28 195 ARG B C 1
ATOM 3250 O O . ARG B 1 199 ? 16.977 36.209 27.237 1.00 18.56 195 ARG B O 1
ATOM 3258 N N . ALA B 1 200 ? 16.156 35.028 25.448 1.00 17.51 196 ALA B N 1
ATOM 3259 C CA . ALA B 1 200 ? 16.255 36.096 24.460 1.00 18.31 196 ALA B CA 1
ATOM 3260 C C . ALA B 1 200 ? 15.078 37.070 24.481 1.00 18.55 196 ALA B C 1
ATOM 3261 O O . ALA B 1 200 ? 15.086 38.055 23.741 1.00 18.93 196 ALA B O 1
ATOM 3263 N N . ARG B 1 201 ? 14.068 36.780 25.299 1.00 18.64 197 ARG B N 1
ATOM 3264 C CA . ARG B 1 201 ? 12.828 37.555 25.346 1.00 19.23 197 ARG B CA 1
ATOM 3265 C C . ARG B 1 201 ? 12.109 37.579 23.995 1.00 18.85 197 ARG B C 1
ATOM 3266 O O . ARG B 1 201 ? 11.598 38.607 23.609 1.00 18.20 197 ARG B O 1
ATOM 3274 N N . LYS B 1 202 ? 12.100 36.441 23.287 1.00 18.51 198 LYS B N 1
ATOM 3275 C CA . LYS B 1 202 ? 11.401 36.290 22.024 1.00 18.73 198 LYS B CA 1
ATOM 3276 C C . LYS B 1 202 ? 10.332 35.172 22.119 1.00 18.29 198 LYS B C 1
ATOM 3277 O O . LYS B 1 202 ? 10.139 34.541 23.165 1.00 18.03 198 LYS B O 1
ATOM 3283 N N . GLN B 1 203 ? 9.666 34.915 21.011 1.00 17.77 199 GLN B N 1
ATOM 3284 C CA . GLN B 1 203 ? 8.506 34.059 21.007 1.00 17.65 199 GLN B CA 1
ATOM 3285 C C . GLN B 1 203 ? 8.777 32.747 20.280 1.00 16.64 199 GLN B C 1
ATOM 3286 O O . GLN B 1 203 ? 9.312 32.728 19.170 1.00 15.84 199 GLN B O 1
ATOM 3292 N N . ALA B 1 204 ? 8.358 31.657 20.903 1.00 15.77 200 ALA B N 1
ATOM 3293 C CA . ALA B 1 204 ? 8.486 30.341 20.281 1.00 15.49 200 ALA B CA 1
ATOM 3294 C C . ALA B 1 204 ? 7.267 29.482 20.630 1.00 15.35 200 ALA B C 1
ATOM 3295 O O . ALA B 1 204 ? 6.662 29.644 21.704 1.00 14.70 200 ALA B O 1
ATOM 3297 N N . LEU B 1 205 ? 6.956 28.553 19.735 1.00 15.43 201 LEU B N 1
ATOM 3298 C CA . LEU B 1 205 ? 5.875 27.601 19.928 1.00 16.46 201 LEU B CA 1
ATOM 3299 C C . LEU B 1 205 ? 6.216 26.354 19.128 1.00 16.89 201 LEU B C 1
ATOM 3300 O O . LEU B 1 205 ? 6.749 26.441 18.025 1.00 17.66 201 LEU B O 1
ATOM 3305 N N . CYS B 1 206 ? 5.919 25.205 19.688 1.00 17.87 202 CYS B N 1
ATOM 3306 C CA . CYS B 1 206 ? 6.048 23.959 18.965 1.00 19.41 202 CYS B CA 1
ATOM 3307 C C . CYS B 1 206 ? 4.644 23.360 18.790 1.00 20.25 202 CYS B C 1
ATOM 3308 O O . CYS B 1 206 ? 3.857 23.285 19.750 1.00 19.54 202 CYS B O 1
ATOM 3311 N N . MET B 1 207 ? 4.336 22.956 17.570 1.00 20.36 203 MET B N 1
ATOM 3312 C CA . MET B 1 207 ? 3.118 22.229 17.240 1.00 21.98 203 MET B CA 1
ATOM 3313 C C . MET B 1 207 ? 3.522 20.916 16.605 1.00 21.20 203 MET B C 1
ATOM 3314 O O . MET B 1 207 ? 4.513 20.864 15.838 1.00 21.47 203 MET B O 1
ATOM 3319 N N . LEU B 1 208 ? 2.718 19.893 16.840 1.00 19.94 204 LEU B N 1
ATOM 3320 C CA . LEU B 1 208 ? 3.089 18.527 16.489 1.00 20.90 204 LEU B CA 1
ATOM 3321 C C . LEU B 1 208 ? 1.919 17.801 15.897 1.00 21.07 204 LEU B C 1
ATOM 3322 O O . LEU B 1 208 ? 0.780 18.006 16.316 1.00 21.39 204 LEU B O 1
ATOM 3327 N N . THR B 1 209 ? 2.192 16.942 14.926 1.00 21.13 205 THR B N 1
ATOM 3328 C CA . THR B 1 209 ? 1.158 16.017 14.480 1.00 21.78 205 THR B CA 1
ATOM 3329 C C . THR B 1 209 ? 1.508 14.654 15.016 1.00 22.05 205 THR B C 1
ATOM 3330 O O . THR B 1 209 ? 2.649 14.216 14.903 1.00 22.35 205 THR B O 1
ATOM 3334 N N . ILE B 1 210 ? 0.532 13.990 15.632 1.00 22.75 206 ILE B N 1
ATOM 3335 C CA . ILE B 1 210 ? 0.745 12.658 16.169 1.00 23.16 206 ILE B CA 1
ATOM 3336 C C . ILE B 1 210 ? 0.965 11.666 14.992 1.00 24.62 206 ILE B C 1
ATOM 3337 O O . ILE B 1 210 ? 0.066 11.457 14.184 1.00 24.59 206 ILE B O 1
ATOM 3342 N N . SER B 1 211 ? 2.163 11.092 14.896 1.00 25.02 207 SER B N 1
ATOM 3343 C CA . SER B 1 211 ? 2.454 10.134 13.820 1.00 28.77 207 SER B CA 1
ATOM 3344 C C . SER B 1 211 ? 2.554 8.695 14.341 1.00 30.34 207 SER B C 1
ATOM 3345 O O . SER B 1 211 ? 2.496 7.759 13.558 1.00 31.80 207 SER B O 1
ATOM 3348 N N . ASP B 1 212 ? 2.701 8.526 15.659 1.00 30.80 208 ASP B N 1
ATOM 3349 C CA . ASP B 1 212 ? 2.700 7.195 16.295 1.00 33.18 208 ASP B CA 1
ATOM 3350 C C . ASP B 1 212 ? 2.026 7.240 17.653 1.00 33.45 208 ASP B C 1
ATOM 3351 O O . ASP B 1 212 ? 2.079 8.266 18.339 1.00 29.83 208 ASP B O 1
ATOM 3356 N N . LEU B 1 213 ? 1.406 6.126 18.043 1.00 33.07 209 LEU B N 1
ATOM 3357 C CA . LEU B 1 213 ? 0.777 6.002 19.350 1.00 34.68 209 LEU B CA 1
ATOM 3358 C C . LEU B 1 213 ? 1.725 5.253 20.297 1.00 37.24 209 LEU B C 1
ATOM 3359 O O . LEU B 1 213 ? 2.036 4.080 20.067 1.00 40.90 209 LEU B O 1
ATOM 3364 N N . CYS B 1 214 ? 2.213 5.926 21.336 1.00 37.38 210 CYS B N 1
ATOM 3365 C CA . CYS B 1 214 ? 3.109 5.282 22.318 1.00 38.43 210 CYS B CA 1
ATOM 3366 C C . CYS B 1 214 ? 2.344 4.690 23.497 1.00 39.90 210 CYS B C 1
ATOM 3367 O O . CYS B 1 214 ? 2.804 4.750 24.640 1.00 39.63 210 CYS B O 1
ATOM 3370 N N . TYR B 1 215 ? 1.167 4.136 23.209 1.00 39.32 211 TYR B N 1
ATOM 3371 C CA . TYR B 1 215 ? 0.359 3.421 24.201 1.00 41.32 211 TYR B CA 1
ATOM 3372 C C . TYR B 1 215 ? -0.282 2.216 23.492 1.00 44.04 211 TYR B C 1
ATOM 3373 O O . TYR B 1 215 ? -0.035 2.001 22.306 1.00 43.53 211 TYR B O 1
ATOM 3382 N N . GLY B 1 216 ? -1.084 1.432 24.210 1.00 48.53 212 GLY B N 1
ATOM 3383 C CA . GLY B 1 216 ? -1.824 0.304 23.621 1.00 49.11 212 GLY B CA 1
ATOM 3384 C C . GLY B 1 216 ? -1.011 -0.547 22.661 1.00 50.98 212 GLY B C 1
ATOM 3385 O O . GLY B 1 216 ? 0.040 -1.065 23.034 1.00 51.54 212 GLY B O 1
ATOM 3386 N N . SER B 1 217 ? -1.478 -0.665 21.416 1.00 53.11 213 SER B N 1
ATOM 3387 C CA . SER B 1 217 ? -0.851 -1.577 20.443 1.00 57.71 213 SER B CA 1
ATOM 3388 C C . SER B 1 217 ? 0.229 -0.928 19.573 1.00 57.48 213 SER B C 1
ATOM 3389 O O . SER B 1 217 ? 0.789 -1.574 18.686 1.00 60.29 213 SER B O 1
ATOM 3392 N N . GLY B 1 218 ? 0.534 0.337 19.836 1.00 53.39 214 GLY B N 1
ATOM 3393 C CA . GLY B 1 218 ? 1.640 1.000 19.148 1.00 51.72 214 GLY B CA 1
ATOM 3394 C C . GLY B 1 218 ? 1.437 1.272 17.665 1.00 49.92 214 GLY B C 1
ATOM 3395 O O . GLY B 1 218 ? 2.394 1.240 16.884 1.00 50.82 214 GLY B O 1
ATOM 3396 N N . GLU B 1 219 ? 0.195 1.547 17.272 1.00 48.20 215 GLU B N 1
ATOM 3397 C CA . GLU B 1 219 ? -0.106 1.929 15.886 1.00 46.48 215 GLU B CA 1
ATOM 3398 C C . GLU B 1 219 ? 0.790 3.090 15.372 1.00 44.77 215 GLU B C 1
ATOM 3399 O O . GLU B 1 219 ? 1.137 4.029 16.102 1.00 40.01 215 GLU B O 1
ATOM 3401 N N . LYS B 1 220 ? 1.171 2.994 14.109 1.00 42.71 216 LYS B N 1
ATOM 3402 C CA . LYS B 1 220 ? 2.027 3.977 13.471 1.00 42.38 216 LYS B CA 1
ATOM 3403 C C . LYS B 1 220 ? 1.323 4.532 12.239 1.00 40.95 216 LYS B C 1
ATOM 3404 O O . LYS B 1 220 ? 0.450 3.878 11.663 1.00 43.12 216 LYS B O 1
ATOM 3406 N N . MET B 1 221 ? 1.672 5.749 11.847 1.00 38.02 217 MET B N 1
ATOM 3407 C CA . MET B 1 221 ? 1.261 6.236 10.544 1.00 39.00 217 MET B CA 1
ATOM 3408 C C . MET B 1 221 ? 1.958 5.413 9.460 1.00 38.94 217 MET B C 1
ATOM 3409 O O . MET B 1 221 ? 3.098 4.971 9.645 1.00 38.11 217 MET B O 1
ATOM 3414 N N . THR B 1 222 ? 1.275 5.198 8.341 1.00 38.31 218 THR B N 1
ATOM 3415 C CA . THR B 1 222 ? 1.932 4.599 7.171 1.00 39.85 218 THR B CA 1
ATOM 3416 C C . THR B 1 222 ? 2.882 5.635 6.575 1.00 38.56 218 THR B C 1
ATOM 3417 O O . THR B 1 222 ? 2.778 6.838 6.884 1.00 36.58 218 THR B O 1
ATOM 3421 N N . ALA B 1 223 ? 3.790 5.180 5.716 1.00 37.54 219 ALA B N 1
ATOM 3422 C CA . ALA B 1 223 ? 4.625 6.095 4.953 1.00 36.63 219 ALA B CA 1
ATOM 3423 C C . ALA B 1 223 ? 3.754 7.107 4.187 1.00 36.93 219 ALA B C 1
ATOM 3424 O O . ALA B 1 223 ? 4.121 8.268 4.053 1.00 35.58 219 ALA B O 1
ATOM 3426 N N . GLU B 1 224 ? 2.591 6.668 3.699 1.00 38.61 220 GLU B N 1
ATOM 3427 C CA . GLU B 1 224 ? 1.706 7.563 2.945 1.00 39.04 220 GLU B CA 1
ATOM 3428 C C . GLU B 1 224 ? 1.059 8.627 3.839 1.00 37.37 220 GLU B C 1
ATOM 3429 O O . GLU B 1 224 ? 1.036 9.794 3.485 1.00 36.84 220 GLU B O 1
ATOM 3435 N N . GLU B 1 225 ? 0.535 8.221 4.984 1.00 36.64 221 GLU B N 1
ATOM 3436 C CA . GLU B 1 225 ? -0.009 9.190 5.942 1.00 37.11 221 GLU B CA 1
ATOM 3437 C C . GLU B 1 225 ? 1.062 10.187 6.445 1.00 36.01 221 GLU B C 1
ATOM 3438 O O . GLU B 1 225 ? 0.784 11.370 6.568 1.00 36.39 221 GLU B O 1
ATOM 3440 N N . ARG B 1 226 ? 2.289 9.723 6.685 1.00 37.41 222 ARG B N 1
ATOM 3441 C CA . ARG B 1 226 ? 3.403 10.633 7.042 1.00 38.56 222 ARG B CA 1
ATOM 3442 C C . ARG B 1 226 ? 3.645 11.687 5.959 1.00 38.80 222 ARG B C 1
ATOM 3443 O O . ARG B 1 226 ? 3.780 12.884 6.241 1.00 36.89 222 ARG B O 1
ATOM 3451 N N . ARG B 1 227 ? 3.657 11.230 4.711 1.00 38.67 223 ARG B N 1
ATOM 3452 C CA . ARG B 1 227 ? 3.857 12.110 3.555 1.00 40.39 223 ARG B CA 1
ATOM 3453 C C . ARG B 1 227 ? 2.733 13.152 3.434 1.00 40.52 223 ARG B C 1
ATOM 3454 O O . ARG B 1 227 ? 2.988 14.267 3.011 1.00 39.80 223 ARG B O 1
ATOM 3462 N N . THR B 1 228 ? 1.521 12.772 3.838 1.00 42.68 224 THR B N 1
ATOM 3463 C CA . THR B 1 228 ? 0.288 13.507 3.543 1.00 46.52 224 THR B CA 1
ATOM 3464 C C . THR B 1 228 ? -0.312 14.355 4.686 1.00 46.72 224 THR B C 1
ATOM 3465 O O . THR B 1 228 ? -0.751 15.484 4.465 1.00 49.04 224 THR B O 1
ATOM 3469 N N . LYS B 1 229 ? -0.349 13.797 5.890 1.00 43.63 225 LYS B N 1
ATOM 3470 C CA . LYS B 1 229 ? -1.234 14.303 6.933 1.00 45.39 225 LYS B CA 1
ATOM 3471 C C . LYS B 1 229 ? -0.612 15.384 7.851 1.00 45.63 225 LYS B C 1
ATOM 3472 O O . LYS B 1 229 ? -1.041 15.547 8.991 1.00 48.70 225 LYS B O 1
ATOM 3474 N N . PHE B 1 230 ? 0.377 16.121 7.344 1.00 45.15 226 PHE B N 1
ATOM 3475 C CA . PHE B 1 230 ? 0.999 17.235 8.080 1.00 44.87 226 PHE B CA 1
ATOM 3476 C C . PHE B 1 230 ? 0.508 18.613 7.570 1.00 42.41 226 PHE B C 1
ATOM 3477 O O . PHE B 1 230 ? 0.836 19.675 8.125 1.00 39.80 226 PHE B O 1
ATOM 3485 N N . THR B 1 231 ? -0.330 18.563 6.534 1.00 38.62 227 THR B N 1
ATOM 3486 C CA . THR B 1 231 ? -0.978 19.728 5.956 1.00 37.05 227 THR B CA 1
ATOM 3487 C C . THR B 1 231 ? -1.845 20.538 6.927 1.00 36.14 227 THR B C 1
ATOM 3488 O O . THR B 1 231 ? -1.776 21.770 6.922 1.00 36.00 227 THR B O 1
ATOM 3492 N N . GLN B 1 232 ? -2.660 19.867 7.734 1.00 33.97 228 GLN B N 1
ATOM 3493 C CA . GLN B 1 232 ? -3.492 20.572 8.710 1.00 35.15 228 GLN B CA 1
ATOM 3494 C C . GLN B 1 232 ? -2.661 21.430 9.670 1.00 34.16 228 GLN B C 1
ATOM 3495 O O . GLN B 1 232 ? -2.996 22.603 9.936 1.00 35.17 228 GLN B O 1
ATOM 3501 N N . MET B 1 233 ? -1.566 20.850 10.157 1.00 32.09 229 MET B N 1
ATOM 3502 C CA . MET B 1 233 ? -0.694 21.493 11.116 1.00 32.22 229 MET B CA 1
ATOM 3503 C C . MET B 1 233 ? -0.091 22.718 10.445 1.00 33.56 229 MET B C 1
ATOM 3504 O O . MET B 1 233 ? 0.047 23.762 11.068 1.00 34.50 229 MET B O 1
ATOM 3509 N N . MET B 1 234 ? 0.237 22.589 9.164 1.00 33.10 230 MET B N 1
ATOM 3510 C CA . MET B 1 234 ? 0.762 23.690 8.372 1.00 33.65 230 MET B CA 1
ATOM 3511 C C . MET B 1 234 ? -0.123 24.909 8.346 1.00 34.37 230 MET B C 1
ATOM 3512 O O . MET B 1 234 ? 0.365 26.019 8.523 1.00 33.88 230 MET B O 1
ATOM 3517 N N . GLU B 1 235 ? -1.414 24.710 8.106 1.00 34.40 231 GLU B N 1
ATOM 3518 C CA . GLU B 1 235 ? -2.351 25.822 8.080 1.00 34.51 231 GLU B CA 1
ATOM 3519 C C . GLU B 1 235 ? -2.420 26.498 9.458 1.00 33.44 231 GLU B C 1
ATOM 3520 O O . GLU B 1 235 ? -2.576 27.720 9.542 1.00 34.23 231 GLU B O 1
ATOM 3522 N N . VAL B 1 236 ? -2.295 25.718 10.534 1.00 31.29 232 VAL B N 1
ATOM 3523 C CA . VAL B 1 236 ? -2.263 26.310 11.861 1.00 30.27 232 VAL B CA 1
ATOM 3524 C C . VAL B 1 236 ? -0.983 27.151 12.016 1.00 30.13 232 VAL B C 1
ATOM 3525 O O . VAL B 1 236 ? -1.066 28.312 12.398 1.00 29.97 232 VAL B O 1
ATOM 3529 N N . ALA B 1 237 ? 0.178 26.573 11.704 1.00 28.90 233 ALA B N 1
ATOM 3530 C CA . ALA B 1 237 ? 1.457 27.274 11.843 1.00 30.04 233 ALA B CA 1
ATOM 3531 C C . ALA B 1 237 ? 1.470 28.563 11.021 1.00 30.71 233 ALA B C 1
ATOM 3532 O O . ALA B 1 237 ? 1.898 29.627 11.492 1.00 30.11 233 ALA B O 1
ATOM 3534 N N . LEU B 1 238 ? 0.983 28.455 9.783 1.00 31.74 234 LEU B N 1
ATOM 3535 C CA . LEU B 1 238 ? 0.964 29.583 8.852 1.00 32.88 234 LEU B CA 1
ATOM 3536 C C . LEU B 1 238 ? 0.074 30.731 9.299 1.00 33.91 234 LEU B C 1
ATOM 3537 O O . LEU B 1 238 ? 0.405 31.868 9.021 1.00 35.06 234 LEU B O 1
ATOM 3542 N N . SER B 1 239 ? -1.016 30.433 10.012 1.00 34.78 235 SER B N 1
ATOM 3543 C CA . SER B 1 239 ? -1.810 31.449 10.723 1.00 35.41 235 SER B CA 1
ATOM 3544 C C . SER B 1 239 ? -0.999 32.368 11.620 1.00 36.01 235 SER B C 1
ATOM 3545 O O . SER B 1 239 ? -1.488 33.445 12.012 1.00 36.37 235 SER B O 1
ATOM 3548 N N . LEU B 1 240 ? 0.211 31.940 11.990 1.00 33.84 236 LEU B N 1
ATOM 3549 C CA . LEU B 1 240 ? 0.972 32.676 12.993 1.00 32.95 236 LEU B CA 1
ATOM 3550 C C . LEU B 1 240 ? 2.009 33.585 12.358 1.00 32.91 236 LEU B C 1
ATOM 3551 O O . LEU B 1 240 ? 2.690 34.319 13.051 1.00 31.81 236 LEU B O 1
ATOM 3556 N N . ALA B 1 241 ? 2.140 33.503 11.037 1.00 35.21 237 ALA B N 1
ATOM 3557 C CA . ALA B 1 241 ? 3.096 34.317 10.302 1.00 38.37 237 ALA B CA 1
ATOM 3558 C C . ALA B 1 241 ? 2.825 35.821 10.491 1.00 39.60 237 ALA B C 1
ATOM 3559 O O . ALA B 1 241 ? 1.716 36.296 10.247 1.00 39.97 237 ALA B O 1
ATOM 3561 N N . LYS B 1 242 ? 3.840 36.549 10.951 1.00 42.01 238 LYS B N 1
ATOM 3562 C CA . LYS B 1 242 ? 3.738 38.003 11.199 1.00 46.18 238 LYS B CA 1
ATOM 3563 C C . LYS B 1 242 ? 4.964 38.792 10.700 1.00 49.34 238 LYS B C 1
ATOM 3564 O O . LYS B 1 242 ? 6.092 38.284 10.559 1.00 49.28 238 LYS B O 1
ATOM 3567 N N . MET C 1 5 ? 19.663 -7.061 12.740 1.00 43.75 1 MET C N 1
ATOM 3568 C CA . MET C 1 5 ? 18.259 -7.457 12.409 1.00 42.94 1 MET C CA 1
ATOM 3569 C C . MET C 1 5 ? 17.790 -6.801 11.117 1.00 41.69 1 MET C C 1
ATOM 3570 O O . MET C 1 5 ? 17.449 -5.586 11.088 1.00 39.38 1 MET C O 1
ATOM 3572 N N . ALA C 1 6 ? 17.784 -7.604 10.050 1.00 38.29 2 ALA C N 1
ATOM 3573 C CA . ALA C 1 6 ? 17.339 -7.145 8.734 1.00 38.94 2 ALA C CA 1
ATOM 3574 C C . ALA C 1 6 ? 15.908 -6.620 8.779 1.00 38.43 2 ALA C C 1
ATOM 3575 O O . ALA C 1 6 ? 15.565 -5.715 8.035 1.00 39.42 2 ALA C O 1
ATOM 3577 N N . GLU C 1 7 ? 15.094 -7.193 9.665 1.00 39.59 3 GLU C N 1
ATOM 3578 C CA . GLU C 1 7 ? 13.693 -6.809 9.859 1.00 39.51 3 GLU C CA 1
ATOM 3579 C C . GLU C 1 7 ? 13.513 -5.329 10.175 1.00 39.45 3 GLU C C 1
ATOM 3580 O O . GLU C 1 7 ? 12.416 -4.782 10.000 1.00 39.60 3 GLU C O 1
ATOM 3582 N N . HIS C 1 8 ? 14.583 -4.681 10.642 1.00 37.52 4 HIS C N 1
ATOM 3583 C CA . HIS C 1 8 ? 14.488 -3.288 11.052 1.00 36.38 4 HIS C CA 1
ATOM 3584 C C . HIS C 1 8 ? 15.056 -2.318 10.058 1.00 34.43 4 HIS C C 1
ATOM 3585 O O . HIS C 1 8 ? 15.129 -1.123 10.349 1.00 34.94 4 HIS C O 1
ATOM 3592 N N . CYS C 1 9 ? 15.498 -2.812 8.905 1.00 32.04 5 CYS C N 1
ATOM 3593 C CA . CYS C 1 9 ? 16.078 -1.957 7.864 1.00 30.39 5 CYS C CA 1
ATOM 3594 C C . CYS C 1 9 ? 15.162 -2.002 6.647 1.00 31.01 5 CYS C C 1
ATOM 3595 O O . CYS C 1 9 ? 14.703 -3.081 6.283 1.00 33.39 5 CYS C O 1
ATOM 3598 N N . PRO C 1 10 ? 14.896 -0.852 5.998 1.00 30.37 6 PRO C N 1
ATOM 3599 C CA . PRO C 1 10 ? 15.316 0.522 6.331 1.00 28.66 6 PRO C CA 1
ATOM 3600 C C . PRO C 1 10 ? 14.665 1.035 7.601 1.00 27.92 6 PRO C C 1
ATOM 3601 O O . PRO C 1 10 ? 13.656 0.498 8.029 1.00 27.52 6 PRO C O 1
ATOM 3605 N N . THR C 1 11 ? 15.245 2.089 8.186 1.00 27.02 7 THR C N 1
ATOM 3606 C CA . THR C 1 11 ? 14.734 2.686 9.434 1.00 25.53 7 THR C CA 1
ATOM 3607 C C . THR C 1 11 ? 14.060 4.019 9.098 1.00 25.68 7 THR C C 1
ATOM 3608 O O . THR C 1 11 ? 14.146 4.474 7.957 1.00 25.63 7 THR C O 1
ATOM 3612 N N . PRO C 1 12 ? 13.415 4.667 10.089 1.00 24.73 8 PRO C N 1
ATOM 3613 C CA . PRO C 1 12 ? 12.890 6.005 9.812 1.00 24.61 8 PRO C CA 1
ATOM 3614 C C . PRO C 1 12 ? 13.991 7.028 9.455 1.00 23.79 8 PRO C C 1
ATOM 3615 O O . PRO C 1 12 ? 13.684 8.101 8.950 1.00 23.77 8 PRO C O 1
ATOM 3619 N N . HIS C 1 13 ? 15.257 6.711 9.729 1.00 22.19 9 HIS C N 1
ATOM 3620 C CA . HIS C 1 13 ? 16.343 7.684 9.499 1.00 20.86 9 HIS C CA 1
ATOM 3621 C C . HIS C 1 13 ? 17.341 7.273 8.448 1.00 21.38 9 HIS C C 1
ATOM 3622 O O . HIS C 1 13 ? 18.272 8.033 8.104 1.00 21.27 9 HIS C O 1
ATOM 3629 N N . ASN C 1 14 ? 17.161 6.067 7.924 1.00 22.10 10 ASN C N 1
ATOM 3630 C CA . ASN C 1 14 ? 18.136 5.465 7.025 1.00 22.51 10 ASN C CA 1
ATOM 3631 C C . ASN C 1 14 ? 17.435 4.603 5.983 1.00 23.81 10 ASN C C 1
ATOM 3632 O O . ASN C 1 14 ? 16.799 3.601 6.322 1.00 23.82 10 ASN C O 1
ATOM 3637 N N . GLY C 1 15 ? 17.608 4.984 4.715 1.00 25.03 11 GLY C N 1
ATOM 3638 C CA . GLY C 1 15 ? 16.998 4.282 3.583 1.00 25.13 11 GLY C CA 1
ATOM 3639 C C . GLY C 1 15 ? 17.676 2.980 3.211 1.00 26.10 11 GLY C C 1
ATOM 3640 O O . GLY C 1 15 ? 17.155 2.248 2.396 1.00 25.62 11 GLY C O 1
ATOM 3641 N N . ALA C 1 16 ? 18.827 2.679 3.814 1.00 25.77 12 ALA C N 1
ATOM 3642 C CA . ALA C 1 16 ? 19.569 1.462 3.469 1.00 25.94 12 ALA C CA 1
ATOM 3643 C C . ALA C 1 16 ? 18.822 0.196 3.845 1.00 26.08 12 ALA C C 1
ATOM 3644 O O . ALA C 1 16 ? 18.199 0.125 4.900 1.00 26.21 12 ALA C O 1
ATOM 3646 N N . LYS C 1 17 ? 18.898 -0.799 2.963 1.00 25.52 13 LYS C N 1
ATOM 3647 C CA . LYS C 1 17 ? 18.544 -2.171 3.304 1.00 26.55 13 LYS C CA 1
ATOM 3648 C C . LYS C 1 17 ? 19.731 -2.833 4.029 1.00 26.16 13 LYS C C 1
ATOM 3649 O O . LYS C 1 17 ? 20.871 -2.381 3.910 1.00 26.23 13 LYS C O 1
ATOM 3651 N N . TYR C 1 18 ? 19.470 -3.875 4.814 1.00 26.15 14 TYR C N 1
ATOM 3652 C CA . TYR C 1 18 ? 20.546 -4.611 5.478 1.00 26.27 14 TYR C CA 1
ATOM 3653 C C . TYR C 1 18 ? 21.588 -5.052 4.455 1.00 27.20 14 TYR C C 1
ATOM 3654 O O . TYR C 1 18 ? 21.241 -5.618 3.415 1.00 26.83 14 TYR C O 1
ATOM 3663 N N . GLY C 1 19 ? 22.853 -4.763 4.728 1.00 26.32 15 GLY C N 1
ATOM 3664 C CA . GLY C 1 19 ? 23.951 -5.218 3.870 1.00 26.86 15 GLY C CA 1
ATOM 3665 C C . GLY C 1 19 ? 24.482 -4.150 2.940 1.00 26.06 15 GLY C C 1
ATOM 3666 O O . GLY C 1 19 ? 25.516 -4.332 2.295 1.00 25.97 15 GLY C O 1
ATOM 3667 N N . GLU C 1 20 ? 23.766 -3.037 2.848 1.00 25.48 16 GLU C N 1
ATOM 3668 C CA . GLU C 1 20 ? 24.200 -1.931 1.980 1.00 25.70 16 GLU C CA 1
ATOM 3669 C C . GLU C 1 20 ? 25.258 -1.066 2.644 1.00 23.42 16 GLU C C 1
ATOM 3670 O O . GLU C 1 20 ? 25.948 -0.265 1.992 1.00 23.84 16 GLU C O 1
ATOM 3676 N N . ILE C 1 21 ? 25.355 -1.210 3.952 1.00 21.99 17 ILE C N 1
ATOM 3677 C CA . ILE C 1 21 ? 26.319 -0.469 4.749 1.00 20.84 17 ILE C CA 1
ATOM 3678 C C . ILE C 1 21 ? 27.421 -1.431 5.138 1.00 20.57 17 ILE C C 1
ATOM 3679 O O . ILE C 1 21 ? 27.147 -2.559 5.533 1.00 21.29 17 ILE C O 1
ATOM 3684 N N . ALA C 1 22 ? 28.664 -0.992 5.025 1.00 20.57 18 ALA C N 1
ATOM 3685 C CA . ALA C 1 22 ? 29.800 -1.891 5.300 1.00 21.95 18 ALA C CA 1
ATOM 3686 C C . ALA C 1 22 ? 30.021 -2.039 6.800 1.00 22.04 18 ALA C C 1
ATOM 3687 O O . ALA C 1 22 ? 29.391 -1.316 7.604 1.00 21.43 18 ALA C O 1
ATOM 3689 N N . GLU C 1 23 ? 30.897 -2.979 7.169 1.00 22.52 19 GLU C N 1
ATOM 3690 C CA . GLU C 1 23 ? 31.219 -3.255 8.570 1.00 23.24 19 GLU C CA 1
ATOM 3691 C C . GLU C 1 23 ? 31.974 -2.118 9.280 1.00 21.77 19 GLU C C 1
ATOM 3692 O O . GLU C 1 23 ? 31.947 -2.040 10.494 1.00 20.50 19 GLU C O 1
ATOM 3698 N N . THR C 1 24 ? 32.685 -1.299 8.506 1.00 21.35 20 THR C N 1
ATOM 3699 C CA . THR C 1 24 ? 33.333 -0.073 9.003 1.00 20.61 20 THR C CA 1
ATOM 3700 C C . THR C 1 24 ? 32.622 1.134 8.403 1.00 19.90 20 THR C C 1
ATOM 3701 O O . THR C 1 24 ? 32.447 1.224 7.177 1.00 19.92 20 THR C O 1
ATOM 3705 N N . VAL C 1 25 ? 32.215 2.053 9.275 1.00 19.35 21 VAL C N 1
ATOM 3706 C CA . VAL C 1 25 ? 31.646 3.328 8.873 1.00 18.64 21 VAL C CA 1
ATOM 3707 C C . VAL C 1 25 ? 32.484 4.486 9.401 1.00 19.02 21 VAL C C 1
ATOM 3708 O O . VAL C 1 25 ? 32.797 4.555 10.620 1.00 18.76 21 VAL C O 1
ATOM 3712 N N . LEU C 1 26 ? 32.798 5.424 8.505 1.00 19.12 22 LEU C N 1
ATOM 3713 C CA . LEU C 1 26 ? 33.310 6.732 8.919 1.00 19.88 22 LEU C CA 1
ATOM 3714 C C . LEU C 1 26 ? 32.146 7.716 8.986 1.00 19.53 22 LEU C C 1
ATOM 3715 O O . LEU C 1 26 ? 31.339 7.804 8.054 1.00 18.94 22 LEU C O 1
ATOM 3720 N N . MET C 1 27 ? 32.050 8.444 10.093 1.00 19.44 23 MET C N 1
ATOM 3721 C CA . MET C 1 27 ? 30.958 9.406 10.286 1.00 20.12 23 MET C CA 1
ATOM 3722 C C . MET C 1 27 ? 31.490 10.814 10.512 1.00 19.29 23 MET C C 1
ATOM 3723 O O . MET C 1 27 ? 32.481 11.009 11.198 1.00 17.99 23 MET C O 1
ATOM 3728 N N . ALA C 1 28 ? 30.796 11.797 9.945 1.00 19.35 24 ALA C N 1
ATOM 3729 C CA . ALA C 1 28 ? 31.056 13.217 10.228 1.00 19.83 24 ALA C CA 1
ATOM 3730 C C . ALA C 1 28 ? 29.699 13.916 10.356 1.00 20.33 24 ALA C C 1
ATOM 3731 O O . ALA C 1 28 ? 28.683 13.363 9.911 1.00 21.17 24 ALA C O 1
ATOM 3733 N N . GLY C 1 29 ? 29.682 15.104 10.974 1.00 20.44 25 GLY C N 1
ATOM 3734 C CA . GLY C 1 29 ? 28.457 15.844 11.231 1.00 20.72 25 GLY C CA 1
ATOM 3735 C C . GLY C 1 29 ? 27.858 16.363 9.927 1.00 21.93 25 GLY C C 1
ATOM 3736 O O . GLY C 1 29 ? 26.652 16.290 9.710 1.00 21.58 25 GLY C O 1
ATOM 3737 N N . ASP C 1 30 ? 28.728 16.816 9.036 1.00 21.81 26 ASP C N 1
ATOM 3738 C CA . ASP C 1 30 ? 28.310 17.606 7.890 1.00 22.70 26 ASP C CA 1
ATOM 3739 C C . ASP C 1 30 ? 28.174 16.720 6.651 1.00 23.29 26 ASP C C 1
ATOM 3740 O O . ASP C 1 30 ? 29.161 16.115 6.224 1.00 23.81 26 ASP C O 1
ATOM 3745 N N . PRO C 1 31 ? 26.952 16.627 6.079 1.00 23.32 27 PRO C N 1
ATOM 3746 C CA . PRO C 1 31 ? 26.667 15.850 4.850 1.00 24.15 27 PRO C CA 1
ATOM 3747 C C . PRO C 1 31 ? 27.520 16.273 3.670 1.00 25.34 27 PRO C C 1
ATOM 3748 O O . PRO C 1 31 ? 27.915 15.417 2.873 1.00 25.91 27 PRO C O 1
ATOM 3752 N N . LEU C 1 32 ? 27.775 17.578 3.548 1.00 26.76 28 LEU C N 1
ATOM 3753 C CA . LEU C 1 32 ? 28.696 18.109 2.526 1.00 28.04 28 LEU C CA 1
ATOM 3754 C C . LEU C 1 32 ? 30.129 17.554 2.670 1.00 26.52 28 LEU C C 1
ATOM 3755 O O . LEU C 1 32 ? 30.741 17.190 1.675 1.00 26.06 28 LEU C O 1
ATOM 3760 N N . ARG C 1 33 ? 30.638 17.452 3.903 1.00 24.84 29 ARG C N 1
ATOM 3761 C CA . ARG C 1 33 ? 31.939 16.848 4.126 1.00 23.99 29 ARG C CA 1
ATOM 3762 C C . ARG C 1 33 ? 31.902 15.341 3.846 1.00 24.03 29 ARG C C 1
ATOM 3763 O O . ARG C 1 33 ? 32.875 14.786 3.328 1.00 24.45 29 ARG C O 1
ATOM 3765 N N . VAL C 1 34 ? 30.788 14.681 4.190 1.00 22.50 30 VAL C N 1
ATOM 3766 C CA . VAL C 1 34 ? 30.625 13.247 3.901 1.00 21.44 30 VAL C CA 1
ATOM 3767 C C . VAL C 1 34 ? 30.656 12.989 2.376 1.00 22.13 30 VAL C C 1
ATOM 3768 O O . VAL C 1 34 ? 31.377 12.094 1.918 1.00 20.75 30 VAL C O 1
ATOM 3772 N N . LYS C 1 35 ? 29.909 13.791 1.611 1.00 22.70 31 LYS C N 1
ATOM 3773 C CA . LYS C 1 35 ? 29.916 13.681 0.131 1.00 23.84 31 LYS C CA 1
ATOM 3774 C C . LYS C 1 35 ? 31.317 13.915 -0.438 1.00 24.31 31 LYS C C 1
ATOM 3775 O O . LYS C 1 35 ? 31.798 13.121 -1.237 1.00 25.62 31 LYS C O 1
ATOM 3777 N N . LEU C 1 36 ? 31.973 14.992 -0.018 1.00 24.95 32 LEU C N 1
ATOM 3778 C CA . LEU C 1 36 ? 33.384 15.229 -0.362 1.00 25.52 32 LEU C CA 1
ATOM 3779 C C . LEU C 1 36 ? 34.288 14.035 -0.036 1.00 24.96 32 LEU C C 1
ATOM 3780 O O . LEU C 1 36 ? 35.108 13.679 -0.855 1.00 25.74 32 LEU C O 1
ATOM 3782 N N . LEU C 1 37 ? 34.156 13.434 1.147 1.00 24.32 33 LEU C N 1
ATOM 3783 C CA . LEU C 1 37 ? 34.929 12.217 1.487 1.00 24.22 33 LEU C CA 1
ATOM 3784 C C . LEU C 1 37 ? 34.728 11.081 0.472 1.00 24.25 33 LEU C C 1
ATOM 3785 O O . LEU C 1 37 ? 35.721 10.493 -0.005 1.00 25.70 33 LEU C O 1
ATOM 3787 N N . ALA C 1 38 ? 33.465 10.782 0.151 1.00 23.45 34 ALA C N 1
ATOM 3788 C CA . ALA C 1 38 ? 33.124 9.687 -0.776 1.00 25.09 34 ALA C CA 1
ATOM 3789 C C . ALA C 1 38 ? 33.690 10.005 -2.149 1.00 25.33 34 ALA C C 1
ATOM 3790 O O . ALA C 1 38 ? 34.343 9.176 -2.744 1.00 25.54 34 ALA C O 1
ATOM 3792 N N . ASP C 1 39 ? 33.465 11.232 -2.616 1.00 26.25 35 ASP C N 1
ATOM 3793 C CA . ASP C 1 39 ? 33.972 11.695 -3.909 1.00 27.92 35 ASP C CA 1
ATOM 3794 C C . ASP C 1 39 ? 35.475 11.682 -3.980 1.00 27.98 35 ASP C C 1
ATOM 3795 O O . ASP C 1 39 ? 36.048 11.447 -5.032 1.00 29.70 35 ASP C O 1
ATOM 3800 N N . THR C 1 40 ? 36.131 11.940 -2.864 1.00 27.21 36 THR C N 1
ATOM 3801 C CA . THR C 1 40 ? 37.578 12.063 -2.905 1.00 27.68 36 THR C CA 1
ATOM 3802 C C . THR C 1 40 ? 38.292 10.714 -2.780 1.00 27.71 36 THR C C 1
ATOM 3803 O O . THR C 1 40 ? 39.277 10.474 -3.480 1.00 27.61 36 THR C O 1
ATOM 3807 N N . TYR C 1 41 ? 37.813 9.868 -1.870 1.00 26.01 37 TYR C N 1
ATOM 3808 C CA . TYR C 1 41 ? 38.564 8.695 -1.452 1.00 26.51 37 TYR C CA 1
ATOM 3809 C C . TYR C 1 41 ? 37.985 7.356 -1.864 1.00 25.81 37 TYR C C 1
ATOM 3810 O O . TYR C 1 41 ? 38.702 6.385 -1.849 1.00 25.96 37 TYR C O 1
ATOM 3819 N N . LEU C 1 42 ? 36.696 7.300 -2.184 1.00 25.57 38 LEU C N 1
ATOM 3820 C CA . LEU C 1 42 ? 36.041 6.015 -2.453 1.00 25.49 38 LEU C CA 1
ATOM 3821 C C . LEU C 1 42 ? 35.871 5.744 -3.952 1.00 25.83 38 LEU C C 1
ATOM 3822 O O . LEU C 1 42 ? 35.571 6.656 -4.712 1.00 25.07 38 LEU C O 1
ATOM 3827 N N . THR C 1 43 ? 36.034 4.491 -4.374 1.00 26.06 39 THR C N 1
ATOM 3828 C CA . THR C 1 43 ? 35.691 4.139 -5.765 1.00 27.42 39 THR C CA 1
ATOM 3829 C C . THR C 1 43 ? 34.414 3.311 -5.753 1.00 27.43 39 THR C C 1
ATOM 3830 O O . THR C 1 43 ? 34.056 2.753 -4.709 1.00 27.14 39 THR C O 1
ATOM 3834 N N . ASP C 1 44 ? 33.729 3.238 -6.897 1.00 27.63 40 ASP C N 1
ATOM 3835 C CA . ASP C 1 44 ? 32.513 2.417 -7.048 1.00 28.87 40 ASP C CA 1
ATOM 3836 C C . ASP C 1 44 ? 31.457 2.769 -5.982 1.00 28.24 40 ASP C C 1
ATOM 3837 O O . ASP C 1 44 ? 30.842 1.876 -5.347 1.00 27.71 40 ASP C O 1
ATOM 3842 N N . VAL C 1 45 ? 31.245 4.074 -5.812 1.00 27.07 41 VAL C N 1
ATOM 3843 C CA . VAL C 1 45 ? 30.375 4.592 -4.769 1.00 27.75 41 VAL C CA 1
ATOM 3844 C C . VAL C 1 45 ? 28.901 4.370 -5.083 1.00 27.95 41 VAL C C 1
ATOM 3845 O O . VAL C 1 45 ? 28.445 4.669 -6.174 1.00 27.76 41 VAL C O 1
ATOM 3849 N N . VAL C 1 46 ? 28.173 3.845 -4.097 1.00 28.17 42 VAL C N 1
ATOM 3850 C CA . VAL C 1 46 ? 26.721 3.797 -4.111 1.00 28.66 42 VAL C CA 1
ATOM 3851 C C . VAL C 1 46 ? 26.204 4.625 -2.931 1.00 28.32 42 VAL C C 1
ATOM 3852 O O . VAL C 1 46 ? 26.667 4.445 -1.808 1.00 27.18 42 VAL C O 1
ATOM 3856 N N . GLN C 1 47 ? 25.238 5.501 -3.184 1.00 27.04 43 GLN C N 1
ATOM 3857 C CA . GLN C 1 47 ? 24.561 6.217 -2.124 1.00 26.04 43 GLN C CA 1
ATOM 3858 C C . GLN C 1 47 ? 23.429 5.372 -1.568 1.00 25.79 43 GLN C C 1
ATOM 3859 O O . GLN C 1 47 ? 22.481 5.073 -2.279 1.00 26.96 43 GLN C O 1
ATOM 3865 N N . TYR C 1 48 ? 23.500 5.008 -0.290 1.00 23.49 44 TYR C N 1
ATOM 3866 C CA . TYR C 1 48 ? 22.460 4.186 0.315 1.00 22.41 44 TYR C CA 1
ATOM 3867 C C . TYR C 1 48 ? 21.460 4.957 1.165 1.00 22.40 44 TYR C C 1
ATOM 3868 O O . TYR C 1 48 ? 20.426 4.410 1.535 1.00 22.66 44 TYR C O 1
ATOM 3877 N N . ASN C 1 49 ? 21.768 6.205 1.513 1.00 22.25 45 ASN C N 1
ATOM 3878 C CA . ASN C 1 49 ? 20.819 7.029 2.242 1.00 23.48 45 ASN C CA 1
ATOM 3879 C C . ASN C 1 49 ? 20.763 8.490 1.802 1.00 23.44 45 ASN C C 1
ATOM 3880 O O . ASN C 1 49 ? 21.788 9.101 1.550 1.00 22.63 45 ASN C O 1
ATOM 3885 N N . SER C 1 50 ? 19.554 9.029 1.758 1.00 23.76 46 SER C N 1
ATOM 3886 C CA . SER C 1 50 ? 19.332 10.450 1.562 1.00 24.90 46 SER C CA 1
ATOM 3887 C C . SER C 1 50 ? 18.258 10.966 2.513 1.00 24.44 46 SER C C 1
ATOM 3888 O O . SER C 1 50 ? 17.898 12.136 2.469 1.00 24.79 46 SER C O 1
ATOM 3891 N N . VAL C 1 51 ? 17.756 10.104 3.393 1.00 24.43 47 VAL C N 1
ATOM 3892 C CA . VAL C 1 51 ? 16.707 10.510 4.342 1.00 24.45 47 VAL C CA 1
ATOM 3893 C C . VAL C 1 51 ? 17.230 11.649 5.232 1.00 23.88 47 VAL C C 1
ATOM 3894 O O . VAL C 1 51 ? 18.346 11.563 5.751 1.00 22.94 47 VAL C O 1
ATOM 3898 N N . ARG C 1 52 ? 16.441 12.723 5.337 1.00 23.02 48 ARG C N 1
ATOM 3899 C CA . ARG C 1 52 ? 16.800 13.960 6.072 1.00 24.45 48 ARG C CA 1
ATOM 3900 C C . ARG C 1 52 ? 18.089 14.604 5.599 1.00 24.01 48 ARG C C 1
ATOM 3901 O O . ARG C 1 52 ? 18.699 15.351 6.352 1.00 24.26 48 ARG C O 1
ATOM 3909 N N . GLY C 1 53 ? 18.502 14.333 4.366 1.00 23.28 49 GLY C N 1
ATOM 3910 C CA . GLY C 1 53 ? 19.770 14.855 3.884 1.00 23.88 49 GLY C CA 1
ATOM 3911 C C . GLY C 1 53 ? 21.015 14.261 4.551 1.00 24.80 49 GLY C C 1
ATOM 3912 O O . GLY C 1 53 ? 22.123 14.715 4.264 1.00 25.39 49 GLY C O 1
ATOM 3913 N N . ALA C 1 54 ? 20.843 13.265 5.435 1.00 22.84 50 ALA C N 1
ATOM 3914 C CA . ALA C 1 54 ? 21.970 12.611 6.130 1.00 22.51 50 ALA C CA 1
ATOM 3915 C C . ALA C 1 54 ? 22.636 11.561 5.251 1.00 22.26 50 ALA C C 1
ATOM 3916 O O . ALA C 1 54 ? 22.533 10.352 5.511 1.00 23.03 50 ALA C O 1
ATOM 3918 N N . VAL C 1 55 ? 23.324 12.036 4.212 1.00 21.36 51 VAL C N 1
ATOM 3919 C CA . VAL C 1 55 ? 23.820 11.165 3.146 1.00 21.26 51 VAL C CA 1
ATOM 3920 C C . VAL C 1 55 ? 24.713 10.041 3.677 1.00 20.64 51 VAL C C 1
ATOM 3921 O O . VAL C 1 55 ? 25.484 10.240 4.617 1.00 20.23 51 VAL C O 1
ATOM 3925 N N . GLY C 1 56 ? 24.552 8.856 3.109 1.00 19.99 52 GLY C N 1
ATOM 3926 C CA . GLY C 1 56 ? 25.419 7.728 3.418 1.00 19.25 52 GLY C CA 1
ATOM 3927 C C . GLY C 1 56 ? 25.841 7.100 2.112 1.00 19.51 52 GLY C C 1
ATOM 3928 O O . GLY C 1 56 ? 25.006 6.935 1.210 1.00 18.90 52 GLY C O 1
ATOM 3929 N N . TYR C 1 57 ? 27.127 6.767 2.002 1.00 19.44 53 TYR C N 1
ATOM 3930 C CA . TYR C 1 57 ? 27.685 6.137 0.776 1.00 20.40 53 TYR C CA 1
ATOM 3931 C C . TYR C 1 57 ? 28.512 4.932 1.139 1.00 20.24 53 TYR C C 1
ATOM 3932 O O . TYR C 1 57 ? 29.109 4.891 2.219 1.00 20.48 53 TYR C O 1
ATOM 3941 N N . THR C 1 58 ? 28.578 3.978 0.231 1.00 20.48 54 THR C N 1
ATOM 3942 C CA . THR C 1 58 ? 29.422 2.806 0.403 1.00 21.54 54 THR C CA 1
ATOM 3943 C C . THR C 1 58 ? 30.281 2.651 -0.849 1.00 22.12 54 THR C C 1
ATOM 3944 O O . THR C 1 58 ? 29.768 2.762 -1.972 1.00 22.33 54 THR C O 1
ATOM 3948 N N . GLY C 1 59 ? 31.570 2.378 -0.657 1.00 22.43 55 GLY C N 1
ATOM 3949 C CA . GLY C 1 59 ? 32.514 2.296 -1.753 1.00 24.13 55 GLY C CA 1
ATOM 3950 C C . GLY C 1 59 ? 33.757 1.581 -1.280 1.00 25.81 55 GLY C C 1
ATOM 3951 O O . GLY C 1 59 ? 33.752 1.012 -0.190 1.00 25.31 55 GLY C O 1
ATOM 3952 N N . TYR C 1 60 ? 34.803 1.571 -2.104 1.00 26.96 56 TYR C N 1
ATOM 3953 C CA . TYR C 1 60 ? 36.052 0.930 -1.724 1.00 29.28 56 TYR C CA 1
ATOM 3954 C C . TYR C 1 60 ? 37.114 1.976 -1.519 1.00 28.75 56 TYR C C 1
ATOM 3955 O O . TYR C 1 60 ? 37.187 2.933 -2.272 1.00 27.75 56 TYR C O 1
ATOM 3964 N N . TYR C 1 61 ? 37.910 1.794 -0.478 1.00 29.01 57 TYR C N 1
ATOM 3965 C CA . TYR C 1 61 ? 39.100 2.599 -0.267 1.00 30.08 57 TYR C CA 1
ATOM 3966 C C . TYR C 1 61 ? 40.290 1.633 -0.267 1.00 30.61 57 TYR C C 1
ATOM 3967 O O . TYR C 1 61 ? 40.361 0.751 0.572 1.00 29.85 57 TYR C O 1
ATOM 3976 N N . LYS C 1 62 ? 41.172 1.767 -1.257 1.00 32.84 58 LYS C N 1
ATOM 3977 C CA . LYS C 1 62 ? 42.311 0.844 -1.453 1.00 34.37 58 LYS C CA 1
ATOM 3978 C C . LYS C 1 62 ? 41.894 -0.633 -1.396 1.00 33.98 58 LYS C C 1
ATOM 3979 O O . LYS C 1 62 ? 42.447 -1.427 -0.650 1.00 34.35 58 LYS C O 1
ATOM 3985 N N . GLY C 1 63 ? 40.868 -0.969 -2.166 1.00 34.62 59 GLY C N 1
ATOM 3986 C CA . GLY C 1 63 ? 40.354 -2.331 -2.199 1.00 35.23 59 GLY C CA 1
ATOM 3987 C C . GLY C 1 63 ? 39.475 -2.793 -1.047 1.00 34.44 59 GLY C C 1
ATOM 3988 O O . GLY C 1 63 ? 38.905 -3.867 -1.138 1.00 35.75 59 GLY C O 1
ATOM 3989 N N . VAL C 1 64 ? 39.354 -2.004 0.031 1.00 32.65 60 VAL C N 1
ATOM 3990 C CA . VAL C 1 64 ? 38.538 -2.399 1.195 1.00 29.97 60 VAL C CA 1
ATOM 3991 C C . VAL C 1 64 ? 37.175 -1.681 1.192 1.00 28.63 60 VAL C C 1
ATOM 3992 O O . VAL C 1 64 ? 37.127 -0.444 1.095 1.00 26.86 60 VAL C O 1
ATOM 3996 N N . LYS C 1 65 ? 36.075 -2.442 1.283 1.00 27.00 61 LYS C N 1
ATOM 3997 C CA . LYS C 1 65 ? 34.725 -1.835 1.317 1.00 26.27 61 LYS C CA 1
ATOM 3998 C C . LYS C 1 65 ? 34.547 -0.994 2.588 1.00 26.03 61 LYS C C 1
ATOM 3999 O O . LYS C 1 65 ? 34.918 -1.437 3.659 1.00 25.94 61 LYS C O 1
ATOM 4001 N N . LEU C 1 66 ? 33.970 0.198 2.446 1.00 25.29 62 LEU C N 1
ATOM 4002 C CA . LEU C 1 66 ? 33.865 1.189 3.525 1.00 25.39 62 LEU C CA 1
ATOM 4003 C C . LEU C 1 66 ? 32.614 2.027 3.303 1.00 23.98 62 LEU C C 1
ATOM 4004 O O . LEU C 1 66 ? 32.212 2.286 2.146 1.00 22.77 62 LEU C O 1
ATOM 4009 N N . SER C 1 67 ? 32.000 2.452 4.408 1.00 22.14 63 SER C N 1
ATOM 4010 C CA . SER C 1 67 ? 30.865 3.376 4.345 1.00 20.76 63 SER C CA 1
ATOM 4011 C C . SER C 1 67 ? 31.160 4.682 5.061 1.00 20.44 63 SER C C 1
ATOM 4012 O O . SER C 1 67 ? 31.919 4.739 6.028 1.00 20.47 63 SER C O 1
ATOM 4015 N N . VAL C 1 68 ? 30.554 5.750 4.586 1.00 20.51 64 VAL C N 1
ATOM 4016 C CA . VAL C 1 68 ? 30.703 7.042 5.252 1.00 20.66 64 VAL C CA 1
ATOM 4017 C C . VAL C 1 68 ? 29.320 7.644 5.335 1.00 20.35 64 VAL C C 1
ATOM 4018 O O . VAL C 1 68 ? 28.537 7.576 4.394 1.00 20.71 64 VAL C O 1
ATOM 4022 N N . GLN C 1 69 ? 29.030 8.277 6.439 1.00 20.48 65 GLN C N 1
ATOM 4023 C CA . GLN C 1 69 ? 27.673 8.677 6.692 1.00 21.24 65 GLN C CA 1
ATOM 4024 C C . GLN C 1 69 ? 27.582 9.969 7.539 1.00 20.17 65 GLN C C 1
ATOM 4025 O O . GLN C 1 69 ? 28.324 10.122 8.521 1.00 19.42 65 GLN C O 1
ATOM 4031 N N . ALA C 1 70 ? 26.659 10.870 7.182 1.00 19.29 66 ALA C N 1
ATOM 4032 C CA . ALA C 1 70 ? 26.387 12.063 8.011 1.00 18.90 66 ALA C CA 1
ATOM 4033 C C . ALA C 1 70 ? 25.649 11.758 9.345 1.00 18.50 66 ALA C C 1
ATOM 4034 O O . ALA C 1 70 ? 24.740 10.914 9.380 1.00 18.37 66 ALA C O 1
ATOM 4036 N N . HIS C 1 71 ? 26.040 12.424 10.447 1.00 18.04 67 HIS C N 1
ATOM 4037 C CA . HIS C 1 71 ? 25.327 12.209 11.741 1.00 17.37 67 HIS C CA 1
ATOM 4038 C C . HIS C 1 71 ? 24.703 13.443 12.339 1.00 17.50 67 HIS C C 1
ATOM 4039 O O . HIS C 1 71 ? 24.072 13.392 13.420 1.00 17.70 67 HIS C O 1
ATOM 4046 N N . GLY C 1 72 ? 24.849 14.570 11.670 1.00 16.95 68 GLY C N 1
ATOM 4047 C CA . GLY C 1 72 ? 24.257 15.809 12.199 1.00 17.26 68 GLY C CA 1
ATOM 4048 C C . GLY C 1 72 ? 24.968 16.280 13.466 1.00 17.36 68 GLY C C 1
ATOM 4049 O O . GLY C 1 72 ? 26.110 15.866 13.733 1.00 17.81 68 GLY C O 1
ATOM 4050 N N . MET C 1 73 ? 24.302 17.116 14.260 1.00 16.67 69 MET C N 1
ATOM 4051 C CA . MET C 1 73 ? 24.980 17.770 15.400 1.00 16.19 69 MET C CA 1
ATOM 4052 C C . MET C 1 73 ? 24.316 17.363 16.701 1.00 15.35 69 MET C C 1
ATOM 4053 O O . MET C 1 73 ? 23.086 17.421 16.817 1.00 14.61 69 MET C O 1
ATOM 4058 N N . GLY C 1 74 ? 25.146 16.987 17.677 1.00 14.55 70 GLY C N 1
ATOM 4059 C CA . GLY C 1 74 ? 24.672 16.767 19.040 1.00 14.30 70 GLY C CA 1
ATOM 4060 C C . GLY C 1 74 ? 24.516 15.284 19.321 1.00 14.05 70 GLY C C 1
ATOM 4061 O O . GLY C 1 74 ? 24.329 14.487 18.399 1.00 13.33 70 GLY C O 1
ATOM 4062 N N . MET C 1 75 ? 24.603 14.942 20.598 1.00 14.05 71 MET C N 1
ATOM 4063 C CA . MET C 1 75 ? 24.525 13.572 21.059 1.00 14.73 71 MET C CA 1
ATOM 4064 C C . MET C 1 75 ? 23.208 12.865 20.695 1.00 14.60 71 MET C C 1
ATOM 4065 O O . MET C 1 75 ? 23.262 11.690 20.366 1.00 14.94 71 MET C O 1
ATOM 4070 N N . PRO C 1 76 ? 22.036 13.562 20.782 1.00 14.16 72 PRO C N 1
ATOM 4071 C CA . PRO C 1 76 ? 20.783 12.866 20.415 1.00 14.33 72 PRO C CA 1
ATOM 4072 C C . PRO C 1 76 ? 20.766 12.484 18.939 1.00 14.59 72 PRO C C 1
ATOM 4073 O O . PRO C 1 76 ? 20.265 11.402 18.568 1.00 14.82 72 PRO C O 1
ATOM 4077 N N . SER C 1 77 ? 21.345 13.335 18.094 1.00 14.41 73 SER C N 1
ATOM 4078 C CA . SER C 1 77 ? 21.444 13.051 16.675 1.00 14.68 73 SER C CA 1
ATOM 4079 C C . SER C 1 77 ? 22.382 11.867 16.356 1.00 14.57 73 SER C C 1
ATOM 4080 O O . SER C 1 77 ? 21.969 10.910 15.682 1.00 14.76 73 SER C O 1
ATOM 4083 N N . ILE C 1 78 ? 23.629 11.914 16.828 1.00 14.36 74 ILE C N 1
ATOM 4084 C CA . ILE C 1 78 ? 24.554 10.791 16.572 1.00 14.77 74 ILE C CA 1
ATOM 4085 C C . ILE C 1 78 ? 24.049 9.499 17.201 1.00 15.01 74 ILE C C 1
ATOM 4086 O O . ILE C 1 78 ? 24.257 8.418 16.641 1.00 15.61 74 ILE C O 1
ATOM 4091 N N . GLY C 1 79 ? 23.377 9.608 18.343 1.00 15.20 75 GLY C N 1
ATOM 4092 C CA . GLY C 1 79 ? 22.847 8.456 19.061 1.00 15.56 75 GLY C CA 1
ATOM 4093 C C . GLY C 1 79 ? 21.847 7.640 18.211 1.00 15.85 75 GLY C C 1
ATOM 4094 O O . GLY C 1 79 ? 21.942 6.427 18.148 1.00 15.36 75 GLY C O 1
ATOM 4095 N N . ILE C 1 80 ? 20.899 8.335 17.563 1.00 15.91 76 ILE C N 1
ATOM 4096 C CA . ILE C 1 80 ? 19.980 7.728 16.607 1.00 16.33 76 ILE C CA 1
ATOM 4097 C C . ILE C 1 80 ? 20.721 6.978 15.506 1.00 16.58 76 ILE C C 1
ATOM 4098 O O . ILE C 1 80 ? 20.473 5.785 15.297 1.00 16.85 76 ILE C O 1
ATOM 4103 N N . TYR C 1 81 ? 21.655 7.642 14.825 1.00 16.36 77 TYR C N 1
ATOM 4104 C CA . TYR C 1 81 ? 22.358 6.985 13.730 1.00 16.36 77 TYR C CA 1
ATOM 4105 C C . TYR C 1 81 ? 23.231 5.821 14.217 1.00 16.41 77 TYR C C 1
ATOM 4106 O O . TYR C 1 81 ? 23.196 4.737 13.636 1.00 16.75 77 TYR C O 1
ATOM 4115 N N . ALA C 1 82 ? 23.991 6.042 15.283 1.00 15.97 78 ALA C N 1
ATOM 4116 C CA . ALA C 1 82 ? 24.900 5.012 15.791 1.00 16.00 78 ALA C CA 1
ATOM 4117 C C . ALA C 1 82 ? 24.131 3.808 16.326 1.00 16.21 78 ALA C C 1
ATOM 4118 O O . ALA C 1 82 ? 24.556 2.672 16.145 1.00 16.11 78 ALA C O 1
ATOM 4120 N N . TYR C 1 83 ? 23.031 4.072 17.039 1.00 16.28 79 TYR C N 1
ATOM 4121 C CA . TYR C 1 83 ? 22.179 2.995 17.514 1.00 16.80 79 TYR C CA 1
ATOM 4122 C C . TYR C 1 83 ? 21.731 2.099 16.340 1.00 17.03 79 TYR C C 1
ATOM 4123 O O . TYR C 1 83 ? 21.855 0.872 16.387 1.00 17.41 79 TYR C O 1
ATOM 4132 N N . GLU C 1 84 ? 21.246 2.708 15.275 1.00 16.93 80 GLU C N 1
ATOM 4133 C CA . GLU C 1 84 ? 20.751 1.935 14.117 1.00 17.47 80 GLU C CA 1
ATOM 4134 C C . GLU C 1 84 ? 21.874 1.135 13.450 1.00 17.60 80 GLU C C 1
ATOM 4135 O O . GLU C 1 84 ? 21.692 -0.060 13.132 1.00 17.35 80 GLU C O 1
ATOM 4141 N N . LEU C 1 85 ? 23.028 1.788 13.259 1.00 16.65 81 LEU C N 1
ATOM 4142 C CA . LEU C 1 85 ? 24.136 1.151 12.570 1.00 17.18 81 LEU C CA 1
ATOM 4143 C C . LEU C 1 85 ? 24.652 -0.076 13.335 1.00 17.28 81 LEU C C 1
ATOM 4144 O O . LEU C 1 85 ? 24.806 -1.133 12.744 1.00 17.40 81 LEU C O 1
ATOM 4149 N N . PHE C 1 86 ? 24.879 0.066 14.641 1.00 16.82 82 PHE C N 1
ATOM 4150 C CA . PHE C 1 86 ? 25.346 -1.055 15.457 1.00 17.73 82 PHE C CA 1
ATOM 4151 C C . PHE C 1 86 ? 24.286 -2.129 15.698 1.00 18.67 82 PHE C C 1
ATOM 4152 O O . PHE C 1 86 ? 24.634 -3.320 15.746 1.00 19.26 82 PHE C O 1
ATOM 4160 N N . ASN C 1 87 ? 23.030 -1.730 15.904 1.00 18.76 83 ASN C N 1
ATOM 4161 C CA . ASN C 1 87 ? 22.027 -2.716 16.309 1.00 19.97 83 ASN C CA 1
ATOM 4162 C C . ASN C 1 87 ? 21.196 -3.282 15.170 1.00 20.58 83 ASN C C 1
ATOM 4163 O O . ASN C 1 87 ? 20.625 -4.372 15.318 1.00 21.30 83 ASN C O 1
ATOM 4168 N N . PHE C 1 88 ? 21.125 -2.567 14.044 1.00 20.39 84 PHE C N 1
ATOM 4169 C CA . PHE C 1 88 ? 20.329 -3.027 12.892 1.00 20.75 84 PHE C CA 1
ATOM 4170 C C . PHE C 1 88 ? 21.156 -3.410 11.665 1.00 21.53 84 PHE C C 1
ATOM 4171 O O . PHE C 1 88 ? 20.796 -4.355 10.952 1.00 22.33 84 PHE C O 1
ATOM 4179 N N . TYR C 1 89 ? 22.260 -2.711 11.417 1.00 20.73 85 TYR C N 1
ATOM 4180 C CA . TYR C 1 89 ? 22.964 -2.858 10.132 1.00 20.74 85 TYR C CA 1
ATOM 4181 C C . TYR C 1 89 ? 24.184 -3.758 10.185 1.00 21.35 85 TYR C C 1
ATOM 4182 O O . TYR C 1 89 ? 24.857 -3.961 9.167 1.00 22.25 85 TYR C O 1
ATOM 4191 N N . GLY C 1 90 ? 24.489 -4.285 11.373 1.00 21.16 86 GLY C N 1
ATOM 4192 C CA . GLY C 1 90 ? 25.618 -5.202 11.520 1.00 20.74 86 GLY C CA 1
ATOM 4193 C C . GLY C 1 90 ? 26.959 -4.468 11.493 1.00 20.17 86 GLY C C 1
ATOM 4194 O O . GLY C 1 90 ? 28.000 -5.079 11.287 1.00 20.22 86 GLY C O 1
ATOM 4195 N N . VAL C 1 91 ? 26.947 -3.156 11.673 1.00 18.93 87 VAL C N 1
ATOM 4196 C CA . VAL C 1 91 ? 28.224 -2.410 11.716 1.00 18.30 87 VAL C CA 1
ATOM 4197 C C . VAL C 1 91 ? 29.115 -2.817 12.907 1.00 18.13 87 VAL C C 1
ATOM 4198 O O . VAL C 1 91 ? 28.639 -2.992 14.034 1.00 17.65 87 VAL C O 1
ATOM 4202 N N . LYS C 1 92 ? 30.405 -2.979 12.646 1.00 18.10 88 LYS C N 1
ATOM 4203 C CA . LYS C 1 92 ? 31.335 -3.450 13.673 1.00 18.85 88 LYS C CA 1
ATOM 4204 C C . LYS C 1 92 ? 32.158 -2.301 14.279 1.00 18.68 88 LYS C C 1
ATOM 4205 O O . LYS C 1 92 ? 32.490 -2.340 15.454 1.00 18.29 88 LYS C O 1
ATOM 4207 N N . ARG C 1 93 ? 32.452 -1.285 13.458 1.00 19.34 89 ARG C N 1
ATOM 4208 C CA . ARG C 1 93 ? 33.328 -0.150 13.815 1.00 19.85 89 ARG C CA 1
ATOM 4209 C C . ARG C 1 93 ? 32.764 1.137 13.290 1.00 18.48 89 ARG C C 1
ATOM 4210 O O . ARG C 1 93 ? 32.415 1.218 12.086 1.00 17.84 89 ARG C O 1
ATOM 4218 N N . ILE C 1 94 ? 32.767 2.162 14.143 1.00 17.32 90 ILE C N 1
ATOM 4219 C CA . ILE C 1 94 ? 32.429 3.509 13.716 1.00 16.92 90 ILE C CA 1
ATOM 4220 C C . ILE C 1 94 ? 33.592 4.427 14.117 1.00 17.28 90 ILE C C 1
ATOM 4221 O O . ILE C 1 94 ? 34.032 4.435 15.281 1.00 16.37 90 ILE C O 1
ATOM 4226 N N . ILE C 1 95 ? 34.137 5.143 13.137 1.00 18.01 91 ILE C N 1
ATOM 4227 C CA . ILE C 1 95 ? 35.110 6.180 13.431 1.00 18.64 91 ILE C CA 1
ATOM 4228 C C . ILE C 1 95 ? 34.477 7.508 13.086 1.00 18.63 91 ILE C C 1
ATOM 4229 O O . ILE C 1 95 ? 34.106 7.751 11.918 1.00 18.28 91 ILE C O 1
ATOM 4234 N N . ARG C 1 96 ? 34.326 8.348 14.097 1.00 18.24 92 ARG C N 1
ATOM 4235 C CA . ARG C 1 96 ? 33.776 9.675 13.858 1.00 19.07 92 ARG C CA 1
ATOM 4236 C C . ARG C 1 96 ? 34.918 10.671 13.720 1.00 18.34 92 ARG C C 1
ATOM 4237 O O . ARG C 1 96 ? 35.919 10.612 14.438 1.00 17.70 92 ARG C O 1
ATOM 4245 N N . ILE C 1 97 ? 34.780 11.565 12.752 1.00 18.80 93 ILE C N 1
ATOM 4246 C CA . ILE C 1 97 ? 35.772 12.591 12.511 1.00 19.45 93 ILE C CA 1
ATOM 4247 C C . ILE C 1 97 ? 35.065 13.938 12.512 1.00 20.13 93 ILE C C 1
ATOM 4248 O O . ILE C 1 97 ? 33.917 14.057 12.054 1.00 20.22 93 ILE C O 1
ATOM 4253 N N . GLY C 1 98 ? 35.717 14.955 13.049 1.00 19.91 94 GLY C N 1
ATOM 4254 C CA . GLY C 1 98 ? 35.072 16.252 13.073 1.00 20.26 94 GLY C CA 1
ATOM 4255 C C . GLY C 1 98 ? 35.997 17.334 13.531 1.00 19.90 94 GLY C C 1
ATOM 4256 O O . GLY C 1 98 ? 37.201 17.101 13.671 1.00 20.30 94 GLY C O 1
ATOM 4257 N N . SER C 1 99 ? 35.422 18.524 13.720 1.00 19.97 95 SER C N 1
ATOM 4258 C CA . SER C 1 99 ? 36.150 19.653 14.224 1.00 20.32 95 SER C CA 1
ATOM 4259 C C . SER C 1 99 ? 35.881 19.786 15.726 1.00 19.45 95 SER C C 1
ATOM 4260 O O . SER C 1 99 ? 34.926 19.217 16.271 1.00 18.74 95 SER C O 1
ATOM 4263 N N . ALA C 1 100 ? 36.743 20.534 16.404 1.00 19.00 96 ALA C N 1
ATOM 4264 C CA . ALA C 1 100 ? 36.598 20.712 17.846 1.00 18.21 96 ALA C CA 1
ATOM 4265 C C . ALA C 1 100 ? 37.195 22.032 18.272 1.00 18.53 96 ALA C C 1
ATOM 4266 O O . ALA C 1 100 ? 38.059 22.561 17.567 1.00 18.95 96 ALA C O 1
ATOM 4268 N N . GLY C 1 101 ? 36.781 22.544 19.439 1.00 18.38 97 GLY C N 1
ATOM 4269 C CA . GLY C 1 101 ? 37.459 23.687 20.056 1.00 18.68 97 GLY C CA 1
ATOM 4270 C C . GLY C 1 101 ? 38.511 23.207 21.043 1.00 18.60 97 GLY C C 1
ATOM 4271 O O . GLY C 1 101 ? 38.298 22.221 21.779 1.00 17.99 97 GLY C O 1
ATOM 4272 N N . ALA C 1 102 ? 39.658 23.875 21.071 1.00 18.65 98 ALA C N 1
ATOM 4273 C CA . ALA C 1 102 ? 40.724 23.449 21.965 1.00 19.01 98 ALA C CA 1
ATOM 4274 C C . ALA C 1 102 ? 40.470 23.995 23.356 1.00 19.12 98 ALA C C 1
ATOM 4275 O O . ALA C 1 102 ? 40.129 25.179 23.516 1.00 19.45 98 ALA C O 1
ATOM 4277 N N . PHE C 1 103 ? 40.693 23.140 24.354 1.00 18.66 99 PHE C N 1
ATOM 4278 C CA . PHE C 1 103 ? 40.759 23.587 25.738 1.00 19.20 99 PHE C CA 1
ATOM 4279 C C . PHE C 1 103 ? 42.218 23.653 26.228 1.00 20.51 99 PHE C C 1
ATOM 4280 O O . PHE C 1 103 ? 42.594 24.556 26.982 1.00 20.96 99 PHE C O 1
ATOM 4288 N N . ASP C 1 104 ? 43.030 22.703 25.785 1.00 20.89 100 ASP C N 1
ATOM 4289 C CA . ASP C 1 104 ? 44.415 22.614 26.165 1.00 23.18 100 ASP C CA 1
ATOM 4290 C C . ASP C 1 104 ? 45.193 23.687 25.373 1.00 24.22 100 ASP C C 1
ATOM 4291 O O . ASP C 1 104 ? 45.188 23.668 24.146 1.00 22.77 100 ASP C O 1
ATOM 4296 N N . GLU C 1 105 ? 45.855 24.595 26.097 1.00 25.82 101 GLU C N 1
ATOM 4297 C CA . GLU C 1 105 ? 46.537 25.783 25.519 1.00 29.08 101 GLU C CA 1
ATOM 4298 C C . GLU C 1 105 ? 47.706 25.489 24.558 1.00 30.14 101 GLU C C 1
ATOM 4299 O O . GLU C 1 105 ? 48.085 26.346 23.768 1.00 33.40 101 GLU C O 1
ATOM 4301 N N . SER C 1 106 ? 48.282 24.299 24.624 1.00 31.14 102 SER C N 1
ATOM 4302 C CA . SER C 1 106 ? 49.372 23.935 23.706 1.00 32.90 102 SER C CA 1
ATOM 4303 C C . SER C 1 106 ? 48.865 23.433 22.349 1.00 32.87 102 SER C C 1
ATOM 4304 O O . SER C 1 106 ? 49.670 23.160 21.453 1.00 35.77 102 SER C O 1
ATOM 4307 N N . LEU C 1 107 ? 47.549 23.292 22.192 1.00 30.54 103 LEU C N 1
ATOM 4308 C CA . LEU C 1 107 ? 46.999 22.899 20.899 1.00 29.47 103 LEU C CA 1
ATOM 4309 C C . LEU C 1 107 ? 46.899 24.072 19.902 1.00 29.92 103 LEU C C 1
ATOM 4310 O O . LEU C 1 107 ? 46.365 25.149 20.218 1.00 29.27 103 LEU C O 1
ATOM 4315 N N . LYS C 1 108 ? 47.397 23.837 18.692 1.00 29.59 104 LYS C N 1
ATOM 4316 C CA . LYS C 1 108 ? 47.346 24.825 17.595 1.00 30.25 104 LYS C CA 1
ATOM 4317 C C . LYS C 1 108 ? 46.224 24.438 16.625 1.00 29.92 104 LYS C C 1
ATOM 4318 O O . LYS C 1 108 ? 45.750 23.285 16.636 1.00 29.08 104 LYS C O 1
ATOM 4320 N N . LEU C 1 109 ? 45.757 25.386 15.811 1.00 28.91 105 LEU C N 1
ATOM 4321 C CA . LEU C 1 109 ? 44.766 25.061 14.779 1.00 27.46 105 LEU C CA 1
ATOM 4322 C C . LEU C 1 109 ? 45.295 23.916 13.917 1.00 26.47 105 LEU C C 1
ATOM 4323 O O . LEU C 1 109 ? 46.482 23.877 13.609 1.00 25.15 105 LEU C O 1
ATOM 4328 N N . GLY C 1 110 ? 44.434 22.953 13.582 1.00 25.93 106 GLY C N 1
ATOM 4329 C CA . GLY C 1 110 ? 44.878 21.799 12.790 1.00 25.39 106 GLY C CA 1
ATOM 4330 C C . GLY C 1 110 ? 45.521 20.649 13.559 1.00 24.71 106 GLY C C 1
ATOM 4331 O O . GLY C 1 110 ? 45.828 19.612 12.960 1.00 24.99 106 GLY C O 1
ATOM 4332 N N . ASP C 1 111 ? 45.728 20.795 14.877 1.00 23.97 107 ASP C N 1
ATOM 4333 C CA . ASP C 1 111 ? 46.193 19.639 15.662 1.00 23.31 107 ASP C CA 1
ATOM 4334 C C . ASP C 1 111 ? 45.074 18.588 15.682 1.00 21.94 107 ASP C C 1
ATOM 4335 O O . ASP C 1 111 ? 43.879 18.927 15.587 1.00 20.79 107 ASP C O 1
ATOM 4340 N N . ILE C 1 112 ? 45.471 17.323 15.787 1.00 20.95 108 ILE C N 1
ATOM 4341 C CA . ILE C 1 112 ? 44.516 16.219 15.821 1.00 19.62 108 ILE C CA 1
ATOM 4342 C C . ILE C 1 112 ? 44.340 15.819 17.283 1.00 18.61 108 ILE C C 1
ATOM 4343 O O . ILE C 1 112 ? 45.316 15.654 17.992 1.00 18.57 108 ILE C O 1
ATOM 4348 N N . VAL C 1 113 ? 43.102 15.697 17.733 1.00 17.23 109 VAL C N 1
ATOM 4349 C CA . VAL C 1 113 ? 42.873 15.135 19.070 1.00 16.34 109 VAL C CA 1
ATOM 4350 C C . VAL C 1 113 ? 42.204 13.753 18.923 1.00 15.78 109 VAL C C 1
ATOM 4351 O O . VAL C 1 113 ? 41.193 13.610 18.235 1.00 14.92 109 VAL C O 1
ATOM 4355 N N . ILE C 1 114 ? 42.804 12.739 19.555 1.00 15.36 110 ILE C N 1
ATOM 4356 C CA . ILE C 1 114 ? 42.219 11.388 19.589 1.00 14.99 110 ILE C CA 1
ATOM 4357 C C . ILE C 1 114 ? 41.495 11.232 20.943 1.00 14.99 110 ILE C C 1
ATOM 4358 O O . ILE C 1 114 ? 42.116 11.381 21.998 1.00 15.16 110 ILE C O 1
ATOM 4363 N N . GLY C 1 115 ? 40.188 11.007 20.922 1.00 14.74 111 GLY C N 1
ATOM 4364 C CA . GLY C 1 115 ? 39.387 10.970 22.177 1.00 14.71 111 GLY C CA 1
ATOM 4365 C C . GLY C 1 115 ? 39.387 9.592 22.827 1.00 14.61 111 GLY C C 1
ATOM 4366 O O . GLY C 1 115 ? 38.511 8.780 22.572 1.00 14.61 111 GLY C O 1
ATOM 4367 N N . MET C 1 116 ? 40.388 9.329 23.659 1.00 14.74 112 MET C N 1
ATOM 4368 C CA . MET C 1 116 ? 40.474 8.096 24.411 1.00 15.09 112 MET C CA 1
ATOM 4369 C C . MET C 1 116 ? 39.249 8.005 25.348 1.00 14.68 112 MET C C 1
ATOM 4370 O O . MET C 1 116 ? 38.704 6.915 25.576 1.00 14.47 112 MET C O 1
ATOM 4375 N N . GLY C 1 117 ? 38.822 9.161 25.845 1.00 14.19 113 GLY C N 1
ATOM 4376 C CA . GLY C 1 117 ? 37.720 9.255 26.802 1.00 14.02 113 GLY C CA 1
ATOM 4377 C C . GLY C 1 117 ? 36.863 10.440 26.406 1.00 13.89 113 GLY C C 1
ATOM 4378 O O . GLY C 1 117 ? 37.348 11.384 25.746 1.00 13.75 113 GLY C O 1
ATOM 4379 N N . ALA C 1 118 ? 35.593 10.415 26.791 1.00 13.57 114 ALA C N 1
ATOM 4380 C CA . ALA C 1 118 ? 34.764 11.600 26.531 1.00 13.50 114 ALA C CA 1
ATOM 4381 C C . ALA C 1 118 ? 33.944 11.952 27.786 1.00 13.46 114 ALA C C 1
ATOM 4382 O O . ALA C 1 118 ? 33.141 11.138 28.285 1.00 13.06 114 ALA C O 1
ATOM 4384 N N . CYS C 1 119 ? 34.190 13.152 28.304 1.00 13.81 115 CYS C N 1
ATOM 4385 C CA . CYS C 1 119 ? 33.344 13.740 29.312 1.00 14.38 115 CYS C CA 1
ATOM 4386 C C . CYS C 1 119 ? 32.051 14.196 28.619 1.00 15.03 115 CYS C C 1
ATOM 4387 O O . CYS C 1 119 ? 32.021 14.352 27.402 1.00 14.23 115 CYS C O 1
ATOM 4390 N N . TYR C 1 120 ? 31.004 14.491 29.403 1.00 16.45 116 TYR C N 1
ATOM 4391 C CA . TYR C 1 120 ? 29.713 14.841 28.810 1.00 17.90 116 TYR C CA 1
ATOM 4392 C C . TYR C 1 120 ? 28.775 15.548 29.783 1.00 19.51 116 TYR C C 1
ATOM 4393 O O . TYR C 1 120 ? 28.951 15.482 31.000 1.00 19.07 116 TYR C O 1
ATOM 4402 N N . ASP C 1 121 ? 27.840 16.282 29.198 1.00 22.50 117 ASP C N 1
ATOM 4403 C CA . ASP C 1 121 ? 26.635 16.798 29.833 1.00 27.30 117 ASP C CA 1
ATOM 4404 C C . ASP C 1 121 ? 25.659 15.635 29.626 1.00 30.35 117 ASP C C 1
ATOM 4405 O O . ASP C 1 121 ? 25.914 14.751 28.775 1.00 29.01 117 ASP C O 1
ATOM 4410 N N . SER C 1 122 ? 24.541 15.618 30.332 1.00 34.30 118 SER C N 1
ATOM 4411 C CA . SER C 1 122 ? 23.628 14.492 30.135 1.00 39.38 118 SER C CA 1
ATOM 4412 C C . SER C 1 122 ? 23.143 14.348 28.699 1.00 42.74 118 SER C C 1
ATOM 4413 O O . SER C 1 122 ? 22.804 15.322 28.022 1.00 47.34 118 SER C O 1
ATOM 4416 N N . ASN C 1 123 ? 23.141 13.109 28.244 1.00 42.79 119 ASN C N 1
ATOM 4417 C CA . ASN C 1 123 ? 22.518 12.750 26.987 1.00 47.86 119 ASN C CA 1
ATOM 4418 C C . ASN C 1 123 ? 21.774 11.445 27.184 1.00 48.39 119 ASN C C 1
ATOM 4419 O O . ASN C 1 123 ? 20.564 11.421 27.387 1.00 46.48 119 ASN C O 1
ATOM 4421 N N . PHE C 1 124 ? 22.529 10.361 27.168 1.00 47.24 120 PHE C N 1
ATOM 4422 C CA . PHE C 1 124 ? 21.932 9.060 27.035 1.00 48.09 120 PHE C CA 1
ATOM 4423 C C . PHE C 1 124 ? 21.890 8.266 28.291 1.00 43.94 120 PHE C C 1
ATOM 4424 O O . PHE C 1 124 ? 21.169 7.273 28.346 1.00 47.71 120 PHE C O 1
ATOM 4432 N N . GLU C 1 125 ? 22.662 8.683 29.291 1.00 40.53 121 GLU C N 1
ATOM 4433 C CA . GLU C 1 125 ? 22.975 7.790 30.394 1.00 38.33 121 GLU C CA 1
ATOM 4434 C C . GLU C 1 125 ? 21.716 7.360 31.138 1.00 35.20 121 GLU C C 1
ATOM 4435 O O . GLU C 1 125 ? 21.573 6.194 31.460 1.00 33.70 121 GLU C O 1
ATOM 4441 N N . ARG C 1 126 ? 20.802 8.303 31.362 1.00 34.36 122 ARG C N 1
ATOM 4442 C CA . ARG C 1 126 ? 19.711 8.114 32.324 1.00 35.78 122 ARG C CA 1
ATOM 4443 C C . ARG C 1 126 ? 18.799 7.009 31.840 1.00 35.27 122 ARG C C 1
ATOM 4444 O O . ARG C 1 126 ? 18.249 6.234 32.615 1.00 35.17 122 ARG C O 1
ATOM 4446 N N . GLN C 1 127 ? 18.723 6.908 30.522 1.00 35.11 123 GLN C N 1
ATOM 4447 C CA . GLN C 1 127 ? 17.938 5.906 29.865 1.00 36.04 123 GLN C CA 1
ATOM 4448 C C . GLN C 1 127 ? 18.534 4.483 30.075 1.00 35.97 123 GLN C C 1
ATOM 4449 O O . GLN C 1 127 ? 17.820 3.493 29.942 1.00 36.27 123 GLN C O 1
ATOM 4455 N N . TYR C 1 128 ? 19.819 4.385 30.446 1.00 32.27 124 TYR C N 1
ATOM 4456 C CA . TYR C 1 128 ? 20.425 3.089 30.764 1.00 30.10 124 TYR C CA 1
ATOM 4457 C C . TYR C 1 128 ? 20.325 2.686 32.247 1.00 28.62 124 TYR C C 1
ATOM 4458 O O . TYR C 1 128 ? 20.775 1.593 32.612 1.00 26.53 124 TYR C O 1
ATOM 4467 N N . ASP C 1 129 ? 19.769 3.567 33.084 1.00 28.76 125 ASP C N 1
ATOM 4468 C CA . ASP C 1 129 ? 19.576 3.300 34.519 1.00 28.75 125 ASP C CA 1
ATOM 4469 C C . ASP C 1 129 ? 20.897 2.945 35.249 1.00 28.31 125 ASP C C 1
ATOM 4470 O O . ASP C 1 129 ? 20.982 2.010 36.035 1.00 28.25 125 ASP C O 1
ATOM 4475 N N . ILE C 1 130 ? 21.930 3.725 34.988 1.00 26.02 126 ILE C N 1
ATOM 4476 C CA . ILE C 1 130 ? 23.217 3.489 35.593 1.00 25.34 126 ILE C CA 1
ATOM 4477 C C . ILE C 1 130 ? 23.256 4.153 36.967 1.00 24.23 126 ILE C C 1
ATOM 4478 O O . ILE C 1 130 ? 23.028 5.352 37.053 1.00 25.38 126 ILE C O 1
ATOM 4483 N N . PRO C 1 131 ? 23.554 3.388 38.040 1.00 23.88 127 PRO C N 1
ATOM 4484 C CA . PRO C 1 131 ? 23.567 3.941 39.405 1.00 24.26 127 PRO C CA 1
ATOM 4485 C C . PRO C 1 131 ? 24.931 4.496 39.847 1.00 23.89 127 PRO C C 1
ATOM 4486 O O . PRO C 1 131 ? 25.406 4.194 40.947 1.00 26.48 127 PRO C O 1
ATOM 4490 N N . GLY C 1 132 ? 25.576 5.274 38.989 1.00 21.81 128 GLY C N 1
ATOM 4491 C CA . GLY C 1 132 ? 26.786 5.973 39.354 1.00 19.41 128 GLY C CA 1
ATOM 4492 C C . GLY C 1 132 ? 27.227 6.736 38.126 1.00 18.45 128 GLY C C 1
ATOM 4493 O O . GLY C 1 132 ? 26.417 6.970 37.210 1.00 17.87 128 GLY C O 1
ATOM 4494 N N . LYS C 1 133 ? 28.510 7.099 38.080 1.00 17.19 129 LYS C N 1
ATOM 4495 C CA . LYS C 1 133 ? 29.015 7.887 36.976 1.00 16.22 129 LYS C CA 1
ATOM 4496 C C . LYS C 1 133 ? 29.632 6.929 35.951 1.00 15.42 129 LYS C C 1
ATOM 4497 O O . LYS C 1 133 ? 30.528 6.157 36.296 1.00 15.25 129 LYS C O 1
ATOM 4499 N N . TYR C 1 134 ? 29.118 6.939 34.731 1.00 14.44 130 TYR C N 1
ATOM 4500 C CA . TYR C 1 134 ? 29.654 6.098 33.675 1.00 14.08 130 TYR C CA 1
ATOM 4501 C C . TYR C 1 134 ? 30.781 6.852 32.925 1.00 14.00 130 TYR C C 1
ATOM 4502 O O . TYR C 1 134 ? 30.571 7.993 32.487 1.00 13.76 130 TYR C O 1
ATOM 4511 N N . SER C 1 135 ? 31.971 6.244 32.815 1.00 13.69 131 SER C N 1
ATOM 4512 C CA . SER C 1 135 ? 33.048 6.864 32.057 1.00 13.60 131 SER C CA 1
ATOM 4513 C C . SER C 1 135 ? 33.032 6.388 30.601 1.00 13.57 131 SER C C 1
ATOM 4514 O O . SER C 1 135 ? 33.101 5.163 30.335 1.00 14.02 131 SER C O 1
ATOM 4517 N N . CYS C 1 136 ? 32.860 7.323 29.670 1.00 13.65 132 CYS C N 1
ATOM 4518 C CA . CYS C 1 136 ? 32.724 6.985 28.212 1.00 14.02 132 CYS C CA 1
ATOM 4519 C C . CYS C 1 136 ? 34.113 6.869 27.623 1.00 14.17 132 CYS C C 1
ATOM 4520 O O . CYS C 1 136 ? 34.913 7.813 27.734 1.00 14.51 132 CYS C O 1
ATOM 4523 N N . ILE C 1 137 ? 34.430 5.694 27.095 1.00 14.18 133 ILE C N 1
ATOM 4524 C CA . ILE C 1 137 ? 35.725 5.420 26.527 1.00 14.27 133 ILE C CA 1
ATOM 4525 C C . ILE C 1 137 ? 35.666 4.883 25.109 1.00 14.10 133 ILE C C 1
ATOM 4526 O O . ILE C 1 137 ? 34.699 4.235 24.705 1.00 13.78 133 ILE C O 1
ATOM 4531 N N . ALA C 1 138 ? 36.705 5.188 24.353 1.00 14.08 134 ALA C N 1
ATOM 4532 C CA . ALA C 1 138 ? 36.853 4.630 23.021 1.00 14.31 134 ALA C CA 1
ATOM 4533 C C . ALA C 1 138 ? 37.259 3.158 23.102 1.00 14.99 134 ALA C C 1
ATOM 4534 O O . ALA C 1 138 ? 37.732 2.681 24.151 1.00 14.77 134 ALA C O 1
ATOM 4536 N N . ASP C 1 139 ? 37.060 2.446 21.993 1.00 15.60 135 ASP C N 1
ATOM 4537 C CA . ASP C 1 139 ? 37.672 1.135 21.811 1.00 16.91 135 ASP C CA 1
ATOM 4538 C C . ASP C 1 139 ? 39.197 1.247 21.876 1.00 17.20 135 ASP C C 1
ATOM 4539 O O . ASP C 1 139 ? 39.801 2.045 21.137 1.00 16.37 135 ASP C O 1
ATOM 4544 N N . PHE C 1 140 ? 39.822 0.441 22.731 1.00 17.44 136 PHE C N 1
ATOM 4545 C CA . PHE C 1 140 ? 41.281 0.546 22.862 1.00 18.88 136 PHE C CA 1
ATOM 4546 C C . PHE C 1 140 ? 42.038 0.285 21.544 1.00 19.20 136 PHE C C 1
ATOM 4547 O O . PHE C 1 140 ? 42.996 0.990 21.226 1.00 18.11 136 PHE C O 1
ATOM 4555 N N . GLN C 1 141 ? 41.617 -0.742 20.804 1.00 20.06 137 GLN C N 1
ATOM 4556 C CA . GLN C 1 141 ? 42.356 -1.113 19.592 1.00 21.93 137 GLN C CA 1
ATOM 4557 C C . GLN C 1 141 ? 42.338 0.017 18.560 1.00 20.57 137 GLN C C 1
ATOM 4558 O O . GLN C 1 141 ? 43.361 0.360 17.991 1.00 20.34 137 GLN C O 1
ATOM 4564 N N . LEU C 1 142 ? 41.173 0.606 18.338 1.00 19.42 138 LEU C N 1
ATOM 4565 C CA . LEU C 1 142 ? 41.080 1.726 17.396 1.00 19.19 138 LEU C CA 1
ATOM 4566 C C . LEU C 1 142 ? 41.937 2.896 17.874 1.00 18.69 138 LEU C C 1
ATOM 4567 O O . LEU C 1 142 ? 42.587 3.550 17.084 1.00 17.85 138 LEU C O 1
ATOM 4572 N N . CYS C 1 143 ? 41.908 3.155 19.183 1.00 18.28 139 CYS C N 1
ATOM 4573 C CA . CYS C 1 143 ? 42.607 4.316 19.721 1.00 18.91 139 CYS C CA 1
ATOM 4574 C C . CYS C 1 143 ? 44.099 4.133 19.475 1.00 18.94 139 CYS C C 1
ATOM 4575 O O . CYS C 1 143 ? 44.783 5.040 18.974 1.00 18.88 139 CYS C O 1
ATOM 4578 N N . ARG C 1 144 ? 44.592 2.941 19.807 1.00 19.54 140 ARG C N 1
ATOM 4579 C CA . ARG C 1 144 ? 45.973 2.573 19.545 1.00 21.83 140 ARG C CA 1
ATOM 4580 C C . ARG C 1 144 ? 46.411 2.702 18.073 1.00 21.13 140 ARG C C 1
ATOM 4581 O O . ARG C 1 144 ? 47.490 3.235 17.779 1.00 19.86 140 ARG C O 1
ATOM 4589 N N . GLU C 1 145 ? 45.572 2.207 17.167 1.00 21.86 141 GLU C N 1
ATOM 4590 C CA . GLU C 1 145 ? 45.864 2.293 15.728 1.00 23.02 141 GLU C CA 1
ATOM 4591 C C . GLU C 1 145 ? 45.923 3.747 15.256 1.00 21.89 141 GLU C C 1
ATOM 4592 O O . GLU C 1 145 ? 46.780 4.116 14.444 1.00 21.43 141 GLU C O 1
ATOM 4598 N N . ALA C 1 146 ? 45.046 4.590 15.801 1.00 20.34 142 ALA C N 1
ATOM 4599 C CA . ALA C 1 146 ? 45.027 6.001 15.394 1.00 19.73 142 ALA C CA 1
ATOM 4600 C C . ALA C 1 146 ? 46.299 6.706 15.841 1.00 19.89 142 ALA C C 1
ATOM 4601 O O . ALA C 1 146 ? 46.844 7.549 15.115 1.00 19.32 142 ALA C O 1
ATOM 4603 N N . VAL C 1 147 ? 46.732 6.384 17.066 1.00 19.55 143 VAL C N 1
ATOM 4604 C CA . VAL C 1 147 ? 47.915 6.974 17.628 1.00 20.11 143 VAL C CA 1
ATOM 4605 C C . VAL C 1 147 ? 49.119 6.552 16.808 1.00 21.26 143 VAL C C 1
ATOM 4606 O O . VAL C 1 147 ? 49.948 7.406 16.472 1.00 21.02 143 VAL C O 1
ATOM 4610 N N . ASP C 1 148 ? 49.197 5.270 16.452 1.00 22.88 144 ASP C N 1
ATOM 4611 C CA . ASP C 1 148 ? 50.317 4.781 15.615 1.00 24.86 144 ASP C CA 1
ATOM 4612 C C . ASP C 1 148 ? 50.335 5.474 14.255 1.00 25.23 144 ASP C C 1
ATOM 4613 O O . ASP C 1 148 ? 51.396 5.909 13.802 1.00 27.90 144 ASP C O 1
ATOM 4618 N N . ALA C 1 149 ? 49.171 5.574 13.614 1.00 24.21 145 ALA C N 1
ATOM 4619 C CA . ALA C 1 149 ? 49.051 6.242 12.304 1.00 24.77 145 ALA C CA 1
ATOM 4620 C C . ALA C 1 149 ? 49.478 7.713 12.355 1.00 25.73 145 ALA C C 1
ATOM 4621 O O . ALA C 1 149 ? 50.206 8.186 11.453 1.00 26.00 145 ALA C O 1
ATOM 4623 N N . ALA C 1 150 ? 49.073 8.426 13.416 1.00 25.14 146 ALA C N 1
ATOM 4624 C CA . ALA C 1 150 ? 49.422 9.857 13.548 1.00 25.83 146 ALA C CA 1
ATOM 4625 C C . ALA C 1 150 ? 50.918 9.987 13.785 1.00 27.22 146 ALA C C 1
ATOM 4626 O O . ALA C 1 150 ? 51.573 10.885 13.244 1.00 27.76 146 ALA C O 1
ATOM 4628 N N . GLU C 1 151 ? 51.436 9.076 14.602 1.00 28.66 147 GLU C N 1
ATOM 4629 C CA . GLU C 1 151 ? 52.852 9.044 14.951 1.00 30.92 147 GLU C CA 1
ATOM 4630 C C . GLU C 1 151 ? 53.706 8.759 13.721 1.00 30.84 147 GLU C C 1
ATOM 4631 O O . GLU C 1 151 ? 54.701 9.452 13.494 1.00 31.72 147 GLU C O 1
ATOM 4637 N N . LYS C 1 152 ? 53.300 7.767 12.923 1.00 31.35 148 LYS C N 1
ATOM 4638 C CA . LYS C 1 152 ? 54.013 7.392 11.700 1.00 31.50 148 LYS C CA 1
ATOM 4639 C C . LYS C 1 152 ? 54.034 8.519 10.681 1.00 32.98 148 LYS C C 1
ATOM 4640 O O . LYS C 1 152 ? 55.085 8.759 10.092 1.00 34.67 148 LYS C O 1
ATOM 4642 N N . LEU C 1 153 ? 52.896 9.190 10.468 1.00 31.36 149 LEU C N 1
ATOM 4643 C CA . LEU C 1 153 ? 52.804 10.345 9.542 1.00 31.73 149 LEU C CA 1
ATOM 4644 C C . LEU C 1 153 ? 53.456 11.595 10.117 1.00 31.65 149 LEU C C 1
ATOM 4645 O O . LEU C 1 153 ? 53.639 12.597 9.415 1.00 31.65 149 LEU C O 1
ATOM 4650 N N . GLY C 1 154 ? 53.831 11.518 11.390 1.00 31.36 150 GLY C N 1
ATOM 4651 C CA . GLY C 1 154 ? 54.495 12.608 12.089 1.00 32.51 150 GLY C CA 1
ATOM 4652 C C . GLY C 1 154 ? 53.660 13.864 12.318 1.00 33.91 150 GLY C C 1
ATOM 4653 O O . GLY C 1 154 ? 54.217 14.980 12.387 1.00 35.13 150 GLY C O 1
ATOM 4654 N N . TYR C 1 155 ? 52.336 13.684 12.436 1.00 32.84 151 TYR C N 1
ATOM 4655 C CA . TYR C 1 155 ? 51.420 14.778 12.752 1.00 31.66 151 TYR C CA 1
ATOM 4656 C C . TYR C 1 155 ? 51.426 15.136 14.230 1.00 30.61 151 TYR C C 1
ATOM 4657 O O . TYR C 1 155 ? 51.587 14.259 15.101 1.00 31.96 151 TYR C O 1
ATOM 4666 N N . ARG C 1 156 ? 51.190 16.421 14.493 1.00 30.03 152 ARG C N 1
ATOM 4667 C CA . ARG C 1 156 ? 50.919 16.945 15.825 1.00 27.86 152 ARG C CA 1
ATOM 4668 C C . ARG C 1 156 ? 49.539 16.434 16.297 1.00 27.00 152 ARG C C 1
ATOM 4669 O O . ARG C 1 156 ? 48.483 16.664 15.657 1.00 26.11 152 ARG C O 1
ATOM 4677 N N . TYR C 1 157 ? 49.561 15.714 17.407 1.00 25.25 153 TYR C N 1
ATOM 4678 C CA . TYR C 1 157 ? 48.338 15.155 17.971 1.00 23.90 153 TYR C CA 1
ATOM 4679 C C . TYR C 1 157 ? 48.482 15.095 19.468 1.00 22.76 153 TYR C C 1
ATOM 4680 O O . TYR C 1 157 ? 49.592 15.164 20.004 1.00 23.60 153 TYR C O 1
ATOM 4689 N N . LYS C 1 158 ? 47.348 14.982 20.147 1.00 21.62 154 LYS C N 1
ATOM 4690 C CA . LYS C 1 158 ? 47.330 14.527 21.522 1.00 20.11 154 LYS C CA 1
ATOM 4691 C C . LYS C 1 158 ? 46.220 13.467 21.632 1.00 19.39 154 LYS C C 1
ATOM 4692 O O . LYS C 1 158 ? 45.218 13.504 20.892 1.00 19.23 154 LYS C O 1
ATOM 4694 N N . VAL C 1 159 ? 46.405 12.526 22.539 1.00 17.45 155 VAL C N 1
ATOM 4695 C CA . VAL C 1 159 ? 45.389 11.537 22.829 1.00 16.63 155 VAL C CA 1
ATOM 4696 C C . VAL C 1 159 ? 45.004 11.736 24.313 1.00 16.26 155 VAL C C 1
ATOM 4697 O O . VAL C 1 159 ? 45.896 11.901 25.184 1.00 16.46 155 VAL C O 1
ATOM 4701 N N . GLY C 1 160 ? 43.706 11.780 24.606 1.00 14.95 156 GLY C N 1
ATOM 4702 C CA . GLY C 1 160 ? 43.241 11.910 25.998 1.00 14.55 156 GLY C CA 1
ATOM 4703 C C . GLY C 1 160 ? 41.742 12.209 26.066 1.00 14.17 156 GLY C C 1
ATOM 4704 O O . GLY C 1 160 ? 40.965 11.702 25.238 1.00 13.83 156 GLY C O 1
ATOM 4705 N N . ASN C 1 161 ? 41.349 13.063 27.009 1.00 13.84 157 ASN C N 1
ATOM 4706 C CA . ASN C 1 161 ? 39.930 13.282 27.296 1.00 13.84 157 ASN C CA 1
ATOM 4707 C C . ASN C 1 161 ? 39.393 14.421 26.422 1.00 13.71 157 ASN C C 1
ATOM 4708 O O . ASN C 1 161 ? 40.067 15.454 26.207 1.00 13.45 157 ASN C O 1
ATOM 4713 N N . ILE C 1 162 ? 38.195 14.221 25.887 1.00 13.40 158 ILE C N 1
ATOM 4714 C CA . ILE C 1 162 ? 37.489 15.308 25.208 1.00 13.34 158 ILE C CA 1
ATOM 4715 C C . ILE C 1 162 ? 36.199 15.533 25.948 1.00 13.54 158 ILE C C 1
ATOM 4716 O O . ILE C 1 162 ? 35.850 14.777 26.860 1.00 13.33 158 ILE C O 1
ATOM 4721 N N . TYR C 1 163 ? 35.475 16.562 25.570 1.00 13.56 159 TYR C N 1
ATOM 4722 C CA . TYR C 1 163 ? 34.217 16.870 26.235 1.00 13.67 159 TYR C CA 1
ATOM 4723 C C . TYR C 1 163 ? 33.106 17.000 25.182 1.00 13.38 159 TYR C C 1
ATOM 4724 O O . TYR C 1 163 ? 33.204 17.813 24.276 1.00 12.81 159 TYR C O 1
ATOM 4733 N N . SER C 1 164 ? 32.069 16.162 25.306 1.00 13.46 160 SER C N 1
ATOM 4734 C CA . SER C 1 164 ? 30.881 16.266 24.460 1.00 13.73 160 SER C CA 1
ATOM 4735 C C . SER C 1 164 ? 29.846 17.182 25.123 1.00 13.84 160 SER C C 1
ATOM 4736 O O . SER C 1 164 ? 29.122 16.748 26.051 1.00 13.50 160 SER C O 1
ATOM 4739 N N . ALA C 1 165 ? 29.803 18.439 24.675 1.00 14.00 161 ALA C N 1
ATOM 4740 C CA . ALA C 1 165 ? 28.867 19.429 25.197 1.00 14.76 161 ALA C CA 1
ATOM 4741 C C . ALA C 1 165 ? 27.507 19.307 24.527 1.00 15.39 161 ALA C C 1
ATOM 4742 O O . ALA C 1 165 ? 27.396 18.796 23.402 1.00 14.58 161 ALA C O 1
ATOM 4744 N N . ASN C 1 166 ? 26.474 19.820 25.213 1.00 16.39 162 ASN C N 1
ATOM 4745 C CA . ASN C 1 166 ? 25.168 19.994 24.588 1.00 18.03 162 ASN C CA 1
ATOM 4746 C C . ASN C 1 166 ? 24.968 21.397 23.963 1.00 18.16 162 ASN C C 1
ATOM 4747 O O . ASN C 1 166 ? 23.894 21.710 23.444 1.00 18.26 162 ASN C O 1
ATOM 4752 N N . TYR C 1 167 ? 25.991 22.240 24.038 1.00 18.61 163 TYR C N 1
ATOM 4753 C CA . TYR C 1 167 ? 25.903 23.638 23.594 1.00 19.75 163 TYR C CA 1
ATOM 4754 C C . TYR C 1 167 ? 27.129 23.977 22.739 1.00 20.05 163 TYR C C 1
ATOM 4755 O O . TYR C 1 167 ? 28.201 23.405 22.955 1.00 19.33 163 TYR C O 1
ATOM 4764 N N . PHE C 1 168 ? 26.934 24.840 21.740 1.00 20.14 164 PHE C N 1
ATOM 4765 C CA . PHE C 1 168 ? 28.016 25.502 21.021 1.00 21.08 164 PHE C CA 1
ATOM 4766 C C . PHE C 1 168 ? 28.241 26.909 21.608 1.00 21.41 164 PHE C C 1
ATOM 4767 O O . PHE C 1 168 ? 29.363 27.335 21.783 1.00 21.30 164 PHE C O 1
ATOM 4775 N N . TYR C 1 169 ? 27.164 27.617 21.910 1.00 21.28 165 TYR C N 1
ATOM 4776 C CA . TYR C 1 169 ? 27.238 28.948 22.508 1.00 22.91 165 TYR C CA 1
ATOM 4777 C C . TYR C 1 169 ? 27.078 28.842 23.998 1.00 24.34 165 TYR C C 1
ATOM 4778 O O . TYR C 1 169 ? 26.067 28.329 24.462 1.00 24.15 165 TYR C O 1
ATOM 4787 N N . ASP C 1 170 ? 28.076 29.340 24.735 1.00 27.19 166 ASP C N 1
ATOM 4788 C CA . ASP C 1 170 ? 28.071 29.316 26.218 1.00 30.05 166 ASP C CA 1
ATOM 4789 C C . ASP C 1 170 ? 27.486 30.630 26.713 1.00 31.81 166 ASP C C 1
ATOM 4790 O O . ASP C 1 170 ? 28.020 31.682 26.381 1.00 32.51 166 ASP C O 1
ATOM 4795 N N . ASP C 1 171 ? 26.420 30.552 27.507 1.00 33.95 167 ASP C N 1
ATOM 4796 C CA . ASP C 1 171 ? 25.766 31.705 28.161 1.00 36.78 167 ASP C CA 1
ATOM 4797 C C . ASP C 1 171 ? 26.730 32.417 29.156 1.00 37.61 167 ASP C C 1
ATOM 4798 O O . ASP C 1 171 ? 26.689 33.626 29.335 1.00 41.11 167 ASP C O 1
ATOM 4803 N N . GLY C 1 172 ? 27.603 31.660 29.803 1.00 37.54 168 GLY C N 1
ATOM 4804 C CA . GLY C 1 172 ? 28.654 32.246 30.626 1.00 36.96 168 GLY C CA 1
ATOM 4805 C C . GLY C 1 172 ? 30.012 31.737 30.183 1.00 37.35 168 GLY C C 1
ATOM 4806 O O . GLY C 1 172 ? 30.356 31.801 28.991 1.00 39.18 168 GLY C O 1
ATOM 4807 N N . ASP C 1 173 ? 30.783 31.237 31.142 1.00 35.82 169 ASP C N 1
ATOM 4808 C CA . ASP C 1 173 ? 32.017 30.530 30.843 1.00 34.00 169 ASP C CA 1
ATOM 4809 C C . ASP C 1 173 ? 32.142 29.333 31.785 1.00 31.63 169 ASP C C 1
ATOM 4810 O O . ASP C 1 173 ? 32.488 29.487 32.974 1.00 30.36 169 ASP C O 1
ATOM 4815 N N . HIS C 1 174 ? 31.842 28.164 31.223 1.00 27.85 170 HIS C N 1
ATOM 4816 C CA . HIS C 1 174 ? 31.859 26.887 31.917 1.00 27.67 170 HIS C CA 1
ATOM 4817 C C . HIS C 1 174 ? 33.015 26.018 31.469 1.00 25.23 170 HIS C C 1
ATOM 4818 O O . HIS C 1 174 ? 32.987 24.805 31.652 1.00 26.40 170 HIS C O 1
ATOM 4825 N N . SER C 1 175 ? 34.039 26.606 30.867 1.00 22.76 171 SER C N 1
ATOM 4826 C CA . SER C 1 175 ? 35.153 25.788 30.370 1.00 21.74 171 SER C CA 1
ATOM 4827 C C . SER C 1 175 ? 36.228 25.525 31.438 1.00 20.54 171 SER C C 1
ATOM 4828 O O . SER C 1 175 ? 37.028 24.602 31.287 1.00 19.87 171 SER C O 1
ATOM 4831 N N . GLY C 1 176 ? 36.207 26.299 32.523 1.00 19.79 172 GLY C N 1
ATOM 4832 C CA . GLY C 1 176 ? 37.336 26.396 33.453 1.00 18.94 172 GLY C CA 1
ATOM 4833 C C . GLY C 1 176 ? 37.671 25.098 34.166 1.00 18.23 172 GLY C C 1
ATOM 4834 O O . GLY C 1 176 ? 38.834 24.686 34.200 1.00 17.61 172 GLY C O 1
ATOM 4835 N N . ALA C 1 177 ? 36.658 24.441 34.731 1.00 17.61 173 ALA C N 1
ATOM 4836 C CA . ALA C 1 177 ? 36.906 23.179 35.413 1.00 17.40 173 ALA C CA 1
ATOM 4837 C C . ALA C 1 177 ? 37.363 22.062 34.449 1.00 16.54 173 ALA C C 1
ATOM 4838 O O . ALA C 1 177 ? 38.250 21.312 34.807 1.00 16.38 173 ALA C O 1
ATOM 4840 N N . TRP C 1 178 ? 36.802 21.991 33.224 1.00 16.07 174 TRP C N 1
ATOM 4841 C CA . TRP C 1 178 ? 37.263 21.039 32.212 1.00 15.33 174 TRP C CA 1
ATOM 4842 C C . TRP C 1 178 ? 38.746 21.244 31.872 1.00 15.20 174 TRP C C 1
ATOM 4843 O O . TRP C 1 178 ? 39.542 20.287 31.800 1.00 14.38 174 TRP C O 1
ATOM 4854 N N . LYS C 1 179 ? 39.132 22.503 31.700 1.00 15.16 175 LYS C N 1
ATOM 4855 C CA . LYS C 1 179 ? 40.536 22.827 31.427 1.00 15.82 175 LYS C CA 1
ATOM 4856 C C . LYS C 1 179 ? 41.449 22.420 32.573 1.00 15.74 175 LYS C C 1
ATOM 4857 O O . LYS C 1 179 ? 42.489 21.832 32.342 1.00 15.88 175 LYS C O 1
ATOM 4863 N N . LYS C 1 180 ? 41.052 22.725 33.803 1.00 16.21 176 LYS C N 1
ATOM 4864 C CA . LYS C 1 180 ? 41.827 22.348 34.993 1.00 16.95 176 LYS C CA 1
ATOM 4865 C C . LYS C 1 180 ? 42.064 20.830 35.060 1.00 17.00 176 LYS C C 1
ATOM 4866 O O . LYS C 1 180 ? 43.097 20.355 35.543 1.00 16.93 176 LYS C O 1
ATOM 4872 N N . MET C 1 181 ? 41.063 20.074 34.625 1.00 16.65 177 MET C N 1
ATOM 4873 C CA . MET C 1 181 ? 41.129 18.626 34.657 1.00 16.92 177 MET C CA 1
ATOM 4874 C C . MET C 1 181 ? 41.921 18.037 33.490 1.00 16.44 177 MET C C 1
ATOM 4875 O O . MET C 1 181 ? 42.027 16.830 33.402 1.00 16.67 177 MET C O 1
ATOM 4880 N N . GLY C 1 182 ? 42.442 18.878 32.598 1.00 16.08 178 GLY C N 1
ATOM 4881 C CA . GLY C 1 182 ? 43.215 18.398 31.447 1.00 15.81 178 GLY C CA 1
ATOM 4882 C C . GLY C 1 182 ? 42.431 17.928 30.239 1.00 15.31 178 GLY C C 1
ATOM 4883 O O . GLY C 1 182 ? 42.980 17.222 29.370 1.00 15.68 178 GLY C O 1
ATOM 4884 N N . VAL C 1 183 ? 41.156 18.285 30.163 1.00 14.65 179 VAL C N 1
ATOM 4885 C CA . VAL C 1 183 ? 40.333 17.886 29.018 1.00 14.63 179 VAL C CA 1
ATOM 4886 C C . VAL C 1 183 ? 40.923 18.644 27.813 1.00 14.97 179 VAL C C 1
ATOM 4887 O O . VAL C 1 183 ? 41.310 19.817 27.953 1.00 15.46 179 VAL C O 1
ATOM 4891 N N . LEU C 1 184 ? 41.024 17.980 26.663 1.00 14.68 180 LEU C N 1
ATOM 4892 C CA . LEU C 1 184 ? 41.796 18.515 25.560 1.00 15.25 180 LEU C CA 1
ATOM 4893 C C . LEU C 1 184 ? 41.036 19.478 24.638 1.00 15.46 180 LEU C C 1
ATOM 4894 O O . LEU C 1 184 ? 41.602 20.513 24.233 1.00 16.00 180 LEU C O 1
ATOM 4899 N N . ALA C 1 185 ? 39.779 19.142 24.364 1.00 14.69 181 ALA C N 1
ATOM 4900 C CA . ALA C 1 185 ? 38.964 19.796 23.339 1.00 15.00 181 ALA C CA 1
ATOM 4901 C C . ALA C 1 185 ? 37.453 19.527 23.574 1.00 14.65 181 ALA C C 1
ATOM 4902 O O . ALA C 1 185 ? 37.078 18.534 24.252 1.00 13.90 181 ALA C O 1
ATOM 4904 N N . VAL C 1 186 ? 36.607 20.395 22.994 1.00 14.56 182 VAL C N 1
ATOM 4905 C CA . VAL C 1 186 ? 35.147 20.267 23.082 1.00 14.55 182 VAL C CA 1
ATOM 4906 C C . VAL C 1 186 ? 34.528 19.998 21.687 1.00 14.84 182 VAL C C 1
ATOM 4907 O O . VAL C 1 186 ? 34.888 20.614 20.678 1.00 14.69 182 VAL C O 1
ATOM 4911 N N . GLU C 1 187 ? 33.649 19.006 21.632 1.00 14.95 183 GLU C N 1
ATOM 4912 C CA . GLU C 1 187 ? 32.781 18.808 20.496 1.00 15.38 183 GLU C CA 1
ATOM 4913 C C . GLU C 1 187 ? 31.412 18.513 21.088 1.00 15.17 183 GLU C C 1
ATOM 4914 O O . GLU C 1 187 ? 31.157 18.916 22.234 1.00 14.30 183 GLU C O 1
ATOM 4920 N N . MET C 1 188 ? 30.542 17.806 20.358 1.00 14.96 184 MET C N 1
ATOM 4921 C CA . MET C 1 188 ? 29.168 17.609 20.828 1.00 15.11 184 MET C CA 1
ATOM 4922 C C . MET C 1 188 ? 28.587 16.190 20.678 1.00 15.27 184 MET C C 1
ATOM 4923 O O . MET C 1 188 ? 27.366 16.015 20.799 1.00 15.46 184 MET C O 1
ATOM 4928 N N . GLU C 1 189 ? 29.412 15.183 20.418 1.00 14.91 185 GLU C N 1
ATOM 4929 C CA . GLU C 1 189 ? 28.851 13.894 19.956 1.00 15.27 185 GLU C CA 1
ATOM 4930 C C . GLU C 1 189 ? 29.475 12.633 20.570 1.00 14.84 185 GLU C C 1
ATOM 4931 O O . GLU C 1 189 ? 28.792 11.616 20.711 1.00 14.87 185 GLU C O 1
ATOM 4937 N N . ALA C 1 190 ? 30.779 12.679 20.844 1.00 14.35 186 ALA C N 1
ATOM 4938 C CA . ALA C 1 190 ? 31.554 11.465 21.094 1.00 14.16 186 ALA C CA 1
ATOM 4939 C C . ALA C 1 190 ? 30.981 10.584 22.208 1.00 14.02 186 ALA C C 1
ATOM 4940 O O . ALA C 1 190 ? 30.913 9.348 22.063 1.00 14.13 186 ALA C O 1
ATOM 4942 N N . ALA C 1 191 ? 30.595 11.185 23.323 1.00 13.82 187 ALA C N 1
ATOM 4943 C CA . ALA C 1 191 ? 30.251 10.360 24.488 1.00 14.09 187 ALA C CA 1
ATOM 4944 C C . ALA C 1 191 ? 29.056 9.499 24.165 1.00 14.20 187 ALA C C 1
ATOM 4945 O O . ALA C 1 191 ? 28.984 8.367 24.637 1.00 14.37 187 ALA C O 1
ATOM 4947 N N . ALA C 1 192 ? 28.095 10.028 23.379 1.00 13.86 188 ALA C N 1
ATOM 4948 C CA . ALA C 1 192 ? 26.910 9.218 23.028 1.00 13.73 188 ALA C CA 1
ATOM 4949 C C . ALA C 1 192 ? 27.303 8.019 22.169 1.00 13.60 188 ALA C C 1
ATOM 4950 O O . ALA C 1 192 ? 26.840 6.903 22.405 1.00 13.77 188 ALA C O 1
ATOM 4952 N N . LEU C 1 193 ? 28.163 8.265 21.179 1.00 13.44 189 LEU C N 1
ATOM 4953 C CA . LEU C 1 193 ? 28.728 7.213 20.349 1.00 13.32 189 LEU C CA 1
ATOM 4954 C C . LEU C 1 193 ? 29.427 6.124 21.195 1.00 13.36 189 LEU C C 1
ATOM 4955 O O . LEU C 1 193 ? 29.209 4.907 20.976 1.00 13.25 189 LEU C O 1
ATOM 4960 N N . TYR C 1 194 ? 30.236 6.562 22.162 1.00 13.18 190 TYR C N 1
ATOM 4961 C CA . TYR C 1 194 ? 31.011 5.644 22.987 1.00 13.53 190 TYR C CA 1
ATOM 4962 C C . TYR C 1 194 ? 30.095 4.770 23.814 1.00 14.06 190 TYR C C 1
ATOM 4963 O O . TYR C 1 194 ? 30.337 3.569 23.959 1.00 14.09 190 TYR C O 1
ATOM 4972 N N . MET C 1 195 ? 29.064 5.387 24.375 1.00 14.67 191 MET C N 1
ATOM 4973 C CA . MET C 1 195 ? 28.107 4.679 25.239 1.00 16.42 191 MET C CA 1
ATOM 4974 C C . MET C 1 195 ? 27.330 3.661 24.444 1.00 15.89 191 MET C C 1
ATOM 4975 O O . MET C 1 195 ? 27.111 2.546 24.888 1.00 15.93 191 MET C O 1
ATOM 4980 N N . ILE C 1 196 ? 26.861 4.074 23.282 1.00 15.22 192 ILE C N 1
ATOM 4981 C CA . ILE C 1 196 ? 26.066 3.180 22.445 1.00 15.32 192 ILE C CA 1
ATOM 4982 C C . ILE C 1 196 ? 26.927 2.011 21.925 1.00 15.23 192 ILE C C 1
ATOM 4983 O O . ILE C 1 196 ? 26.494 0.833 21.952 1.00 15.26 192 ILE C O 1
ATOM 4988 N N . ALA C 1 197 ? 28.157 2.316 21.524 1.00 14.45 193 ALA C N 1
ATOM 4989 C CA . ALA C 1 197 ? 29.099 1.254 21.146 1.00 14.74 193 ALA C CA 1
ATOM 4990 C C . ALA C 1 197 ? 29.414 0.287 22.322 1.00 14.88 193 ALA C C 1
ATOM 4991 O O . ALA C 1 197 ? 29.486 -0.928 22.132 1.00 14.72 193 ALA C O 1
ATOM 4993 N N . ALA C 1 198 ? 29.600 0.814 23.523 1.00 14.84 194 ALA C N 1
ATOM 4994 C CA . ALA C 1 198 ? 29.888 -0.075 24.675 1.00 15.47 194 ALA C CA 1
ATOM 4995 C C . ALA C 1 198 ? 28.701 -1.012 24.973 1.00 16.00 194 ALA C C 1
ATOM 4996 O O . ALA C 1 198 ? 28.881 -2.201 25.165 1.00 16.37 194 ALA C O 1
ATOM 4998 N N . ARG C 1 199 ? 27.494 -0.464 24.982 1.00 16.50 195 ARG C N 1
ATOM 4999 C CA . ARG C 1 199 ? 26.301 -1.255 25.183 1.00 17.24 195 ARG C CA 1
ATOM 5000 C C . ARG C 1 199 ? 26.171 -2.380 24.138 1.00 17.15 195 ARG C C 1
ATOM 5001 O O . ARG C 1 199 ? 25.794 -3.487 24.479 1.00 16.93 195 ARG C O 1
ATOM 5009 N N . ALA C 1 200 ? 26.521 -2.093 22.886 1.00 17.00 196 ALA C N 1
ATOM 5010 C CA . ALA C 1 200 ? 26.421 -3.053 21.770 1.00 17.86 196 ALA C CA 1
ATOM 5011 C C . ALA C 1 200 ? 27.612 -4.001 21.691 1.00 18.48 196 ALA C C 1
ATOM 5012 O O . ALA C 1 200 ? 27.602 -4.895 20.866 1.00 18.78 196 ALA C O 1
ATOM 5014 N N . ARG C 1 201 ? 28.648 -3.769 22.493 1.00 18.88 197 ARG C N 1
ATOM 5015 C CA . ARG C 1 201 ? 29.917 -4.538 22.365 1.00 20.04 197 ARG C CA 1
ATOM 5016 C C . ARG C 1 201 ? 30.569 -4.329 21.006 1.00 20.26 197 ARG C C 1
ATOM 5017 O O . ARG C 1 201 ? 31.088 -5.270 20.429 1.00 21.37 197 ARG C O 1
ATOM 5025 N N . LYS C 1 202 ? 30.544 -3.103 20.481 1.00 19.19 198 LYS C N 1
ATOM 5026 C CA . LYS C 1 202 ? 31.132 -2.841 19.204 1.00 18.80 198 LYS C CA 1
ATOM 5027 C C . LYS C 1 202 ? 32.207 -1.780 19.384 1.00 18.13 198 LYS C C 1
ATOM 5028 O O . LYS C 1 202 ? 32.435 -1.306 20.504 1.00 18.29 198 LYS C O 1
ATOM 5034 N N . GLN C 1 203 ? 32.862 -1.399 18.290 1.00 17.60 199 GLN C N 1
ATOM 5035 C CA . GLN C 1 203 ? 34.034 -0.556 18.390 1.00 17.16 199 GLN C CA 1
ATOM 5036 C C . GLN C 1 203 ? 33.752 0.873 17.929 1.00 16.60 199 GLN C C 1
ATOM 5037 O O . GLN C 1 203 ? 33.179 1.083 16.855 1.00 16.12 199 GLN C O 1
ATOM 5043 N N . ALA C 1 204 ? 34.179 1.864 18.709 1.00 15.29 200 ALA C N 1
ATOM 5044 C CA . ALA C 1 204 ? 34.054 3.251 18.267 1.00 14.74 200 ALA C CA 1
ATOM 5045 C C . ALA C 1 204 ? 35.281 4.091 18.649 1.00 14.56 200 ALA C C 1
ATOM 5046 O O . ALA C 1 204 ? 35.925 3.840 19.663 1.00 13.68 200 ALA C O 1
ATOM 5048 N N . LEU C 1 205 ? 35.563 5.096 17.827 1.00 14.38 201 LEU C N 1
ATOM 5049 C CA . LEU C 1 205 ? 36.596 6.063 18.148 1.00 15.17 201 LEU C CA 1
ATOM 5050 C C . LEU C 1 205 ? 36.208 7.422 17.537 1.00 15.79 201 LEU C C 1
ATOM 5051 O O . LEU C 1 205 ? 35.656 7.489 16.437 1.00 15.67 201 LEU C O 1
ATOM 5056 N N . CYS C 1 206 ? 36.474 8.487 18.270 1.00 16.66 202 CYS C N 1
ATOM 5057 C CA A CYS C 1 206 ? 36.306 9.836 17.749 0.70 17.09 202 CYS C CA 1
ATOM 5058 C CA B CYS C 1 206 ? 36.329 9.841 17.748 0.30 17.03 202 CYS C CA 1
ATOM 5059 C C . CYS C 1 206 ? 37.683 10.510 17.647 1.00 17.68 202 CYS C C 1
ATOM 5060 O O . CYS C 1 206 ? 38.456 10.515 18.625 1.00 16.83 202 CYS C O 1
ATOM 5065 N N . MET C 1 207 ? 37.963 11.076 16.466 1.00 18.06 203 MET C N 1
ATOM 5066 C CA . MET C 1 207 ? 39.131 11.900 16.237 1.00 20.01 203 MET C CA 1
ATOM 5067 C C . MET C 1 207 ? 38.656 13.266 15.736 1.00 19.33 203 MET C C 1
ATOM 5068 O O . MET C 1 207 ? 37.626 13.366 15.073 1.00 19.05 203 MET C O 1
ATOM 5073 N N . LEU C 1 208 ? 39.453 14.286 16.000 1.00 18.71 204 LEU C N 1
ATOM 5074 C CA . LEU C 1 208 ? 39.039 15.666 15.805 1.00 19.78 204 LEU C CA 1
ATOM 5075 C C . LEU C 1 208 ? 40.221 16.472 15.311 1.00 19.75 204 LEU C C 1
ATOM 5076 O O . LEU C 1 208 ? 41.346 16.175 15.683 1.00 20.36 204 LEU C O 1
ATOM 5081 N N . THR C 1 209 ? 39.942 17.488 14.508 1.00 19.21 205 THR C N 1
ATOM 5082 C CA . THR C 1 209 ? 40.896 18.526 14.174 1.00 19.88 205 THR C CA 1
ATOM 5083 C C . THR C 1 209 ? 40.486 19.815 14.864 1.00 19.78 205 THR C C 1
ATOM 5084 O O . THR C 1 209 ? 39.328 20.201 14.813 1.00 19.26 205 THR C O 1
ATOM 5088 N N . ILE C 1 210 ? 41.447 20.455 15.522 1.00 20.44 206 ILE C N 1
ATOM 5089 C CA . ILE C 1 210 ? 41.217 21.716 16.198 1.00 21.23 206 ILE C CA 1
ATOM 5090 C C . ILE C 1 210 ? 40.960 22.806 15.158 1.00 22.56 206 ILE C C 1
ATOM 5091 O O . ILE C 1 210 ? 41.833 23.087 14.329 1.00 22.18 206 ILE C O 1
ATOM 5096 N N . SER C 1 211 ? 39.756 23.376 15.200 1.00 23.70 207 SER C N 1
ATOM 5097 C CA . SER C 1 211 ? 39.324 24.410 14.244 1.00 27.22 207 SER C CA 1
ATOM 5098 C C . SER C 1 211 ? 39.125 25.754 14.939 1.00 29.04 207 SER C C 1
ATOM 5099 O O . SER C 1 211 ? 39.034 26.800 14.294 1.00 29.41 207 SER C O 1
ATOM 5102 N N . ASP C 1 212 ? 39.059 25.720 16.261 1.00 30.74 208 ASP C N 1
ATOM 5103 C CA . ASP C 1 212 ? 38.954 26.931 17.036 1.00 35.02 208 ASP C CA 1
ATOM 5104 C C . ASP C 1 212 ? 39.591 26.763 18.418 1.00 35.58 208 ASP C C 1
ATOM 5105 O O . ASP C 1 212 ? 39.766 25.636 18.898 1.00 33.58 208 ASP C O 1
ATOM 5110 N N . LEU C 1 213 ? 39.982 27.886 19.024 1.00 37.36 209 LEU C N 1
ATOM 5111 C CA . LEU C 1 213 ? 40.632 27.873 20.318 1.00 38.65 209 LEU C CA 1
ATOM 5112 C C . LEU C 1 213 ? 39.664 28.432 21.358 1.00 41.57 209 LEU C C 1
ATOM 5113 O O . LEU C 1 213 ? 39.289 29.599 21.288 1.00 42.29 209 LEU C O 1
ATOM 5118 N N . CYS C 1 214 ? 39.225 27.572 22.285 1.00 42.40 210 CYS C N 1
ATOM 5119 C CA . CYS C 1 214 ? 38.318 27.971 23.373 1.00 43.85 210 CYS C CA 1
ATOM 5120 C C . CYS C 1 214 ? 39.061 28.478 24.610 1.00 44.94 210 CYS C C 1
ATOM 5121 O O . CYS C 1 214 ? 38.686 28.166 25.733 1.00 44.67 210 CYS C O 1
ATOM 5124 N N . TYR C 1 215 ? 40.104 29.272 24.379 1.00 45.82 211 TYR C N 1
ATOM 5125 C CA . TYR C 1 215 ? 40.923 29.875 25.429 1.00 47.14 211 TYR C CA 1
ATOM 5126 C C . TYR C 1 215 ? 41.579 31.080 24.789 1.00 48.62 211 TYR C C 1
ATOM 5127 O O . TYR C 1 215 ? 41.802 31.065 23.575 1.00 47.52 211 TYR C O 1
ATOM 5136 N N . GLU C 1 225 ? 43.142 26.055 3.637 1.00 45.45 221 GLU C N 1
ATOM 5137 C CA . GLU C 1 225 ? 43.934 25.341 4.653 1.00 44.74 221 GLU C CA 1
ATOM 5138 C C . GLU C 1 225 ? 43.068 24.655 5.727 1.00 43.88 221 GLU C C 1
ATOM 5139 O O . GLU C 1 225 ? 43.526 23.707 6.371 1.00 44.30 221 GLU C O 1
ATOM 5141 N N . ARG C 1 226 ? 41.835 25.141 5.915 1.00 43.34 222 ARG C N 1
ATOM 5142 C CA . ARG C 1 226 ? 40.800 24.432 6.689 1.00 41.31 222 ARG C CA 1
ATOM 5143 C C . ARG C 1 226 ? 40.558 23.023 6.129 1.00 41.59 222 ARG C C 1
ATOM 5144 O O . ARG C 1 226 ? 40.640 22.048 6.876 1.00 39.26 222 ARG C O 1
ATOM 5146 N N . ARG C 1 227 ? 40.299 22.919 4.818 1.00 41.28 223 ARG C N 1
ATOM 5147 C CA . ARG C 1 227 ? 40.103 21.627 4.150 1.00 40.61 223 ARG C CA 1
ATOM 5148 C C . ARG C 1 227 ? 41.334 20.711 4.249 1.00 40.59 223 ARG C C 1
ATOM 5149 O O . ARG C 1 227 ? 41.218 19.493 4.457 1.00 38.92 223 ARG C O 1
ATOM 5151 N N . THR C 1 228 ? 42.513 21.311 4.099 1.00 40.60 224 THR C N 1
ATOM 5152 C CA . THR C 1 228 ? 43.769 20.594 4.195 1.00 39.77 224 THR C CA 1
ATOM 5153 C C . THR C 1 228 ? 43.977 20.112 5.631 1.00 39.77 224 THR C C 1
ATOM 5154 O O . THR C 1 228 ? 44.470 18.988 5.848 1.00 38.33 224 THR C O 1
ATOM 5158 N N . LYS C 1 229 ? 43.602 20.940 6.613 1.00 37.64 225 LYS C N 1
ATOM 5159 C CA . LYS C 1 229 ? 43.697 20.488 7.997 1.00 36.50 225 LYS C CA 1
ATOM 5160 C C . LYS C 1 229 ? 42.820 19.274 8.145 1.00 33.58 225 LYS C C 1
ATOM 5161 O O . LYS C 1 229 ? 43.302 18.258 8.597 1.00 36.63 225 LYS C O 1
ATOM 5163 N N . PHE C 1 230 ? 41.565 19.320 7.699 1.00 31.65 226 PHE C N 1
ATOM 5164 C CA . PHE C 1 230 ? 40.701 18.131 7.865 1.00 29.20 226 PHE C CA 1
ATOM 5165 C C . PHE C 1 230 ? 41.240 16.874 7.143 1.00 28.67 226 PHE C C 1
ATOM 5166 O O . PHE C 1 230 ? 40.993 15.759 7.570 1.00 26.75 226 PHE C O 1
ATOM 5168 N N . THR C 1 231 ? 41.988 17.062 6.059 1.00 29.96 227 THR C N 1
ATOM 5169 C CA . THR C 1 231 ? 42.508 15.935 5.257 1.00 30.99 227 THR C CA 1
ATOM 5170 C C . THR C 1 231 ? 43.469 15.011 6.002 1.00 31.86 227 THR C C 1
ATOM 5171 O O . THR C 1 231 ? 43.399 13.784 5.849 1.00 32.34 227 THR C O 1
ATOM 5175 N N . GLN C 1 232 ? 44.359 15.591 6.799 1.00 32.67 228 GLN C N 1
ATOM 5176 C CA . GLN C 1 232 ? 45.273 14.784 7.612 1.00 35.27 228 GLN C CA 1
ATOM 5177 C C . GLN C 1 232 ? 44.522 13.823 8.510 1.00 33.74 228 GLN C C 1
ATOM 5178 O O . GLN C 1 232 ? 44.882 12.653 8.630 1.00 35.58 228 GLN C O 1
ATOM 5184 N N . MET C 1 233 ? 43.486 14.335 9.173 1.00 31.77 229 MET C N 1
ATOM 5185 C CA . MET C 1 233 ? 42.646 13.527 10.030 1.00 29.87 229 MET C CA 1
ATOM 5186 C C . MET C 1 233 ? 41.960 12.416 9.239 1.00 29.90 229 MET C C 1
ATOM 5187 O O . MET C 1 233 ? 41.912 11.283 9.694 1.00 29.50 229 MET C O 1
ATOM 5192 N N . MET C 1 234 ? 41.397 12.767 8.082 1.00 31.62 230 MET C N 1
ATOM 5193 C CA . MET C 1 234 ? 40.745 11.799 7.195 1.00 35.02 230 MET C CA 1
ATOM 5194 C C . MET C 1 234 ? 41.678 10.651 6.836 1.00 35.90 230 MET C C 1
ATOM 5195 O O . MET C 1 234 ? 41.259 9.492 6.847 1.00 36.44 230 MET C O 1
ATOM 5200 N N . GLU C 1 235 ? 42.941 10.980 6.557 1.00 35.77 231 GLU C N 1
ATOM 5201 C CA . GLU C 1 235 ? 43.978 10.003 6.231 1.00 36.58 231 GLU C CA 1
ATOM 5202 C C . GLU C 1 235 ? 44.244 9.084 7.404 1.00 37.06 231 GLU C C 1
ATOM 5203 O O . GLU C 1 235 ? 44.415 7.878 7.226 1.00 37.93 231 GLU C O 1
ATOM 5205 N N . VAL C 1 236 ? 44.276 9.637 8.617 1.00 35.34 232 VAL C N 1
ATOM 5206 C CA . VAL C 1 236 ? 44.432 8.781 9.795 1.00 33.71 232 VAL C CA 1
ATOM 5207 C C . VAL C 1 236 ? 43.199 7.874 9.917 1.00 32.73 232 VAL C C 1
ATOM 5208 O O . VAL C 1 236 ? 43.337 6.658 10.074 1.00 32.11 232 VAL C O 1
ATOM 5212 N N . ALA C 1 237 ? 42.006 8.472 9.823 1.00 30.49 233 ALA C N 1
ATOM 5213 C CA . ALA C 1 237 ? 40.743 7.717 9.859 1.00 29.95 233 ALA C CA 1
ATOM 5214 C C . ALA C 1 237 ? 40.686 6.576 8.832 1.00 31.75 233 ALA C C 1
ATOM 5215 O O . ALA C 1 237 ? 40.325 5.444 9.171 1.00 30.17 233 ALA C O 1
ATOM 5217 N N . LEU C 1 238 ? 41.048 6.874 7.585 1.00 32.30 234 LEU C N 1
ATOM 5218 C CA . LEU C 1 238 ? 41.008 5.880 6.512 1.00 35.19 234 LEU C CA 1
ATOM 5219 C C . LEU C 1 238 ? 41.957 4.705 6.731 1.00 38.21 234 LEU C C 1
ATOM 5220 O O . LEU C 1 238 ? 41.629 3.604 6.314 1.00 42.15 234 LEU C O 1
ATOM 5225 N N . SER C 1 239 ? 43.101 4.946 7.382 1.00 40.30 235 SER C N 1
ATOM 5226 C CA . SER C 1 239 ? 44.053 3.906 7.830 1.00 43.68 235 SER C CA 1
ATOM 5227 C C . SER C 1 239 ? 43.413 2.832 8.702 1.00 43.06 235 SER C C 1
ATOM 5228 O O . SER C 1 239 ? 43.917 1.709 8.787 1.00 44.82 235 SER C O 1
ATOM 5231 N N . LEU C 1 240 ? 42.349 3.198 9.409 1.00 39.26 236 LEU C N 1
ATOM 5232 C CA . LEU C 1 240 ? 41.771 2.274 10.359 1.00 38.95 236 LEU C CA 1
ATOM 5233 C C . LEU C 1 240 ? 40.735 1.346 9.735 1.00 40.20 236 LEU C C 1
ATOM 5234 O O . LEU C 1 240 ? 40.426 0.309 10.301 1.00 40.28 236 LEU C O 1
ATOM 5239 N N . ALA C 1 241 ? 40.221 1.708 8.563 1.00 42.14 237 ALA C N 1
ATOM 5240 C CA . ALA C 1 241 ? 39.226 0.881 7.870 1.00 44.60 237 ALA C CA 1
ATOM 5241 C C . ALA C 1 241 ? 39.705 -0.542 7.562 1.00 47.98 237 ALA C C 1
ATOM 5242 O O . ALA C 1 241 ? 40.723 -0.738 6.901 1.00 47.91 237 ALA C O 1
ATOM 5244 N N . LYS C 1 242 ? 38.979 -1.520 8.105 1.00 51.27 238 LYS C N 1
ATOM 5245 C CA . LYS C 1 242 ? 39.182 -2.946 7.815 1.00 55.47 238 LYS C CA 1
ATOM 5246 C C . LYS C 1 242 ? 37.898 -3.553 7.221 1.00 57.24 238 LYS C C 1
ATOM 5247 O O . LYS C 1 242 ? 36.783 -3.029 7.387 1.00 56.16 238 LYS C O 1
ATOM 5250 N N . PRO D 1 2 ? 56.949 21.879 39.238 1.00 48.29 -2 PRO D N 1
ATOM 5251 C CA . PRO D 1 2 ? 55.594 21.396 39.514 1.00 45.51 -2 PRO D CA 1
ATOM 5252 C C . PRO D 1 2 ? 55.595 19.906 39.858 1.00 43.37 -2 PRO D C 1
ATOM 5253 O O . PRO D 1 2 ? 56.224 19.115 39.160 1.00 42.60 -2 PRO D O 1
ATOM 5257 N N . GLY D 1 3 ? 54.898 19.530 40.929 1.00 40.05 -1 GLY D N 1
ATOM 5258 C CA . GLY D 1 3 ? 54.834 18.132 41.332 1.00 34.66 -1 GLY D CA 1
ATOM 5259 C C . GLY D 1 3 ? 55.769 17.818 42.485 1.00 31.38 -1 GLY D C 1
ATOM 5260 O O . GLY D 1 3 ? 55.589 16.829 43.177 1.00 28.00 -1 GLY D O 1
ATOM 5261 N N . SER D 1 4 ? 56.760 18.676 42.681 1.00 31.81 0 SER D N 1
ATOM 5262 C CA . SER D 1 4 ? 57.746 18.520 43.741 1.00 31.86 0 SER D CA 1
ATOM 5263 C C . SER D 1 4 ? 57.594 19.644 44.770 1.00 32.08 0 SER D C 1
ATOM 5264 O O . SER D 1 4 ? 57.731 20.838 44.432 1.00 32.92 0 SER D O 1
ATOM 5267 N N . MET D 1 5 ? 57.332 19.270 46.019 1.00 29.57 1 MET D N 1
ATOM 5268 C CA . MET D 1 5 ? 57.279 20.246 47.106 1.00 30.26 1 MET D CA 1
ATOM 5269 C C . MET D 1 5 ? 57.966 19.650 48.313 1.00 26.72 1 MET D C 1
ATOM 5270 O O . MET D 1 5 ? 57.305 19.140 49.191 1.00 24.51 1 MET D O 1
ATOM 5275 N N . ALA D 1 6 ? 59.292 19.725 48.330 1.00 26.24 2 ALA D N 1
ATOM 5276 C CA . ALA D 1 6 ? 60.122 19.129 49.399 1.00 26.89 2 ALA D CA 1
ATOM 5277 C C . ALA D 1 6 ? 59.685 19.526 50.819 1.00 27.41 2 ALA D C 1
ATOM 5278 O O . ALA D 1 6 ? 59.752 18.707 51.742 1.00 28.13 2 ALA D O 1
ATOM 5280 N N . GLU D 1 7 ? 59.261 20.777 50.985 1.00 26.98 3 GLU D N 1
ATOM 5281 C CA . GLU D 1 7 ? 58.830 21.282 52.277 1.00 28.79 3 GLU D CA 1
ATOM 5282 C C . GLU D 1 7 ? 57.538 20.624 52.795 1.00 27.21 3 GLU D C 1
ATOM 5283 O O . GLU D 1 7 ? 57.291 20.624 53.982 1.00 26.56 3 GLU D O 1
ATOM 5289 N N . HIS D 1 8 ? 56.745 20.023 51.910 1.00 25.62 4 HIS D N 1
ATOM 5290 C CA . HIS D 1 8 ? 55.605 19.236 52.367 1.00 25.59 4 HIS D CA 1
ATOM 5291 C C . HIS D 1 8 ? 55.894 17.768 52.683 1.00 23.93 4 HIS D C 1
ATOM 5292 O O . HIS D 1 8 ? 54.976 17.023 53.024 1.00 24.92 4 HIS D O 1
ATOM 5299 N N . CYS D 1 9 ? 57.155 17.339 52.593 1.00 22.28 5 CYS D N 1
ATOM 5300 C CA . CYS D 1 9 ? 57.568 15.960 52.958 1.00 20.96 5 CYS D CA 1
ATOM 5301 C C . CYS D 1 9 ? 58.456 15.947 54.228 1.00 21.51 5 CYS D C 1
ATOM 5302 O O . CYS D 1 9 ? 59.373 16.777 54.350 1.00 21.72 5 CYS D O 1
ATOM 5305 N N . PRO D 1 10 ? 58.202 15.025 55.192 1.00 20.73 6 PRO D N 1
ATOM 5306 C CA . PRO D 1 10 ? 57.165 13.985 55.295 1.00 20.39 6 PRO D CA 1
ATOM 5307 C C . PRO D 1 10 ? 55.784 14.578 55.438 1.00 19.77 6 PRO D C 1
ATOM 5308 O O . PRO D 1 10 ? 55.679 15.706 55.855 1.00 19.85 6 PRO D O 1
ATOM 5312 N N . THR D 1 11 ? 54.747 13.812 55.094 1.00 19.15 7 THR D N 1
ATOM 5313 C CA . THR D 1 11 ? 53.359 14.275 55.240 1.00 19.12 7 THR D CA 1
ATOM 5314 C C . THR D 1 11 ? 52.724 13.587 56.453 1.00 19.83 7 THR D C 1
ATOM 5315 O O . THR D 1 11 ? 53.338 12.697 57.044 1.00 20.48 7 THR D O 1
ATOM 5319 N N . PRO D 1 12 ? 51.486 13.950 56.807 1.00 20.19 8 PRO D N 1
ATOM 5320 C CA . PRO D 1 12 ? 50.784 13.182 57.861 1.00 19.89 8 PRO D CA 1
ATOM 5321 C C . PRO D 1 12 ? 50.556 11.682 57.550 1.00 19.33 8 PRO D C 1
ATOM 5322 O O . PRO D 1 12 ? 50.356 10.867 58.464 1.00 20.01 8 PRO D O 1
ATOM 5326 N N . HIS D 1 13 ? 50.636 11.300 56.282 1.00 17.68 9 HIS D N 1
ATOM 5327 C CA . HIS D 1 13 ? 50.357 9.911 55.908 1.00 16.80 9 HIS D CA 1
ATOM 5328 C C . HIS D 1 13 ? 51.559 9.169 55.370 1.00 16.42 9 HIS D C 1
ATOM 5329 O O . HIS D 1 13 ? 51.472 7.983 55.078 1.00 16.18 9 HIS D O 1
ATOM 5336 N N . ASN D 1 14 ? 52.693 9.853 55.247 1.00 15.92 10 ASN D N 1
ATOM 5337 C CA . ASN D 1 14 ? 53.875 9.241 54.627 1.00 16.02 10 ASN D CA 1
ATOM 5338 C C . ASN D 1 14 ? 55.151 9.757 55.298 1.00 16.56 10 ASN D C 1
ATOM 5339 O O . ASN D 1 14 ? 55.419 10.963 55.261 1.00 16.78 10 ASN D O 1
ATOM 5344 N N . GLY D 1 15 ? 55.934 8.861 55.886 1.00 16.82 11 GLY D N 1
ATOM 5345 C CA . GLY D 1 15 ? 57.159 9.262 56.571 1.00 17.58 11 GLY D CA 1
ATOM 5346 C C . GLY D 1 15 ? 58.338 9.562 55.654 1.00 17.63 11 GLY D C 1
ATOM 5347 O O . GLY D 1 15 ? 59.374 10.004 56.124 1.00 18.13 11 GLY D O 1
ATOM 5348 N N . ALA D 1 16 ? 58.163 9.346 54.345 1.00 17.09 12 ALA D N 1
ATOM 5349 C CA . ALA D 1 16 ? 59.230 9.587 53.386 1.00 17.28 12 ALA D CA 1
ATOM 5350 C C . ALA D 1 16 ? 59.639 11.051 53.335 1.00 17.47 12 ALA D C 1
ATOM 5351 O O . ALA D 1 16 ? 58.797 11.960 53.369 1.00 17.11 12 ALA D O 1
ATOM 5353 N N . LYS D 1 17 ? 60.952 11.249 53.242 1.00 17.95 13 LYS D N 1
ATOM 5354 C CA . LYS D 1 17 ? 61.491 12.542 52.943 1.00 18.68 13 LYS D CA 1
ATOM 5355 C C . LYS D 1 17 ? 61.441 12.677 51.430 1.00 17.81 13 LYS D C 1
ATOM 5356 O O . LYS D 1 17 ? 61.419 11.674 50.676 1.00 17.16 13 LYS D O 1
ATOM 5362 N N . TYR D 1 18 ? 61.487 13.912 50.979 1.00 17.43 14 TYR D N 1
ATOM 5363 C CA . TYR D 1 18 ? 61.571 14.147 49.564 1.00 17.31 14 TYR D CA 1
ATOM 5364 C C . TYR D 1 18 ? 62.751 13.415 48.930 1.00 17.64 14 TYR D C 1
ATOM 5365 O O . TYR D 1 18 ? 63.882 13.472 49.438 1.00 17.79 14 TYR D O 1
ATOM 5374 N N . GLY D 1 19 ? 62.513 12.767 47.796 1.00 17.48 15 GLY D N 1
ATOM 5375 C CA . GLY D 1 19 ? 63.595 12.055 47.089 1.00 17.73 15 GLY D CA 1
ATOM 5376 C C . GLY D 1 19 ? 63.695 10.592 47.511 1.00 17.77 15 GLY D C 1
ATOM 5377 O O . GLY D 1 19 ? 64.396 9.790 46.890 1.00 17.89 15 GLY D O 1
ATOM 5378 N N . GLU D 1 20 ? 63.031 10.215 48.591 1.00 17.68 16 GLU D N 1
ATOM 5379 C CA . GLU D 1 20 ? 63.115 8.806 49.017 1.00 18.17 16 GLU D CA 1
ATOM 5380 C C . GLU D 1 20 ? 62.120 7.917 48.237 1.00 17.29 16 GLU D C 1
ATOM 5381 O O . GLU D 1 20 ? 62.159 6.691 48.363 1.00 17.30 16 GLU D O 1
ATOM 5387 N N . ILE D 1 21 ? 61.231 8.547 47.471 1.00 15.85 17 ILE D N 1
ATOM 5388 C CA . ILE D 1 21 ? 60.261 7.845 46.637 1.00 15.31 17 ILE D CA 1
ATOM 5389 C C . ILE D 1 21 ? 60.663 8.088 45.188 1.00 15.80 17 ILE D C 1
ATOM 5390 O O . ILE D 1 21 ? 61.005 9.209 44.816 1.00 16.11 17 ILE D O 1
ATOM 5395 N N . ALA D 1 22 ? 60.674 7.030 44.388 1.00 16.08 18 ALA D N 1
ATOM 5396 C CA . ALA D 1 22 ? 61.157 7.102 42.989 1.00 16.73 18 ALA D CA 1
ATOM 5397 C C . ALA D 1 22 ? 60.086 7.727 42.079 1.00 16.93 18 ALA D C 1
ATOM 5398 O O . ALA D 1 22 ? 58.956 7.984 42.522 1.00 16.01 18 ALA D O 1
ATOM 5400 N N . GLU D 1 23 ? 60.430 7.981 40.815 1.00 17.67 19 GLU D N 1
ATOM 5401 C CA . GLU D 1 23 ? 59.489 8.591 39.870 1.00 18.53 19 GLU D CA 1
ATOM 5402 C C . GLU D 1 23 ? 58.331 7.679 39.434 1.00 17.08 19 GLU D C 1
ATOM 5403 O O . GLU D 1 23 ? 57.330 8.187 38.931 1.00 17.16 19 GLU D O 1
ATOM 5409 N N . THR D 1 24 ? 58.479 6.369 39.624 1.00 16.13 20 THR D N 1
ATOM 5410 C CA . THR D 1 24 ? 57.423 5.378 39.327 1.00 15.82 20 THR D CA 1
ATOM 5411 C C . THR D 1 24 ? 57.061 4.707 40.643 1.00 15.05 20 THR D C 1
ATOM 5412 O O . THR D 1 24 ? 57.941 4.254 41.380 1.00 14.98 20 THR D O 1
ATOM 5416 N N . VAL D 1 25 ? 55.778 4.696 40.988 1.00 14.42 21 VAL D N 1
ATOM 5417 C CA . VAL D 1 25 ? 55.346 4.017 42.183 1.00 14.04 21 VAL D CA 1
ATOM 5418 C C . VAL D 1 25 ? 54.323 2.977 41.735 1.00 14.58 21 VAL D C 1
ATOM 5419 O O . VAL D 1 25 ? 53.400 3.299 40.989 1.00 14.50 21 VAL D O 1
ATOM 5423 N N . LEU D 1 26 ? 54.498 1.730 42.167 1.00 14.80 22 LEU D N 1
ATOM 5424 C CA . LEU D 1 26 ? 53.441 0.726 42.005 1.00 15.52 22 LEU D CA 1
ATOM 5425 C C . LEU D 1 26 ? 52.684 0.743 43.320 1.00 15.49 22 LEU D C 1
ATOM 5426 O O . LEU D 1 26 ? 53.309 0.792 44.378 1.00 15.05 22 LEU D O 1
ATOM 5431 N N . MET D 1 27 ? 51.360 0.678 43.275 1.00 16.06 23 MET D N 1
ATOM 5432 C CA . MET D 1 27 ? 50.571 0.697 44.523 1.00 17.14 23 MET D CA 1
ATOM 5433 C C . MET D 1 27 ? 49.638 -0.495 44.581 1.00 17.59 23 MET D C 1
ATOM 5434 O O . MET D 1 27 ? 49.081 -0.891 43.549 1.00 17.70 23 MET D O 1
ATOM 5439 N N . ALA D 1 28 ? 49.456 -1.056 45.777 1.00 17.59 24 ALA D N 1
ATOM 5440 C CA . ALA D 1 28 ? 48.445 -2.082 46.007 1.00 18.59 24 ALA D CA 1
ATOM 5441 C C . ALA D 1 28 ? 47.739 -1.740 47.320 1.00 19.69 24 ALA D C 1
ATOM 5442 O O . ALA D 1 28 ? 48.270 -0.947 48.128 1.00 18.88 24 ALA D O 1
ATOM 5444 N N . GLY D 1 29 ? 46.537 -2.288 47.518 1.00 19.96 25 GLY D N 1
ATOM 5445 C CA . GLY D 1 29 ? 45.765 -2.014 48.701 1.00 21.27 25 GLY D CA 1
ATOM 5446 C C . GLY D 1 29 ? 46.398 -2.640 49.936 1.00 23.56 25 GLY D C 1
ATOM 5447 O O . GLY D 1 29 ? 46.465 -2.020 51.010 1.00 24.61 25 GLY D O 1
ATOM 5448 N N . ASP D 1 30 ? 46.894 -3.852 49.759 1.00 22.94 26 ASP D N 1
ATOM 5449 C CA . ASP D 1 30 ? 47.327 -4.681 50.850 1.00 23.80 26 ASP D CA 1
ATOM 5450 C C . ASP D 1 30 ? 48.854 -4.542 51.138 1.00 23.21 26 ASP D C 1
ATOM 5451 O O . ASP D 1 30 ? 49.692 -4.932 50.312 1.00 21.64 26 ASP D O 1
ATOM 5456 N N . PRO D 1 31 ? 49.202 -4.022 52.333 1.00 22.56 27 PRO D N 1
ATOM 5457 C CA . PRO D 1 31 ? 50.605 -3.857 52.744 1.00 22.80 27 PRO D CA 1
ATOM 5458 C C . PRO D 1 31 ? 51.371 -5.173 52.727 1.00 24.01 27 PRO D C 1
ATOM 5459 O O . PRO D 1 31 ? 52.580 -5.176 52.541 1.00 23.08 27 PRO D O 1
ATOM 5463 N N . LEU D 1 32 ? 50.688 -6.294 52.922 1.00 26.21 28 LEU D N 1
ATOM 5464 C CA . LEU D 1 32 ? 51.409 -7.581 52.836 1.00 27.72 28 LEU D CA 1
ATOM 5465 C C . LEU D 1 32 ? 51.820 -7.936 51.385 1.00 26.99 28 LEU D C 1
ATOM 5466 O O . LEU D 1 32 ? 52.915 -8.438 51.168 1.00 28.41 28 LEU D O 1
ATOM 5471 N N . ARG D 1 33 ? 50.974 -7.638 50.400 1.00 26.96 29 ARG D N 1
ATOM 5472 C CA . ARG D 1 33 ? 51.314 -7.768 48.958 1.00 27.43 29 ARG D CA 1
ATOM 5473 C C . ARG D 1 33 ? 52.470 -6.821 48.553 1.00 25.92 29 ARG D C 1
ATOM 5474 O O . ARG D 1 33 ? 53.343 -7.199 47.779 1.00 25.36 29 ARG D O 1
ATOM 5482 N N . VAL D 1 34 ? 52.449 -5.593 49.072 1.00 23.51 30 VAL D N 1
ATOM 5483 C CA . VAL D 1 34 ? 53.500 -4.596 48.835 1.00 22.03 30 VAL D CA 1
ATOM 5484 C C . VAL D 1 34 ? 54.858 -5.111 49.343 1.00 22.69 30 VAL D C 1
ATOM 5485 O O . VAL D 1 34 ? 55.847 -5.089 48.622 1.00 21.45 30 VAL D O 1
ATOM 5489 N N . LYS D 1 35 ? 54.898 -5.546 50.592 1.00 24.61 31 LYS D N 1
ATOM 5490 C CA . LYS D 1 35 ? 56.102 -6.168 51.150 1.00 27.36 31 LYS D CA 1
ATOM 5491 C C . LYS D 1 35 ? 56.575 -7.377 50.308 1.00 27.48 31 LYS D C 1
ATOM 5492 O O . LYS D 1 35 ? 57.753 -7.504 49.984 1.00 27.42 31 LYS D O 1
ATOM 5498 N N . LEU D 1 36 ? 55.645 -8.230 49.910 1.00 28.86 32 LEU D N 1
ATOM 5499 C CA . LEU D 1 36 ? 55.976 -9.400 49.090 1.00 28.98 32 LEU D CA 1
ATOM 5500 C C . LEU D 1 36 ? 56.606 -8.998 47.774 1.00 27.86 32 LEU D C 1
ATOM 5501 O O . LEU D 1 36 ? 57.592 -9.609 47.325 1.00 28.78 32 LEU D O 1
ATOM 5506 N N . LEU D 1 37 ? 56.015 -7.995 47.136 1.00 25.86 33 LEU D N 1
ATOM 5507 C CA . LEU D 1 37 ? 56.510 -7.507 45.863 1.00 24.65 33 LEU D CA 1
ATOM 5508 C C . LEU D 1 37 ? 57.933 -6.974 46.008 1.00 23.38 33 LEU D C 1
ATOM 5509 O O . LEU D 1 37 ? 58.796 -7.287 45.187 1.00 22.45 33 LEU D O 1
ATOM 5514 N N . ALA D 1 38 ? 58.169 -6.163 47.041 1.00 22.56 34 ALA D N 1
ATOM 5515 C CA . ALA D 1 38 ? 59.498 -5.596 47.238 1.00 22.71 34 ALA D CA 1
ATOM 5516 C C . ALA D 1 38 ? 60.492 -6.717 47.531 1.00 24.41 34 ALA D C 1
ATOM 5517 O O . ALA D 1 38 ? 61.590 -6.722 46.968 1.00 23.05 34 ALA D O 1
ATOM 5519 N N . ASP D 1 39 ? 60.069 -7.689 48.356 1.00 25.96 35 ASP D N 1
ATOM 5520 C CA . ASP D 1 39 ? 60.911 -8.866 48.701 1.00 28.45 35 ASP D CA 1
ATOM 5521 C C . ASP D 1 39 ? 61.228 -9.744 47.504 1.00 27.30 35 ASP D C 1
ATOM 5522 O O . ASP D 1 39 ? 62.316 -10.266 47.402 1.00 29.39 35 ASP D O 1
ATOM 5527 N N . THR D 1 40 ? 60.265 -9.928 46.613 1.00 26.94 36 THR D N 1
ATOM 5528 C CA . THR D 1 40 ? 60.437 -10.816 45.488 1.00 25.91 36 THR D CA 1
ATOM 5529 C C . THR D 1 40 ? 61.238 -10.170 44.344 1.00 24.79 36 THR D C 1
ATOM 5530 O O . THR D 1 40 ? 62.068 -10.827 43.750 1.00 23.47 36 THR D O 1
ATOM 5534 N N . TYR D 1 41 ? 61.005 -8.884 44.067 1.00 23.41 37 TYR D N 1
ATOM 5535 C CA . TYR D 1 41 ? 61.427 -8.286 42.806 1.00 22.49 37 TYR D CA 1
ATOM 5536 C C . TYR D 1 41 ? 62.459 -7.210 42.900 1.00 21.70 37 TYR D C 1
ATOM 5537 O O . TYR D 1 41 ? 63.067 -6.891 41.891 1.00 21.95 37 TYR D O 1
ATOM 5546 N N . LEU D 1 42 ? 62.636 -6.619 44.075 1.00 20.46 38 LEU D N 1
ATOM 5547 C CA . LEU D 1 42 ? 63.469 -5.430 44.193 1.00 20.27 38 LEU D CA 1
ATOM 5548 C C . LEU D 1 42 ? 64.780 -5.708 44.886 1.00 20.79 38 LEU D C 1
ATOM 5549 O O . LEU D 1 42 ? 64.823 -6.529 45.793 1.00 21.51 38 LEU D O 1
ATOM 5554 N N . THR D 1 43 ? 65.834 -4.998 44.496 1.00 20.49 39 THR D N 1
ATOM 5555 C CA . THR D 1 43 ? 67.075 -5.020 45.260 1.00 22.32 39 THR D CA 1
ATOM 5556 C C . THR D 1 43 ? 67.391 -3.641 45.789 1.00 22.50 39 THR D C 1
ATOM 5557 O O . THR D 1 43 ? 66.816 -2.644 45.321 1.00 21.75 39 THR D O 1
ATOM 5561 N N . ASP D 1 44 ? 68.348 -3.575 46.719 1.00 24.04 40 ASP D N 1
ATOM 5562 C CA . ASP D 1 44 ? 68.749 -2.326 47.358 1.00 25.84 40 ASP D CA 1
ATOM 5563 C C . ASP D 1 44 ? 67.566 -1.652 47.989 1.00 25.16 40 ASP D C 1
ATOM 5564 O O . ASP D 1 44 ? 67.402 -0.445 47.856 1.00 26.26 40 ASP D O 1
ATOM 5569 N N . VAL D 1 45 ? 66.755 -2.442 48.683 1.00 24.76 41 VAL D N 1
ATOM 5570 C CA . VAL D 1 45 ? 65.436 -2.033 49.138 1.00 23.70 41 VAL D CA 1
ATOM 5571 C C . VAL D 1 45 ? 65.568 -1.190 50.382 1.00 23.45 41 VAL D C 1
ATOM 5572 O O . VAL D 1 45 ? 66.286 -1.548 51.290 1.00 23.11 41 VAL D O 1
ATOM 5576 N N . VAL D 1 46 ? 64.880 -0.052 50.407 1.00 23.38 42 VAL D N 1
ATOM 5577 C CA . VAL D 1 46 ? 64.809 0.769 51.613 1.00 23.09 42 VAL D CA 1
ATOM 5578 C C . VAL D 1 46 ? 63.340 1.028 51.933 1.00 21.79 42 VAL D C 1
ATOM 5579 O O . VAL D 1 46 ? 62.578 1.409 51.048 1.00 20.19 42 VAL D O 1
ATOM 5583 N N . GLN D 1 47 ? 62.959 0.821 53.192 1.00 21.40 43 GLN D N 1
ATOM 5584 C CA . GLN D 1 47 ? 61.637 1.192 53.652 1.00 21.40 43 GLN D CA 1
ATOM 5585 C C . GLN D 1 47 ? 61.564 2.674 53.966 1.00 20.90 43 GLN D C 1
ATOM 5586 O O . GLN D 1 47 ? 62.308 3.142 54.795 1.00 21.54 43 GLN D O 1
ATOM 5592 N N . TYR D 1 48 ? 60.706 3.408 53.275 1.00 18.89 44 TYR D N 1
ATOM 5593 C CA . TYR D 1 48 ? 60.590 4.843 53.530 1.00 18.83 44 TYR D CA 1
ATOM 5594 C C . TYR D 1 48 ? 59.298 5.174 54.281 1.00 18.35 44 TYR D C 1
ATOM 5595 O O . TYR D 1 48 ? 59.140 6.291 54.713 1.00 18.15 44 TYR D O 1
ATOM 5604 N N . ASN D 1 49 ? 58.358 4.241 54.401 1.00 17.85 45 ASN D N 1
ATOM 5605 C CA . ASN D 1 49 ? 57.127 4.557 55.152 1.00 18.51 45 ASN D CA 1
ATOM 5606 C C . ASN D 1 49 ? 56.661 3.387 55.983 1.00 19.02 45 ASN D C 1
ATOM 5607 O O . ASN D 1 49 ? 56.662 2.263 55.502 1.00 18.70 45 ASN D O 1
ATOM 5612 N N . SER D 1 50 ? 56.298 3.672 57.229 1.00 19.62 46 SER D N 1
ATOM 5613 C CA . SER D 1 50 ? 55.449 2.774 58.003 1.00 20.36 46 SER D CA 1
ATOM 5614 C C . SER D 1 50 ? 54.269 3.507 58.632 1.00 20.33 46 SER D C 1
ATOM 5615 O O . SER D 1 50 ? 53.545 2.928 59.437 1.00 20.93 46 SER D O 1
ATOM 5618 N N . VAL D 1 51 ? 54.051 4.771 58.256 1.00 19.38 47 VAL D N 1
ATOM 5619 C CA . VAL D 1 51 ? 52.943 5.544 58.841 1.00 19.15 47 VAL D CA 1
ATOM 5620 C C . VAL D 1 51 ? 51.627 4.844 58.515 1.00 19.21 47 VAL D C 1
ATOM 5621 O O . VAL D 1 51 ? 51.386 4.485 57.369 1.00 18.64 47 VAL D O 1
ATOM 5625 N N . ARG D 1 52 ? 50.785 4.639 59.534 1.00 19.99 48 ARG D N 1
ATOM 5626 C CA . ARG D 1 52 ? 49.489 3.961 59.401 1.00 20.29 48 ARG D CA 1
ATOM 5627 C C . ARG D 1 52 ? 49.574 2.545 58.816 1.00 20.75 48 ARG D C 1
ATOM 5628 O O . ARG D 1 52 ? 48.566 2.020 58.283 1.00 20.76 48 ARG D O 1
ATOM 5636 N N . GLY D 1 53 ? 50.751 1.929 58.934 1.00 20.05 49 GLY D N 1
ATOM 5637 C CA . GLY D 1 53 ? 50.973 0.610 58.367 1.00 20.62 49 GLY D CA 1
ATOM 5638 C C . GLY D 1 53 ? 50.940 0.584 56.827 1.00 20.05 49 GLY D C 1
ATOM 5639 O O . GLY D 1 53 ? 50.990 -0.486 56.225 1.00 20.06 49 GLY D O 1
ATOM 5640 N N . ALA D 1 54 ? 50.862 1.749 56.187 1.00 18.37 50 ALA D N 1
ATOM 5641 C CA . ALA D 1 54 ? 50.867 1.805 54.734 1.00 17.96 50 ALA D CA 1
ATOM 5642 C C . ALA D 1 54 ? 52.312 1.718 54.243 1.00 17.65 50 ALA D C 1
ATOM 5643 O O . ALA D 1 54 ? 52.897 2.707 53.788 1.00 17.95 50 ALA D O 1
ATOM 5645 N N . VAL D 1 55 ? 52.893 0.533 54.361 1.00 17.37 51 VAL D N 1
ATOM 5646 C CA . VAL D 1 55 ? 54.312 0.366 54.091 1.00 17.44 51 VAL D CA 1
ATOM 5647 C C . VAL D 1 55 ? 54.678 0.798 52.675 1.00 16.79 51 VAL D C 1
ATOM 5648 O O . VAL D 1 55 ? 53.900 0.638 51.718 1.00 16.00 51 VAL D O 1
ATOM 5652 N N . GLY D 1 56 ? 55.843 1.411 52.560 1.00 16.44 52 GLY D N 1
ATOM 5653 C CA . GLY D 1 56 ? 56.351 1.811 51.269 1.00 15.87 52 GLY D CA 1
ATOM 5654 C C . GLY D 1 56 ? 57.830 1.509 51.200 1.00 16.22 52 GLY D C 1
ATOM 5655 O O . GLY D 1 56 ? 58.562 1.757 52.149 1.00 15.98 52 GLY D O 1
ATOM 5656 N N . TYR D 1 57 ? 58.254 0.997 50.048 1.00 16.61 53 TYR D N 1
ATOM 5657 C CA . TYR D 1 57 ? 59.653 0.651 49.785 1.00 16.82 53 TYR D CA 1
ATOM 5658 C C . TYR D 1 57 ? 60.167 1.223 48.474 1.00 16.25 53 TYR D C 1
ATOM 5659 O O . TYR D 1 57 ? 59.432 1.399 47.511 1.00 16.29 53 TYR D O 1
ATOM 5668 N N . THR D 1 58 ? 61.454 1.507 48.431 1.00 16.10 54 THR D N 1
ATOM 5669 C CA . THR D 1 58 ? 62.069 1.975 47.204 1.00 15.78 54 THR D CA 1
ATOM 5670 C C . THR D 1 58 ? 63.207 1.030 46.933 1.00 16.34 54 THR D C 1
ATOM 5671 O O . THR D 1 58 ? 63.986 0.775 47.852 1.00 16.51 54 THR D O 1
ATOM 5675 N N . GLY D 1 59 ? 63.305 0.542 45.693 1.00 16.51 55 GLY D N 1
ATOM 5676 C CA . GLY D 1 59 ? 64.352 -0.410 45.303 1.00 17.48 55 GLY D CA 1
ATOM 5677 C C . GLY D 1 59 ? 64.520 -0.443 43.810 1.00 18.17 55 GLY D C 1
ATOM 5678 O O . GLY D 1 59 ? 63.911 0.359 43.121 1.00 18.08 55 GLY D O 1
ATOM 5679 N N . TYR D 1 60 ? 65.309 -1.386 43.291 1.00 18.58 56 TYR D N 1
ATOM 5680 C CA . TYR D 1 60 ? 65.579 -1.443 41.863 1.00 19.28 56 TYR D CA 1
ATOM 5681 C C . TYR D 1 60 ? 65.098 -2.728 41.256 1.00 19.75 56 TYR D C 1
ATOM 5682 O O . TYR D 1 60 ? 65.240 -3.777 41.865 1.00 19.25 56 TYR D O 1
ATOM 5691 N N . TYR D 1 61 ? 64.604 -2.623 40.023 1.00 19.82 57 TYR D N 1
ATOM 5692 C CA . TYR D 1 61 ? 64.261 -3.771 39.221 1.00 21.11 57 TYR D CA 1
ATOM 5693 C C . TYR D 1 61 ? 64.905 -3.609 37.859 1.00 21.42 57 TYR D C 1
ATOM 5694 O O . TYR D 1 61 ? 64.668 -2.610 37.170 1.00 21.02 57 TYR D O 1
ATOM 5703 N N . LYS D 1 62 ? 65.712 -4.588 37.477 1.00 22.52 58 LYS D N 1
ATOM 5704 C CA . LYS D 1 62 ? 66.524 -4.523 36.250 1.00 24.01 58 LYS D CA 1
ATOM 5705 C C . LYS D 1 62 ? 67.187 -3.176 36.052 1.00 23.80 58 LYS D C 1
ATOM 5706 O O . LYS D 1 62 ? 67.068 -2.585 34.985 1.00 24.43 58 LYS D O 1
ATOM 5712 N N . GLY D 1 63 ? 67.836 -2.665 37.090 1.00 22.75 59 GLY D N 1
ATOM 5713 C CA . GLY D 1 63 ? 68.529 -1.392 36.988 1.00 23.20 59 GLY D CA 1
ATOM 5714 C C . GLY D 1 63 ? 67.653 -0.154 37.088 1.00 22.95 59 GLY D C 1
ATOM 5715 O O . GLY D 1 63 ? 68.156 0.961 37.055 1.00 22.42 59 GLY D O 1
ATOM 5716 N N . VAL D 1 64 ? 66.342 -0.324 37.228 1.00 22.55 60 VAL D N 1
ATOM 5717 C CA . VAL D 1 64 ? 65.468 0.858 37.291 1.00 22.43 60 VAL D CA 1
ATOM 5718 C C . VAL D 1 64 ? 64.955 1.050 38.709 1.00 21.51 60 VAL D C 1
ATOM 5719 O O . VAL D 1 64 ? 64.414 0.113 39.282 1.00 19.84 60 VAL D O 1
ATOM 5723 N N . LYS D 1 65 ? 65.111 2.261 39.257 1.00 21.30 61 LYS D N 1
ATOM 5724 C CA . LYS D 1 65 ? 64.620 2.550 40.618 1.00 21.28 61 LYS D CA 1
ATOM 5725 C C . LYS D 1 65 ? 63.104 2.717 40.609 1.00 19.39 61 LYS D C 1
ATOM 5726 O O . LYS D 1 65 ? 62.585 3.370 39.731 1.00 18.81 61 LYS D O 1
ATOM 5732 N N . LEU D 1 66 ? 62.402 2.103 41.560 1.00 18.22 62 LEU D N 1
ATOM 5733 C CA . LEU D 1 66 ? 60.954 2.293 41.658 1.00 17.74 62 LEU D CA 1
ATOM 5734 C C . LEU D 1 66 ? 60.508 2.141 43.081 1.00 16.79 62 LEU D C 1
ATOM 5735 O O . LEU D 1 66 ? 61.241 1.601 43.902 1.00 16.93 62 LEU D O 1
ATOM 5740 N N . SER D 1 67 ? 59.286 2.563 43.371 1.00 15.74 63 SER D N 1
ATOM 5741 C CA . SER D 1 67 ? 58.756 2.442 44.719 1.00 15.43 63 SER D CA 1
ATOM 5742 C C . SER D 1 67 ? 57.508 1.591 44.686 1.00 15.09 63 SER D C 1
ATOM 5743 O O . SER D 1 67 ? 56.864 1.486 43.653 1.00 15.04 63 SER D O 1
ATOM 5746 N N . VAL D 1 68 ? 57.205 0.949 45.809 1.00 14.92 64 VAL D N 1
ATOM 5747 C CA . VAL D 1 68 ? 56.005 0.183 45.920 1.00 15.11 64 VAL D CA 1
ATOM 5748 C C . VAL D 1 68 ? 55.383 0.573 47.268 1.00 15.91 64 VAL D C 1
ATOM 5749 O O . VAL D 1 68 ? 56.086 0.711 48.298 1.00 16.04 64 VAL D O 1
ATOM 5753 N N . GLN D 1 69 ? 54.081 0.815 47.236 1.00 17.63 65 GLN D N 1
ATOM 5754 C CA . GLN D 1 69 ? 53.407 1.466 48.354 1.00 18.66 65 GLN D CA 1
ATOM 5755 C C . GLN D 1 69 ? 51.977 0.959 48.555 1.00 17.58 65 GLN D C 1
ATOM 5756 O O . GLN D 1 69 ? 51.253 0.820 47.590 1.00 17.24 65 GLN D O 1
ATOM 5762 N N . ALA D 1 70 ? 51.586 0.709 49.797 1.00 16.77 66 ALA D N 1
ATOM 5763 C CA . ALA D 1 70 ? 50.221 0.349 50.126 1.00 16.60 66 ALA D CA 1
ATOM 5764 C C . ALA D 1 70 ? 49.334 1.623 50.085 1.00 16.16 66 ALA D C 1
ATOM 5765 O O . ALA D 1 70 ? 49.779 2.701 50.500 1.00 15.91 66 ALA D O 1
ATOM 5767 N N . HIS D 1 71 ? 48.091 1.490 49.622 1.00 15.64 67 HIS D N 1
ATOM 5768 C CA . HIS D 1 71 ? 47.188 2.654 49.574 1.00 15.49 67 HIS D CA 1
ATOM 5769 C C . HIS D 1 71 ? 45.893 2.464 50.293 1.00 15.51 67 HIS D C 1
ATOM 5770 O O . HIS D 1 71 ? 45.027 3.328 50.209 1.00 15.57 67 HIS D O 1
ATOM 5777 N N . GLY D 1 72 ? 45.740 1.360 51.028 1.00 15.58 68 GLY D N 1
ATOM 5778 C CA . GLY D 1 72 ? 44.488 1.084 51.770 1.00 15.94 68 GLY D CA 1
ATOM 5779 C C . GLY D 1 72 ? 43.268 0.879 50.861 1.00 16.36 68 GLY D C 1
ATOM 5780 O O . GLY D 1 72 ? 43.424 0.577 49.666 1.00 16.74 68 GLY D O 1
ATOM 5781 N N . MET D 1 73 ? 42.052 0.995 51.397 1.00 16.16 69 MET D N 1
ATOM 5782 C CA . MET D 1 73 ? 40.888 0.611 50.609 1.00 15.76 69 MET D CA 1
ATOM 5783 C C . MET D 1 73 ? 40.000 1.827 50.363 1.00 15.16 69 MET D C 1
ATOM 5784 O O . MET D 1 73 ? 39.716 2.571 51.300 1.00 15.23 69 MET D O 1
ATOM 5789 N N . GLY D 1 74 ? 39.485 1.951 49.141 1.00 14.39 70 GLY D N 1
ATOM 5790 C CA . GLY D 1 74 ? 38.521 2.987 48.804 1.00 13.87 70 GLY D CA 1
ATOM 5791 C C . GLY D 1 74 ? 39.172 4.238 48.187 1.00 13.46 70 GLY D C 1
ATOM 5792 O O . GLY D 1 74 ? 40.352 4.528 48.415 1.00 13.14 70 GLY D O 1
ATOM 5793 N N . MET D 1 75 ? 38.367 4.985 47.436 1.00 13.27 71 MET D N 1
ATOM 5794 C CA . MET D 1 75 ? 38.829 6.172 46.722 1.00 13.30 71 MET D CA 1
ATOM 5795 C C . MET D 1 75 ? 39.412 7.304 47.602 1.00 13.04 71 MET D C 1
ATOM 5796 O O . MET D 1 75 ? 40.421 7.899 47.246 1.00 12.79 71 MET D O 1
ATOM 5801 N N . PRO D 1 76 ? 38.790 7.589 48.760 1.00 13.01 72 PRO D N 1
ATOM 5802 C CA . PRO D 1 76 ? 39.370 8.656 49.609 1.00 13.07 72 PRO D CA 1
ATOM 5803 C C . PRO D 1 76 ? 40.776 8.305 50.133 1.00 13.02 72 PRO D C 1
ATOM 5804 O O . PRO D 1 76 ? 41.624 9.207 50.284 1.00 12.91 72 PRO D O 1
ATOM 5808 N N . SER D 1 77 ? 41.005 7.023 50.392 1.00 12.78 73 SER D N 1
ATOM 5809 C CA . SER D 1 77 ? 42.263 6.559 50.917 1.00 13.03 73 SER D CA 1
ATOM 5810 C C . SER D 1 77 ? 43.338 6.652 49.826 1.00 12.79 73 SER D C 1
ATOM 5811 O O . SER D 1 77 ? 44.386 7.268 50.038 1.00 12.66 73 SER D O 1
ATOM 5814 N N . ILE D 1 78 ? 43.070 6.084 48.634 1.00 12.68 74 ILE D N 1
ATOM 5815 C CA . ILE D 1 78 ? 44.083 6.144 47.574 1.00 12.57 74 ILE D CA 1
ATOM 5816 C C . ILE D 1 78 ? 44.277 7.599 47.153 1.00 12.70 74 ILE D C 1
ATOM 5817 O O . ILE D 1 78 ? 45.372 7.986 46.740 1.00 12.78 74 ILE D O 1
ATOM 5822 N N . GLY D 1 79 ? 43.193 8.371 47.216 1.00 12.75 75 GLY D N 1
ATOM 5823 C CA . GLY D 1 79 ? 43.207 9.800 46.879 1.00 12.95 75 GLY D CA 1
ATOM 5824 C C . GLY D 1 79 ? 44.220 10.576 47.721 1.00 12.86 75 GLY D C 1
ATOM 5825 O O . GLY D 1 79 ? 44.988 11.357 47.191 1.00 12.60 75 GLY D O 1
ATOM 5826 N N . ILE D 1 80 ? 44.230 10.350 49.031 1.00 12.95 76 ILE D N 1
ATOM 5827 C CA . ILE D 1 80 ? 45.271 10.947 49.877 1.00 13.36 76 ILE D CA 1
ATOM 5828 C C . ILE D 1 80 ? 46.705 10.620 49.412 1.00 13.25 76 ILE D C 1
ATOM 5829 O O . ILE D 1 80 ? 47.530 11.536 49.246 1.00 13.17 76 ILE D O 1
ATOM 5834 N N . TYR D 1 81 ? 46.999 9.328 49.237 1.00 13.16 77 TYR D N 1
ATOM 5835 C CA . TYR D 1 81 ? 48.361 8.895 48.915 1.00 13.21 77 TYR D CA 1
ATOM 5836 C C . TYR D 1 81 ? 48.782 9.397 47.532 1.00 12.97 77 TYR D C 1
ATOM 5837 O O . TYR D 1 81 ? 49.869 9.995 47.396 1.00 12.92 77 TYR D O 1
ATOM 5846 N N . ALA D 1 82 ? 47.893 9.228 46.537 1.00 12.53 78 ALA D N 1
ATOM 5847 C CA . ALA D 1 82 ? 48.196 9.654 45.164 1.00 12.46 78 ALA D CA 1
ATOM 5848 C C . ALA D 1 82 ? 48.354 11.166 45.055 1.00 12.69 78 ALA D C 1
ATOM 5849 O O . ALA D 1 82 ? 49.239 11.638 44.322 1.00 12.60 78 ALA D O 1
ATOM 5851 N N . TYR D 1 83 ? 47.501 11.922 45.748 1.00 12.87 79 TYR D N 1
ATOM 5852 C CA . TYR D 1 83 ? 47.656 13.371 45.726 1.00 13.52 79 TYR D CA 1
ATOM 5853 C C . TYR D 1 83 ? 49.087 13.773 46.230 1.00 13.57 79 TYR D C 1
ATOM 5854 O O . TYR D 1 83 ? 49.767 14.572 45.600 1.00 13.42 79 TYR D O 1
ATOM 5863 N N . GLU D 1 84 ? 49.486 13.224 47.370 1.00 13.62 80 GLU D N 1
ATOM 5864 C CA . GLU D 1 84 ? 50.794 13.511 47.959 1.00 14.02 80 GLU D CA 1
ATOM 5865 C C . GLU D 1 84 ? 51.919 13.085 47.036 1.00 13.96 80 GLU D C 1
ATOM 5866 O O . GLU D 1 84 ? 52.861 13.868 46.812 1.00 14.09 80 GLU D O 1
ATOM 5872 N N . LEU D 1 85 ? 51.827 11.875 46.485 1.00 13.71 81 LEU D N 1
ATOM 5873 C CA . LEU D 1 85 ? 52.882 11.380 45.611 1.00 13.96 81 LEU D CA 1
ATOM 5874 C C . LEU D 1 85 ? 53.071 12.264 44.391 1.00 14.12 81 LEU D C 1
ATOM 5875 O O . LEU D 1 85 ? 54.214 12.656 44.070 1.00 14.03 81 LEU D O 1
ATOM 5880 N N . PHE D 1 86 ? 51.964 12.611 43.711 1.00 14.19 82 PHE D N 1
ATOM 5881 C CA . PHE D 1 86 ? 52.070 13.459 42.496 1.00 14.60 82 PHE D CA 1
ATOM 5882 C C . PHE D 1 86 ? 52.382 14.920 42.781 1.00 15.18 82 PHE D C 1
ATOM 5883 O O . PHE D 1 86 ? 53.077 15.561 41.994 1.00 15.99 82 PHE D O 1
ATOM 5891 N N . ASN D 1 87 ? 51.866 15.477 43.878 1.00 15.38 83 ASN D N 1
ATOM 5892 C CA . ASN D 1 87 ? 52.046 16.917 44.147 1.00 15.58 83 ASN D CA 1
ATOM 5893 C C . ASN D 1 87 ? 53.222 17.336 45.038 1.00 15.75 83 ASN D C 1
ATOM 5894 O O . ASN D 1 87 ? 53.761 18.450 44.903 1.00 15.91 83 ASN D O 1
ATOM 5899 N N . PHE D 1 88 ? 53.637 16.432 45.916 1.00 15.05 84 PHE D N 1
ATOM 5900 C CA . PHE D 1 88 ? 54.697 16.732 46.852 1.00 15.45 84 PHE D CA 1
ATOM 5901 C C . PHE D 1 88 ? 56.007 15.959 46.582 1.00 15.29 84 PHE D C 1
ATOM 5902 O O . PHE D 1 88 ? 57.118 16.500 46.829 1.00 15.50 84 PHE D O 1
ATOM 5910 N N . TYR D 1 89 ? 55.883 14.691 46.173 1.00 14.52 85 TYR D N 1
ATOM 5911 C CA . TYR D 1 89 ? 57.060 13.803 46.035 1.00 14.38 85 TYR D CA 1
ATOM 5912 C C . TYR D 1 89 ? 57.660 13.749 44.618 1.00 14.25 85 TYR D C 1
ATOM 5913 O O . TYR D 1 89 ? 58.643 13.020 44.393 1.00 14.23 85 TYR D O 1
ATOM 5922 N N . GLY D 1 90 ? 57.073 14.494 43.676 1.00 14.22 86 GLY D N 1
ATOM 5923 C CA . GLY D 1 90 ? 57.611 14.547 42.294 1.00 14.51 86 GLY D CA 1
ATOM 5924 C C . GLY D 1 90 ? 57.357 13.240 41.505 1.00 14.26 86 GLY D C 1
ATOM 5925 O O . GLY D 1 90 ? 58.022 12.956 40.492 1.00 14.52 86 GLY D O 1
ATOM 5926 N N . VAL D 1 91 ? 56.391 12.428 41.934 1.00 13.77 87 VAL D N 1
ATOM 5927 C CA . VAL D 1 91 ? 56.151 11.144 41.224 1.00 13.53 87 VAL D CA 1
ATOM 5928 C C . VAL D 1 91 ? 55.575 11.422 39.825 1.00 13.60 87 VAL D C 1
ATOM 5929 O O . VAL D 1 91 ? 54.679 12.273 39.667 1.00 13.11 87 VAL D O 1
ATOM 5933 N N . LYS D 1 92 ? 56.093 10.716 38.816 1.00 13.77 88 LYS D N 1
ATOM 5934 C CA . LYS D 1 92 ? 55.603 10.874 37.443 1.00 14.19 88 LYS D CA 1
ATOM 5935 C C . LYS D 1 92 ? 54.526 9.868 37.033 1.00 14.47 88 LYS D C 1
ATOM 5936 O O . LYS D 1 92 ? 53.644 10.190 36.235 1.00 14.60 88 LYS D O 1
ATOM 5938 N N . ARG D 1 93 ? 54.587 8.668 37.602 1.00 14.98 89 ARG D N 1
ATOM 5939 C CA . ARG D 1 93 ? 53.804 7.506 37.169 1.00 15.64 89 ARG D CA 1
ATOM 5940 C C . ARG D 1 93 ? 53.329 6.724 38.361 1.00 14.79 89 ARG D C 1
ATOM 5941 O O . ARG D 1 93 ? 54.140 6.398 39.193 1.00 14.86 89 ARG D O 1
ATOM 5949 N N . ILE D 1 94 ? 52.053 6.372 38.422 1.00 14.24 90 ILE D N 1
ATOM 5950 C CA . ILE D 1 94 ? 51.570 5.471 39.472 1.00 14.13 90 ILE D CA 1
ATOM 5951 C C . ILE D 1 94 ? 50.832 4.359 38.766 1.00 14.30 90 ILE D C 1
ATOM 5952 O O . ILE D 1 94 ? 49.927 4.615 37.965 1.00 14.08 90 ILE D O 1
ATOM 5957 N N . ILE D 1 95 ? 51.222 3.128 39.060 1.00 14.84 91 ILE D N 1
ATOM 5958 C CA . ILE D 1 95 ? 50.508 1.970 38.542 1.00 15.24 91 ILE D CA 1
ATOM 5959 C C . ILE D 1 95 ? 49.932 1.253 39.739 1.00 15.47 91 ILE D C 1
ATOM 5960 O O . ILE D 1 95 ? 50.655 0.861 40.658 1.00 15.73 91 ILE D O 1
ATOM 5965 N N . ARG D 1 96 ? 48.617 1.180 39.759 1.00 15.56 92 ARG D N 1
ATOM 5966 C CA . ARG D 1 96 ? 47.906 0.429 40.767 1.00 16.17 92 ARG D CA 1
ATOM 5967 C C . ARG D 1 96 ? 47.784 -1.016 40.278 1.00 16.30 92 ARG D C 1
ATOM 5968 O O . ARG D 1 96 ? 47.443 -1.270 39.103 1.00 15.90 92 ARG D O 1
ATOM 5976 N N . ILE D 1 97 ? 48.076 -1.955 41.163 1.00 16.75 93 ILE D N 1
ATOM 5977 C CA . ILE D 1 97 ? 47.888 -3.368 40.898 1.00 18.13 93 ILE D CA 1
ATOM 5978 C C . ILE D 1 97 ? 46.956 -3.915 41.962 1.00 18.38 93 ILE D C 1
ATOM 5979 O O . ILE D 1 97 ? 47.167 -3.763 43.160 1.00 18.78 93 ILE D O 1
ATOM 5984 N N . GLY D 1 98 ? 45.864 -4.515 41.559 1.00 18.81 94 GLY D N 1
ATOM 5985 C CA . GLY D 1 98 ? 45.030 -5.040 42.616 1.00 19.29 94 GLY D CA 1
ATOM 5986 C C . GLY D 1 98 ? 44.280 -6.249 42.218 1.00 19.48 94 GLY D C 1
ATOM 5987 O O . GLY D 1 98 ? 44.545 -6.835 41.188 1.00 18.86 94 GLY D O 1
ATOM 5988 N N . SER D 1 99 ? 43.331 -6.607 43.073 1.00 20.91 95 SER D N 1
ATOM 5989 C CA . SER D 1 99 ? 42.427 -7.692 42.824 1.00 19.98 95 SER D CA 1
ATOM 5990 C C . SER D 1 99 ? 41.095 -7.063 42.435 1.00 18.66 95 SER D C 1
ATOM 5991 O O . SER D 1 99 ? 40.868 -5.879 42.661 1.00 18.48 95 SER D O 1
ATOM 5994 N N . ALA D 1 100 ? 40.229 -7.838 41.802 1.00 17.59 96 ALA D N 1
ATOM 5995 C CA . ALA D 1 100 ? 38.943 -7.306 41.315 1.00 17.54 96 ALA D CA 1
ATOM 5996 C C . ALA D 1 100 ? 37.945 -8.438 41.144 1.00 17.25 96 ALA D C 1
ATOM 5997 O O . ALA D 1 100 ? 38.358 -9.600 40.959 1.00 17.17 96 ALA D O 1
ATOM 5999 N N . GLY D 1 101 ? 36.657 -8.089 41.154 1.00 16.57 97 GLY D N 1
ATOM 6000 C CA . GLY D 1 101 ? 35.583 -9.050 40.858 1.00 16.56 97 GLY D CA 1
ATOM 6001 C C . GLY D 1 101 ? 35.179 -8.945 39.384 1.00 16.58 97 GLY D C 1
ATOM 6002 O O . GLY D 1 101 ? 35.000 -7.837 38.873 1.00 16.72 97 GLY D O 1
ATOM 6003 N N . ALA D 1 102 ? 35.027 -10.077 38.691 1.00 16.30 98 ALA D N 1
ATOM 6004 C CA . ALA D 1 102 ? 34.722 -10.077 37.248 1.00 15.99 98 ALA D CA 1
ATOM 6005 C C . ALA D 1 102 ? 33.229 -9.877 37.042 1.00 16.13 98 ALA D C 1
ATOM 6006 O O . ALA D 1 102 ? 32.438 -10.602 37.660 1.00 15.97 98 ALA D O 1
ATOM 6008 N N . PHE D 1 103 ? 32.874 -8.890 36.196 1.00 15.85 99 PHE D N 1
ATOM 6009 C CA . PHE D 1 103 ? 31.522 -8.657 35.705 1.00 16.72 99 PHE D CA 1
ATOM 6010 C C . PHE D 1 103 ? 31.332 -9.344 34.334 1.00 17.45 99 PHE D C 1
ATOM 6011 O O . PHE D 1 103 ? 30.263 -9.932 34.061 1.00 17.73 99 PHE D O 1
ATOM 6019 N N . ASP D 1 104 ? 32.343 -9.219 33.465 1.00 17.64 100 ASP D N 1
ATOM 6020 C CA . ASP D 1 104 ? 32.306 -9.824 32.128 1.00 18.99 100 ASP D CA 1
ATOM 6021 C C . ASP D 1 104 ? 32.431 -11.349 32.281 1.00 19.32 100 ASP D C 1
ATOM 6022 O O . ASP D 1 104 ? 33.428 -11.852 32.802 1.00 18.54 100 ASP D O 1
ATOM 6027 N N . GLU D 1 105 ? 31.415 -12.078 31.836 1.00 20.21 101 GLU D N 1
ATOM 6028 C CA . GLU D 1 105 ? 31.424 -13.558 31.971 1.00 22.15 101 GLU D CA 1
ATOM 6029 C C . GLU D 1 105 ? 32.508 -14.317 31.189 1.00 22.79 101 GLU D C 1
ATOM 6030 O O . GLU D 1 105 ? 32.726 -15.500 31.433 1.00 22.96 101 GLU D O 1
ATOM 6036 N N . SER D 1 106 ? 33.208 -13.647 30.272 1.00 23.46 102 SER D N 1
ATOM 6037 C CA . SER D 1 106 ? 34.345 -14.308 29.608 1.00 23.27 102 SER D CA 1
ATOM 6038 C C . SER D 1 106 ? 35.616 -14.252 30.463 1.00 23.25 102 SER D C 1
ATOM 6039 O O . SER D 1 106 ? 36.609 -14.872 30.099 1.00 23.39 102 SER D O 1
ATOM 6042 N N . LEU D 1 107 ? 35.600 -13.533 31.588 1.00 21.72 103 LEU D N 1
ATOM 6043 C CA . LEU D 1 107 ? 36.788 -13.505 32.463 1.00 21.47 103 LEU D CA 1
ATOM 6044 C C . LEU D 1 107 ? 36.888 -14.700 33.423 1.00 22.24 103 LEU D C 1
ATOM 6045 O O . LEU D 1 107 ? 35.897 -15.068 34.085 1.00 24.68 103 LEU D O 1
ATOM 6050 N N . LYS D 1 108 ? 38.067 -15.302 33.515 1.00 21.14 104 LYS D N 1
ATOM 6051 C CA . LYS D 1 108 ? 38.289 -16.420 34.449 1.00 21.30 104 LYS D CA 1
ATOM 6052 C C . LYS D 1 108 ? 39.116 -15.913 35.605 1.00 20.78 104 LYS D C 1
ATOM 6053 O O . LYS D 1 108 ? 39.754 -14.844 35.484 1.00 20.37 104 LYS D O 1
ATOM 6055 N N . LEU D 1 109 ? 39.118 -16.656 36.719 1.00 20.39 105 LEU D N 1
ATOM 6056 C CA . LEU D 1 109 ? 40.026 -16.353 37.829 1.00 20.22 105 LEU D CA 1
ATOM 6057 C C . LEU D 1 109 ? 41.444 -16.248 37.295 1.00 19.98 105 LEU D C 1
ATOM 6058 O O . LEU D 1 109 ? 41.821 -17.040 36.461 1.00 20.96 105 LEU D O 1
ATOM 6063 N N . GLY D 1 110 ? 42.225 -15.268 37.749 1.00 19.68 106 GLY D N 1
ATOM 6064 C CA . GLY D 1 110 ? 43.589 -15.123 37.235 1.00 19.58 106 GLY D CA 1
ATOM 6065 C C . GLY D 1 110 ? 43.761 -14.241 36.006 1.00 19.34 106 GLY D C 1
ATOM 6066 O O . GLY D 1 110 ? 44.871 -13.811 35.720 1.00 19.92 106 GLY D O 1
ATOM 6067 N N . ASP D 1 111 ? 42.687 -13.993 35.254 1.00 18.99 107 ASP D N 1
ATOM 6068 C CA . ASP D 1 111 ? 42.757 -13.082 34.111 1.00 18.57 107 ASP D CA 1
ATOM 6069 C C . ASP D 1 111 ? 43.118 -11.641 34.547 1.00 17.37 107 ASP D C 1
ATOM 6070 O O . ASP D 1 111 ? 42.753 -11.201 35.647 1.00 17.22 107 ASP D O 1
ATOM 6075 N N . ILE D 1 112 ? 43.800 -10.922 33.661 1.00 16.20 108 ILE D N 1
ATOM 6076 C CA . ILE D 1 112 ? 44.258 -9.547 33.907 1.00 15.35 108 ILE D CA 1
ATOM 6077 C C . ILE D 1 112 ? 43.312 -8.565 33.248 1.00 14.94 108 ILE D C 1
ATOM 6078 O O . ILE D 1 112 ? 42.876 -8.777 32.123 1.00 15.38 108 ILE D O 1
ATOM 6083 N N . VAL D 1 113 ? 42.893 -7.548 33.979 1.00 14.49 109 VAL D N 1
ATOM 6084 C CA . VAL D 1 113 ? 42.064 -6.512 33.391 1.00 14.13 109 VAL D CA 1
ATOM 6085 C C . VAL D 1 113 ? 42.900 -5.226 33.413 1.00 13.78 109 VAL D C 1
ATOM 6086 O O . VAL D 1 113 ? 43.413 -4.852 34.450 1.00 13.60 109 VAL D O 1
ATOM 6090 N N . ILE D 1 114 ? 43.010 -4.573 32.257 1.00 13.72 110 ILE D N 1
ATOM 6091 C CA . ILE D 1 114 ? 43.683 -3.279 32.138 1.00 13.48 110 ILE D CA 1
ATOM 6092 C C . ILE D 1 114 ? 42.615 -2.174 32.065 1.00 13.41 110 ILE D C 1
ATOM 6093 O O . ILE D 1 114 ? 41.747 -2.160 31.183 1.00 13.26 110 ILE D O 1
ATOM 6098 N N . GLY D 1 115 ? 42.612 -1.293 33.060 1.00 13.46 111 GLY D N 1
ATOM 6099 C CA . GLY D 1 115 ? 41.535 -0.324 33.191 1.00 13.29 111 GLY D CA 1
ATOM 6100 C C . GLY D 1 115 ? 41.767 0.882 32.311 1.00 13.45 111 GLY D C 1
ATOM 6101 O O . GLY D 1 115 ? 42.255 1.893 32.789 1.00 13.70 111 GLY D O 1
ATOM 6102 N N . MET D 1 116 ? 41.406 0.804 31.035 1.00 13.74 112 MET D N 1
ATOM 6103 C CA . MET D 1 116 ? 41.461 1.999 30.148 1.00 13.94 112 MET D CA 1
ATOM 6104 C C . MET D 1 116 ? 40.615 3.181 30.689 1.00 13.34 112 MET D C 1
ATOM 6105 O O . MET D 1 116 ? 40.993 4.375 30.612 1.00 12.92 112 MET D O 1
ATOM 6110 N N . GLY D 1 117 ? 39.460 2.841 31.249 1.00 12.88 113 GLY D N 1
ATOM 6111 C CA . GLY D 1 117 ? 38.587 3.833 31.890 1.00 12.64 113 GLY D CA 1
ATOM 6112 C C . GLY D 1 117 ? 38.081 3.291 33.206 1.00 12.43 113 GLY D C 1
ATOM 6113 O O . GLY D 1 117 ? 38.136 2.076 33.425 1.00 12.31 113 GLY D O 1
ATOM 6114 N N . ALA D 1 118 ? 37.591 4.175 34.087 1.00 12.22 114 ALA D N 1
ATOM 6115 C CA . ALA D 1 118 ? 36.981 3.743 35.341 1.00 12.43 114 ALA D CA 1
ATOM 6116 C C . ALA D 1 118 ? 35.676 4.529 35.578 1.00 12.68 114 ALA D C 1
ATOM 6117 O O . ALA D 1 118 ? 35.706 5.774 35.685 1.00 12.39 114 ALA D O 1
ATOM 6119 N N . CYS D 1 119 ? 34.559 3.798 35.640 1.00 12.91 115 CYS D N 1
ATOM 6120 C CA . CYS D 1 119 ? 33.285 4.307 36.151 1.00 13.35 115 CYS D CA 1
ATOM 6121 C C . CYS D 1 119 ? 33.429 4.384 37.680 1.00 13.94 115 CYS D C 1
ATOM 6122 O O . CYS D 1 119 ? 34.354 3.774 38.247 1.00 13.55 115 CYS D O 1
ATOM 6125 N N . TYR D 1 120 ? 32.535 5.122 38.345 1.00 14.58 116 TYR D N 1
ATOM 6126 C CA . TYR D 1 120 ? 32.675 5.337 39.765 1.00 16.07 116 TYR D CA 1
ATOM 6127 C C . TYR D 1 120 ? 31.383 5.771 40.433 1.00 17.47 116 TYR D C 1
ATOM 6128 O O . TYR D 1 120 ? 30.470 6.340 39.789 1.00 17.45 116 TYR D O 1
ATOM 6137 N N . ASP D 1 121 ? 31.339 5.505 41.727 1.00 19.63 117 ASP D N 1
ATOM 6138 C CA . ASP D 1 121 ? 30.408 6.121 42.663 1.00 22.68 117 ASP D CA 1
ATOM 6139 C C . ASP D 1 121 ? 31.117 7.405 43.080 1.00 24.43 117 ASP D C 1
ATOM 6140 O O . ASP D 1 121 ? 32.362 7.545 42.890 1.00 23.69 117 ASP D O 1
ATOM 6145 N N . SER D 1 122 ? 30.394 8.336 43.682 1.00 26.88 118 SER D N 1
ATOM 6146 C CA . SER D 1 122 ? 31.037 9.616 44.034 1.00 30.25 118 SER D CA 1
ATOM 6147 C C . SER D 1 122 ? 32.372 9.576 44.786 1.00 32.29 118 SER D C 1
ATOM 6148 O O . SER D 1 122 ? 32.508 8.953 45.821 1.00 34.64 118 SER D O 1
ATOM 6151 N N . ASN D 1 123 ? 33.354 10.310 44.290 1.00 34.45 119 ASN D N 1
ATOM 6152 C CA . ASN D 1 123 ? 34.608 10.446 45.022 1.00 35.32 119 ASN D CA 1
ATOM 6153 C C . ASN D 1 123 ? 35.004 11.904 45.125 1.00 34.86 119 ASN D C 1
ATOM 6154 O O . ASN D 1 123 ? 34.468 12.617 45.941 1.00 33.56 119 ASN D O 1
ATOM 6159 N N . PHE D 1 124 ? 35.923 12.343 44.276 1.00 36.89 120 PHE D N 1
ATOM 6160 C CA . PHE D 1 124 ? 36.437 13.712 44.350 1.00 34.93 120 PHE D CA 1
ATOM 6161 C C . PHE D 1 124 ? 35.748 14.657 43.425 1.00 33.39 120 PHE D C 1
ATOM 6162 O O . PHE D 1 124 ? 36.096 15.846 43.430 1.00 35.98 120 PHE D O 1
ATOM 6170 N N . GLU D 1 125 ? 34.827 14.167 42.587 1.00 30.03 121 GLU D N 1
ATOM 6171 C CA . GLU D 1 125 ? 34.447 15.009 41.466 1.00 28.21 121 GLU D CA 1
ATOM 6172 C C . GLU D 1 125 ? 33.876 16.351 41.915 1.00 27.04 121 GLU D C 1
ATOM 6173 O O . GLU D 1 125 ? 34.136 17.364 41.256 1.00 26.45 121 GLU D O 1
ATOM 6179 N N . ARG D 1 126 ? 33.136 16.367 43.036 1.00 26.18 122 ARG D N 1
ATOM 6180 C CA . ARG D 1 126 ? 32.453 17.587 43.500 1.00 25.15 122 ARG D CA 1
ATOM 6181 C C . ARG D 1 126 ? 33.471 18.639 43.910 1.00 25.12 122 ARG D C 1
ATOM 6182 O O . ARG D 1 126 ? 33.314 19.828 43.631 1.00 24.29 122 ARG D O 1
ATOM 6184 N N . GLN D 1 127 ? 34.540 18.182 44.538 1.00 24.70 123 GLN D N 1
ATOM 6185 C CA . GLN D 1 127 ? 35.556 19.051 45.045 1.00 25.52 123 GLN D CA 1
ATOM 6186 C C . GLN D 1 127 ? 36.349 19.732 43.898 1.00 24.18 123 GLN D C 1
ATOM 6187 O O . GLN D 1 127 ? 37.004 20.759 44.108 1.00 23.59 123 GLN D O 1
ATOM 6193 N N . TYR D 1 128 ? 36.255 19.173 42.687 1.00 22.58 124 TYR D N 1
ATOM 6194 C CA . TYR D 1 128 ? 36.797 19.816 41.501 1.00 22.63 124 TYR D CA 1
ATOM 6195 C C . TYR D 1 128 ? 35.818 20.758 40.805 1.00 22.22 124 TYR D C 1
ATOM 6196 O O . TYR D 1 128 ? 36.187 21.404 39.844 1.00 21.84 124 TYR D O 1
ATOM 6205 N N . ASP D 1 129 ? 34.571 20.827 41.269 1.00 22.45 125 ASP D N 1
ATOM 6206 C CA . ASP D 1 129 ? 33.586 21.756 40.701 1.00 22.72 125 ASP D CA 1
ATOM 6207 C C . ASP D 1 129 ? 33.366 21.554 39.193 1.00 22.44 125 ASP D C 1
ATOM 6208 O O . ASP D 1 129 ? 33.226 22.514 38.447 1.00 22.52 125 ASP D O 1
ATOM 6213 N N . ILE D 1 130 ? 33.308 20.309 38.766 1.00 21.40 126 ILE D N 1
ATOM 6214 C CA . ILE D 1 130 ? 33.109 19.974 37.353 1.00 21.23 126 ILE D CA 1
ATOM 6215 C C . ILE D 1 130 ? 31.619 20.028 37.006 1.00 20.93 126 ILE D C 1
ATOM 6216 O O . ILE D 1 130 ? 30.832 19.366 37.656 1.00 20.42 126 ILE D O 1
ATOM 6221 N N . PRO D 1 131 ? 31.219 20.862 36.019 1.00 21.08 127 PRO D N 1
ATOM 6222 C CA . PRO D 1 131 ? 29.794 21.052 35.794 1.00 21.26 127 PRO D CA 1
ATOM 6223 C C . PRO D 1 131 ? 29.182 20.031 34.820 1.00 21.49 127 PRO D C 1
ATOM 6224 O O . PRO D 1 131 ? 28.410 20.430 33.933 1.00 23.16 127 PRO D O 1
ATOM 6228 N N . GLY D 1 132 ? 29.511 18.742 34.950 1.00 20.54 128 GLY D N 1
ATOM 6229 C CA . GLY D 1 132 ? 28.998 17.714 34.010 1.00 18.27 128 GLY D CA 1
ATOM 6230 C C . GLY D 1 132 ? 29.579 16.408 34.485 1.00 17.52 128 GLY D C 1
ATOM 6231 O O . GLY D 1 132 ? 29.966 16.319 35.644 1.00 17.33 128 GLY D O 1
ATOM 6232 N N . LYS D 1 133 ? 29.630 15.400 33.608 1.00 16.11 129 LYS D N 1
ATOM 6233 C CA . LYS D 1 133 ? 30.121 14.094 33.967 1.00 15.29 129 LYS D CA 1
ATOM 6234 C C . LYS D 1 133 ? 31.562 13.956 33.425 1.00 14.94 129 LYS D C 1
ATOM 6235 O O . LYS D 1 133 ? 31.815 14.051 32.196 1.00 14.71 129 LYS D O 1
ATOM 6237 N N . TYR D 1 134 ? 32.483 13.741 34.346 1.00 14.34 130 TYR D N 1
ATOM 6238 C CA . TYR D 1 134 ? 33.891 13.606 34.054 1.00 13.95 130 TYR D CA 1
ATOM 6239 C C . TYR D 1 134 ? 34.182 12.119 33.823 1.00 13.67 130 TYR D C 1
ATOM 6240 O O . TYR D 1 134 ? 33.871 11.299 34.660 1.00 13.47 130 TYR D O 1
ATOM 6249 N N . SER D 1 135 ? 34.753 11.778 32.671 1.00 13.53 131 SER D N 1
ATOM 6250 C CA . SER D 1 135 ? 35.135 10.411 32.376 1.00 13.11 131 SER D CA 1
ATOM 6251 C C . SER D 1 135 ? 36.562 10.201 32.843 1.00 12.97 131 SER D C 1
ATOM 6252 O O . SER D 1 135 ? 37.483 10.914 32.411 1.00 12.91 131 SER D O 1
ATOM 6255 N N . CYS D 1 136 ? 36.745 9.226 33.734 1.00 12.79 132 CYS D N 1
ATOM 6256 C CA . CYS D 1 136 ? 38.070 8.951 34.329 1.00 12.96 132 CYS D CA 1
ATOM 6257 C C . CYS D 1 136 ? 38.772 7.996 33.415 1.00 12.67 132 CYS D C 1
ATOM 6258 O O . CYS D 1 136 ? 38.258 6.923 33.174 1.00 12.42 132 CYS D O 1
ATOM 6261 N N . ILE D 1 137 ? 39.916 8.394 32.870 1.00 12.52 133 ILE D N 1
ATOM 6262 C CA . ILE D 1 137 ? 40.664 7.508 31.971 1.00 12.70 133 ILE D CA 1
ATOM 6263 C C . ILE D 1 137 ? 42.097 7.366 32.428 1.00 12.72 133 ILE D C 1
ATOM 6264 O O . ILE D 1 137 ? 42.633 8.288 33.066 1.00 12.67 133 ILE D O 1
ATOM 6269 N N . ALA D 1 138 ? 42.726 6.256 32.034 1.00 12.82 134 ALA D N 1
ATOM 6270 C CA . ALA D 1 138 ? 44.132 6.005 32.261 1.00 13.25 134 ALA D CA 1
ATOM 6271 C C . ALA D 1 138 ? 44.970 6.850 31.298 1.00 13.64 134 ALA D C 1
ATOM 6272 O O . ALA D 1 138 ? 44.478 7.375 30.305 1.00 13.84 134 ALA D O 1
ATOM 6274 N N . ASP D 1 139 ? 46.234 6.983 31.626 1.00 14.17 135 ASP D N 1
ATOM 6275 C CA . ASP D 1 139 ? 47.217 7.505 30.684 1.00 15.20 135 ASP D CA 1
ATOM 6276 C C . ASP D 1 139 ? 47.316 6.524 29.488 1.00 15.42 135 ASP D C 1
ATOM 6277 O O . ASP D 1 139 ? 47.489 5.302 29.671 1.00 14.97 135 ASP D O 1
ATOM 6282 N N . PHE D 1 140 ? 47.185 7.065 28.272 1.00 16.15 136 PHE D N 1
ATOM 6283 C CA . PHE D 1 140 ? 47.188 6.209 27.072 1.00 17.21 136 PHE D CA 1
ATOM 6284 C C . PHE D 1 140 ? 48.495 5.436 26.942 1.00 17.49 136 PHE D C 1
ATOM 6285 O O . PHE D 1 140 ? 48.491 4.243 26.627 1.00 17.13 136 PHE D O 1
ATOM 6293 N N . GLN D 1 141 ? 49.613 6.140 27.121 1.00 18.22 137 GLN D N 1
ATOM 6294 C CA . GLN D 1 141 ? 50.925 5.498 26.958 1.00 19.74 137 GLN D CA 1
ATOM 6295 C C . GLN D 1 141 ? 51.124 4.289 27.911 1.00 18.45 137 GLN D C 1
ATOM 6296 O O . GLN D 1 141 ? 51.521 3.218 27.474 1.00 18.32 137 GLN D O 1
ATOM 6302 N N . LEU D 1 142 ? 50.813 4.451 29.194 1.00 17.39 138 LEU D N 1
ATOM 6303 C CA . LEU D 1 142 ? 50.891 3.313 30.118 1.00 16.98 138 LEU D CA 1
ATOM 6304 C C . LEU D 1 142 ? 49.959 2.170 29.712 1.00 17.02 138 LEU D C 1
ATOM 6305 O O . LEU D 1 142 ? 50.338 0.990 29.759 1.00 16.06 138 LEU D O 1
ATOM 6310 N N . CYS D 1 143 ? 48.726 2.541 29.340 1.00 17.34 139 CYS D N 1
ATOM 6311 C CA . CYS D 1 143 ? 47.725 1.573 28.908 1.00 18.77 139 CYS D CA 1
ATOM 6312 C C . CYS D 1 143 ? 48.281 0.718 27.746 1.00 18.62 139 CYS D C 1
ATOM 6313 O O . CYS D 1 143 ? 48.256 -0.522 27.749 1.00 17.93 139 CYS D O 1
ATOM 6316 N N . ARG D 1 144 ? 48.869 1.406 26.787 1.00 19.51 140 ARG D N 1
ATOM 6317 C CA . ARG D 1 144 ? 49.369 0.767 25.588 1.00 20.64 140 ARG D CA 1
ATOM 6318 C C . ARG D 1 144 ? 50.569 -0.147 25.905 1.00 20.51 140 ARG D C 1
ATOM 6319 O O . ARG D 1 144 ? 50.682 -1.250 25.368 1.00 19.80 140 ARG D O 1
ATOM 6327 N N . GLU D 1 145 ? 51.469 0.328 26.764 1.00 19.73 141 GLU D N 1
ATOM 6328 C CA . GLU D 1 145 ? 52.589 -0.489 27.192 1.00 20.18 141 GLU D CA 1
ATOM 6329 C C . GLU D 1 145 ? 52.141 -1.750 27.926 1.00 19.23 141 GLU D C 1
ATOM 6330 O O . GLU D 1 145 ? 52.716 -2.820 27.748 1.00 18.54 141 GLU D O 1
ATOM 6336 N N . ALA D 1 146 ? 51.122 -1.609 28.764 1.00 18.36 142 ALA D N 1
ATOM 6337 C CA . ALA D 1 146 ? 50.611 -2.743 29.549 1.00 18.53 142 ALA D CA 1
ATOM 6338 C C . ALA D 1 146 ? 49.980 -3.807 28.652 1.00 18.65 142 ALA D C 1
ATOM 6339 O O . ALA D 1 146 ? 50.231 -5.017 28.815 1.00 19.29 142 ALA D O 1
ATOM 6341 N N . VAL D 1 147 ? 49.173 -3.358 27.692 1.00 18.61 143 VAL D N 1
ATOM 6342 C CA . VAL D 1 147 ? 48.577 -4.260 26.713 1.00 19.41 143 VAL D CA 1
ATOM 6343 C C . VAL D 1 147 ? 49.698 -4.944 25.892 1.00 20.59 143 VAL D C 1
ATOM 6344 O O . VAL D 1 147 ? 49.660 -6.167 25.687 1.00 20.36 143 VAL D O 1
ATOM 6348 N N . ASP D 1 148 ? 50.695 -4.179 25.425 1.00 21.87 144 ASP D N 1
ATOM 6349 C CA . ASP D 1 148 ? 51.779 -4.790 24.652 1.00 23.88 144 ASP D CA 1
ATOM 6350 C C . ASP D 1 148 ? 52.553 -5.847 25.449 1.00 24.83 144 ASP D C 1
ATOM 6351 O O . ASP D 1 148 ? 52.891 -6.901 24.903 1.00 23.60 144 ASP D O 1
ATOM 6356 N N . ALA D 1 149 ? 52.820 -5.568 26.729 1.00 24.59 145 ALA D N 1
ATOM 6357 C CA . ALA D 1 149 ? 53.542 -6.531 27.575 1.00 25.01 145 ALA D CA 1
ATOM 6358 C C . ALA D 1 149 ? 52.723 -7.798 27.802 1.00 25.19 145 ALA D C 1
ATOM 6359 O O . ALA D 1 149 ? 53.270 -8.884 27.711 1.00 24.73 145 ALA D O 1
ATOM 6361 N N . ALA D 1 150 ? 51.419 -7.666 28.115 1.00 24.98 146 ALA D N 1
ATOM 6362 C CA . ALA D 1 150 ? 50.583 -8.851 28.333 1.00 26.21 146 ALA D CA 1
ATOM 6363 C C . ALA D 1 150 ? 50.548 -9.695 27.062 1.00 28.05 146 ALA D C 1
ATOM 6364 O O . ALA D 1 150 ? 50.500 -10.939 27.108 1.00 27.12 146 ALA D O 1
ATOM 6366 N N . GLU D 1 151 ? 50.528 -8.997 25.931 1.00 29.67 147 GLU D N 1
ATOM 6367 C CA . GLU D 1 151 ? 50.436 -9.627 24.635 1.00 32.92 147 GLU D CA 1
ATOM 6368 C C . GLU D 1 151 ? 51.739 -10.362 24.340 1.00 34.56 147 GLU D C 1
ATOM 6369 O O . GLU D 1 151 ? 51.699 -11.493 23.918 1.00 35.78 147 GLU D O 1
ATOM 6375 N N . LYS D 1 152 ? 52.886 -9.734 24.585 1.00 35.67 148 LYS D N 1
ATOM 6376 C CA . LYS D 1 152 ? 54.177 -10.379 24.313 1.00 36.86 148 LYS D CA 1
ATOM 6377 C C . LYS D 1 152 ? 54.396 -11.560 25.247 1.00 36.85 148 LYS D C 1
ATOM 6378 O O . LYS D 1 152 ? 54.902 -12.575 24.821 1.00 37.63 148 LYS D O 1
ATOM 6380 N N . LEU D 1 153 ? 54.003 -11.429 26.515 1.00 35.31 149 LEU D N 1
ATOM 6381 C CA . LEU D 1 153 ? 54.122 -12.524 27.468 1.00 33.72 149 LEU D CA 1
ATOM 6382 C C . LEU D 1 153 ? 53.060 -13.609 27.304 1.00 34.42 149 LEU D C 1
ATOM 6383 O O . LEU D 1 153 ? 53.124 -14.636 27.980 1.00 35.61 149 LEU D O 1
ATOM 6388 N N . GLY D 1 154 ? 52.081 -13.380 26.425 1.00 33.98 150 GLY D N 1
ATOM 6389 C CA . GLY D 1 154 ? 51.007 -14.350 26.156 1.00 32.45 150 GLY D CA 1
ATOM 6390 C C . GLY D 1 154 ? 49.998 -14.569 27.280 1.00 32.38 150 GLY D C 1
ATOM 6391 O O . GLY D 1 154 ? 49.441 -15.666 27.407 1.00 31.68 150 GLY D O 1
ATOM 6392 N N . TYR D 1 155 ? 49.764 -13.539 28.103 1.00 30.95 151 TYR D N 1
ATOM 6393 C CA . TYR D 1 155 ? 48.770 -13.607 29.188 1.00 30.08 151 TYR D CA 1
ATOM 6394 C C . TYR D 1 155 ? 47.337 -13.358 28.739 1.00 28.90 151 TYR D C 1
ATOM 6395 O O . TYR D 1 155 ? 47.098 -12.618 27.784 1.00 30.08 151 TYR D O 1
ATOM 6404 N N . ARG D 1 156 ? 46.388 -13.955 29.454 1.00 26.10 152 ARG D N 1
ATOM 6405 C CA . ARG D 1 156 ? 44.992 -13.694 29.216 1.00 24.41 152 ARG D CA 1
ATOM 6406 C C . ARG D 1 156 ? 44.681 -12.341 29.849 1.00 23.00 152 ARG D C 1
ATOM 6407 O O . ARG D 1 156 ? 44.896 -12.129 31.061 1.00 21.76 152 ARG D O 1
ATOM 6415 N N . TYR D 1 157 ? 44.205 -11.416 29.028 1.00 21.13 153 TYR D N 1
ATOM 6416 C CA . TYR D 1 157 ? 43.868 -10.086 29.555 1.00 20.43 153 TYR D CA 1
ATOM 6417 C C . TYR D 1 157 ? 42.683 -9.540 28.798 1.00 19.75 153 TYR D C 1
ATOM 6418 O O . TYR D 1 157 ? 42.349 -10.052 27.732 1.00 20.11 153 TYR D O 1
ATOM 6427 N N . LYS D 1 158 ? 42.052 -8.505 29.351 1.00 18.76 154 LYS D N 1
ATOM 6428 C CA . LYS D 1 158 ? 41.130 -7.663 28.606 1.00 18.46 154 LYS D CA 1
ATOM 6429 C C . LYS D 1 158 ? 41.415 -6.218 29.000 1.00 16.98 154 LYS D C 1
ATOM 6430 O O . LYS D 1 158 ? 41.802 -5.943 30.135 1.00 16.10 154 LYS D O 1
ATOM 6436 N N . VAL D 1 159 ? 41.203 -5.312 28.061 1.00 16.10 155 VAL D N 1
ATOM 6437 C CA . VAL D 1 159 ? 41.370 -3.889 28.315 1.00 15.92 155 VAL D CA 1
ATOM 6438 C C . VAL D 1 159 ? 40.029 -3.183 28.091 1.00 15.48 155 VAL D C 1
ATOM 6439 O O . VAL D 1 159 ? 39.372 -3.405 27.082 1.00 15.66 155 VAL D O 1
ATOM 6443 N N . GLY D 1 160 ? 39.594 -2.364 29.039 1.00 14.52 156 GLY D N 1
ATOM 6444 C CA . GLY D 1 160 ? 38.295 -1.671 28.864 1.00 13.88 156 GLY D CA 1
ATOM 6445 C C . GLY D 1 160 ? 37.906 -0.906 30.120 1.00 13.22 156 GLY D C 1
ATOM 6446 O O . GLY D 1 160 ? 38.784 -0.425 30.847 1.00 12.92 156 GLY D O 1
ATOM 6447 N N . ASN D 1 161 ? 36.605 -0.791 30.368 1.00 12.73 157 ASN D N 1
ATOM 6448 C CA . ASN D 1 161 ? 36.086 -0.067 31.538 1.00 12.63 157 ASN D CA 1
ATOM 6449 C C . ASN D 1 161 ? 36.042 -0.952 32.789 1.00 12.58 157 ASN D C 1
ATOM 6450 O O . ASN D 1 161 ? 35.693 -2.133 32.704 1.00 12.64 157 ASN D O 1
ATOM 6455 N N . ILE D 1 162 ? 36.412 -0.393 33.943 1.00 12.45 158 ILE D N 1
ATOM 6456 C CA . ILE D 1 162 ? 36.245 -1.047 35.230 1.00 12.59 158 ILE D CA 1
ATOM 6457 C C . ILE D 1 162 ? 35.378 -0.098 36.032 1.00 13.06 158 ILE D C 1
ATOM 6458 O O . ILE D 1 162 ? 35.108 1.025 35.579 1.00 13.00 158 ILE D O 1
ATOM 6463 N N . TYR D 1 163 ? 34.915 -0.555 37.195 1.00 13.15 159 TYR D N 1
ATOM 6464 C CA . TYR D 1 163 ? 34.018 0.226 38.052 1.00 13.25 159 TYR D CA 1
ATOM 6465 C C . TYR D 1 163 ? 34.644 0.371 39.459 1.00 13.03 159 TYR D C 1
ATOM 6466 O O . TYR D 1 163 ? 34.939 -0.615 40.114 1.00 12.65 159 TYR D O 1
ATOM 6475 N N . SER D 1 164 ? 34.854 1.609 39.897 1.00 13.10 160 SER D N 1
ATOM 6476 C CA . SER D 1 164 ? 35.359 1.878 41.250 1.00 13.30 160 SER D CA 1
ATOM 6477 C C . SER D 1 164 ? 34.182 2.124 42.166 1.00 13.53 160 SER D C 1
ATOM 6478 O O . SER D 1 164 ? 33.558 3.202 42.135 1.00 13.61 160 SER D O 1
ATOM 6481 N N . ALA D 1 165 ? 33.866 1.125 42.968 1.00 13.76 161 ALA D N 1
ATOM 6482 C CA . ALA D 1 165 ? 32.678 1.178 43.823 1.00 14.86 161 ALA D CA 1
ATOM 6483 C C . ALA D 1 165 ? 33.071 1.826 45.160 1.00 15.32 161 ALA D C 1
ATOM 6484 O O . ALA D 1 165 ? 34.230 1.736 45.545 1.00 14.52 161 ALA D O 1
ATOM 6486 N N . ASN D 1 166 ? 32.115 2.455 45.846 1.00 16.44 162 ASN D N 1
ATOM 6487 C CA . ASN D 1 166 ? 32.308 2.852 47.256 1.00 18.21 162 ASN D CA 1
ATOM 6488 C C . ASN D 1 166 ? 31.827 1.804 48.264 1.00 19.07 162 ASN D C 1
ATOM 6489 O O . ASN D 1 166 ? 31.961 1.983 49.469 1.00 18.78 162 ASN D O 1
ATOM 6494 N N . TYR D 1 167 ? 31.310 0.695 47.768 1.00 20.70 163 TYR D N 1
ATOM 6495 C CA . TYR D 1 167 ? 30.873 -0.372 48.647 1.00 23.23 163 TYR D CA 1
ATOM 6496 C C . TYR D 1 167 ? 31.488 -1.706 48.250 1.00 23.86 163 TYR D C 1
ATOM 6497 O O . TYR D 1 167 ? 31.880 -1.956 47.081 1.00 22.73 163 TYR D O 1
ATOM 6506 N N . PHE D 1 168 ? 31.587 -2.565 49.249 1.00 24.05 164 PHE D N 1
ATOM 6507 C CA . PHE D 1 168 ? 31.897 -3.939 49.014 1.00 24.66 164 PHE D CA 1
ATOM 6508 C C . PHE D 1 168 ? 30.613 -4.764 49.174 1.00 25.00 164 PHE D C 1
ATOM 6509 O O . PHE D 1 168 ? 30.421 -5.743 48.465 1.00 23.90 164 PHE D O 1
ATOM 6517 N N . TYR D 1 169 ? 29.746 -4.358 50.108 1.00 26.73 165 TYR D N 1
ATOM 6518 C CA . TYR D 1 169 ? 28.509 -5.083 50.409 1.00 28.43 165 TYR D CA 1
ATOM 6519 C C . TYR D 1 169 ? 27.308 -4.332 49.861 1.00 31.07 165 TYR D C 1
ATOM 6520 O O . TYR D 1 169 ? 27.237 -3.119 49.949 1.00 30.40 165 TYR D O 1
ATOM 6529 N N . ASP D 1 170 ? 26.349 -5.084 49.343 1.00 34.41 166 ASP D N 1
ATOM 6530 C CA . ASP D 1 170 ? 25.100 -4.524 48.857 1.00 39.61 166 ASP D CA 1
ATOM 6531 C C . ASP D 1 170 ? 24.001 -5.499 49.242 1.00 43.99 166 ASP D C 1
ATOM 6532 O O . ASP D 1 170 ? 24.065 -6.693 48.904 1.00 45.44 166 ASP D O 1
ATOM 6537 N N . ASP D 1 171 ? 23.020 -5.007 49.993 1.00 50.02 167 ASP D N 1
ATOM 6538 C CA . ASP D 1 171 ? 21.881 -5.830 50.421 1.00 54.51 167 ASP D CA 1
ATOM 6539 C C . ASP D 1 171 ? 21.049 -6.266 49.212 1.00 57.92 167 ASP D C 1
ATOM 6540 O O . ASP D 1 171 ? 20.319 -7.266 49.274 1.00 58.24 167 ASP D O 1
ATOM 6542 N N . GLY D 1 172 ? 21.172 -5.506 48.120 1.00 59.20 168 GLY D N 1
ATOM 6543 C CA . GLY D 1 172 ? 20.463 -5.805 46.879 1.00 60.34 168 GLY D CA 1
ATOM 6544 C C . GLY D 1 172 ? 21.392 -6.061 45.709 1.00 58.93 168 GLY D C 1
ATOM 6545 O O . GLY D 1 172 ? 22.441 -6.690 45.835 1.00 60.73 168 GLY D O 1
ATOM 6546 N N . ASP D 1 173 ? 21.012 -5.571 44.544 1.00 56.72 169 ASP D N 1
ATOM 6547 C CA . ASP D 1 173 ? 21.825 -5.821 43.376 1.00 53.36 169 ASP D CA 1
ATOM 6548 C C . ASP D 1 173 ? 21.869 -4.622 42.451 1.00 48.92 169 ASP D C 1
ATOM 6549 O O . ASP D 1 173 ? 20.972 -4.419 41.642 1.00 49.07 169 ASP D O 1
ATOM 6554 N N . HIS D 1 174 ? 22.932 -3.844 42.575 1.00 44.72 170 HIS D N 1
ATOM 6555 C CA . HIS D 1 174 ? 23.141 -2.693 41.720 1.00 41.97 170 HIS D CA 1
ATOM 6556 C C . HIS D 1 174 ? 24.141 -2.957 40.610 1.00 38.71 170 HIS D C 1
ATOM 6557 O O . HIS D 1 174 ? 24.668 -2.008 40.041 1.00 41.27 170 HIS D O 1
ATOM 6559 N N . SER D 1 175 ? 24.387 -4.230 40.266 1.00 34.56 171 SER D N 1
ATOM 6560 C CA . SER D 1 175 ? 25.446 -4.601 39.309 1.00 31.22 171 SER D CA 1
ATOM 6561 C C . SER D 1 175 ? 24.987 -4.807 37.842 1.00 28.27 171 SER D C 1
ATOM 6562 O O . SER D 1 175 ? 25.800 -4.769 36.915 1.00 26.60 171 SER D O 1
ATOM 6565 N N . GLY D 1 176 ? 23.685 -5.005 37.643 1.00 26.22 172 GLY D N 1
ATOM 6566 C CA . GLY D 1 176 ? 23.127 -5.338 36.331 1.00 23.53 172 GLY D CA 1
ATOM 6567 C C . GLY D 1 176 ? 23.402 -4.290 35.268 1.00 21.89 172 GLY D C 1
ATOM 6568 O O . GLY D 1 176 ? 23.765 -4.613 34.145 1.00 20.45 172 GLY D O 1
ATOM 6569 N N . ALA D 1 177 ? 23.238 -3.025 35.640 1.00 21.26 173 ALA D N 1
ATOM 6570 C CA . ALA D 1 177 ? 23.394 -1.935 34.688 1.00 21.13 173 ALA D CA 1
ATOM 6571 C C . ALA D 1 177 ? 24.856 -1.798 34.232 1.00 20.01 173 ALA D C 1
ATOM 6572 O O . ALA D 1 177 ? 25.108 -1.609 33.037 1.00 20.76 173 ALA D O 1
ATOM 6574 N N . TRP D 1 178 ? 25.807 -1.964 35.144 1.00 19.40 174 TRP D N 1
ATOM 6575 C CA . TRP D 1 178 ? 27.242 -1.949 34.778 1.00 18.87 174 TRP D CA 1
ATOM 6576 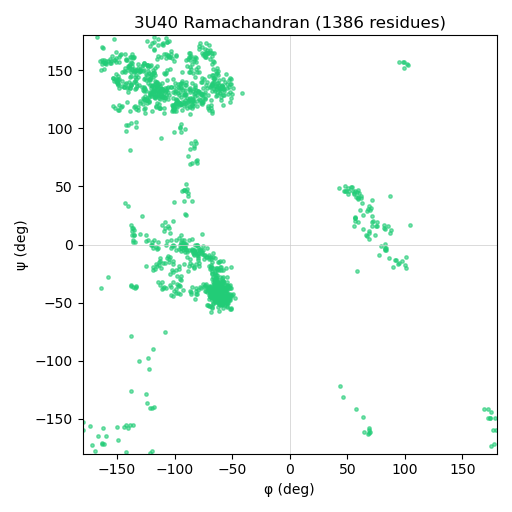C C . TRP D 1 178 ? 27.606 -3.073 33.823 1.00 19.16 174 TRP D C 1
ATOM 6577 O O . TRP D 1 178 ? 28.311 -2.868 32.826 1.00 18.41 174 TRP D O 1
ATOM 6588 N N . LYS D 1 179 ? 27.106 -4.273 34.102 1.00 19.61 175 LYS D N 1
ATOM 6589 C CA . LYS D 1 179 ? 27.320 -5.415 33.200 1.00 21.03 175 LYS D CA 1
ATOM 6590 C C . LYS D 1 179 ? 26.779 -5.184 31.792 1.00 21.62 175 LYS D C 1
ATOM 6591 O O . LYS D 1 179 ? 27.491 -5.435 30.824 1.00 22.13 175 LYS D O 1
ATOM 6597 N N . LYS D 1 180 ? 25.526 -4.720 31.691 1.00 22.23 176 LYS D N 1
ATOM 6598 C CA . LYS D 1 180 ? 24.898 -4.291 30.431 1.00 23.59 176 LYS D CA 1
ATOM 6599 C C . LYS D 1 180 ? 25.774 -3.293 29.631 1.00 22.35 176 LYS D C 1
ATOM 6600 O O . LYS D 1 180 ? 25.899 -3.379 28.409 1.00 21.73 176 LYS D O 1
ATOM 6606 N N . MET D 1 181 ? 26.353 -2.322 30.336 1.00 20.94 177 MET D N 1
ATOM 6607 C CA . MET D 1 181 ? 27.248 -1.356 29.719 1.00 20.06 177 MET D CA 1
ATOM 6608 C C . MET D 1 181 ? 28.610 -1.942 29.322 1.00 18.93 177 MET D C 1
ATOM 6609 O O . MET D 1 181 ? 29.414 -1.229 28.752 1.00 19.90 177 MET D O 1
ATOM 6614 N N . GLY D 1 182 ? 28.884 -3.212 29.614 1.00 17.69 178 GLY D N 1
ATOM 6615 C CA . GLY D 1 182 ? 30.174 -3.828 29.233 1.00 16.66 178 GLY D CA 1
ATOM 6616 C C . GLY D 1 182 ? 31.352 -3.556 30.188 1.00 15.74 178 GLY D C 1
ATOM 6617 O O . GLY D 1 182 ? 32.512 -3.793 29.853 1.00 15.79 178 GLY D O 1
ATOM 6618 N N . VAL D 1 183 ? 31.058 -3.046 31.381 1.00 14.82 179 VAL D N 1
ATOM 6619 C CA . VAL D 1 183 ? 32.085 -2.882 32.400 1.00 14.19 179 VAL D CA 1
ATOM 6620 C C . VAL D 1 183 ? 32.703 -4.254 32.723 1.00 14.16 179 VAL D C 1
ATOM 6621 O O . VAL D 1 183 ? 31.970 -5.270 32.856 1.00 14.06 179 VAL D O 1
ATOM 6625 N N . LEU D 1 184 ? 34.033 -4.312 32.804 1.00 13.62 180 LEU D N 1
ATOM 6626 C CA . LEU D 1 184 ? 34.670 -5.638 32.917 1.00 14.02 180 LEU D CA 1
ATOM 6627 C C . LEU D 1 184 ? 34.744 -6.160 34.345 1.00 14.21 180 LEU D C 1
ATOM 6628 O O . LEU D 1 184 ? 34.620 -7.379 34.578 1.00 14.50 180 LEU D O 1
ATOM 6633 N N . ALA D 1 185 ? 34.983 -5.252 35.291 1.00 13.76 181 ALA D N 1
ATOM 6634 C CA . ALA D 1 185 ? 35.386 -5.667 36.638 1.00 13.93 181 ALA D CA 1
ATOM 6635 C C . ALA D 1 185 ? 35.144 -4.573 37.658 1.00 13.79 181 ALA D C 1
ATOM 6636 O O . ALA D 1 185 ? 35.057 -3.408 37.304 1.00 13.76 181 ALA D O 1
ATOM 6638 N N . VAL D 1 186 ? 34.994 -4.973 38.913 1.00 13.93 182 VAL D N 1
ATOM 6639 C CA . VAL D 1 186 ? 34.773 -4.063 40.004 1.00 13.95 182 VAL D CA 1
ATOM 6640 C C . VAL D 1 186 ? 35.928 -4.080 41.009 1.00 14.14 182 VAL D C 1
ATOM 6641 O O . VAL D 1 186 ? 36.476 -5.132 41.371 1.00 14.69 182 VAL D O 1
ATOM 6645 N N . GLU D 1 187 ? 36.282 -2.889 41.464 1.00 14.15 183 GLU D N 1
ATOM 6646 C CA . GLU D 1 187 ? 37.249 -2.707 42.539 1.00 14.57 183 GLU D CA 1
ATOM 6647 C C . GLU D 1 187 ? 36.792 -1.416 43.226 1.00 14.48 183 GLU D C 1
ATOM 6648 O O . GLU D 1 187 ? 35.597 -1.037 43.109 1.00 13.90 183 GLU D O 1
ATOM 6654 N N . MET D 1 188 ? 37.690 -0.740 43.929 1.00 14.46 184 MET D N 1
ATOM 6655 C CA . MET D 1 188 ? 37.229 0.415 44.709 1.00 15.05 184 MET D CA 1
ATOM 6656 C C . MET D 1 188 ? 38.110 1.664 44.647 1.00 15.33 184 MET D C 1
ATOM 6657 O O . MET D 1 188 ? 37.932 2.562 45.462 1.00 15.88 184 MET D O 1
ATOM 6662 N N . GLU D 1 189 ? 39.093 1.737 43.742 1.00 15.05 185 GLU D N 1
ATOM 6663 C CA . GLU D 1 189 ? 40.091 2.829 43.844 1.00 14.60 185 GLU D CA 1
ATOM 6664 C C . GLU D 1 189 ? 40.417 3.567 42.574 1.00 14.12 185 GLU D C 1
ATOM 6665 O O . GLU D 1 189 ? 40.774 4.772 42.641 1.00 14.18 185 GLU D O 1
ATOM 6671 N N . ALA D 1 190 ? 40.435 2.847 41.446 1.00 13.15 186 ALA D N 1
ATOM 6672 C CA . ALA D 1 190 ? 41.003 3.384 40.206 1.00 12.56 186 ALA D CA 1
ATOM 6673 C C . ALA D 1 190 ? 40.541 4.804 39.834 1.00 12.31 186 ALA D C 1
ATOM 6674 O O . ALA D 1 190 ? 41.367 5.668 39.454 1.00 11.90 186 ALA D O 1
ATOM 6676 N N . ALA D 1 191 ? 39.239 5.048 39.919 1.00 12.03 187 ALA D N 1
ATOM 6677 C CA . ALA D 1 191 ? 38.725 6.314 39.355 1.00 11.98 187 ALA D CA 1
ATOM 6678 C C . ALA D 1 191 ? 39.377 7.537 40.033 1.00 11.92 187 ALA D C 1
ATOM 6679 O O . ALA D 1 191 ? 39.683 8.543 39.382 1.00 11.46 187 ALA D O 1
ATOM 6681 N N . ALA D 1 192 ? 39.582 7.444 41.348 1.00 12.14 188 ALA D N 1
ATOM 6682 C CA . ALA D 1 192 ? 40.124 8.595 42.065 1.00 12.40 188 ALA D CA 1
ATOM 6683 C C . ALA D 1 192 ? 41.566 8.815 41.655 1.00 12.38 188 ALA D C 1
ATOM 6684 O O . ALA D 1 192 ? 41.998 9.972 41.452 1.00 12.53 188 ALA D O 1
ATOM 6686 N N . LEU D 1 193 ? 42.324 7.721 41.558 1.00 12.20 189 LEU D N 1
ATOM 6687 C CA . LEU D 1 193 ? 43.664 7.795 41.016 1.00 12.40 189 LEU D CA 1
ATOM 6688 C C . LEU D 1 193 ? 43.741 8.484 39.622 1.00 12.60 189 LEU D C 1
ATOM 6689 O O . LEU D 1 193 ? 44.612 9.359 39.369 1.00 12.40 189 LEU D O 1
ATOM 6694 N N . TYR D 1 194 ? 42.856 8.073 38.717 1.00 12.60 190 TYR D N 1
ATOM 6695 C CA . TYR D 1 194 ? 42.845 8.623 37.365 1.00 12.84 190 TYR D CA 1
ATOM 6696 C C . TYR D 1 194 ? 42.527 10.127 37.395 1.00 13.45 190 TYR D C 1
ATOM 6697 O O . TYR D 1 194 ? 43.102 10.900 36.645 1.00 13.66 190 TYR D O 1
ATOM 6706 N N . MET D 1 195 ? 41.570 10.532 38.230 1.00 13.80 191 MET D N 1
ATOM 6707 C CA . MET D 1 195 ? 41.172 11.927 38.299 1.00 14.75 191 MET D CA 1
ATOM 6708 C C . MET D 1 195 ? 42.309 12.790 38.870 1.00 14.18 191 MET D C 1
ATOM 6709 O O . MET D 1 195 ? 42.585 13.887 38.371 1.00 13.77 191 MET D O 1
ATOM 6714 N N . ILE D 1 196 ? 42.922 12.294 39.952 1.00 13.37 192 ILE D N 1
ATOM 6715 C CA . ILE D 1 196 ? 44.013 12.993 40.598 1.00 13.43 192 ILE D CA 1
ATOM 6716 C C . ILE D 1 196 ? 45.219 13.120 39.629 1.00 12.90 192 ILE D C 1
ATOM 6717 O O . ILE D 1 196 ? 45.812 14.179 39.537 1.00 12.86 192 ILE D O 1
ATOM 6722 N N . ALA D 1 197 ? 45.513 12.074 38.875 1.00 12.49 193 ALA D N 1
ATOM 6723 C CA . ALA D 1 197 ? 46.612 12.121 37.904 1.00 12.72 193 ALA D CA 1
ATOM 6724 C C . ALA D 1 197 ? 46.301 13.121 36.784 1.00 12.83 193 ALA D C 1
ATOM 6725 O O . ALA D 1 197 ? 47.181 13.827 36.371 1.00 12.84 193 ALA D O 1
ATOM 6727 N N . ALA D 1 198 ? 45.059 13.138 36.297 1.00 12.74 194 ALA D N 1
ATOM 6728 C CA . ALA D 1 198 ? 44.653 14.092 35.257 1.00 13.41 194 ALA D CA 1
ATOM 6729 C C . ALA D 1 198 ? 44.842 15.527 35.733 1.00 13.74 194 ALA D C 1
ATOM 6730 O O . ALA D 1 198 ? 45.430 16.333 35.003 1.00 14.04 194 ALA D O 1
ATOM 6732 N N . ARG D 1 199 ? 44.342 15.828 36.934 1.00 14.00 195 ARG D N 1
ATOM 6733 C CA . ARG D 1 199 ? 44.497 17.155 37.531 1.00 14.85 195 ARG D CA 1
ATOM 6734 C C . ARG D 1 199 ? 45.974 17.536 37.558 1.00 14.80 195 ARG D C 1
ATOM 6735 O O . ARG D 1 199 ? 46.313 18.679 37.303 1.00 15.14 195 ARG D O 1
ATOM 6743 N N . ALA D 1 200 ? 46.838 16.589 37.916 1.00 14.76 196 ALA D N 1
ATOM 6744 C CA . ALA D 1 200 ? 48.262 16.891 38.119 1.00 15.09 196 ALA D CA 1
ATOM 6745 C C . ALA D 1 200 ? 49.049 16.850 36.835 1.00 15.30 196 ALA D C 1
ATOM 6746 O O . ALA D 1 200 ? 50.250 17.101 36.858 1.00 15.51 196 ALA D O 1
ATOM 6748 N N . ARG D 1 201 ? 48.405 16.462 35.730 1.00 15.31 197 ARG D N 1
ATOM 6749 C CA . ARG D 1 201 ? 49.098 16.217 34.457 1.00 15.67 197 ARG D CA 1
ATOM 6750 C C . ARG D 1 201 ? 50.171 15.120 34.592 1.00 15.57 197 ARG D C 1
ATOM 6751 O O . ARG D 1 201 ? 51.246 15.247 34.015 1.00 15.52 197 ARG D O 1
ATOM 6759 N N . LYS D 1 202 ? 49.869 14.075 35.363 1.00 15.04 198 LYS D N 1
ATOM 6760 C CA A LYS D 1 202 ? 50.797 12.954 35.525 0.70 15.38 198 LYS D CA 1
ATOM 6761 C CA B LYS D 1 202 ? 50.781 12.945 35.527 0.30 15.25 198 LYS D CA 1
ATOM 6762 C C . LYS D 1 202 ? 50.155 11.639 35.001 1.00 15.11 198 LYS D C 1
ATOM 6763 O O . LYS D 1 202 ? 49.002 11.616 34.556 1.00 14.85 198 LYS D O 1
ATOM 6774 N N . GLN D 1 203 ? 50.904 10.553 35.029 1.00 15.41 199 GLN D N 1
ATOM 6775 C CA . GLN D 1 203 ? 50.426 9.332 34.403 1.00 15.96 199 GLN D CA 1
ATOM 6776 C C . GLN D 1 203 ? 49.916 8.329 35.441 1.00 15.21 199 GLN D C 1
ATOM 6777 O O . GLN D 1 203 ? 50.560 8.058 36.456 1.00 14.78 199 GLN D O 1
ATOM 6783 N N . ALA D 1 204 ? 48.770 7.726 35.168 1.00 14.90 200 ALA D N 1
ATOM 6784 C CA . ALA D 1 204 ? 48.312 6.657 36.038 1.00 14.23 200 ALA D CA 1
ATOM 6785 C C . ALA D 1 204 ? 47.693 5.527 35.238 1.00 14.21 200 ALA D C 1
ATOM 6786 O O . ALA D 1 204 ? 47.099 5.739 34.137 1.00 13.91 200 ALA D O 1
ATOM 6788 N N . LEU D 1 205 ? 47.759 4.340 35.828 1.00 14.05 201 LEU D N 1
ATOM 6789 C CA . LEU D 1 205 ? 47.134 3.131 35.230 1.00 14.24 201 LEU D CA 1
ATOM 6790 C C . LEU D 1 205 ? 46.733 2.201 36.367 1.00 14.49 201 LEU D C 1
ATOM 6791 O O . LEU D 1 205 ? 47.479 2.012 37.326 1.00 14.60 201 LEU D O 1
ATOM 6796 N N . CYS D 1 206 ? 45.561 1.598 36.252 1.00 14.72 202 CYS D N 1
ATOM 6797 C CA . CYS D 1 206 ? 45.194 0.534 37.155 1.00 15.79 202 CYS D CA 1
ATOM 6798 C C . CYS D 1 206 ? 45.146 -0.809 36.403 1.00 16.39 202 CYS D C 1
ATOM 6799 O O . CYS D 1 206 ? 44.504 -0.944 35.329 1.00 16.30 202 CYS D O 1
ATOM 6802 N N . MET D 1 207 ? 45.849 -1.793 36.936 1.00 17.14 203 MET D N 1
ATOM 6803 C CA . MET D 1 207 ? 45.740 -3.161 36.421 1.00 18.74 203 MET D CA 1
ATOM 6804 C C . MET D 1 207 ? 45.231 -4.077 37.510 1.00 18.21 203 MET D C 1
ATOM 6805 O O . MET D 1 207 ? 45.548 -3.886 38.692 1.00 18.68 203 MET D O 1
ATOM 6810 N N . LEU D 1 208 ? 44.474 -5.093 37.108 1.00 17.20 204 LEU D N 1
ATOM 6811 C CA . LEU D 1 208 ? 43.812 -5.942 38.081 1.00 16.83 204 LEU D CA 1
ATOM 6812 C C . LEU D 1 208 ? 43.934 -7.400 37.698 1.00 16.67 204 LEU D C 1
ATOM 6813 O O . LEU D 1 208 ? 43.996 -7.756 36.495 1.00 16.55 204 LEU D O 1
ATOM 6818 N N . THR D 1 209 ? 43.951 -8.237 38.728 1.00 15.98 205 THR D N 1
ATOM 6819 C CA . THR D 1 209 ? 43.796 -9.661 38.534 1.00 16.16 205 THR D CA 1
ATOM 6820 C C . THR D 1 209 ? 42.460 -10.088 39.101 1.00 15.82 205 THR D C 1
ATOM 6821 O O . THR D 1 209 ? 42.125 -9.748 40.211 1.00 15.92 205 THR D O 1
ATOM 6825 N N . ILE D 1 210 ? 41.702 -10.842 38.331 1.00 16.04 206 ILE D N 1
ATOM 6826 C CA . ILE D 1 210 ? 40.420 -11.288 38.764 1.00 16.61 206 ILE D CA 1
ATOM 6827 C C . ILE D 1 210 ? 40.615 -12.347 39.853 1.00 17.79 206 ILE D C 1
ATOM 6828 O O . ILE D 1 210 ? 41.142 -13.416 39.566 1.00 18.78 206 ILE D O 1
ATOM 6833 N N . SER D 1 211 ? 40.130 -12.050 41.054 1.00 18.85 207 SER D N 1
ATOM 6834 C CA . SER D 1 211 ? 40.262 -12.895 42.242 1.00 20.78 207 SER D CA 1
ATOM 6835 C C . SER D 1 211 ? 38.897 -13.448 42.685 1.00 22.23 207 SER D C 1
ATOM 6836 O O . SER D 1 211 ? 38.836 -14.359 43.493 1.00 21.41 207 SER D O 1
ATOM 6839 N N . ASP D 1 212 ? 37.810 -12.882 42.153 1.00 22.56 208 ASP D N 1
ATOM 6840 C CA . ASP D 1 212 ? 36.449 -13.342 42.443 1.00 23.56 208 ASP D CA 1
ATOM 6841 C C . ASP D 1 212 ? 35.528 -13.136 41.238 1.00 22.71 208 ASP D C 1
ATOM 6842 O O . ASP D 1 212 ? 35.654 -12.161 40.500 1.00 21.16 208 ASP D O 1
ATOM 6847 N N . LEU D 1 213 ? 34.623 -14.071 40.998 1.00 22.16 209 LEU D N 1
ATOM 6848 C CA . LEU D 1 213 ? 33.710 -13.926 39.872 1.00 22.37 209 LEU D CA 1
ATOM 6849 C C . LEU D 1 213 ? 32.369 -13.389 40.366 1.00 23.03 209 LEU D C 1
ATOM 6850 O O . LEU D 1 213 ? 31.743 -14.025 41.212 1.00 24.33 209 LEU D O 1
ATOM 6855 N N . CYS D 1 214 ? 31.918 -12.243 39.847 1.00 22.89 210 CYS D N 1
ATOM 6856 C CA . CYS D 1 214 ? 30.585 -11.716 40.251 1.00 23.57 210 CYS D CA 1
ATOM 6857 C C . CYS D 1 214 ? 29.515 -12.176 39.294 1.00 23.56 210 CYS D C 1
ATOM 6858 O O . CYS D 1 214 ? 28.693 -11.383 38.834 1.00 25.57 210 CYS D O 1
ATOM 6861 N N . TYR D 1 215 ? 29.538 -13.452 38.962 1.00 22.88 211 TYR D N 1
ATOM 6862 C CA . TYR D 1 215 ? 28.538 -14.033 38.110 1.00 22.90 211 TYR D CA 1
ATOM 6863 C C . TYR D 1 215 ? 28.646 -15.544 38.331 1.00 22.98 211 TYR D C 1
ATOM 6864 O O . TYR D 1 215 ? 29.606 -16.016 38.952 1.00 21.93 211 TYR D O 1
ATOM 6873 N N . GLY D 1 216 ? 27.682 -16.309 37.829 1.00 22.62 212 GLY D N 1
ATOM 6874 C CA . GLY D 1 216 ? 27.773 -17.750 37.951 1.00 23.14 212 GLY D CA 1
ATOM 6875 C C . GLY D 1 216 ? 27.742 -18.140 39.420 1.00 23.99 212 GLY D C 1
ATOM 6876 O O . GLY D 1 216 ? 27.137 -17.466 40.265 1.00 23.83 212 GLY D O 1
ATOM 6877 N N . SER D 1 217 ? 28.423 -19.216 39.742 1.00 25.36 213 SER D N 1
ATOM 6878 C CA . SER D 1 217 ? 28.398 -19.708 41.093 1.00 27.98 213 SER D CA 1
ATOM 6879 C C . SER D 1 217 ? 29.255 -18.844 42.029 1.00 27.70 213 SER D C 1
ATOM 6880 O O . SER D 1 217 ? 29.291 -19.097 43.224 1.00 28.75 213 SER D O 1
ATOM 6883 N N . GLY D 1 218 ? 29.910 -17.807 41.498 1.00 27.49 214 GLY D N 1
ATOM 6884 C CA . GLY D 1 218 ? 30.691 -16.878 42.329 1.00 26.52 214 GLY D CA 1
ATOM 6885 C C . GLY D 1 218 ? 31.976 -17.490 42.871 1.00 27.03 214 GLY D C 1
ATOM 6886 O O . GLY D 1 218 ? 32.361 -17.221 44.018 1.00 27.27 214 GLY D O 1
ATOM 6887 N N . GLU D 1 219 ? 32.640 -18.303 42.054 1.00 26.65 215 GLU D N 1
ATOM 6888 C CA . GLU D 1 219 ? 33.925 -18.879 42.425 1.00 28.41 215 GLU D CA 1
ATOM 6889 C C . GLU D 1 219 ? 34.946 -17.766 42.809 1.00 28.23 215 GLU D C 1
ATOM 6890 O O . GLU D 1 219 ? 34.912 -16.636 42.281 1.00 26.44 215 GLU D O 1
ATOM 6892 N N . LYS D 1 220 ? 35.824 -18.090 43.754 1.00 28.19 216 LYS D N 1
ATOM 6893 C CA . LYS D 1 220 ? 36.827 -17.165 44.277 1.00 28.59 216 LYS D CA 1
ATOM 6894 C C . LYS D 1 220 ? 38.172 -17.891 44.427 1.00 29.06 216 LYS D C 1
ATOM 6895 O O . LYS D 1 220 ? 38.212 -19.106 44.580 1.00 28.86 216 LYS D O 1
ATOM 6897 N N . MET D 1 221 ? 39.272 -17.146 44.358 1.00 27.24 217 MET D N 1
ATOM 6898 C CA . MET D 1 221 ? 40.582 -17.750 44.539 1.00 27.24 217 MET D CA 1
ATOM 6899 C C . MET D 1 221 ? 40.756 -18.173 45.990 1.00 26.45 217 MET D C 1
ATOM 6900 O O . MET D 1 221 ? 40.295 -17.487 46.892 1.00 25.10 217 MET D O 1
ATOM 6905 N N . THR D 1 222 ? 41.451 -19.289 46.202 1.00 25.18 218 THR D N 1
ATOM 6906 C CA . THR D 1 222 ? 41.955 -19.626 47.531 1.00 25.29 218 THR D CA 1
ATOM 6907 C C . THR D 1 222 ? 43.103 -18.658 47.906 1.00 25.04 218 THR D C 1
ATOM 6908 O O . THR D 1 222 ? 43.614 -17.901 47.032 1.00 22.69 218 THR D O 1
ATOM 6912 N N . ALA D 1 223 ? 43.555 -18.730 49.172 1.00 26.21 219 ALA D N 1
ATOM 6913 C CA . ALA D 1 223 ? 44.683 -17.899 49.650 1.00 28.03 219 ALA D CA 1
ATOM 6914 C C . ALA D 1 223 ? 45.951 -18.223 48.842 1.00 29.80 219 ALA D C 1
ATOM 6915 O O . ALA D 1 223 ? 46.695 -17.322 48.434 1.00 30.52 219 ALA D O 1
ATOM 6917 N N . GLU D 1 224 ? 46.176 -19.517 48.608 1.00 29.84 220 GLU D N 1
ATOM 6918 C CA . GLU D 1 224 ? 47.281 -20.006 47.768 1.00 32.37 220 GLU D CA 1
ATOM 6919 C C . GLU D 1 224 ? 47.276 -19.397 46.342 1.00 32.42 220 GLU D C 1
ATOM 6920 O O . GLU D 1 224 ? 48.299 -18.956 45.826 1.00 32.37 220 GLU D O 1
ATOM 6926 N N . GLU D 1 225 ? 46.113 -19.398 45.704 1.00 32.54 221 GLU D N 1
ATOM 6927 C CA . GLU D 1 225 ? 45.996 -18.829 44.370 1.00 33.33 221 GLU D CA 1
ATOM 6928 C C . GLU D 1 225 ? 46.256 -17.325 44.381 1.00 33.91 221 GLU D C 1
ATOM 6929 O O . GLU D 1 225 ? 46.891 -16.823 43.466 1.00 34.38 221 GLU D O 1
ATOM 6935 N N . ARG D 1 226 ? 45.780 -16.619 45.410 1.00 33.99 222 ARG D N 1
ATOM 6936 C CA . ARG D 1 226 ? 46.121 -15.209 45.606 1.00 36.56 222 ARG D CA 1
ATOM 6937 C C . ARG D 1 226 ? 47.652 -14.993 45.665 1.00 39.41 222 ARG D C 1
ATOM 6938 O O . ARG D 1 226 ? 48.205 -14.132 44.969 1.00 41.10 222 ARG D O 1
ATOM 6946 N N . ARG D 1 227 ? 48.329 -15.798 46.481 1.00 38.81 223 ARG D N 1
ATOM 6947 C CA . ARG D 1 227 ? 49.785 -15.762 46.614 1.00 40.38 223 ARG D CA 1
ATOM 6948 C C . ARG D 1 227 ? 50.508 -15.969 45.269 1.00 41.15 223 ARG D C 1
ATOM 6949 O O . ARG D 1 227 ? 51.554 -15.397 45.030 1.00 42.67 223 ARG D O 1
ATOM 6957 N N . THR D 1 228 ? 49.948 -16.785 44.392 1.00 39.94 224 THR D N 1
ATOM 6958 C CA . THR D 1 228 ? 50.704 -17.237 43.250 1.00 39.69 224 THR D CA 1
ATOM 6959 C C . THR D 1 228 ? 50.188 -16.721 41.911 1.00 39.13 224 THR D C 1
ATOM 6960 O O . THR D 1 228 ? 50.902 -16.788 40.917 1.00 38.44 224 THR D O 1
ATOM 6964 N N . LYS D 1 229 ? 48.948 -16.238 41.871 1.00 34.21 225 LYS D N 1
ATOM 6965 C CA . LYS D 1 229 ? 48.361 -15.868 40.592 1.00 31.84 225 LYS D CA 1
ATOM 6966 C C . LYS D 1 229 ? 48.324 -14.352 40.374 1.00 29.41 225 LYS D C 1
ATOM 6967 O O . LYS D 1 229 ? 47.712 -13.878 39.426 1.00 30.67 225 LYS D O 1
ATOM 6969 N N . PHE D 1 230 ? 48.993 -13.601 41.238 1.00 26.84 226 PHE D N 1
ATOM 6970 C CA . PHE D 1 230 ? 49.181 -12.171 41.032 1.00 27.45 226 PHE D CA 1
ATOM 6971 C C . PHE D 1 230 ? 50.547 -11.846 40.434 1.00 27.37 226 PHE D C 1
ATOM 6972 O O . PHE D 1 230 ? 50.868 -10.676 40.219 1.00 28.59 226 PHE D O 1
ATOM 6980 N N . THR D 1 231 ? 51.311 -12.891 40.128 1.00 27.89 227 THR D N 1
ATOM 6981 C CA . THR D 1 231 ? 52.682 -12.777 39.591 1.00 29.46 227 THR D CA 1
ATOM 6982 C C . THR D 1 231 ? 52.696 -12.156 38.216 1.00 27.98 227 THR D C 1
ATOM 6983 O O . THR D 1 231 ? 53.508 -11.260 37.933 1.00 28.02 227 THR D O 1
ATOM 6987 N N . GLN D 1 232 ? 51.804 -12.649 37.362 1.00 27.12 228 GLN D N 1
ATOM 6988 C CA . GLN D 1 232 ? 51.718 -12.196 35.972 1.00 27.84 228 GLN D CA 1
ATOM 6989 C C . GLN D 1 232 ? 51.498 -10.670 35.903 1.00 26.20 228 GLN D C 1
ATOM 6990 O O . GLN D 1 232 ? 52.170 -9.942 35.166 1.00 25.34 228 GLN D O 1
ATOM 6996 N N . MET D 1 233 ? 50.544 -10.198 36.687 1.00 24.16 229 MET D N 1
ATOM 6997 C CA . MET D 1 233 ? 50.205 -8.782 36.708 1.00 23.64 229 MET D CA 1
ATOM 6998 C C . MET D 1 233 ? 51.392 -7.959 37.233 1.00 22.92 229 MET D C 1
ATOM 6999 O O . MET D 1 233 ? 51.685 -6.906 36.685 1.00 21.54 229 MET D O 1
ATOM 7004 N N . MET D 1 234 ? 52.040 -8.428 38.308 1.00 23.71 230 MET D N 1
ATOM 7005 C CA . MET D 1 234 ? 53.141 -7.675 38.924 1.00 26.14 230 MET D CA 1
ATOM 7006 C C . MET D 1 234 ? 54.245 -7.488 37.911 1.00 26.45 230 MET D C 1
ATOM 7007 O O . MET D 1 234 ? 54.874 -6.433 37.822 1.00 27.30 230 MET D O 1
ATOM 7012 N N . GLU D 1 235 ? 54.478 -8.526 37.136 1.00 26.89 231 GLU D N 1
ATOM 7013 C CA . GLU D 1 235 ? 55.520 -8.479 36.140 1.00 28.66 231 GLU D CA 1
ATOM 7014 C C . GLU D 1 235 ? 55.227 -7.530 34.995 1.00 28.26 231 GLU D C 1
ATOM 7015 O O . GLU D 1 235 ? 56.153 -6.848 34.523 1.00 27.80 231 GLU D O 1
ATOM 7021 N N . VAL D 1 236 ? 53.962 -7.497 34.546 1.00 26.27 232 VAL D N 1
ATOM 7022 C CA . VAL D 1 236 ? 53.550 -6.516 33.567 1.00 25.23 232 VAL D CA 1
ATOM 7023 C C . VAL D 1 236 ? 53.799 -5.123 34.158 1.00 24.31 232 VAL D C 1
ATOM 7024 O O . VAL D 1 236 ? 54.399 -4.274 33.512 1.00 24.58 232 VAL D O 1
ATOM 7028 N N . ALA D 1 237 ? 53.305 -4.900 35.368 1.00 22.63 233 ALA D N 1
ATOM 7029 C CA . ALA D 1 237 ? 53.421 -3.618 36.050 1.00 23.02 233 ALA D CA 1
ATOM 7030 C C . ALA D 1 237 ? 54.881 -3.162 36.165 1.00 22.35 233 ALA D C 1
ATOM 7031 O O . ALA D 1 237 ? 55.179 -2.012 35.882 1.00 22.10 233 ALA D O 1
ATOM 7033 N N . LEU D 1 238 ? 55.761 -4.065 36.602 1.00 22.30 234 LEU D N 1
ATOM 7034 C CA . LEU D 1 238 ? 57.193 -3.778 36.759 1.00 23.15 234 LEU D CA 1
ATOM 7035 C C . LEU D 1 238 ? 57.879 -3.345 35.455 1.00 23.64 234 LEU D C 1
ATOM 7036 O O . LEU D 1 238 ? 58.736 -2.464 35.453 1.00 24.65 234 LEU D O 1
ATOM 7041 N N . SER D 1 239 ? 57.468 -3.927 34.334 1.00 24.12 235 SER D N 1
ATOM 7042 C CA . SER D 1 239 ? 58.037 -3.530 33.057 1.00 25.26 235 SER D CA 1
ATOM 7043 C C . SER D 1 239 ? 57.597 -2.105 32.641 1.00 25.86 235 SER D C 1
ATOM 7044 O O . SER D 1 239 ? 58.130 -1.565 31.699 1.00 26.64 235 SER D O 1
ATOM 7047 N N . LEU D 1 240 ? 56.649 -1.492 33.345 1.00 24.64 236 LEU D N 1
ATOM 7048 C CA . LEU D 1 240 ? 56.248 -0.118 33.017 1.00 25.25 236 LEU D CA 1
ATOM 7049 C C . LEU D 1 240 ? 57.079 0.919 33.771 1.00 24.95 236 LEU D C 1
ATOM 7050 O O . LEU D 1 240 ? 56.995 2.100 33.474 1.00 25.50 236 LEU D O 1
ATOM 7055 N N . ALA D 1 241 ? 57.870 0.480 34.748 1.00 24.97 237 ALA D N 1
ATOM 7056 C CA . ALA D 1 241 ? 58.714 1.415 35.503 1.00 25.91 237 ALA D CA 1
ATOM 7057 C C . ALA D 1 241 ? 59.794 2.052 34.637 1.00 26.95 237 ALA D C 1
ATOM 7058 O O . ALA D 1 241 ? 60.462 1.374 33.847 1.00 26.22 237 ALA D O 1
ATOM 7060 N N . LYS D 1 242 ? 59.924 3.366 34.776 1.00 29.03 238 LYS D N 1
ATOM 7061 C CA . LYS D 1 242 ? 61.007 4.113 34.135 1.00 32.24 238 LYS D CA 1
ATOM 7062 C C . LYS D 1 242 ? 61.591 5.108 35.168 1.00 34.36 238 LYS D C 1
ATOM 7063 O O . LYS D 1 242 ? 60.901 5.508 36.133 1.00 37.27 238 LYS D O 1
ATOM 7066 N N . MET E 1 5 ? 25.130 -15.453 60.990 1.00 42.41 1 MET E N 1
ATOM 7067 C CA . MET E 1 5 ? 26.164 -14.424 61.247 1.00 41.35 1 MET E CA 1
ATOM 7068 C C . MET E 1 5 ? 27.515 -15.117 61.301 1.00 40.49 1 MET E C 1
ATOM 7069 O O . MET E 1 5 ? 28.407 -14.786 60.521 1.00 40.14 1 MET E O 1
ATOM 7071 N N . ALA E 1 6 ? 27.647 -16.110 62.183 1.00 38.95 2 ALA E N 1
ATOM 7072 C CA . ALA E 1 6 ? 28.883 -16.892 62.325 1.00 38.47 2 ALA E CA 1
ATOM 7073 C C . ALA E 1 6 ? 29.447 -17.498 61.025 1.00 37.91 2 ALA E C 1
ATOM 7074 O O . ALA E 1 6 ? 30.657 -17.566 60.870 1.00 39.16 2 ALA E O 1
ATOM 7076 N N . GLU E 1 7 ? 28.578 -17.910 60.098 1.00 38.09 3 GLU E N 1
ATOM 7077 C CA . GLU E 1 7 ? 28.993 -18.495 58.804 1.00 37.19 3 GLU E CA 1
ATOM 7078 C C . GLU E 1 7 ? 29.766 -17.501 57.907 1.00 37.01 3 GLU E C 1
ATOM 7079 O O . GLU E 1 7 ? 30.565 -17.905 57.050 1.00 36.39 3 GLU E O 1
ATOM 7081 N N . HIS E 1 8 ? 29.512 -16.208 58.107 1.00 35.10 4 HIS E N 1
ATOM 7082 C CA . HIS E 1 8 ? 30.209 -15.137 57.377 1.00 34.27 4 HIS E CA 1
ATOM 7083 C C . HIS E 1 8 ? 31.539 -14.718 57.963 1.00 31.81 4 HIS E C 1
ATOM 7084 O O . HIS E 1 8 ? 32.150 -13.730 57.508 1.00 31.39 4 HIS E O 1
ATOM 7091 N N . CYS E 1 9 ? 31.984 -15.417 59.002 1.00 29.99 5 CYS E N 1
ATOM 7092 C CA . CYS E 1 9 ? 33.252 -15.103 59.635 1.00 29.29 5 CYS E CA 1
ATOM 7093 C C . CYS E 1 9 ? 34.159 -16.307 59.451 1.00 29.47 5 CYS E C 1
ATOM 7094 O O . CYS E 1 9 ? 33.694 -17.432 59.634 1.00 29.55 5 CYS E O 1
ATOM 7097 N N . PRO E 1 10 ? 35.454 -16.088 59.127 1.00 28.48 6 PRO E N 1
ATOM 7098 C CA . PRO E 1 10 ? 36.139 -14.809 58.837 1.00 26.65 6 PRO E CA 1
ATOM 7099 C C . PRO E 1 10 ? 35.683 -14.180 57.524 1.00 26.54 6 PRO E C 1
ATOM 7100 O O . PRO E 1 10 ? 35.042 -14.851 56.710 1.00 26.58 6 PRO E O 1
ATOM 7104 N N . THR E 1 11 ? 36.010 -12.901 57.323 1.00 24.43 7 THR E N 1
ATOM 7105 C CA . THR E 1 11 ? 35.553 -12.176 56.158 1.00 23.36 7 THR E CA 1
ATOM 7106 C C . THR E 1 11 ? 36.775 -11.938 55.285 1.00 23.19 7 THR E C 1
ATOM 7107 O O . THR E 1 11 ? 37.884 -12.201 55.738 1.00 21.79 7 THR E O 1
ATOM 7111 N N . PRO E 1 12 ? 36.587 -11.431 54.045 1.00 23.02 8 PRO E N 1
ATOM 7112 C CA . PRO E 1 12 ? 37.768 -11.030 53.271 1.00 23.20 8 PRO E CA 1
ATOM 7113 C C . PRO E 1 12 ? 38.661 -9.962 53.934 1.00 22.55 8 PRO E C 1
ATOM 7114 O O . PRO E 1 12 ? 39.774 -9.795 53.484 1.00 23.53 8 PRO E O 1
ATOM 7118 N N . HIS E 1 13 ? 38.197 -9.271 54.982 1.00 21.08 9 HIS E N 1
ATOM 7119 C CA . HIS E 1 13 ? 38.953 -8.173 55.605 1.00 20.35 9 HIS E CA 1
ATOM 7120 C C . HIS E 1 13 ? 39.297 -8.378 57.058 1.00 20.19 9 HIS E C 1
ATOM 7121 O O . HIS E 1 13 ? 39.915 -7.507 57.701 1.00 19.47 9 HIS E O 1
ATOM 7128 N N . ASN E 1 14 ? 38.878 -9.518 57.597 1.00 20.41 10 ASN E N 1
ATOM 7129 C CA . ASN E 1 14 ? 38.942 -9.759 59.030 1.00 21.14 10 ASN E CA 1
ATOM 7130 C C . ASN E 1 14 ? 39.077 -11.240 59.302 1.00 21.44 10 ASN E C 1
ATOM 7131 O O . ASN E 1 14 ? 38.200 -12.050 58.961 1.00 21.33 10 ASN E O 1
ATOM 7136 N N . GLY E 1 15 ? 40.189 -11.598 59.918 1.00 22.37 11 GLY E N 1
ATOM 7137 C CA . GLY E 1 15 ? 40.503 -13.008 60.135 1.00 23.24 11 GLY E CA 1
ATOM 7138 C C . GLY E 1 15 ? 39.847 -13.555 61.382 1.00 23.73 11 GLY E C 1
ATOM 7139 O O . GLY E 1 15 ? 39.956 -14.728 61.655 1.00 23.66 11 GLY E O 1
ATOM 7140 N N . ALA E 1 16 ? 39.159 -12.718 62.153 1.00 23.25 12 ALA E N 1
ATOM 7141 C CA . ALA E 1 16 ? 38.494 -13.211 63.353 1.00 23.32 12 ALA E CA 1
ATOM 7142 C C . ALA E 1 16 ? 37.364 -14.196 63.043 1.00 24.52 12 ALA E C 1
ATOM 7143 O O . ALA E 1 16 ? 36.603 -14.043 62.064 1.00 23.58 12 ALA E O 1
ATOM 7145 N N . LYS E 1 17 ? 37.247 -15.193 63.909 1.00 25.42 13 LYS E N 1
ATOM 7146 C CA . LYS E 1 17 ? 36.138 -16.107 63.873 1.00 26.55 13 LYS E CA 1
ATOM 7147 C C . LYS E 1 17 ? 35.061 -15.500 64.775 1.00 27.25 13 LYS E C 1
ATOM 7148 O O . LYS E 1 17 ? 35.355 -14.634 65.614 1.00 27.35 13 LYS E O 1
ATOM 7150 N N . TYR E 1 18 ? 33.808 -15.895 64.583 1.00 27.81 14 TYR E N 1
ATOM 7151 C CA . TYR E 1 18 ? 32.722 -15.313 65.391 1.00 27.59 14 TYR E CA 1
ATOM 7152 C C . TYR E 1 18 ? 32.968 -15.501 66.878 1.00 28.14 14 TYR E C 1
ATOM 7153 O O . TYR E 1 18 ? 33.323 -16.603 67.320 1.00 28.30 14 TYR E O 1
ATOM 7162 N N . GLY E 1 19 ? 32.784 -14.434 67.656 1.00 26.99 15 GLY E N 1
ATOM 7163 C CA . GLY E 1 19 ? 32.988 -14.508 69.102 1.00 27.53 15 GLY E CA 1
ATOM 7164 C C . GLY E 1 19 ? 34.349 -14.019 69.547 1.00 28.03 15 GLY E C 1
ATOM 7165 O O . GLY E 1 19 ? 34.575 -13.790 70.723 1.00 29.62 15 GLY E O 1
ATOM 7166 N N . GLU E 1 20 ? 35.281 -13.863 68.618 1.00 27.98 16 GLU E N 1
ATOM 7167 C CA . GLU E 1 20 ? 36.608 -13.376 68.983 1.00 27.69 16 GLU E CA 1
ATOM 7168 C C . GLU E 1 20 ? 36.659 -11.851 69.141 1.00 25.95 16 GLU E C 1
ATOM 7169 O O . GLU E 1 20 ? 37.655 -11.308 69.614 1.00 26.25 16 GLU E O 1
ATOM 7175 N N . ILE E 1 21 ? 35.582 -11.174 68.748 1.00 23.75 17 ILE E N 1
ATOM 7176 C CA . ILE E 1 21 ? 35.479 -9.710 68.840 1.00 22.51 17 ILE E CA 1
ATOM 7177 C C . ILE E 1 21 ? 34.402 -9.418 69.886 1.00 23.20 17 ILE E C 1
ATOM 7178 O O . ILE E 1 21 ? 33.323 -10.054 69.871 1.00 23.45 17 ILE E O 1
ATOM 7183 N N . ALA E 1 22 ? 34.705 -8.489 70.798 1.00 23.05 18 ALA E N 1
ATOM 7184 C CA . ALA E 1 22 ? 33.803 -8.134 71.898 1.00 24.02 18 ALA E CA 1
ATOM 7185 C C . ALA E 1 22 ? 32.582 -7.351 71.402 1.00 24.51 18 ALA E C 1
ATOM 7186 O O . ALA E 1 22 ? 32.541 -6.883 70.251 1.00 23.96 18 ALA E O 1
ATOM 7188 N N . GLU E 1 23 ? 31.590 -7.218 72.277 1.00 25.11 19 GLU E N 1
ATOM 7189 C CA . GLU E 1 23 ? 30.367 -6.458 71.978 1.00 25.75 19 GLU E CA 1
ATOM 7190 C C . GLU E 1 23 ? 30.565 -4.945 71.816 1.00 24.45 19 GLU E C 1
ATOM 7191 O O . GLU E 1 23 ? 29.749 -4.271 71.174 1.00 23.56 19 GLU E O 1
ATOM 7197 N N . THR E 1 24 ? 31.620 -4.418 72.431 1.00 23.13 20 THR E N 1
ATOM 7198 C CA . THR E 1 24 ? 32.032 -3.026 72.225 1.00 22.32 20 THR E CA 1
ATOM 7199 C C . THR E 1 24 ? 33.358 -3.040 71.500 1.00 21.51 20 THR E C 1
ATOM 7200 O O . THR E 1 24 ? 34.304 -3.714 71.943 1.00 20.68 20 THR E O 1
ATOM 7204 N N . VAL E 1 25 ? 33.403 -2.331 70.367 1.00 20.35 21 VAL E N 1
ATOM 7205 C CA . VAL E 1 25 ? 34.639 -2.109 69.641 1.00 19.85 21 VAL E CA 1
ATOM 7206 C C . VAL E 1 25 ? 35.004 -0.624 69.660 1.00 20.11 21 VAL E C 1
ATOM 7207 O O . VAL E 1 25 ? 34.181 0.241 69.344 1.00 19.38 21 VAL E O 1
ATOM 7211 N N . LEU E 1 26 ? 36.242 -0.316 70.037 1.00 20.86 22 LEU E N 1
ATOM 7212 C CA . LEU E 1 26 ? 36.770 1.019 69.860 1.00 21.64 22 LEU E CA 1
ATOM 7213 C C . LEU E 1 26 ? 37.621 1.028 68.592 1.00 21.88 22 LEU E C 1
ATOM 7214 O O . LEU E 1 26 ? 38.471 0.135 68.397 1.00 21.89 22 LEU E O 1
ATOM 7219 N N . MET E 1 27 ? 37.397 2.018 67.731 1.00 21.66 23 MET E N 1
ATOM 7220 C CA . MET E 1 27 ? 38.062 2.061 66.429 1.00 22.13 23 MET E CA 1
ATOM 7221 C C . MET E 1 27 ? 38.821 3.349 66.225 1.00 21.22 23 MET E C 1
ATOM 7222 O O . MET E 1 27 ? 38.399 4.414 66.669 1.00 21.21 23 MET E O 1
ATOM 7227 N N . ALA E 1 28 ? 39.938 3.244 65.531 1.00 20.64 24 ALA E N 1
ATOM 7228 C CA . ALA E 1 28 ? 40.701 4.423 65.129 1.00 20.72 24 ALA E CA 1
ATOM 7229 C C . ALA E 1 28 ? 41.219 4.111 63.747 1.00 21.01 24 ALA E C 1
ATOM 7230 O O . ALA E 1 28 ? 41.263 2.931 63.350 1.00 21.09 24 ALA E O 1
ATOM 7232 N N . GLY E 1 29 ? 41.592 5.138 62.987 1.00 20.13 25 GLY E N 1
ATOM 7233 C CA . GLY E 1 29 ? 42.036 4.891 61.621 1.00 20.09 25 GLY E CA 1
ATOM 7234 C C . GLY E 1 29 ? 43.369 4.160 61.584 1.00 20.46 25 GLY E C 1
ATOM 7235 O O . GLY E 1 29 ? 43.617 3.348 60.706 1.00 19.40 25 GLY E O 1
ATOM 7236 N N . ASP E 1 30 ? 44.233 4.473 62.537 1.00 20.38 26 ASP E N 1
ATOM 7237 C CA . ASP E 1 30 ? 45.645 4.171 62.380 1.00 22.26 26 ASP E CA 1
ATOM 7238 C C . ASP E 1 30 ? 45.978 2.911 63.197 1.00 21.81 26 ASP E C 1
ATOM 7239 O O . ASP E 1 30 ? 45.756 2.883 64.401 1.00 22.18 26 ASP E O 1
ATOM 7244 N N . PRO E 1 31 ? 46.467 1.856 62.535 1.00 21.84 27 PRO E N 1
ATOM 7245 C CA . PRO E 1 31 ? 46.793 0.604 63.234 1.00 22.17 27 PRO E CA 1
ATOM 7246 C C . PRO E 1 31 ? 47.864 0.774 64.317 1.00 23.59 27 PRO E C 1
ATOM 7247 O O . PRO E 1 31 ? 47.845 0.053 65.317 1.00 23.64 27 PRO E O 1
ATOM 7251 N N . LEU E 1 32 ? 48.794 1.709 64.099 1.00 25.06 28 LEU E N 1
ATOM 7252 C CA . LEU E 1 32 ? 49.771 2.071 65.120 1.00 27.11 28 LEU E CA 1
ATOM 7253 C C . LEU E 1 32 ? 49.066 2.658 66.340 1.00 27.01 28 LEU E C 1
ATOM 7254 O O . LEU E 1 32 ? 49.476 2.396 67.443 1.00 27.36 28 LEU E O 1
ATOM 7259 N N . ARG E 1 33 ? 47.982 3.412 66.153 1.00 26.15 29 ARG E N 1
ATOM 7260 C CA . ARG E 1 33 ? 47.287 3.967 67.296 1.00 26.88 29 ARG E CA 1
ATOM 7261 C C . ARG E 1 33 ? 46.500 2.896 68.018 1.00 26.51 29 ARG E C 1
ATOM 7262 O O . ARG E 1 33 ? 46.385 2.936 69.256 1.00 28.16 29 ARG E O 1
ATOM 7270 N N . VAL E 1 34 ? 45.937 1.967 67.250 1.00 24.06 30 VAL E N 1
ATOM 7271 C CA . VAL E 1 34 ? 45.160 0.856 67.801 1.00 23.70 30 VAL E CA 1
ATOM 7272 C C . VAL E 1 34 ? 46.079 -0.030 68.637 1.00 24.56 30 VAL E C 1
ATOM 7273 O O . VAL E 1 34 ? 45.757 -0.352 69.769 1.00 24.14 30 VAL E O 1
ATOM 7277 N N . LYS E 1 35 ? 47.215 -0.410 68.067 1.00 26.59 31 LYS E N 1
ATOM 7278 C CA . LYS E 1 35 ? 48.245 -1.146 68.811 1.00 28.30 31 LYS E CA 1
ATOM 7279 C C . LYS E 1 35 ? 48.614 -0.448 70.120 1.00 29.90 31 LYS E C 1
ATOM 7280 O O . LYS E 1 35 ? 48.725 -1.109 71.153 1.00 31.17 31 LYS E O 1
ATOM 7286 N N . LEU E 1 36 ? 48.771 0.875 70.086 1.00 31.07 32 LEU E N 1
ATOM 7287 C CA . LEU E 1 36 ? 49.141 1.616 71.293 1.00 33.66 32 LEU E CA 1
ATOM 7288 C C . LEU E 1 36 ? 48.062 1.481 72.363 1.00 35.43 32 LEU E C 1
ATOM 7289 O O . LEU E 1 36 ? 48.365 1.247 73.546 1.00 35.95 32 LEU E O 1
ATOM 7294 N N . LEU E 1 37 ? 46.809 1.646 71.932 1.00 34.01 33 LEU E N 1
ATOM 7295 C CA . LEU E 1 37 ? 45.674 1.579 72.820 1.00 33.87 33 LEU E CA 1
ATOM 7296 C C . LEU E 1 37 ? 45.614 0.204 73.488 1.00 32.60 33 LEU E C 1
ATOM 7297 O O . LEU E 1 37 ? 45.392 0.117 74.691 1.00 32.65 33 LEU E O 1
ATOM 7302 N N . ALA E 1 38 ? 45.829 -0.850 72.701 1.00 31.68 34 ALA E N 1
ATOM 7303 C CA . ALA E 1 38 ? 45.926 -2.217 73.208 1.00 32.14 34 ALA E CA 1
ATOM 7304 C C . ALA E 1 38 ? 47.069 -2.336 74.226 1.00 33.15 34 ALA E C 1
ATOM 7305 O O . ALA E 1 38 ? 46.860 -2.806 75.333 1.00 33.38 34 ALA E O 1
ATOM 7307 N N . ASP E 1 39 ? 48.263 -1.890 73.853 1.00 32.91 35 ASP E N 1
ATOM 7308 C CA . ASP E 1 39 ? 49.423 -1.976 74.737 1.00 35.33 35 ASP E CA 1
ATOM 7309 C C . ASP E 1 39 ? 49.276 -1.117 75.990 1.00 34.78 35 ASP E C 1
ATOM 7310 O O . ASP E 1 39 ? 49.794 -1.457 77.032 1.00 34.89 35 ASP E O 1
ATOM 7315 N N . THR E 1 40 ? 48.562 -0.003 75.885 1.00 34.14 36 THR E N 1
ATOM 7316 C CA . THR E 1 40 ? 48.470 0.914 77.003 1.00 34.52 36 THR E CA 1
ATOM 7317 C C . THR E 1 40 ? 47.364 0.542 77.985 1.00 36.02 36 THR E C 1
ATOM 7318 O O . THR E 1 40 ? 47.574 0.617 79.183 1.00 35.56 36 THR E O 1
ATOM 7322 N N . TYR E 1 41 ? 46.202 0.122 77.486 1.00 35.26 37 TYR E N 1
ATOM 7323 C CA . TYR E 1 41 ? 45.015 0.025 78.333 1.00 35.44 37 TYR E CA 1
ATOM 7324 C C . TYR E 1 41 ? 44.430 -1.367 78.544 1.00 34.99 37 TYR E C 1
ATOM 7325 O O . TYR E 1 41 ? 43.623 -1.552 79.435 1.00 35.87 37 TYR E O 1
ATOM 7334 N N . LEU E 1 42 ? 44.796 -2.333 77.714 1.00 35.18 38 LEU E N 1
ATOM 7335 C CA . LEU E 1 42 ? 44.196 -3.664 77.813 1.00 35.27 38 LEU E CA 1
ATOM 7336 C C . LEU E 1 42 ? 45.153 -4.740 78.353 1.00 37.06 38 LEU E C 1
ATOM 7337 O O . LEU E 1 42 ? 46.372 -4.697 78.136 1.00 35.93 38 LEU E O 1
ATOM 7342 N N . THR E 1 43 ? 44.589 -5.712 79.066 1.00 37.56 39 THR E N 1
ATOM 7343 C CA . THR E 1 43 ? 45.376 -6.846 79.550 1.00 38.02 39 THR E CA 1
ATOM 7344 C C . THR E 1 43 ? 44.871 -8.106 78.844 1.00 38.17 39 THR E C 1
ATOM 7345 O O . THR E 1 43 ? 43.760 -8.107 78.277 1.00 36.74 39 THR E O 1
ATOM 7349 N N . ASP E 1 44 ? 45.690 -9.159 78.867 1.00 39.57 40 ASP E N 1
ATOM 7350 C CA . ASP E 1 44 ? 45.382 -10.465 78.243 1.00 40.48 40 ASP E CA 1
ATOM 7351 C C . ASP E 1 44 ? 45.001 -10.308 76.765 1.00 38.69 40 ASP E C 1
ATOM 7352 O O . ASP E 1 44 ? 43.991 -10.858 76.278 1.00 39.08 40 ASP E O 1
ATOM 7357 N N . VAL E 1 45 ? 45.843 -9.565 76.051 1.00 37.42 41 VAL E N 1
ATOM 7358 C CA . VAL E 1 45 ? 45.533 -9.150 74.699 1.00 34.99 41 VAL E CA 1
ATOM 7359 C C . VAL E 1 45 ? 45.735 -10.297 73.723 1.00 35.15 41 VAL E C 1
ATOM 7360 O O . VAL E 1 45 ? 46.779 -10.934 73.723 1.00 34.47 41 VAL E O 1
ATOM 7364 N N . VAL E 1 46 ? 44.721 -10.547 72.897 1.00 32.36 42 VAL E N 1
ATOM 7365 C CA . VAL E 1 46 ? 44.822 -11.464 71.770 1.00 30.69 42 VAL E CA 1
ATOM 7366 C C . VAL E 1 46 ? 44.593 -10.661 70.478 1.00 28.86 42 VAL E C 1
ATOM 7367 O O . VAL E 1 46 ? 43.669 -9.854 70.402 1.00 26.48 42 VAL E O 1
ATOM 7371 N N . GLN E 1 47 ? 45.462 -10.837 69.491 1.00 27.58 43 GLN E N 1
ATOM 7372 C CA . GLN E 1 47 ? 45.259 -10.210 68.208 1.00 28.36 43 GLN E CA 1
ATOM 7373 C C . GLN E 1 47 ? 44.390 -11.091 67.325 1.00 27.83 43 GLN E C 1
ATOM 7374 O O . GLN E 1 47 ? 44.829 -12.182 66.936 1.00 29.05 43 GLN E O 1
ATOM 7380 N N . TYR E 1 48 ? 43.168 -10.644 67.013 1.00 25.11 44 TYR E N 1
ATOM 7381 C CA . TYR E 1 48 ? 42.293 -11.448 66.158 1.00 24.20 44 TYR E CA 1
ATOM 7382 C C . TYR E 1 48 ? 42.397 -11.141 64.644 1.00 23.85 44 TYR E C 1
ATOM 7383 O O . TYR E 1 48 ? 41.904 -11.923 63.791 1.00 23.29 44 TYR E O 1
ATOM 7392 N N . ASN E 1 49 ? 42.976 -9.990 64.307 1.00 23.07 45 ASN E N 1
ATOM 7393 C CA . ASN E 1 49 ? 43.096 -9.611 62.900 1.00 22.96 45 ASN E CA 1
ATOM 7394 C C . ASN E 1 49 ? 44.445 -9.018 62.563 1.00 22.92 45 ASN E C 1
ATOM 7395 O O . ASN E 1 49 ? 44.954 -8.162 63.289 1.00 22.94 45 ASN E O 1
ATOM 7400 N N . SER E 1 50 ? 44.976 -9.436 61.422 1.00 22.96 46 SER E N 1
ATOM 7401 C CA . SER E 1 50 ? 46.120 -8.802 60.800 1.00 23.42 46 SER E CA 1
ATOM 7402 C C . SER E 1 50 ? 45.874 -8.608 59.308 1.00 23.28 46 SER E C 1
ATOM 7403 O O . SER E 1 50 ? 46.756 -8.099 58.594 1.00 23.84 46 SER E O 1
ATOM 7406 N N . VAL E 1 51 ? 44.686 -8.986 58.823 1.00 21.87 47 VAL E N 1
ATOM 7407 C CA . VAL E 1 51 ? 44.384 -8.858 57.386 1.00 21.52 47 VAL E CA 1
ATOM 7408 C C . VAL E 1 51 ? 44.552 -7.400 56.944 1.00 21.57 47 VAL E C 1
ATOM 7409 O O . VAL E 1 51 ? 43.993 -6.488 57.570 1.00 20.62 47 VAL E O 1
ATOM 7413 N N . ARG E 1 52 ? 45.322 -7.204 55.873 1.00 21.94 48 ARG E N 1
ATOM 7414 C CA . ARG E 1 52 ? 45.625 -5.884 55.311 1.00 22.64 48 ARG E CA 1
ATOM 7415 C C . ARG E 1 52 ? 46.272 -4.927 56.322 1.00 22.35 48 ARG E C 1
ATOM 7416 O O . ARG E 1 52 ? 46.238 -3.731 56.130 1.00 21.70 48 ARG E O 1
ATOM 7424 N N . GLY E 1 53 ? 46.910 -5.475 57.361 1.00 23.37 49 GLY E N 1
ATOM 7425 C CA . GLY E 1 53 ? 47.505 -4.654 58.428 1.00 23.15 49 GLY E CA 1
ATOM 7426 C C . GLY E 1 53 ? 46.490 -3.877 59.270 1.00 23.38 49 GLY E C 1
ATOM 7427 O O . GLY E 1 53 ? 46.880 -3.035 60.069 1.00 23.56 49 GLY E O 1
ATOM 7428 N N . ALA E 1 54 ? 45.191 -4.138 59.069 1.00 22.29 50 ALA E N 1
ATOM 7429 C CA . ALA E 1 54 ? 44.105 -3.518 59.843 1.00 21.50 50 ALA E CA 1
ATOM 7430 C C . ALA E 1 54 ? 43.930 -4.220 61.191 1.00 21.72 50 ALA E C 1
ATOM 7431 O O . ALA E 1 54 ? 42.948 -4.940 61.422 1.00 21.83 50 ALA E O 1
ATOM 7433 N N . VAL E 1 55 ? 44.877 -3.982 62.091 1.00 21.69 51 VAL E N 1
ATOM 7434 C CA . VAL E 1 55 ? 44.986 -4.796 63.293 1.00 21.67 51 VAL E CA 1
ATOM 7435 C C . VAL E 1 55 ? 43.768 -4.694 64.183 1.00 21.45 51 VAL E C 1
ATOM 7436 O O . VAL E 1 55 ? 43.109 -3.638 64.230 1.00 20.80 51 VAL E O 1
ATOM 7440 N N . GLY E 1 56 ? 43.456 -5.812 64.833 1.00 21.51 52 GLY E N 1
ATOM 7441 C CA . GLY E 1 56 ? 42.333 -5.897 65.770 1.00 21.67 52 GLY E CA 1
ATOM 7442 C C . GLY E 1 56 ? 42.763 -6.715 66.973 1.00 22.90 52 GLY E C 1
ATOM 7443 O O . GLY E 1 56 ? 43.353 -7.778 66.814 1.00 23.35 52 GLY E O 1
ATOM 7444 N N . TYR E 1 57 ? 42.444 -6.227 68.165 1.00 22.90 53 TYR E N 1
ATOM 7445 C CA . TYR E 1 57 ? 42.811 -6.876 69.410 1.00 24.14 53 TYR E CA 1
ATOM 7446 C C . TYR E 1 57 ? 41.589 -6.968 70.305 1.00 24.26 53 TYR E C 1
ATOM 7447 O O . TYR E 1 57 ? 40.704 -6.127 70.245 1.00 23.54 53 TYR E O 1
ATOM 7456 N N . THR E 1 58 ? 41.546 -8.006 71.112 1.00 24.61 54 THR E N 1
ATOM 7457 C CA . THR E 1 58 ? 40.529 -8.183 72.126 1.00 25.35 54 THR E CA 1
ATOM 7458 C C . THR E 1 58 ? 41.260 -8.393 73.448 1.00 27.35 54 THR E C 1
ATOM 7459 O O . THR E 1 58 ? 42.215 -9.176 73.528 1.00 27.87 54 THR E O 1
ATOM 7463 N N . GLY E 1 59 ? 40.806 -7.690 74.478 1.00 28.73 55 GLY E N 1
ATOM 7464 C CA . GLY E 1 59 ? 41.430 -7.774 75.785 1.00 32.26 55 GLY E CA 1
ATOM 7465 C C . GLY E 1 59 ? 40.484 -7.212 76.806 1.00 34.23 55 GLY E C 1
ATOM 7466 O O . GLY E 1 59 ? 39.340 -6.935 76.495 1.00 33.99 55 GLY E O 1
ATOM 7467 N N . TYR E 1 60 ? 40.968 -7.039 78.029 1.00 35.98 56 TYR E N 1
ATOM 7468 C CA . TYR E 1 60 ? 40.144 -6.493 79.093 1.00 36.86 56 TYR E CA 1
ATOM 7469 C C . TYR E 1 60 ? 40.646 -5.134 79.511 1.00 36.02 56 TYR E C 1
ATOM 7470 O O . TYR E 1 60 ? 41.838 -4.910 79.665 1.00 36.65 56 TYR E O 1
ATOM 7479 N N . TYR E 1 61 ? 39.705 -4.231 79.689 1.00 35.72 57 TYR E N 1
ATOM 7480 C CA . TYR E 1 61 ? 39.968 -2.959 80.282 1.00 36.48 57 TYR E CA 1
ATOM 7481 C C . TYR E 1 61 ? 39.178 -2.896 81.580 1.00 37.45 57 TYR E C 1
ATOM 7482 O O . TYR E 1 61 ? 37.933 -2.964 81.582 1.00 36.46 57 TYR E O 1
ATOM 7491 N N . LYS E 1 62 ? 39.910 -2.747 82.684 1.00 40.10 58 LYS E N 1
ATOM 7492 C CA . LYS E 1 62 ? 39.319 -2.788 84.030 1.00 40.48 58 LYS E CA 1
ATOM 7493 C C . LYS E 1 62 ? 38.455 -4.049 84.158 1.00 40.28 58 LYS E C 1
ATOM 7494 O O . LYS E 1 62 ? 37.283 -4.002 84.590 1.00 38.73 58 LYS E O 1
ATOM 7500 N N . GLY E 1 63 ? 39.069 -5.164 83.744 1.00 40.79 59 GLY E N 1
ATOM 7501 C CA . GLY E 1 63 ? 38.467 -6.504 83.759 1.00 42.67 59 GLY E CA 1
ATOM 7502 C C . GLY E 1 63 ? 37.245 -6.775 82.888 1.00 42.95 59 GLY E C 1
ATOM 7503 O O . GLY E 1 63 ? 36.585 -7.795 83.068 1.00 44.62 59 GLY E O 1
ATOM 7504 N N . VAL E 1 64 ? 36.952 -5.868 81.950 1.00 42.50 60 VAL E N 1
ATOM 7505 C CA . VAL E 1 64 ? 35.774 -5.923 81.071 1.00 40.38 60 VAL E CA 1
ATOM 7506 C C . VAL E 1 64 ? 36.228 -6.064 79.614 1.00 37.52 60 VAL E C 1
ATOM 7507 O O . VAL E 1 64 ? 37.040 -5.272 79.153 1.00 34.08 60 VAL E O 1
ATOM 7511 N N . LYS E 1 65 ? 35.691 -7.073 78.922 1.00 34.82 61 LYS E N 1
ATOM 7512 C CA . LYS E 1 65 ? 36.154 -7.471 77.607 1.00 34.38 61 LYS E CA 1
ATOM 7513 C C . LYS E 1 65 ? 35.805 -6.381 76.572 1.00 31.30 61 LYS E C 1
ATOM 7514 O O . LYS E 1 65 ? 34.709 -5.845 76.588 1.00 29.64 61 LYS E O 1
ATOM 7520 N N . LEU E 1 66 ? 36.772 -6.069 75.714 1.00 29.83 62 LEU E N 1
ATOM 7521 C CA . LEU E 1 66 ? 36.724 -4.914 74.804 1.00 28.46 62 LEU E CA 1
ATOM 7522 C C . LEU E 1 66 ? 37.593 -5.220 73.590 1.00 26.64 62 LEU E C 1
ATOM 7523 O O . LEU E 1 66 ? 38.656 -5.861 73.716 1.00 25.35 62 LEU E O 1
ATOM 7528 N N . SER E 1 67 ? 37.165 -4.782 72.411 1.00 24.27 63 SER E N 1
ATOM 7529 C CA . SER E 1 67 ? 38.012 -4.923 71.225 1.00 22.80 63 SER E CA 1
ATOM 7530 C C . SER E 1 67 ? 38.407 -3.558 70.685 1.00 22.12 63 SER E C 1
ATOM 7531 O O . SER E 1 67 ? 37.699 -2.540 70.917 1.00 21.51 63 SER E O 1
ATOM 7534 N N . VAL E 1 68 ? 39.562 -3.512 70.005 1.00 21.58 64 VAL E N 1
ATOM 7535 C CA . VAL E 1 68 ? 40.074 -2.288 69.404 1.00 21.36 64 VAL E CA 1
ATOM 7536 C C . VAL E 1 68 ? 40.548 -2.630 67.999 1.00 21.33 64 VAL E C 1
ATOM 7537 O O . VAL E 1 68 ? 41.181 -3.663 67.790 1.00 21.20 64 VAL E O 1
ATOM 7541 N N . GLN E 1 69 ? 40.177 -1.803 67.022 1.00 20.95 65 GLN E N 1
ATOM 7542 C CA . GLN E 1 69 ? 40.316 -2.189 65.626 1.00 21.22 65 GLN E CA 1
ATOM 7543 C C . GLN E 1 69 ? 40.581 -1.009 64.703 1.00 20.12 65 GLN E C 1
ATOM 7544 O O . GLN E 1 69 ? 39.946 0.038 64.862 1.00 18.26 65 GLN E O 1
ATOM 7550 N N . ALA E 1 70 ? 41.506 -1.190 63.744 1.00 19.37 66 ALA E N 1
ATOM 7551 C CA . ALA E 1 70 ? 41.870 -0.142 62.789 1.00 19.02 66 ALA E CA 1
ATOM 7552 C C . ALA E 1 70 ? 40.854 -0.130 61.672 1.00 18.63 66 ALA E C 1
ATOM 7553 O O . ALA E 1 70 ? 40.337 -1.184 61.310 1.00 19.43 66 ALA E O 1
ATOM 7555 N N . HIS E 1 71 ? 40.518 1.044 61.153 1.00 17.46 67 HIS E N 1
ATOM 7556 C CA . HIS E 1 71 ? 39.507 1.099 60.109 1.00 17.04 67 HIS E CA 1
ATOM 7557 C C . HIS E 1 71 ? 39.985 1.788 58.856 1.00 17.26 67 HIS E C 1
ATOM 7558 O O . HIS E 1 71 ? 39.177 2.009 57.935 1.00 17.14 67 HIS E O 1
ATOM 7565 N N . GLY E 1 72 ? 41.258 2.198 58.829 1.00 16.81 68 GLY E N 1
ATOM 7566 C CA . GLY E 1 72 ? 41.825 2.862 57.654 1.00 16.92 68 GLY E CA 1
ATOM 7567 C C . GLY E 1 72 ? 41.253 4.262 57.446 1.00 16.92 68 GLY E C 1
ATOM 7568 O O . GLY E 1 72 ? 40.642 4.839 58.357 1.00 18.65 68 GLY E O 1
ATOM 7569 N N . MET E 1 73 ? 41.385 4.819 56.255 1.00 16.26 69 MET E N 1
ATOM 7570 C CA . MET E 1 73 ? 40.859 6.190 56.016 1.00 15.80 69 MET E CA 1
ATOM 7571 C C . MET E 1 73 ? 39.735 6.239 54.976 1.00 15.14 69 MET E C 1
ATOM 7572 O O . MET E 1 73 ? 39.814 5.572 53.955 1.00 14.52 69 MET E O 1
ATOM 7577 N N . GLY E 1 74 ? 38.713 7.066 55.248 1.00 14.53 70 GLY E N 1
ATOM 7578 C CA . GLY E 1 74 ? 37.655 7.328 54.284 1.00 14.33 70 GLY E CA 1
ATOM 7579 C C . GLY E 1 74 ? 36.442 6.481 54.567 1.00 13.95 70 GLY E C 1
ATOM 7580 O O . GLY E 1 74 ? 36.514 5.401 55.200 1.00 13.68 70 GLY E O 1
ATOM 7581 N N . MET E 1 75 ? 35.306 6.970 54.084 1.00 13.66 71 MET E N 1
ATOM 7582 C CA . MET E 1 75 ? 34.031 6.293 54.316 1.00 13.75 71 MET E CA 1
ATOM 7583 C C . MET E 1 75 ? 33.926 4.897 53.734 1.00 13.76 71 MET E C 1
ATOM 7584 O O . MET E 1 75 ? 33.327 4.020 54.381 1.00 13.70 71 MET E O 1
ATOM 7589 N N . PRO E 1 76 ? 34.494 4.658 52.527 1.00 13.31 72 PRO E N 1
ATOM 7590 C CA . PRO E 1 76 ? 34.360 3.262 52.039 1.00 13.82 72 PRO E CA 1
ATOM 7591 C C . PRO E 1 76 ? 35.108 2.235 52.899 1.00 14.22 72 PRO E C 1
ATOM 7592 O O . PRO E 1 76 ? 34.666 1.061 53.042 1.00 14.54 72 PRO E O 1
ATOM 7596 N N . SER E 1 77 ? 36.238 2.660 53.449 1.00 14.46 73 SER E N 1
ATOM 7597 C CA . SER E 1 77 ? 37.060 1.778 54.275 1.00 14.92 73 SER E CA 1
ATOM 7598 C C . SER E 1 77 ? 36.347 1.483 55.600 1.00 14.79 73 SER E C 1
ATOM 7599 O O . SER E 1 77 ? 36.142 0.315 55.974 1.00 15.11 73 SER E O 1
ATOM 7602 N N . ILE E 1 78 ? 35.936 2.525 56.317 1.00 14.46 74 ILE E N 1
ATOM 7603 C CA . ILE E 1 78 ? 35.217 2.294 57.584 1.00 14.78 74 ILE E CA 1
ATOM 7604 C C . ILE E 1 78 ? 33.883 1.593 57.376 1.00 15.29 74 ILE E C 1
ATOM 7605 O O . ILE E 1 78 ? 33.458 0.805 58.242 1.00 15.95 74 ILE E O 1
ATOM 7610 N N . GLY E 1 79 ? 33.269 1.809 56.212 1.00 15.69 75 GLY E N 1
ATOM 7611 C CA . GLY E 1 79 ? 32.030 1.142 55.876 1.00 15.95 75 GLY E CA 1
ATOM 7612 C C . GLY E 1 79 ? 32.169 -0.376 55.862 1.00 16.41 75 GLY E C 1
ATOM 7613 O O . GLY E 1 79 ? 31.316 -1.093 56.385 1.00 16.35 75 GLY E O 1
ATOM 7614 N N . ILE E 1 80 ? 33.237 -0.856 55.235 1.00 16.49 76 ILE E N 1
ATOM 7615 C CA . ILE E 1 80 ? 33.534 -2.280 55.180 1.00 16.91 76 ILE E CA 1
ATOM 7616 C C . ILE E 1 80 ? 33.665 -2.861 56.602 1.00 16.90 76 ILE E C 1
ATOM 7617 O O . ILE E 1 80 ? 32.974 -3.831 56.935 1.00 16.81 76 ILE E O 1
ATOM 7622 N N . TYR E 1 81 ? 34.547 -2.277 57.431 1.00 16.09 77 TYR E N 1
ATOM 7623 C CA . TYR E 1 81 ? 34.808 -2.811 58.770 1.00 15.95 77 TYR E CA 1
ATOM 7624 C C . TYR E 1 81 ? 33.558 -2.755 59.651 1.00 15.72 77 TYR E C 1
ATOM 7625 O O . TYR E 1 81 ? 33.226 -3.724 60.290 1.00 15.84 77 TYR E O 1
ATOM 7634 N N . ALA E 1 82 ? 32.820 -1.643 59.626 1.00 15.62 78 ALA E N 1
ATOM 7635 C CA . ALA E 1 82 ? 31.665 -1.478 60.507 1.00 15.73 78 ALA E CA 1
ATOM 7636 C C . ALA E 1 82 ? 30.506 -2.378 60.059 1.00 16.22 78 ALA E C 1
ATOM 7637 O O . ALA E 1 82 ? 29.815 -2.949 60.907 1.00 16.00 78 ALA E O 1
ATOM 7639 N N . TYR E 1 83 ? 30.278 -2.476 58.744 1.00 16.19 79 TYR E N 1
ATOM 7640 C CA . TYR E 1 83 ? 29.254 -3.386 58.235 1.00 17.03 79 TYR E CA 1
ATOM 7641 C C . TYR E 1 83 ? 29.538 -4.817 58.728 1.00 17.25 79 TYR E C 1
ATOM 7642 O O . TYR E 1 83 ? 28.651 -5.481 59.264 1.00 17.35 79 TYR E O 1
ATOM 7651 N N . GLU E 1 84 ? 30.784 -5.281 58.567 1.00 17.22 80 GLU E N 1
ATOM 7652 C CA . GLU E 1 84 ? 31.173 -6.618 59.082 1.00 17.52 80 GLU E CA 1
ATOM 7653 C C . GLU E 1 84 ? 30.972 -6.763 60.593 1.00 17.65 80 GLU E C 1
ATOM 7654 O O . GLU E 1 84 ? 30.422 -7.787 61.040 1.00 17.60 80 GLU E O 1
ATOM 7660 N N . LEU E 1 85 ? 31.405 -5.757 61.370 1.00 16.94 81 LEU E N 1
ATOM 7661 C CA . LEU E 1 85 ? 31.349 -5.819 62.829 1.00 17.22 81 LEU E CA 1
ATOM 7662 C C . LEU E 1 85 ? 29.915 -5.904 63.294 1.00 17.36 81 LEU E C 1
ATOM 7663 O O . LEU E 1 85 ? 29.566 -6.808 64.067 1.00 17.02 81 LEU E O 1
ATOM 7668 N N . PHE E 1 86 ? 29.064 -5.036 62.747 1.00 17.45 82 PHE E N 1
ATOM 7669 C CA . PHE E 1 86 ? 27.664 -5.012 63.150 1.00 17.95 82 PHE E CA 1
ATOM 7670 C C . PHE E 1 86 ? 26.853 -6.175 62.615 1.00 19.12 82 PHE E C 1
ATOM 7671 O O . PHE E 1 86 ? 25.946 -6.641 63.303 1.00 19.73 82 PHE E O 1
ATOM 7679 N N . ASN E 1 87 ? 27.142 -6.643 61.397 1.00 19.18 83 ASN E N 1
ATOM 7680 C CA . ASN E 1 87 ? 26.225 -7.611 60.782 1.00 20.07 83 ASN E CA 1
ATOM 7681 C C . ASN E 1 87 ? 26.688 -9.068 60.860 1.00 20.88 83 ASN E C 1
ATOM 7682 O O . ASN E 1 87 ? 25.868 -9.971 60.791 1.00 20.74 83 ASN E O 1
ATOM 7687 N N . PHE E 1 88 ? 27.995 -9.291 61.007 1.00 20.58 84 PHE E N 1
ATOM 7688 C CA . PHE E 1 88 ? 28.528 -10.657 61.053 1.00 20.97 84 PHE E CA 1
ATOM 7689 C C . PHE E 1 88 ? 29.042 -11.011 62.445 1.00 21.33 84 PHE E C 1
ATOM 7690 O O . PHE E 1 88 ? 28.965 -12.165 62.856 1.00 22.22 84 PHE E O 1
ATOM 7698 N N . TYR E 1 89 ? 29.568 -10.037 63.176 1.00 20.47 85 TYR E N 1
ATOM 7699 C CA . TYR E 1 89 ? 30.296 -10.354 64.412 1.00 20.18 85 TYR E CA 1
ATOM 7700 C C . TYR E 1 89 ? 29.479 -10.108 65.679 1.00 20.72 85 TYR E C 1
ATOM 7701 O O . TYR E 1 89 ? 29.984 -10.285 66.771 1.00 21.76 85 TYR E O 1
ATOM 7710 N N . GLY E 1 90 ? 28.248 -9.634 65.537 1.00 20.48 86 GLY E N 1
ATOM 7711 C CA . GLY E 1 90 ? 27.400 -9.424 66.710 1.00 21.33 86 GLY E CA 1
ATOM 7712 C C . GLY E 1 90 ? 27.810 -8.251 67.598 1.00 21.29 86 GLY E C 1
ATOM 7713 O O . GLY E 1 90 ? 27.333 -8.124 68.745 1.00 21.84 86 GLY E O 1
ATOM 7714 N N . VAL E 1 91 ? 28.646 -7.361 67.071 1.00 19.71 87 VAL E N 1
ATOM 7715 C CA . VAL E 1 91 ? 29.035 -6.164 67.821 1.00 19.45 87 VAL E CA 1
ATOM 7716 C C . VAL E 1 91 ? 27.817 -5.256 68.102 1.00 19.24 87 VAL E C 1
ATOM 7717 O O . VAL E 1 91 ? 27.000 -4.999 67.212 1.00 19.27 87 VAL E O 1
ATOM 7721 N N . LYS E 1 92 ? 27.701 -4.758 69.331 1.00 19.35 88 LYS E N 1
ATOM 7722 C CA . LYS E 1 92 ? 26.577 -3.891 69.729 1.00 19.95 88 LYS E CA 1
ATOM 7723 C C . LYS E 1 92 ? 26.857 -2.383 69.642 1.00 19.76 88 LYS E C 1
ATOM 7724 O O . LYS E 1 92 ? 25.940 -1.545 69.474 1.00 19.85 88 LYS E O 1
ATOM 7726 N N . ARG E 1 93 ? 28.110 -2.014 69.835 1.00 19.92 89 ARG E N 1
ATOM 7727 C CA . ARG E 1 93 ? 28.453 -0.592 69.855 1.00 20.46 89 ARG E CA 1
ATOM 7728 C C . ARG E 1 93 ? 29.865 -0.344 69.342 1.00 19.25 89 ARG E C 1
ATOM 7729 O O . ARG E 1 93 ? 30.808 -1.134 69.629 1.00 18.96 89 ARG E O 1
ATOM 7737 N N . ILE E 1 94 ? 29.985 0.699 68.529 1.00 17.74 90 ILE E N 1
ATOM 7738 C CA . ILE E 1 94 ? 31.288 1.114 68.022 1.00 18.08 90 ILE E CA 1
ATOM 7739 C C . ILE E 1 94 ? 31.488 2.566 68.388 1.00 18.09 90 ILE E C 1
ATOM 7740 O O . ILE E 1 94 ? 30.638 3.431 68.106 1.00 17.67 90 ILE E O 1
ATOM 7745 N N . ILE E 1 95 ? 32.608 2.813 69.044 1.00 18.66 91 ILE E N 1
ATOM 7746 C CA . ILE E 1 95 ? 33.054 4.148 69.363 1.00 19.34 91 ILE E CA 1
ATOM 7747 C C . ILE E 1 95 ? 34.344 4.398 68.569 1.00 19.87 91 ILE E C 1
ATOM 7748 O O . ILE E 1 95 ? 35.358 3.698 68.736 1.00 19.51 91 ILE E O 1
ATOM 7753 N N . ARG E 1 96 ? 34.275 5.385 67.684 1.00 19.68 92 ARG E N 1
ATOM 7754 C CA . ARG E 1 96 ? 35.370 5.755 66.849 1.00 20.21 92 ARG E CA 1
ATOM 7755 C C . ARG E 1 96 ? 36.037 7.008 67.417 1.00 19.98 92 ARG E C 1
ATOM 7756 O O . ARG E 1 96 ? 35.380 7.992 67.727 1.00 19.06 92 ARG E O 1
ATOM 7764 N N . ILE E 1 97 ? 37.354 6.958 67.524 1.00 20.66 93 ILE E N 1
ATOM 7765 C CA . ILE E 1 97 ? 38.153 8.101 67.928 1.00 21.10 93 ILE E CA 1
ATOM 7766 C C . ILE E 1 97 ? 39.077 8.487 66.782 1.00 20.91 93 ILE E C 1
ATOM 7767 O O . ILE E 1 97 ? 39.496 7.642 65.985 1.00 21.12 93 ILE E O 1
ATOM 7772 N N . GLY E 1 98 ? 39.334 9.777 66.642 1.00 21.28 94 GLY E N 1
ATOM 7773 C CA . GLY E 1 98 ? 40.124 10.229 65.521 1.00 21.11 94 GLY E CA 1
ATOM 7774 C C . GLY E 1 98 ? 40.538 11.669 65.645 1.00 21.45 94 GLY E C 1
ATOM 7775 O O . GLY E 1 98 ? 40.262 12.330 66.640 1.00 20.03 94 GLY E O 1
ATOM 7776 N N . SER E 1 99 ? 41.220 12.138 64.610 1.00 21.37 95 SER E N 1
ATOM 7777 C CA . SER E 1 99 ? 41.696 13.504 64.559 1.00 22.34 95 SER E CA 1
ATOM 7778 C C . SER E 1 99 ? 40.777 14.244 63.580 1.00 20.58 95 SER E C 1
ATOM 7779 O O . SER E 1 99 ? 40.057 13.613 62.808 1.00 19.82 95 SER E O 1
ATOM 7782 N N . ALA E 1 100 ? 40.763 15.568 63.657 1.00 20.50 96 ALA E N 1
ATOM 7783 C CA . ALA E 1 100 ? 39.858 16.382 62.822 1.00 20.27 96 ALA E CA 1
ATOM 7784 C C . ALA E 1 100 ? 40.405 17.776 62.619 1.00 20.14 96 ALA E C 1
ATOM 7785 O O . ALA E 1 100 ? 41.233 18.242 63.424 1.00 20.55 96 ALA E O 1
ATOM 7787 N N . GLY E 1 101 ? 39.942 18.435 61.547 1.00 19.50 97 GLY E N 1
ATOM 7788 C CA . GLY E 1 101 ? 40.252 19.844 61.310 1.00 19.33 97 GLY E CA 1
ATOM 7789 C C . GLY E 1 101 ? 39.134 20.708 61.866 1.00 19.76 97 GLY E C 1
ATOM 7790 O O . GLY E 1 101 ? 37.959 20.417 61.622 1.00 19.87 97 GLY E O 1
ATOM 7791 N N . ALA E 1 102 ? 39.462 21.784 62.577 1.00 19.60 98 ALA E N 1
ATOM 7792 C CA . ALA E 1 102 ? 38.433 22.636 63.119 1.00 20.25 98 ALA E CA 1
ATOM 7793 C C . ALA E 1 102 ? 37.889 23.621 62.092 1.00 20.91 98 ALA E C 1
ATOM 7794 O O . ALA E 1 102 ? 38.640 24.299 61.386 1.00 20.91 98 ALA E O 1
ATOM 7796 N N . PHE E 1 103 ? 36.569 23.700 62.033 1.00 20.90 99 PHE E N 1
ATOM 7797 C CA . PHE E 1 103 ? 35.872 24.706 61.239 1.00 21.71 99 PHE E CA 1
ATOM 7798 C C . PHE E 1 103 ? 35.438 25.849 62.143 1.00 23.42 99 PHE E C 1
ATOM 7799 O O . PHE E 1 103 ? 35.540 27.009 61.766 1.00 25.13 99 PHE E O 1
ATOM 7807 N N . ASP E 1 104 ? 34.948 25.520 63.337 1.00 24.19 100 ASP E N 1
ATOM 7808 C CA . ASP E 1 104 ? 34.459 26.509 64.308 1.00 25.70 100 ASP E CA 1
ATOM 7809 C C . ASP E 1 104 ? 35.656 27.211 64.970 1.00 27.01 100 ASP E C 1
ATOM 7810 O O . ASP E 1 104 ? 36.527 26.547 65.542 1.00 26.40 100 ASP E O 1
ATOM 7815 N N . GLU E 1 105 ? 35.682 28.544 64.920 1.00 29.19 101 GLU E N 1
ATOM 7816 C CA . GLU E 1 105 ? 36.869 29.304 65.351 1.00 30.82 101 GLU E CA 1
ATOM 7817 C C . GLU E 1 105 ? 37.149 29.293 66.835 1.00 31.13 101 GLU E C 1
ATOM 7818 O O . GLU E 1 105 ? 38.239 29.690 67.260 1.00 31.20 101 GLU E O 1
ATOM 7824 N N . SER E 1 106 ? 36.189 28.842 67.627 1.00 30.80 102 SER E N 1
ATOM 7825 C CA . SER E 1 106 ? 36.411 28.760 69.054 1.00 32.12 102 SER E CA 1
ATOM 7826 C C . SER E 1 106 ? 37.052 27.424 69.489 1.00 32.11 102 SER E C 1
ATOM 7827 O O . SER E 1 106 ? 37.370 27.246 70.656 1.00 32.86 102 SER E O 1
ATOM 7830 N N . LEU E 1 107 ? 37.240 26.488 68.564 1.00 30.51 103 LEU E N 1
ATOM 7831 C CA . LEU E 1 107 ? 37.924 25.234 68.858 1.00 29.19 103 LEU E CA 1
ATOM 7832 C C . LEU E 1 107 ? 39.457 25.422 68.767 1.00 31.51 103 LEU E C 1
ATOM 7833 O O . LEU E 1 107 ? 39.965 25.969 67.782 1.00 33.56 103 LEU E O 1
ATOM 7838 N N . LYS E 1 108 ? 40.196 24.987 69.790 1.00 31.52 104 LYS E N 1
ATOM 7839 C CA . LYS E 1 108 ? 41.658 25.108 69.758 1.00 31.01 104 LYS E CA 1
ATOM 7840 C C . LYS E 1 108 ? 42.248 23.735 69.514 1.00 31.16 104 LYS E C 1
ATOM 7841 O O . LYS E 1 108 ? 41.536 22.713 69.670 1.00 31.90 104 LYS E O 1
ATOM 7843 N N . LEU E 1 109 ? 43.523 23.690 69.103 1.00 30.66 105 LEU E N 1
ATOM 7844 C CA . LEU E 1 109 ? 44.219 22.420 68.916 1.00 29.95 105 LEU E CA 1
ATOM 7845 C C . LEU E 1 109 ? 44.090 21.597 70.203 1.00 29.46 105 LEU E C 1
ATOM 7846 O O . LEU E 1 109 ? 44.184 22.135 71.312 1.00 29.13 105 LEU E O 1
ATOM 7851 N N . GLY E 1 110 ? 43.784 20.313 70.051 1.00 28.43 106 GLY E N 1
ATOM 7852 C CA . GLY E 1 110 ? 43.555 19.452 71.223 1.00 27.89 106 GLY E CA 1
ATOM 7853 C C . GLY E 1 110 ? 42.167 19.404 71.829 1.00 26.45 106 GLY E C 1
ATOM 7854 O O . GLY E 1 110 ? 41.917 18.540 72.648 1.00 27.01 106 GLY E O 1
ATOM 7855 N N . ASP E 1 111 ? 41.260 20.313 71.446 1.00 26.54 107 ASP E N 1
ATOM 7856 C CA . ASP E 1 111 ? 39.855 20.251 71.900 1.00 25.85 107 ASP E CA 1
ATOM 7857 C C . ASP E 1 111 ? 39.151 18.976 71.407 1.00 23.99 107 ASP E C 1
ATOM 7858 O O . ASP E 1 111 ? 39.497 18.440 70.347 1.00 23.23 107 ASP E O 1
ATOM 7863 N N . ILE E 1 112 ? 38.163 18.502 72.153 1.00 22.14 108 ILE E N 1
ATOM 7864 C CA . ILE E 1 112 ? 37.465 17.302 71.732 1.00 21.41 108 ILE E CA 1
ATOM 7865 C C . ILE E 1 112 ? 36.125 17.650 71.077 1.00 20.33 108 ILE E C 1
ATOM 7866 O O . ILE E 1 112 ? 35.368 18.480 71.604 1.00 20.81 108 ILE E O 1
ATOM 7871 N N . VAL E 1 113 ? 35.818 17.014 69.955 1.00 18.12 109 VAL E N 1
ATOM 7872 C CA . VAL E 1 113 ? 34.502 17.214 69.353 1.00 17.43 109 VAL E CA 1
ATOM 7873 C C . VAL E 1 113 ? 33.717 15.923 69.384 1.00 17.29 109 VAL E C 1
ATOM 7874 O O . VAL E 1 113 ? 34.235 14.869 68.994 1.00 16.88 109 VAL E O 1
ATOM 7878 N N . ILE E 1 114 ? 32.484 16.003 69.909 1.00 17.10 110 ILE E N 1
ATOM 7879 C CA . ILE E 1 114 ? 31.570 14.868 69.972 1.00 16.61 110 ILE E CA 1
ATOM 7880 C C . ILE E 1 114 ? 30.564 15.008 68.828 1.00 16.13 110 ILE E C 1
ATOM 7881 O O . ILE E 1 114 ? 29.767 15.967 68.790 1.00 15.80 110 ILE E O 1
ATOM 7886 N N . GLY E 1 115 ? 30.624 14.057 67.894 1.00 15.30 111 GLY E N 1
ATOM 7887 C CA . GLY E 1 115 ? 29.853 14.144 66.661 1.00 14.99 111 GLY E CA 1
ATOM 7888 C C . GLY E 1 115 ? 28.423 13.690 66.859 1.00 15.27 111 GLY E C 1
ATOM 7889 O O . GLY E 1 115 ? 28.077 12.535 66.575 1.00 15.13 111 GLY E O 1
ATOM 7890 N N . MET E 1 116 ? 27.571 14.623 67.264 1.00 15.55 112 MET E N 1
ATOM 7891 C CA . MET E 1 116 ? 26.134 14.335 67.401 1.00 16.30 112 MET E CA 1
ATOM 7892 C C . MET E 1 116 ? 25.513 13.994 66.040 1.00 15.16 112 MET E C 1
ATOM 7893 O O . MET E 1 116 ? 24.638 13.142 65.915 1.00 15.03 112 MET E O 1
ATOM 7898 N N . GLY E 1 117 ? 25.972 14.673 65.012 1.00 14.64 113 GLY E N 1
ATOM 7899 C CA . GLY E 1 117 ? 25.516 14.394 63.654 1.00 14.02 113 GLY E CA 1
ATOM 7900 C C . GLY E 1 117 ? 26.708 14.553 62.741 1.00 13.57 113 GLY E C 1
ATOM 7901 O O . GLY E 1 117 ? 27.742 15.160 63.129 1.00 13.68 113 GLY E O 1
ATOM 7902 N N . ALA E 1 118 ? 26.573 14.021 61.533 1.00 13.13 114 ALA E N 1
ATOM 7903 C CA . ALA E 1 118 ? 27.643 14.056 60.549 1.00 13.24 114 ALA E CA 1
ATOM 7904 C C . ALA E 1 118 ? 27.033 14.361 59.178 1.00 13.45 114 ALA E C 1
ATOM 7905 O O . ALA E 1 118 ? 26.197 13.619 58.671 1.00 13.33 114 ALA E O 1
ATOM 7907 N N . CYS E 1 119 ? 27.396 15.518 58.644 1.00 13.97 115 CYS E N 1
ATOM 7908 C CA . CYS E 1 119 ? 27.186 15.870 57.235 1.00 14.36 115 CYS E CA 1
ATOM 7909 C C . CYS E 1 119 ? 28.163 15.063 56.396 1.00 14.51 115 CYS E C 1
ATOM 7910 O O . CYS E 1 119 ? 29.120 14.533 56.941 1.00 14.38 115 CYS E O 1
ATOM 7913 N N . TYR E 1 120 ? 27.958 14.979 55.079 1.00 15.34 116 TYR E N 1
ATOM 7914 C CA . TYR E 1 120 ? 28.773 14.058 54.283 1.00 16.97 116 TYR E CA 1
ATOM 7915 C C . TYR E 1 120 ? 28.741 14.322 52.807 1.00 18.53 116 TYR E C 1
ATOM 7916 O O . TYR E 1 120 ? 27.830 14.977 52.271 1.00 17.71 116 TYR E O 1
ATOM 7925 N N . ASP E 1 121 ? 29.822 13.865 52.186 1.00 20.80 117 ASP E N 1
ATOM 7926 C CA . ASP E 1 121 ? 29.969 13.833 50.734 1.00 25.31 117 ASP E CA 1
ATOM 7927 C C . ASP E 1 121 ? 29.310 12.512 50.376 1.00 27.64 117 ASP E C 1
ATOM 7928 O O . ASP E 1 121 ? 29.334 11.585 51.214 1.00 26.68 117 ASP E O 1
ATOM 7933 N N . SER E 1 122 ? 28.735 12.402 49.182 1.00 29.47 118 SER E N 1
ATOM 7934 C CA . SER E 1 122 ? 28.110 11.151 48.794 1.00 33.54 118 SER E CA 1
ATOM 7935 C C . SER E 1 122 ? 29.142 10.035 48.853 1.00 36.05 118 SER E C 1
ATOM 7936 O O . SER E 1 122 ? 30.286 10.206 48.387 1.00 34.99 118 SER E O 1
ATOM 7939 N N . ASN E 1 123 ? 28.733 8.923 49.463 1.00 37.07 119 ASN E N 1
ATOM 7940 C CA . ASN E 1 123 ? 29.564 7.734 49.629 1.00 40.44 119 ASN E CA 1
ATOM 7941 C C . ASN E 1 123 ? 28.902 6.509 48.989 1.00 40.90 119 ASN E C 1
ATOM 7942 O O . ASN E 1 123 ? 28.866 6.383 47.752 1.00 42.54 119 ASN E O 1
ATOM 7947 N N . PHE E 1 124 ? 28.390 5.613 49.833 1.00 41.54 120 PHE E N 1
ATOM 7948 C CA . PHE E 1 124 ? 27.673 4.402 49.386 1.00 45.02 120 PHE E CA 1
ATOM 7949 C C . PHE E 1 124 ? 26.154 4.473 49.671 1.00 46.18 120 PHE E C 1
ATOM 7950 O O . PHE E 1 124 ? 25.445 3.467 49.533 1.00 51.08 120 PHE E O 1
ATOM 7958 N N . GLU E 1 125 ? 25.661 5.661 50.040 1.00 47.26 121 GLU E N 1
ATOM 7959 C CA . GLU E 1 125 ? 24.242 5.837 50.416 1.00 45.95 121 GLU E CA 1
ATOM 7960 C C . GLU E 1 125 ? 23.256 5.543 49.288 1.00 45.62 121 GLU E C 1
ATOM 7961 O O . GLU E 1 125 ? 22.132 5.149 49.584 1.00 40.08 121 GLU E O 1
ATOM 7967 N N . ARG E 1 126 ? 23.683 5.699 48.022 1.00 45.32 122 ARG E N 1
ATOM 7968 C CA . ARG E 1 126 ? 22.838 5.369 46.856 1.00 46.33 122 ARG E CA 1
ATOM 7969 C C . ARG E 1 126 ? 22.336 3.950 46.948 1.00 44.22 122 ARG E C 1
ATOM 7970 O O . ARG E 1 126 ? 21.210 3.663 46.543 1.00 42.66 122 ARG E O 1
ATOM 7972 N N . GLN E 1 127 ? 23.180 3.077 47.502 1.00 44.76 123 GLN E N 1
ATOM 7973 C CA . GLN E 1 127 ? 22.855 1.660 47.716 1.00 45.42 123 GLN E CA 1
ATOM 7974 C C . GLN E 1 127 ? 21.594 1.453 48.583 1.00 44.98 123 GLN E C 1
ATOM 7975 O O . GLN E 1 127 ? 20.961 0.392 48.530 1.00 45.11 123 GLN E O 1
ATOM 7977 N N . TYR E 1 128 ? 21.236 2.466 49.376 1.00 41.31 124 TYR E N 1
ATOM 7978 C CA . TYR E 1 128 ? 20.043 2.402 50.217 1.00 36.49 124 TYR E CA 1
ATOM 7979 C C . TYR E 1 128 ? 18.750 2.930 49.575 1.00 34.01 124 TYR E C 1
ATOM 7980 O O . TYR E 1 128 ? 17.692 2.861 50.205 1.00 32.90 124 TYR E O 1
ATOM 7989 N N . ASP E 1 129 ? 18.824 3.438 48.339 1.00 30.82 125 ASP E N 1
ATOM 7990 C CA . ASP E 1 129 ? 17.633 3.911 47.591 1.00 30.55 125 ASP E CA 1
ATOM 7991 C C . ASP E 1 129 ? 16.730 4.901 48.375 1.00 30.48 125 ASP E C 1
ATOM 7992 O O . ASP E 1 129 ? 15.505 4.798 48.362 1.00 30.03 125 ASP E O 1
ATOM 7994 N N . ILE E 1 130 ? 17.354 5.859 49.052 1.00 28.39 126 ILE E N 1
ATOM 7995 C CA . ILE E 1 130 ? 16.639 6.794 49.892 1.00 28.03 126 ILE E CA 1
ATOM 7996 C C . ILE E 1 130 ? 16.120 7.941 49.033 1.00 27.47 126 ILE E C 1
ATOM 7997 O O . ILE E 1 130 ? 16.905 8.595 48.385 1.00 27.36 126 ILE E O 1
ATOM 8002 N N . PRO E 1 131 ? 14.808 8.208 49.061 1.00 27.53 127 PRO E N 1
ATOM 8003 C CA . PRO E 1 131 ? 14.182 9.273 48.247 1.00 27.58 127 PRO E CA 1
ATOM 8004 C C . PRO E 1 131 ? 14.210 10.689 48.859 1.00 27.32 127 PRO E C 1
ATOM 8005 O O . PRO E 1 131 ? 13.258 11.462 48.697 1.00 28.24 127 PRO E O 1
ATOM 8009 N N . GLY E 1 132 ? 15.282 11.048 49.537 1.00 25.80 128 GLY E N 1
ATOM 8010 C CA . GLY E 1 132 ? 15.378 12.378 50.127 1.00 23.92 128 GLY E CA 1
ATOM 8011 C C . GLY E 1 132 ? 16.770 12.487 50.680 1.00 23.22 128 GLY E C 1
ATOM 8012 O O . GLY E 1 132 ? 17.668 11.780 50.225 1.00 23.81 128 GLY E O 1
ATOM 8013 N N . LYS E 1 133 ? 16.957 13.364 51.662 1.00 21.73 129 LYS E N 1
ATOM 8014 C CA . LYS E 1 133 ? 18.255 13.526 52.284 1.00 20.38 129 LYS E CA 1
ATOM 8015 C C . LYS E 1 133 ? 18.184 12.879 53.646 1.00 18.94 129 LYS E C 1
ATOM 8016 O O . LYS E 1 133 ? 17.297 13.206 54.461 1.00 18.14 129 LYS E O 1
ATOM 8022 N N . TYR E 1 134 ? 19.118 11.959 53.886 1.00 17.54 130 TYR E N 1
ATOM 8023 C CA . TYR E 1 134 ? 19.204 11.228 55.134 1.00 16.54 130 TYR E CA 1
ATOM 8024 C C . TYR E 1 134 ? 20.145 11.984 56.074 1.00 15.92 130 TYR E C 1
ATOM 8025 O O . TYR E 1 134 ? 21.278 12.322 55.684 1.00 15.36 130 TYR E O 1
ATOM 8034 N N . SER E 1 135 ? 19.711 12.242 57.310 1.00 15.46 131 SER E N 1
ATOM 8035 C CA . SER E 1 135 ? 20.602 12.925 58.252 1.00 15.07 131 SER E CA 1
ATOM 8036 C C . SER E 1 135 ? 21.280 11.862 59.112 1.00 15.18 131 SER E C 1
ATOM 8037 O O . SER E 1 135 ? 20.595 11.000 59.726 1.00 15.99 131 SER E O 1
ATOM 8040 N N . CYS E 1 136 ? 22.607 11.833 59.079 1.00 14.47 132 CYS E N 1
ATOM 8041 C CA . CYS E 1 136 ? 23.376 10.887 59.885 1.00 14.80 132 CYS E CA 1
ATOM 8042 C C . CYS E 1 136 ? 23.526 11.359 61.314 1.00 14.53 132 CYS E C 1
ATOM 8043 O O . CYS E 1 136 ? 24.021 12.444 61.547 1.00 14.71 132 CYS E O 1
ATOM 8046 N N . ILE E 1 137 ? 23.097 10.541 62.266 1.00 14.96 133 ILE E N 1
ATOM 8047 C CA . ILE E 1 137 ? 23.155 10.885 63.697 1.00 15.09 133 ILE E CA 1
ATOM 8048 C C . ILE E 1 137 ? 23.844 9.788 64.505 1.00 14.92 133 ILE E C 1
ATOM 8049 O O . ILE E 1 137 ? 23.803 8.596 64.143 1.00 14.92 133 ILE E O 1
ATOM 8054 N N . ALA E 1 138 ? 24.503 10.193 65.577 1.00 15.10 134 ALA E N 1
ATOM 8055 C CA . ALA E 1 138 ? 25.078 9.245 66.557 1.00 15.57 134 ALA E CA 1
ATOM 8056 C C . ALA E 1 138 ? 23.968 8.636 67.394 1.00 16.18 134 ALA E C 1
ATOM 8057 O O . ALA E 1 138 ? 22.851 9.130 67.413 1.00 16.38 134 ALA E O 1
ATOM 8059 N N . ASP E 1 139 ? 24.298 7.600 68.136 1.00 17.21 135 ASP E N 1
ATOM 8060 C CA . ASP E 1 139 ? 23.412 7.092 69.174 1.00 18.27 135 ASP E CA 1
ATOM 8061 C C . ASP E 1 139 ? 23.346 8.139 70.294 1.00 18.80 135 ASP E C 1
ATOM 8062 O O . ASP E 1 139 ? 24.384 8.586 70.814 1.00 17.98 135 ASP E O 1
ATOM 8067 N N . PHE E 1 140 ? 22.139 8.571 70.624 1.00 19.77 136 PHE E N 1
ATOM 8068 C CA . PHE E 1 140 ? 21.962 9.562 71.686 1.00 21.57 136 PHE E CA 1
ATOM 8069 C C . PHE E 1 140 ? 22.570 9.182 73.041 1.00 21.63 136 PHE E C 1
ATOM 8070 O O . PHE E 1 140 ? 23.242 10.004 73.663 1.00 21.76 136 PHE E O 1
ATOM 8078 N N . GLN E 1 141 ? 22.329 7.955 73.494 1.00 22.06 137 GLN E N 1
ATOM 8079 C CA . GLN E 1 141 ? 22.875 7.489 74.792 1.00 23.35 137 GLN E CA 1
ATOM 8080 C C . GLN E 1 141 ? 24.411 7.588 74.868 1.00 22.08 137 GLN E C 1
ATOM 8081 O O . GLN E 1 141 ? 24.960 8.144 75.831 1.00 20.84 137 GLN E O 1
ATOM 8087 N N . LEU E 1 142 ? 25.098 7.087 73.838 1.00 20.93 138 LEU E N 1
ATOM 8088 C CA . LEU E 1 142 ? 26.553 7.248 73.727 1.00 20.74 138 LEU E CA 1
ATOM 8089 C C . LEU E 1 142 ? 26.959 8.712 73.786 1.00 21.12 138 LEU E C 1
ATOM 8090 O O . LEU E 1 142 ? 27.933 9.100 74.439 1.00 20.90 138 LEU E O 1
ATOM 8095 N N . CYS E 1 143 ? 26.196 9.532 73.096 1.00 22.04 139 CYS E N 1
ATOM 8096 C CA . CYS E 1 143 ? 26.485 10.933 73.013 1.00 23.67 139 CYS E CA 1
ATOM 8097 C C . CYS E 1 143 ? 26.494 11.586 74.390 1.00 24.07 139 CYS E C 1
ATOM 8098 O O . CYS E 1 143 ? 27.429 12.322 74.747 1.00 23.17 139 CYS E O 1
ATOM 8101 N N . ARG E 1 144 ? 25.449 11.292 75.152 1.00 23.38 140 ARG E N 1
ATOM 8102 C CA . ARG E 1 144 ? 25.268 11.813 76.476 1.00 25.05 140 ARG E CA 1
ATOM 8103 C C . ARG E 1 144 ? 26.364 11.352 77.441 1.00 25.00 140 ARG E C 1
ATOM 8104 O O . ARG E 1 144 ? 26.900 12.154 78.197 1.00 24.86 140 ARG E O 1
ATOM 8112 N N . GLU E 1 145 ? 26.674 10.063 77.415 1.00 23.90 141 GLU E N 1
ATOM 8113 C CA . GLU E 1 145 ? 27.722 9.516 78.263 1.00 24.44 141 GLU E CA 1
ATOM 8114 C C . GLU E 1 145 ? 29.095 10.131 77.945 1.00 22.86 141 GLU E C 1
ATOM 8115 O O . GLU E 1 145 ? 29.855 10.392 78.851 1.00 21.60 141 GLU E O 1
ATOM 8121 N N . ALA E 1 146 ? 29.389 10.367 76.653 1.00 21.19 142 ALA E N 1
ATOM 8122 C CA . ALA E 1 146 ? 30.660 10.954 76.240 1.00 20.86 142 ALA E CA 1
ATOM 8123 C C . ALA E 1 146 ? 30.778 12.363 76.786 1.00 21.05 142 ALA E C 1
ATOM 8124 O O . ALA E 1 146 ? 31.845 12.769 77.265 1.00 21.89 142 ALA E O 1
ATOM 8126 N N . VAL E 1 147 ? 29.674 13.100 76.722 1.00 21.34 143 VAL E N 1
ATOM 8127 C CA . VAL E 1 147 ? 29.605 14.464 77.265 1.00 22.69 143 VAL E CA 1
ATOM 8128 C C . VAL E 1 147 ? 29.833 14.450 78.784 1.00 23.96 143 VAL E C 1
ATOM 8129 O O . VAL E 1 147 ? 30.669 15.192 79.297 1.00 24.52 143 VAL E O 1
ATOM 8133 N N . ASP E 1 148 ? 29.107 13.594 79.488 1.00 24.68 144 ASP E N 1
ATOM 8134 C CA . ASP E 1 148 ? 29.272 13.462 80.938 1.00 26.28 144 ASP E CA 1
ATOM 8135 C C . ASP E 1 148 ? 30.721 13.089 81.330 1.00 26.59 144 ASP E C 1
ATOM 8136 O O . ASP E 1 148 ? 31.291 13.676 82.264 1.00 27.39 144 ASP E O 1
ATOM 8141 N N . ALA E 1 149 ? 31.311 12.123 80.626 1.00 25.45 145 ALA E N 1
ATOM 8142 C CA . ALA E 1 149 ? 32.680 11.696 80.914 1.00 25.82 145 ALA E CA 1
ATOM 8143 C C . ALA E 1 149 ? 33.698 12.828 80.683 1.00 26.32 145 ALA E C 1
ATOM 8144 O O . ALA E 1 149 ? 34.607 13.049 81.523 1.00 26.31 145 ALA E O 1
ATOM 8146 N N . ALA E 1 150 ? 33.534 13.557 79.569 1.00 25.77 146 ALA E N 1
ATOM 8147 C CA . ALA E 1 150 ? 34.397 14.714 79.261 1.00 27.11 146 ALA E CA 1
ATOM 8148 C C . ALA E 1 150 ? 34.314 15.791 80.347 1.00 28.94 146 ALA E C 1
ATOM 8149 O O . ALA E 1 150 ? 35.332 16.391 80.738 1.00 29.03 146 ALA E O 1
ATOM 8151 N N . GLU E 1 151 ? 33.089 16.034 80.802 1.00 30.67 147 GLU E N 1
ATOM 8152 C CA . GLU E 1 151 ? 32.805 16.992 81.882 1.00 33.87 147 GLU E CA 1
ATOM 8153 C C . GLU E 1 151 ? 33.468 16.557 83.191 1.00 32.77 147 GLU E C 1
ATOM 8154 O O . GLU E 1 151 ? 34.150 17.345 83.841 1.00 33.64 147 GLU E O 1
ATOM 8160 N N . LYS E 1 152 ? 33.309 15.286 83.549 1.00 31.05 148 LYS E N 1
ATOM 8161 C CA . LYS E 1 152 ? 33.897 14.768 84.765 1.00 31.68 148 LYS E CA 1
ATOM 8162 C C . LYS E 1 152 ? 35.421 14.793 84.701 1.00 31.20 148 LYS E C 1
ATOM 8163 O O . LYS E 1 152 ? 36.068 15.060 85.703 1.00 30.61 148 LYS E O 1
ATOM 8165 N N . LEU E 1 153 ? 35.998 14.557 83.527 1.00 28.58 149 LEU E N 1
ATOM 8166 C CA . LEU E 1 153 ? 37.454 14.600 83.397 1.00 28.02 149 LEU E CA 1
ATOM 8167 C C . LEU E 1 153 ? 37.993 16.045 83.206 1.00 27.76 149 LEU E C 1
ATOM 8168 O O . LEU E 1 153 ? 39.190 16.262 83.177 1.00 26.91 149 LEU E O 1
ATOM 8173 N N . GLY E 1 154 ? 37.103 17.028 83.093 1.00 27.52 150 GLY E N 1
ATOM 8174 C CA . GLY E 1 154 ? 37.521 18.429 82.919 1.00 27.70 150 GLY E CA 1
ATOM 8175 C C . GLY E 1 154 ? 38.122 18.779 81.558 1.00 28.58 150 GLY E C 1
ATOM 8176 O O . GLY E 1 154 ? 38.888 19.729 81.451 1.00 29.68 150 GLY E O 1
ATOM 8177 N N . TYR E 1 155 ? 37.783 18.022 80.512 1.00 27.20 151 TYR E N 1
ATOM 8178 C CA . TYR E 1 155 ? 38.302 18.291 79.159 1.00 27.00 151 TYR E CA 1
ATOM 8179 C C . TYR E 1 155 ? 37.484 19.360 78.423 1.00 26.46 151 TYR E C 1
ATOM 8180 O O . TYR E 1 155 ? 36.273 19.446 78.604 1.00 25.32 151 TYR E O 1
ATOM 8189 N N . ARG E 1 156 ? 38.149 20.144 77.575 1.00 26.59 152 ARG E N 1
ATOM 8190 C CA . ARG E 1 156 ? 37.452 21.089 76.710 1.00 26.80 152 ARG E CA 1
ATOM 8191 C C . ARG E 1 156 ? 36.822 20.310 75.564 1.00 25.02 152 ARG E C 1
ATOM 8192 O O . ARG E 1 156 ? 37.526 19.600 74.832 1.00 24.72 152 ARG E O 1
ATOM 8200 N N . TYR E 1 157 ? 35.510 20.432 75.419 1.00 23.66 153 TYR E N 1
ATOM 8201 C CA . TYR E 1 157 ? 34.781 19.681 74.358 1.00 22.84 153 TYR E CA 1
ATOM 8202 C C . TYR E 1 157 ? 33.695 20.549 73.762 1.00 21.98 153 TYR E C 1
ATOM 8203 O O . TYR E 1 157 ? 33.264 21.509 74.384 1.00 21.76 153 TYR E O 1
ATOM 8212 N N . LYS E 1 158 ? 33.259 20.205 72.555 1.00 21.69 154 LYS E N 1
ATOM 8213 C CA . LYS E 1 158 ? 32.003 20.720 71.978 1.00 21.60 154 LYS E CA 1
ATOM 8214 C C . LYS E 1 158 ? 31.226 19.551 71.369 1.00 19.68 154 LYS E C 1
ATOM 8215 O O . LYS E 1 158 ? 31.824 18.617 70.839 1.00 18.59 154 LYS E O 1
ATOM 8221 N N . VAL E 1 159 ? 29.912 19.567 71.495 1.00 18.87 155 VAL E N 1
ATOM 8222 C CA . VAL E 1 159 ? 29.107 18.552 70.848 1.00 18.83 155 VAL E CA 1
ATOM 8223 C C . VAL E 1 159 ? 28.275 19.211 69.728 1.00 18.99 155 VAL E C 1
ATOM 8224 O O . VAL E 1 159 ? 27.605 20.229 69.947 1.00 19.64 155 VAL E O 1
ATOM 8228 N N . GLY E 1 160 ? 28.308 18.649 68.521 1.00 18.08 156 GLY E N 1
ATOM 8229 C CA . GLY E 1 160 ? 27.473 19.179 67.440 1.00 17.39 156 GLY E CA 1
ATOM 8230 C C . GLY E 1 160 ? 27.683 18.427 66.136 1.00 16.50 156 GLY E C 1
ATOM 8231 O O . GLY E 1 160 ? 27.974 17.230 66.144 1.00 16.34 156 GLY E O 1
ATOM 8232 N N . ASN E 1 161 ? 27.524 19.149 65.029 1.00 15.60 157 ASN E N 1
ATOM 8233 C CA . ASN E 1 161 ? 27.592 18.569 63.695 1.00 15.10 157 ASN E CA 1
ATOM 8234 C C . ASN E 1 161 ? 29.052 18.559 63.272 1.00 14.70 157 ASN E C 1
ATOM 8235 O O . ASN E 1 161 ? 29.786 19.547 63.490 1.00 14.75 157 ASN E O 1
ATOM 8240 N N . ILE E 1 162 ? 29.483 17.424 62.713 1.00 14.17 158 ILE E N 1
ATOM 8241 C CA . ILE E 1 162 ? 30.781 17.336 62.036 1.00 13.75 158 ILE E CA 1
ATOM 8242 C C . ILE E 1 162 ? 30.573 17.068 60.546 1.00 13.51 158 ILE E C 1
ATOM 8243 O O . ILE E 1 162 ? 29.452 16.858 60.096 1.00 13.17 158 ILE E O 1
ATOM 8248 N N . TYR E 1 163 ? 31.650 17.028 59.771 1.00 13.39 159 TYR E N 1
ATOM 8249 C CA . TYR E 1 163 ? 31.503 16.795 58.318 1.00 13.39 159 TYR E CA 1
ATOM 8250 C C . TYR E 1 163 ? 32.453 15.677 57.904 1.00 13.17 159 TYR E C 1
ATOM 8251 O O . TYR E 1 163 ? 33.662 15.780 58.140 1.00 13.07 159 TYR E O 1
ATOM 8260 N N . SER E 1 164 ? 31.899 14.604 57.329 1.00 12.94 160 SER E N 1
ATOM 8261 C CA . SER E 1 164 ? 32.713 13.502 56.804 1.00 13.23 160 SER E CA 1
ATOM 8262 C C . SER E 1 164 ? 32.949 13.740 55.318 1.00 13.46 160 SER E C 1
ATOM 8263 O O . SER E 1 164 ? 32.078 13.452 54.479 1.00 13.41 160 SER E O 1
ATOM 8266 N N . ALA E 1 165 ? 34.107 14.318 55.015 1.00 13.59 161 ALA E N 1
ATOM 8267 C CA . ALA E 1 165 ? 34.526 14.611 53.644 1.00 14.16 161 ALA E CA 1
ATOM 8268 C C . ALA E 1 165 ? 35.126 13.385 52.932 1.00 14.92 161 ALA E C 1
ATOM 8269 O O . ALA E 1 165 ? 35.581 12.434 53.594 1.00 14.14 161 ALA E O 1
ATOM 8271 N N . ASN E 1 166 ? 35.164 13.433 51.588 1.00 15.82 162 ASN E N 1
ATOM 8272 C CA . ASN E 1 166 ? 35.893 12.425 50.817 1.00 17.18 162 ASN E CA 1
ATOM 8273 C C . ASN E 1 166 ? 37.351 12.800 50.527 1.00 17.09 162 ASN E C 1
ATOM 8274 O O . ASN E 1 166 ? 38.083 12.055 49.851 1.00 16.67 162 ASN E O 1
ATOM 8279 N N . TYR E 1 167 ? 37.760 13.967 51.009 1.00 16.88 163 TYR E N 1
ATOM 8280 C CA . TYR E 1 167 ? 39.076 14.513 50.677 1.00 17.63 163 TYR E CA 1
ATOM 8281 C C . TYR E 1 167 ? 39.751 15.026 51.919 1.00 17.11 163 TYR E C 1
ATOM 8282 O O . TYR E 1 167 ? 39.079 15.484 52.843 1.00 16.02 163 TYR E O 1
ATOM 8291 N N . PHE E 1 168 ? 41.088 14.953 51.915 1.00 17.17 164 PHE E N 1
ATOM 8292 C CA . PHE E 1 168 ? 41.918 15.619 52.921 1.00 17.21 164 PHE E CA 1
ATOM 8293 C C . PHE E 1 168 ? 42.471 16.924 52.317 1.00 17.96 164 PHE E C 1
ATOM 8294 O O . PHE E 1 168 ? 42.546 17.954 52.993 1.00 18.18 164 PHE E O 1
ATOM 8302 N N . TYR E 1 169 ? 42.864 16.874 51.048 1.00 18.06 165 TYR E N 1
ATOM 8303 C CA . TYR E 1 169 ? 43.334 18.041 50.321 1.00 18.97 165 TYR E CA 1
ATOM 8304 C C . TYR E 1 169 ? 42.206 18.551 49.440 1.00 20.17 165 TYR E C 1
ATOM 8305 O O . TYR E 1 169 ? 41.729 17.838 48.554 1.00 20.37 165 TYR E O 1
ATOM 8314 N N . ASP E 1 170 ? 41.784 19.777 49.715 1.00 21.51 166 ASP E N 1
ATOM 8315 C CA . ASP E 1 170 ? 40.706 20.432 48.994 1.00 22.96 166 ASP E CA 1
ATOM 8316 C C . ASP E 1 170 ? 41.300 21.103 47.742 1.00 23.46 166 ASP E C 1
ATOM 8317 O O . ASP E 1 170 ? 42.233 21.904 47.830 1.00 23.25 166 ASP E O 1
ATOM 8322 N N . ASP E 1 171 ? 40.775 20.748 46.576 1.00 24.48 167 ASP E N 1
ATOM 8323 C CA . ASP E 1 171 ? 41.173 21.384 45.313 1.00 27.25 167 ASP E CA 1
ATOM 8324 C C . ASP E 1 171 ? 40.775 22.873 45.270 1.00 28.19 167 ASP E C 1
ATOM 8325 O O . ASP E 1 171 ? 41.384 23.662 44.557 1.00 27.51 167 ASP E O 1
ATOM 8330 N N . GLY E 1 172 ? 39.759 23.259 46.044 1.00 28.46 168 GLY E N 1
ATOM 8331 C CA . GLY E 1 172 ? 39.397 24.680 46.153 1.00 29.78 168 GLY E CA 1
ATOM 8332 C C . GLY E 1 172 ? 39.411 25.128 47.604 1.00 31.07 168 GLY E C 1
ATOM 8333 O O . GLY E 1 172 ? 40.355 24.807 48.360 1.00 32.04 168 GLY E O 1
ATOM 8334 N N . ASP E 1 173 ? 38.386 25.896 47.974 1.00 30.75 169 ASP E N 1
ATOM 8335 C CA . ASP E 1 173 ? 38.022 26.094 49.362 1.00 30.35 169 ASP E CA 1
ATOM 8336 C C . ASP E 1 173 ? 36.506 25.915 49.489 1.00 27.53 169 ASP E C 1
ATOM 8337 O O . ASP E 1 173 ? 35.732 26.817 49.175 1.00 25.65 169 ASP E O 1
ATOM 8342 N N . HIS E 1 174 ? 36.113 24.738 49.965 1.00 24.27 170 HIS E N 1
ATOM 8343 C CA . HIS E 1 174 ? 34.717 24.385 50.136 1.00 23.90 170 HIS E CA 1
ATOM 8344 C C . HIS E 1 174 ? 34.280 24.395 51.579 1.00 22.88 170 HIS E C 1
ATOM 8345 O O . HIS E 1 174 ? 33.246 23.824 51.890 1.00 23.75 170 HIS E O 1
ATOM 8352 N N . SER E 1 175 ? 35.051 25.003 52.472 1.00 20.64 171 SER E N 1
ATOM 8353 C CA . SER E 1 175 ? 34.710 24.933 53.883 1.00 20.11 171 SER E CA 1
ATOM 8354 C C . SER E 1 175 ? 33.704 25.999 54.290 1.00 19.58 171 SER E C 1
ATOM 8355 O O . SER E 1 175 ? 33.120 25.904 55.349 1.00 18.05 171 SER E O 1
ATOM 8358 N N . GLY E 1 176 ? 33.566 27.031 53.455 1.00 20.10 172 GLY E N 1
ATOM 8359 C CA . GLY E 1 176 ? 32.709 28.192 53.730 1.00 19.51 172 GLY E CA 1
ATOM 8360 C C . GLY E 1 176 ? 31.267 27.886 54.131 1.00 18.62 172 GLY E C 1
ATOM 8361 O O . GLY E 1 176 ? 30.771 28.380 55.180 1.00 18.33 172 GLY E O 1
ATOM 8362 N N . ALA E 1 177 ? 30.576 27.114 53.302 1.00 17.55 173 ALA E N 1
ATOM 8363 C CA . ALA E 1 177 ? 29.146 26.855 53.553 1.00 17.38 173 ALA E CA 1
ATOM 8364 C C . ALA E 1 177 ? 29.002 26.038 54.815 1.00 16.79 173 ALA E C 1
ATOM 8365 O O . ALA E 1 177 ? 28.066 26.259 55.592 1.00 17.15 173 ALA E O 1
ATOM 8367 N N . TRP E 1 178 ? 29.925 25.096 55.046 1.00 16.13 174 TRP E N 1
ATOM 8368 C CA . TRP E 1 178 ? 29.839 24.251 56.263 1.00 15.91 174 TRP E CA 1
ATOM 8369 C C . TRP E 1 178 ? 30.010 25.098 57.509 1.00 16.11 174 TRP E C 1
ATOM 8370 O O . TRP E 1 178 ? 29.306 24.937 58.525 1.00 15.24 174 TRP E O 1
ATOM 8381 N N . LYS E 1 179 ? 30.993 25.984 57.450 1.00 16.49 175 LYS E N 1
ATOM 8382 C CA . LYS E 1 179 ? 31.201 26.942 58.534 1.00 17.58 175 LYS E CA 1
ATOM 8383 C C . LYS E 1 179 ? 29.995 27.787 58.837 1.00 17.50 175 LYS E C 1
ATOM 8384 O O . LYS E 1 179 ? 29.676 27.922 60.015 1.00 17.52 175 LYS E O 1
ATOM 8390 N N . LYS E 1 180 ? 29.346 28.347 57.803 1.00 17.62 176 LYS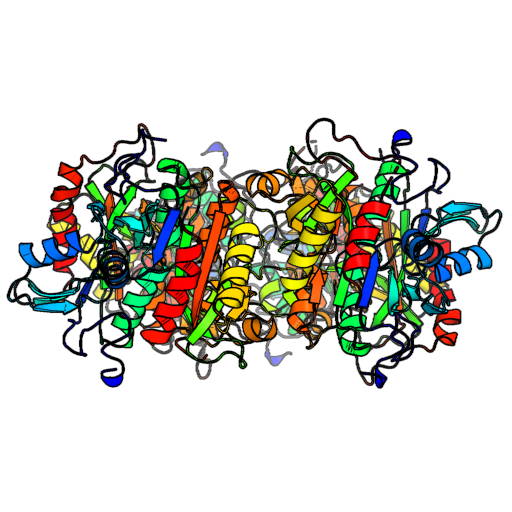 E N 1
ATOM 8391 C CA . LYS E 1 180 ? 28.129 29.158 57.967 1.00 18.93 176 LYS E CA 1
ATOM 8392 C C . LYS E 1 180 ? 27.040 28.368 58.696 1.00 19.45 176 LYS E C 1
ATOM 8393 O O . LYS E 1 180 ? 26.303 28.921 59.556 1.00 20.54 176 LYS E O 1
ATOM 8395 N N . MET E 1 181 ? 26.968 27.075 58.381 1.00 19.32 177 MET E N 1
ATOM 8396 C CA . MET E 1 181 ? 25.937 26.194 58.933 1.00 19.66 177 MET E CA 1
ATOM 8397 C C . MET E 1 181 ? 26.224 25.787 60.372 1.00 18.94 177 MET E C 1
ATOM 8398 O O . MET E 1 181 ? 25.414 25.116 61.001 1.00 18.99 177 MET E O 1
ATOM 8403 N N . GLY E 1 182 ? 27.377 26.176 60.895 1.00 18.60 178 GLY E N 1
ATOM 8404 C CA . GLY E 1 182 ? 27.712 25.798 62.279 1.00 18.73 178 GLY E CA 1
ATOM 8405 C C . GLY E 1 182 ? 28.404 24.457 62.441 1.00 17.95 178 GLY E C 1
ATOM 8406 O O . GLY E 1 182 ? 28.524 23.932 63.539 1.00 18.53 178 GLY E O 1
ATOM 8407 N N . VAL E 1 183 ? 28.861 23.880 61.344 1.00 17.01 179 VAL E N 1
ATOM 8408 C CA . VAL E 1 183 ? 29.482 22.551 61.434 1.00 16.04 179 VAL E CA 1
ATOM 8409 C C . VAL E 1 183 ? 30.817 22.721 62.207 1.00 16.10 179 VAL E C 1
ATOM 8410 O O . VAL E 1 183 ? 31.536 23.683 61.951 1.00 15.50 179 VAL E O 1
ATOM 8414 N N . LEU E 1 184 ? 31.125 21.809 63.136 1.00 15.45 180 LEU E N 1
ATOM 8415 C CA . LEU E 1 184 ? 32.232 22.021 64.049 1.00 15.59 180 LEU E CA 1
ATOM 8416 C C . LEU E 1 184 ? 33.614 21.673 63.469 1.00 15.69 180 LEU E C 1
ATOM 8417 O O . LEU E 1 184 ? 34.607 22.392 63.710 1.00 15.71 180 LEU E O 1
ATOM 8422 N N . ALA E 1 185 ? 33.683 20.588 62.708 1.00 14.65 181 ALA E N 1
ATOM 8423 C CA . ALA E 1 185 ? 34.980 19.972 62.407 1.00 14.84 181 ALA E CA 1
ATOM 8424 C C . ALA E 1 185 ? 34.829 19.047 61.221 1.00 14.61 181 ALA E C 1
ATOM 8425 O O . ALA E 1 185 ? 33.685 18.577 60.931 1.00 14.17 181 ALA E O 1
ATOM 8427 N N . VAL E 1 186 ? 35.955 18.759 60.564 1.00 14.86 182 VAL E N 1
ATOM 8428 C CA . VAL E 1 186 ? 35.979 17.872 59.388 1.00 14.84 182 VAL E CA 1
ATOM 8429 C C . VAL E 1 186 ? 36.833 16.634 59.637 1.00 15.27 182 VAL E C 1
ATOM 8430 O O . VAL E 1 186 ? 37.932 16.736 60.149 1.00 15.25 182 VAL E O 1
ATOM 8434 N N . GLU E 1 187 ? 36.293 15.467 59.297 1.00 15.61 183 GLU E N 1
ATOM 8435 C CA . GLU E 1 187 ? 37.057 14.220 59.288 1.00 16.21 183 GLU E CA 1
ATOM 8436 C C . GLU E 1 187 ? 36.576 13.476 58.050 1.00 15.88 183 GLU E C 1
ATOM 8437 O O . GLU E 1 187 ? 36.083 14.127 57.134 1.00 15.98 183 GLU E O 1
ATOM 8443 N N . MET E 1 188 ? 36.720 12.158 57.976 1.00 15.87 184 MET E N 1
ATOM 8444 C CA . MET E 1 188 ? 36.432 11.443 56.714 1.00 16.32 184 MET E CA 1
ATOM 8445 C C . MET E 1 188 ? 35.617 10.147 56.846 1.00 16.79 184 MET E C 1
ATOM 8446 O O . MET E 1 188 ? 35.490 9.390 55.865 1.00 17.21 184 MET E O 1
ATOM 8451 N N . GLU E 1 189 ? 35.025 9.909 58.023 1.00 16.64 185 GLU E N 1
ATOM 8452 C CA . GLU E 1 189 ? 34.513 8.57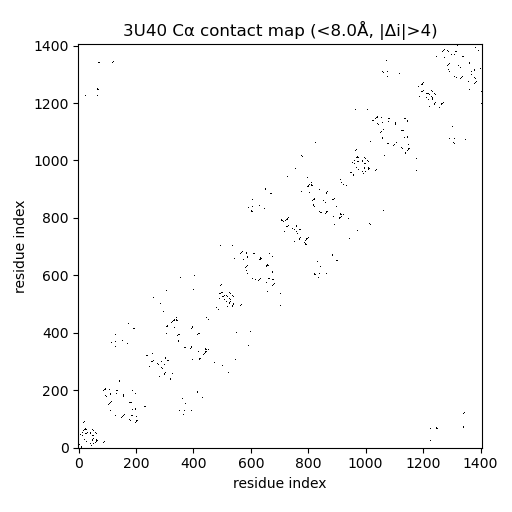0 58.350 1.00 16.69 185 GLU E CA 1
ATOM 8453 C C . GLU E 1 189 ? 33.111 8.480 58.978 1.00 15.99 185 GLU E C 1
ATOM 8454 O O . GLU E 1 189 ? 32.340 7.525 58.703 1.00 15.80 185 GLU E O 1
ATOM 8460 N N . ALA E 1 190 ? 32.801 9.442 59.840 1.00 15.16 186 ALA E N 1
ATOM 8461 C CA . ALA E 1 190 ? 31.665 9.324 60.769 1.00 14.65 186 ALA E CA 1
ATOM 8462 C C . ALA E 1 190 ? 30.322 9.050 60.104 1.00 14.30 186 ALA E C 1
ATOM 8463 O O . ALA E 1 190 ? 29.584 8.181 60.559 1.00 14.36 186 ALA E O 1
ATOM 8465 N N . ALA E 1 191 ? 29.987 9.783 59.048 1.00 13.88 187 ALA E N 1
ATOM 8466 C CA . ALA E 1 191 ? 28.664 9.576 58.422 1.00 13.88 187 ALA E CA 1
ATOM 8467 C C . ALA E 1 191 ? 28.444 8.101 58.001 1.00 13.94 187 ALA E C 1
ATOM 8468 O O . ALA E 1 191 ? 27.331 7.583 58.130 1.00 13.52 187 ALA E O 1
ATOM 8470 N N . ALA E 1 192 ? 29.492 7.454 57.477 1.00 13.74 188 ALA E N 1
ATOM 8471 C CA . ALA E 1 192 ? 29.360 6.055 57.031 1.00 13.79 188 ALA E CA 1
ATOM 8472 C C . ALA E 1 192 ? 29.063 5.124 58.218 1.00 13.73 188 ALA E C 1
ATOM 8473 O O . ALA E 1 192 ? 28.154 4.263 58.140 1.00 13.63 188 ALA E O 1
ATOM 8475 N N . LEU E 1 193 ? 29.834 5.286 59.291 1.00 13.15 189 LEU E N 1
ATOM 8476 C CA . LEU E 1 193 ? 29.588 4.582 60.549 1.00 13.52 189 LEU E CA 1
ATOM 8477 C C . LEU E 1 193 ? 28.156 4.745 61.061 1.00 13.65 189 LEU E C 1
ATOM 8478 O O . LEU E 1 193 ? 27.515 3.765 61.454 1.00 14.00 189 LEU E O 1
ATOM 8483 N N . TYR E 1 194 ? 27.666 5.982 61.044 1.00 13.42 190 TYR E N 1
ATOM 8484 C CA . TYR E 1 194 ? 26.367 6.310 61.616 1.00 14.05 190 TYR E CA 1
ATOM 8485 C C . TYR E 1 194 ? 25.262 5.678 60.779 1.00 14.61 190 TYR E C 1
ATOM 8486 O O . TYR E 1 194 ? 24.322 5.155 61.318 1.00 14.58 190 TYR E O 1
ATOM 8495 N N . MET E 1 195 ? 25.407 5.729 59.456 1.00 15.26 191 MET E N 1
ATOM 8496 C CA . MET E 1 195 ? 24.424 5.141 58.544 1.00 16.88 191 MET E CA 1
ATOM 8497 C C . MET E 1 195 ? 24.304 3.648 58.712 1.00 16.03 191 MET E C 1
ATOM 8498 O O . MET E 1 195 ? 23.185 3.077 58.756 1.00 15.61 191 MET E O 1
ATOM 8503 N N . ILE E 1 196 ? 25.468 3.020 58.761 1.00 15.24 192 ILE E N 1
ATOM 8504 C CA . ILE E 1 196 ? 25.546 1.578 58.904 1.00 15.58 192 ILE E CA 1
ATOM 8505 C C . ILE E 1 196 ? 24.989 1.131 60.276 1.00 15.32 192 ILE E C 1
ATOM 8506 O O . ILE E 1 196 ? 24.223 0.185 60.342 1.00 15.73 192 ILE E O 1
ATOM 8511 N N . ALA E 1 197 ? 25.381 1.805 61.350 1.00 15.05 193 ALA E N 1
ATOM 8512 C CA . ALA E 1 197 ? 24.803 1.529 62.679 1.00 15.23 193 ALA E CA 1
ATOM 8513 C C . ALA E 1 197 ? 23.262 1.701 62.727 1.00 15.43 193 ALA E C 1
ATOM 8514 O O . ALA E 1 197 ? 22.555 0.846 63.313 1.00 15.33 193 ALA E O 1
ATOM 8516 N N . ALA E 1 198 ? 22.738 2.784 62.120 1.00 15.49 194 ALA E N 1
ATOM 8517 C CA . ALA E 1 198 ? 21.275 3.031 62.108 1.00 16.11 194 ALA E CA 1
ATOM 8518 C C . ALA E 1 198 ? 20.546 1.876 61.405 1.00 17.14 194 ALA E C 1
ATOM 8519 O O . ALA E 1 198 ? 19.545 1.383 61.893 1.00 17.35 194 ALA E O 1
ATOM 8521 N N . ARG E 1 199 ? 21.044 1.474 60.237 1.00 18.01 195 ARG E N 1
ATOM 8522 C CA . ARG E 1 199 ? 20.474 0.350 59.485 1.00 20.03 195 ARG E CA 1
ATOM 8523 C C . ARG E 1 199 ? 20.482 -0.948 60.290 1.00 20.39 195 ARG E C 1
ATOM 8524 O O . ARG E 1 199 ? 19.477 -1.655 60.294 1.00 21.14 195 ARG E O 1
ATOM 8532 N N . ALA E 1 200 ? 21.604 -1.224 60.965 1.00 19.50 196 ALA E N 1
ATOM 8533 C CA . ALA E 1 200 ? 21.775 -2.378 61.864 1.00 20.08 196 ALA E CA 1
ATOM 8534 C C . ALA E 1 200 ? 21.029 -2.298 63.209 1.00 20.42 196 ALA E C 1
ATOM 8535 O O . ALA E 1 200 ? 20.993 -3.291 63.944 1.00 20.86 196 ALA E O 1
ATOM 8537 N N . ARG E 1 201 ? 20.480 -1.123 63.529 1.00 20.22 197 ARG E N 1
ATOM 8538 C CA . ARG E 1 201 ? 19.873 -0.833 64.839 1.00 21.34 197 ARG E CA 1
ATOM 8539 C C . ARG E 1 201 ? 20.910 -1.014 65.954 1.00 20.51 197 ARG E C 1
ATOM 8540 O O . ARG E 1 201 ? 20.617 -1.565 67.008 1.00 20.21 197 ARG E O 1
ATOM 8548 N N . LYS E 1 202 ? 22.138 -0.568 65.710 1.00 20.46 198 LYS E N 1
ATOM 8549 C CA . LYS E 1 202 ? 23.192 -0.671 66.723 1.00 20.06 198 LYS E CA 1
ATOM 8550 C C . LYS E 1 202 ? 23.679 0.732 67.100 1.00 19.91 198 LYS E C 1
ATOM 8551 O O . LYS E 1 202 ? 23.268 1.719 66.496 1.00 19.19 198 LYS E O 1
ATOM 8557 N N . GLN E 1 203 ? 24.555 0.819 68.093 1.00 19.29 199 GLN E N 1
ATOM 8558 C CA . GLN E 1 203 ? 24.997 2.110 68.597 1.00 18.96 199 GLN E CA 1
ATOM 8559 C C . GLN E 1 203 ? 26.363 2.500 68.017 1.00 17.62 199 GLN E C 1
ATOM 8560 O O . GLN E 1 203 ? 27.270 1.670 67.955 1.00 17.30 199 GLN E O 1
ATOM 8566 N N . ALA E 1 204 ? 26.521 3.762 67.658 1.00 16.38 200 ALA E N 1
ATOM 8567 C CA . ALA E 1 204 ? 27.790 4.263 67.162 1.00 16.07 200 ALA E CA 1
ATOM 8568 C C . ALA E 1 204 ? 27.952 5.693 67.618 1.00 16.15 200 ALA E C 1
ATOM 8569 O O . ALA E 1 204 ? 26.954 6.443 67.722 1.00 16.34 200 ALA E O 1
ATOM 8571 N N . LEU E 1 205 ? 29.209 6.074 67.846 1.00 15.72 201 LEU E N 1
ATOM 8572 C CA . LEU E 1 205 ? 29.542 7.442 68.170 1.00 16.18 201 LEU E CA 1
ATOM 8573 C C . LEU E 1 205 ? 30.954 7.708 67.678 1.00 16.20 201 LEU E C 1
ATOM 8574 O O . LEU E 1 205 ? 31.857 6.858 67.826 1.00 16.38 201 LEU E O 1
ATOM 8579 N N . CYS E 1 206 ? 31.138 8.898 67.139 1.00 15.91 202 CYS E N 1
ATOM 8580 C CA A CYS E 1 206 ? 32.454 9.383 66.762 0.70 16.61 202 CYS E CA 1
ATOM 8581 C CA B CYS E 1 206 ? 32.448 9.401 66.774 0.30 16.63 202 CYS E CA 1
ATOM 8582 C C . CYS E 1 206 ? 32.860 10.566 67.631 1.00 17.19 202 CYS E C 1
ATOM 8583 O O . CYS E 1 206 ? 32.101 11.543 67.781 1.00 17.02 202 CYS E O 1
ATOM 8588 N N . MET E 1 207 ? 34.069 10.471 68.169 1.00 18.70 203 MET E N 1
ATOM 8589 C CA . MET E 1 207 ? 34.700 11.527 68.930 1.00 21.10 203 MET E CA 1
ATOM 8590 C C . MET E 1 207 ? 35.986 11.882 68.236 1.00 20.89 203 MET E C 1
ATOM 8591 O O . MET E 1 207 ? 36.679 10.992 67.755 1.00 21.68 203 MET E O 1
ATOM 8596 N N . LEU E 1 208 ? 36.378 13.141 68.298 1.00 20.08 204 LEU E N 1
ATOM 8597 C CA . LEU E 1 208 ? 37.559 13.592 67.594 1.00 20.40 204 LEU E CA 1
ATOM 8598 C C . LEU E 1 208 ? 38.378 14.564 68.410 1.00 21.16 204 LEU E C 1
ATOM 8599 O O . LEU E 1 208 ? 37.819 15.290 69.230 1.00 22.03 204 LEU E O 1
ATOM 8604 N N . THR E 1 209 ? 39.677 14.634 68.142 1.00 20.38 205 THR E N 1
ATOM 8605 C CA . THR E 1 209 ? 40.528 15.665 68.735 1.00 21.36 205 THR E CA 1
ATOM 8606 C C . THR E 1 209 ? 40.980 16.560 67.616 1.00 21.67 205 THR E C 1
ATOM 8607 O O . THR E 1 209 ? 41.433 16.059 66.590 1.00 21.70 205 THR E O 1
ATOM 8611 N N . ILE E 1 210 ? 40.865 17.870 67.809 1.00 22.21 206 ILE E N 1
ATOM 8612 C CA . ILE E 1 210 ? 41.262 18.839 66.789 1.00 23.00 206 ILE E CA 1
ATOM 8613 C C . ILE E 1 210 ? 42.792 18.833 66.670 1.00 25.19 206 ILE E C 1
ATOM 8614 O O . ILE E 1 210 ? 43.483 19.161 67.635 1.00 26.29 206 ILE E O 1
ATOM 8619 N N . SER E 1 211 ? 43.297 18.432 65.506 1.00 26.08 207 SER E N 1
ATOM 8620 C CA . SER E 1 211 ? 44.734 18.328 65.251 1.00 28.28 207 SER E CA 1
ATOM 8621 C C . SER E 1 211 ? 45.228 19.368 64.209 1.00 30.37 207 SER E C 1
ATOM 8622 O O . SER E 1 211 ? 46.439 19.579 64.037 1.00 31.19 207 SER E O 1
ATOM 8625 N N . ASP E 1 212 ? 44.292 20.016 63.526 1.00 29.79 208 ASP E N 1
ATOM 8626 C CA . ASP E 1 212 ? 44.623 21.070 62.558 1.00 30.89 208 ASP E CA 1
ATOM 8627 C C . ASP E 1 212 ? 43.500 22.112 62.510 1.00 31.15 208 ASP E C 1
ATOM 8628 O O . ASP E 1 212 ? 42.318 21.784 62.709 1.00 29.04 208 ASP E O 1
ATOM 8633 N N . LEU E 1 213 ? 43.874 23.377 62.318 1.00 31.79 209 LEU E N 1
ATOM 8634 C CA . LEU E 1 213 ? 42.898 24.451 62.207 1.00 32.81 209 LEU E CA 1
ATOM 8635 C C . LEU E 1 213 ? 42.630 24.775 60.733 1.00 33.67 209 LEU E C 1
ATOM 8636 O O . LEU E 1 213 ? 43.568 25.065 59.977 1.00 33.11 209 LEU E O 1
ATOM 8641 N N . CYS E 1 214 ? 41.353 24.710 60.349 1.00 32.15 210 CYS E N 1
ATOM 8642 C CA . CYS E 1 214 ? 40.895 25.014 58.996 1.00 33.36 210 CYS E CA 1
ATOM 8643 C C . CYS E 1 214 ? 40.307 26.407 58.925 1.00 35.19 210 CYS E C 1
ATOM 8644 O O . CYS E 1 214 ? 39.309 26.642 58.234 1.00 36.49 210 CYS E O 1
ATOM 8647 N N . TYR E 1 215 ? 40.920 27.312 59.675 1.00 36.35 211 TYR E N 1
ATOM 8648 C CA . TYR E 1 215 ? 40.609 28.731 59.672 1.00 37.89 211 TYR E CA 1
ATOM 8649 C C . TYR E 1 215 ? 41.926 29.405 60.095 1.00 38.56 211 TYR E C 1
ATOM 8650 O O . TYR E 1 215 ? 42.915 28.696 60.372 1.00 38.24 211 TYR E O 1
ATOM 8659 N N . GLY E 1 216 ? 41.930 30.742 60.112 1.00 39.41 212 GLY E N 1
ATOM 8660 C CA . GLY E 1 216 ? 43.028 31.571 60.624 1.00 40.95 212 GLY E CA 1
ATOM 8661 C C . GLY E 1 216 ? 44.421 31.169 60.173 1.00 44.29 212 GLY E C 1
ATOM 8662 O O . GLY E 1 216 ? 44.655 30.938 58.981 1.00 42.21 212 GLY E O 1
ATOM 8663 N N . SER E 1 217 ? 45.334 31.063 61.145 1.00 46.33 213 SER E N 1
ATOM 8664 C CA . SER E 1 217 ? 46.725 30.628 60.925 1.00 46.43 213 SER E CA 1
ATOM 8665 C C . SER E 1 217 ? 46.878 29.216 60.334 1.00 45.60 213 SER E C 1
ATOM 8666 O O . SER E 1 217 ? 47.931 28.876 59.800 1.00 45.63 213 SER E O 1
ATOM 8668 N N . GLY E 1 218 ? 45.841 28.387 60.448 1.00 45.25 214 GLY E N 1
ATOM 8669 C CA . GLY E 1 218 ? 45.917 27.011 59.968 1.00 43.09 214 GLY E CA 1
ATOM 8670 C C . GLY E 1 218 ? 46.960 26.181 60.709 1.00 44.70 214 GLY E C 1
ATOM 8671 O O . GLY E 1 218 ? 47.483 25.204 60.167 1.00 43.44 214 GLY E O 1
ATOM 8672 N N . GLU E 1 219 ? 47.266 26.576 61.947 1.00 44.70 215 GLU E N 1
ATOM 8673 C CA . GLU E 1 219 ? 48.204 25.840 62.797 1.00 46.14 215 GLU E CA 1
ATOM 8674 C C . GLU E 1 219 ? 47.822 24.354 62.912 1.00 45.53 215 GLU E C 1
ATOM 8675 O O . GLU E 1 219 ? 46.634 24.001 62.951 1.00 42.59 215 GLU E O 1
ATOM 8677 N N . LYS E 1 220 ? 48.832 23.489 62.926 1.00 45.29 216 LYS E N 1
ATOM 8678 C CA . LYS E 1 220 ? 48.608 22.047 63.022 1.00 47.30 216 LYS E CA 1
ATOM 8679 C C . LYS E 1 220 ? 49.412 21.475 64.179 1.00 49.42 216 LYS E C 1
ATOM 8680 O O . LYS E 1 220 ? 50.405 22.072 64.586 1.00 50.17 216 LYS E O 1
ATOM 8682 N N . MET E 1 221 ? 48.974 20.332 64.718 1.00 51.73 217 MET E N 1
ATOM 8683 C CA . MET E 1 221 ? 49.761 19.542 65.694 1.00 52.22 217 MET E CA 1
ATOM 8684 C C . MET E 1 221 ? 51.010 18.915 65.080 1.00 54.50 217 MET E C 1
ATOM 8685 O O . MET E 1 221 ? 51.042 18.665 63.871 1.00 53.76 217 MET E O 1
ATOM 8690 N N . THR E 1 222 ? 52.014 18.646 65.926 1.00 56.69 218 THR E N 1
ATOM 8691 C CA . THR E 1 222 ? 53.207 17.885 65.532 1.00 55.85 218 THR E CA 1
ATOM 8692 C C . THR E 1 222 ? 52.833 16.425 65.253 1.00 56.37 218 THR E C 1
ATOM 8693 O O . THR E 1 222 ? 53.224 15.856 64.228 1.00 57.53 218 THR E O 1
ATOM 8695 N N . LYS E 1 229 ? 49.163 13.296 72.540 1.00 51.28 225 LYS E N 1
ATOM 8696 C CA . LYS E 1 229 ? 48.157 14.268 72.980 1.00 49.86 225 LYS E CA 1
ATOM 8697 C C . LYS E 1 229 ? 46.696 13.826 72.682 1.00 47.88 225 LYS E C 1
ATOM 8698 O O . LYS E 1 229 ? 45.757 14.649 72.696 1.00 51.09 225 LYS E O 1
ATOM 8700 N N . PHE E 1 230 ? 46.525 12.530 72.407 1.00 43.44 226 PHE E N 1
ATOM 8701 C CA . PHE E 1 230 ? 45.217 11.897 72.112 1.00 38.57 226 PHE E CA 1
ATOM 8702 C C . PHE E 1 230 ? 44.700 11.010 73.251 1.00 34.87 226 PHE E C 1
ATOM 8703 O O . PHE E 1 230 ? 43.633 10.399 73.167 1.00 32.68 226 PHE E O 1
ATOM 8711 N N . THR E 1 231 ? 45.461 10.917 74.326 1.00 33.70 227 THR E N 1
ATOM 8712 C CA . THR E 1 231 ? 45.077 10.026 75.409 1.00 31.91 227 THR E CA 1
ATOM 8713 C C . THR E 1 231 ? 43.804 10.509 76.125 1.00 29.83 227 THR E C 1
ATOM 8714 O O . THR E 1 231 ? 43.027 9.692 76.596 1.00 29.68 227 THR E O 1
ATOM 8718 N N . GLN E 1 232 ? 43.545 11.810 76.162 1.00 29.11 228 GLN E N 1
ATOM 8719 C CA . GLN E 1 232 ? 42.322 12.294 76.837 1.00 29.42 228 GLN E CA 1
ATOM 8720 C C . GLN E 1 232 ? 41.067 11.772 76.131 1.00 27.87 228 GLN E C 1
ATOM 8721 O O . GLN E 1 232 ? 40.109 11.343 76.766 1.00 26.36 228 GLN E O 1
ATOM 8727 N N . MET E 1 233 ? 41.096 11.775 74.802 1.00 27.27 229 MET E N 1
ATOM 8728 C CA . MET E 1 233 ? 39.977 11.268 74.023 1.00 26.64 229 MET E CA 1
ATOM 8729 C C . MET E 1 233 ? 39.791 9.766 74.254 1.00 25.62 229 MET E C 1
ATOM 8730 O O . MET E 1 233 ? 38.670 9.291 74.402 1.00 24.15 229 MET E O 1
ATOM 8735 N N . MET E 1 234 ? 40.896 9.028 74.263 1.00 26.91 230 MET E N 1
ATOM 8736 C CA . MET E 1 234 ? 40.869 7.597 74.564 1.00 28.89 230 MET E CA 1
ATOM 8737 C C . MET E 1 234 ? 40.179 7.355 75.908 1.00 28.28 230 MET E C 1
ATOM 8738 O O . MET E 1 234 ? 39.402 6.395 76.062 1.00 26.22 230 MET E O 1
ATOM 8743 N N . GLU E 1 235 ? 40.451 8.237 76.870 1.00 28.76 231 GLU E N 1
ATOM 8744 C CA . GLU E 1 235 ? 39.868 8.112 78.210 1.00 29.82 231 GLU E CA 1
ATOM 8745 C C . GLU E 1 235 ? 38.331 8.345 78.217 1.00 28.27 231 GLU E C 1
ATOM 8746 O O . GLU E 1 235 ? 37.591 7.627 78.885 1.00 27.81 231 GLU E O 1
ATOM 8752 N N . VAL E 1 236 ? 37.845 9.303 77.429 1.00 26.82 232 VAL E N 1
ATOM 8753 C CA . VAL E 1 236 ? 36.381 9.432 77.213 1.00 25.85 232 VAL E CA 1
ATOM 8754 C C . VAL E 1 236 ? 35.812 8.156 76.559 1.00 25.04 232 VAL E C 1
ATOM 8755 O O . VAL E 1 236 ? 34.858 7.580 77.041 1.00 25.21 232 VAL E O 1
ATOM 8759 N N . ALA E 1 237 ? 36.432 7.716 75.471 1.00 24.19 233 ALA E N 1
ATOM 8760 C CA . ALA E 1 237 ? 36.018 6.515 74.747 1.00 24.06 233 ALA E CA 1
ATOM 8761 C C . ALA E 1 237 ? 35.953 5.282 75.653 1.00 25.04 233 ALA E C 1
ATOM 8762 O O . ALA E 1 237 ? 34.989 4.505 75.600 1.00 23.25 233 ALA E O 1
ATOM 8764 N N . LEU E 1 238 ? 36.995 5.110 76.473 1.00 25.61 234 LEU E N 1
ATOM 8765 C CA . LEU E 1 238 ? 37.110 3.933 77.317 1.00 26.91 234 LEU E CA 1
ATOM 8766 C C . LEU E 1 238 ? 36.022 3.949 78.361 1.00 28.35 234 LEU E C 1
ATOM 8767 O O . LEU E 1 238 ? 35.581 2.906 78.805 1.00 28.61 234 LEU E O 1
ATOM 8772 N N . SER E 1 239 ? 35.556 5.133 78.738 1.00 29.91 235 SER E N 1
ATOM 8773 C CA . SER E 1 239 ? 34.526 5.195 79.749 1.00 31.00 235 SER E CA 1
ATOM 8774 C C . SER E 1 239 ? 33.173 4.756 79.169 1.00 31.55 235 SER E C 1
ATOM 8775 O O . SER E 1 239 ? 32.225 4.558 79.921 1.00 30.53 235 SER E O 1
ATOM 8778 N N . LEU E 1 240 ? 33.089 4.577 77.844 1.00 30.87 236 LEU E N 1
ATOM 8779 C CA . LEU E 1 240 ? 31.854 4.073 77.226 1.00 31.84 236 LEU E CA 1
ATOM 8780 C C . LEU E 1 240 ? 31.818 2.554 77.044 1.00 33.31 236 LEU E C 1
ATOM 8781 O O . LEU E 1 240 ? 30.810 2.007 76.606 1.00 33.78 236 LEU E O 1
ATOM 8786 N N . ALA E 1 241 ? 32.907 1.865 77.359 1.00 34.81 237 ALA E N 1
ATOM 8787 C CA . ALA E 1 241 ? 32.964 0.427 77.090 1.00 37.66 237 ALA E CA 1
ATOM 8788 C C . ALA E 1 241 ? 32.081 -0.355 78.070 1.00 39.62 237 ALA E C 1
ATOM 8789 O O . ALA E 1 241 ? 32.050 -0.048 79.251 1.00 40.28 237 ALA E O 1
ATOM 8791 N N . LYS E 1 242 ? 31.347 -1.330 77.534 1.00 42.86 238 LYS E N 1
ATOM 8792 C CA . LYS E 1 242 ? 30.438 -2.212 78.283 1.00 46.80 238 LYS E CA 1
ATOM 8793 C C . LYS E 1 242 ? 30.563 -3.641 77.733 1.00 49.10 238 LYS E C 1
ATOM 8794 O O . LYS E 1 242 ? 31.060 -3.864 76.616 1.00 47.78 238 LYS E O 1
ATOM 8797 N N . MET F 1 5 ? 17.154 42.346 65.854 1.00 36.98 1 MET F N 1
ATOM 8798 C CA . MET F 1 5 ? 17.016 43.438 64.864 1.00 39.30 1 MET F CA 1
ATOM 8799 C C . MET F 1 5 ? 15.635 44.085 65.045 1.00 38.04 1 MET F C 1
ATOM 8800 O O . MET F 1 5 ? 14.679 43.770 64.310 1.00 36.91 1 MET F O 1
ATOM 8805 N N . ALA F 1 6 ? 15.535 44.996 66.019 1.00 35.85 2 ALA F N 1
ATOM 8806 C CA . ALA F 1 6 ? 14.280 45.692 66.314 1.00 34.08 2 ALA F CA 1
ATOM 8807 C C . ALA F 1 6 ? 13.668 46.398 65.095 1.00 34.47 2 ALA F C 1
ATOM 8808 O O . ALA F 1 6 ? 12.435 46.480 64.981 1.00 34.96 2 ALA F O 1
ATOM 8810 N N . GLU F 1 7 ? 14.512 46.883 64.183 1.00 32.77 3 GLU F N 1
ATOM 8811 C CA . GLU F 1 7 ? 14.045 47.568 62.963 1.00 33.09 3 GLU F CA 1
ATOM 8812 C C . GLU F 1 7 ? 13.223 46.658 62.030 1.00 31.76 3 GLU F C 1
ATOM 8813 O O . GLU F 1 7 ? 12.441 47.148 61.204 1.00 30.56 3 GLU F O 1
ATOM 8815 N N . HIS F 1 8 ? 13.400 45.344 62.167 1.00 30.93 4 HIS F N 1
ATOM 8816 C CA . HIS F 1 8 ? 12.662 44.381 61.327 1.00 31.01 4 HIS F CA 1
ATOM 8817 C C . HIS F 1 8 ? 11.376 43.839 61.926 1.00 28.31 4 HIS F C 1
ATOM 8818 O O . HIS F 1 8 ? 10.764 42.932 61.347 1.00 27.63 4 HIS F O 1
ATOM 8825 N N . CYS F 1 9 ? 10.949 44.396 63.066 1.00 26.87 5 CYS F N 1
ATOM 8826 C CA . CYS F 1 9 ? 9.715 44.002 63.768 1.00 25.40 5 CYS F CA 1
ATOM 8827 C C . CYS F 1 9 ? 8.786 45.213 63.844 1.00 25.53 5 CYS F C 1
ATOM 8828 O O . CYS F 1 9 ? 9.274 46.298 64.127 1.00 25.99 5 CYS F O 1
ATOM 8831 N N . PRO F 1 10 ? 7.457 45.045 63.577 1.00 25.48 6 PRO F N 1
ATOM 8832 C CA . PRO F 1 10 ? 6.777 43.805 63.122 1.00 23.93 6 PRO F CA 1
ATOM 8833 C C . PRO F 1 10 ? 7.208 43.343 61.718 1.00 23.91 6 PRO F C 1
ATOM 8834 O O . PRO F 1 10 ? 7.814 44.105 60.976 1.00 24.63 6 PRO F O 1
ATOM 8838 N N . THR F 1 11 ? 6.904 42.099 61.349 1.00 22.38 7 THR F N 1
ATOM 8839 C CA . THR F 1 11 ? 7.298 41.600 60.046 1.00 21.38 7 THR F CA 1
ATOM 8840 C C . THR F 1 11 ? 6.035 41.437 59.213 1.00 21.24 7 THR F C 1
ATOM 8841 O O . THR F 1 11 ? 4.940 41.599 59.737 1.00 20.43 7 THR F O 1
ATOM 8845 N N . PRO F 1 12 ? 6.170 41.118 57.905 1.00 21.23 8 PRO F N 1
ATOM 8846 C CA . PRO F 1 12 ? 4.937 40.827 57.174 1.00 21.34 8 PRO F CA 1
ATOM 8847 C C . PRO F 1 12 ? 4.118 39.629 57.726 1.00 20.42 8 PRO F C 1
ATOM 8848 O O . PRO F 1 12 ? 2.975 39.457 57.315 1.00 20.35 8 PRO F O 1
ATOM 8852 N N . HIS F 1 13 ? 4.696 38.796 58.597 1.00 19.30 9 HIS F N 1
ATOM 8853 C CA . HIS F 1 13 ? 3.981 37.599 59.068 1.00 18.81 9 HIS F CA 1
ATOM 8854 C C . HIS F 1 13 ? 3.701 37.611 60.530 1.00 18.93 9 HIS F C 1
ATOM 8855 O O . HIS F 1 13 ? 3.082 36.669 61.051 1.00 19.55 9 HIS F O 1
ATOM 8862 N N . ASN F 1 14 ? 4.161 38.653 61.212 1.00 18.92 10 ASN F N 1
ATOM 8863 C CA . ASN F 1 14 ? 4.110 38.719 62.674 1.00 19.41 10 ASN F CA 1
ATOM 8864 C C . ASN F 1 14 ? 3.936 40.163 63.126 1.00 19.85 10 ASN F C 1
ATOM 8865 O O . ASN F 1 14 ? 4.821 40.999 62.901 1.00 19.79 10 ASN F O 1
ATOM 8870 N N . GLY F 1 15 ? 2.805 40.440 63.763 1.00 20.54 11 GLY F N 1
ATOM 8871 C CA . GLY F 1 15 ? 2.481 41.804 64.229 1.00 20.72 11 GLY F CA 1
ATOM 8872 C C . GLY F 1 15 ? 3.210 42.217 65.496 1.00 20.98 11 GLY F C 1
ATOM 8873 O O . GLY F 1 15 ? 3.149 43.372 65.883 1.00 21.69 11 GLY F O 1
ATOM 8874 N N . ALA F 1 16 ? 3.934 41.302 66.135 1.00 20.81 12 ALA F N 1
ATOM 8875 C CA . ALA F 1 16 ? 4.700 41.636 67.356 1.00 20.42 12 ALA F CA 1
ATOM 8876 C C . ALA F 1 16 ? 5.778 42.686 67.136 1.00 21.11 12 ALA F C 1
ATOM 8877 O O . ALA F 1 16 ? 6.500 42.674 66.119 1.00 21.02 12 ALA F O 1
ATOM 8879 N N . LYS F 1 17 ? 5.918 43.554 68.126 1.00 21.05 13 LYS F N 1
ATOM 8880 C CA . LYS F 1 17 ? 7.061 44.449 68.193 1.00 22.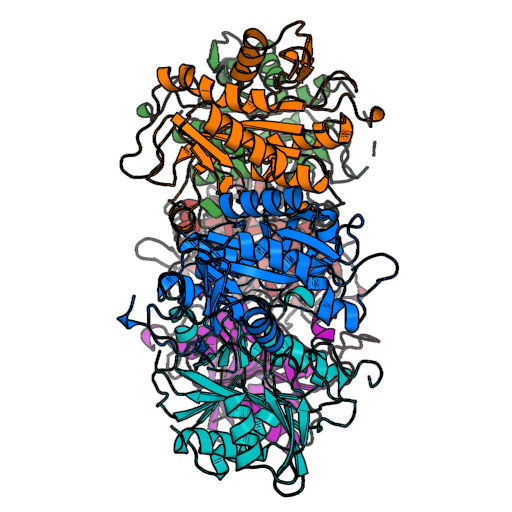18 13 LYS F CA 1
ATOM 8881 C C . LYS F 1 17 ? 8.157 43.705 68.931 1.00 22.61 13 LYS F C 1
ATOM 8882 O O . LYS F 1 17 ? 7.895 42.710 69.629 1.00 22.00 13 LYS F O 1
ATOM 8884 N N . TYR F 1 18 ? 9.391 44.172 68.770 1.00 24.00 14 TYR F N 1
ATOM 88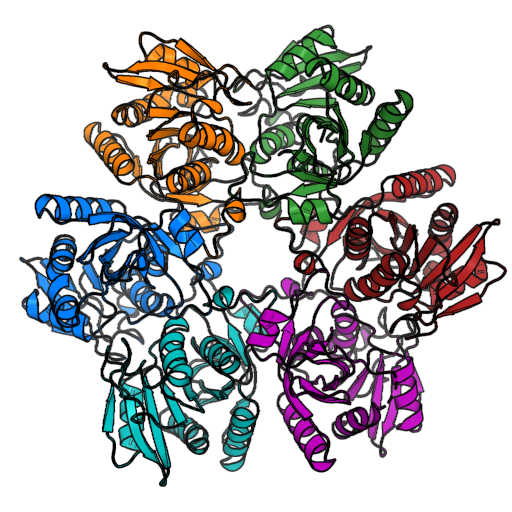85 C CA . TYR F 1 18 ? 10.518 43.547 69.417 1.00 24.42 14 TYR F CA 1
ATOM 8886 C C . TYR F 1 18 ? 10.300 43.537 70.935 1.00 24.73 14 TYR F C 1
ATOM 8887 O O . TYR F 1 18 ? 9.902 44.524 71.499 1.00 26.35 14 TYR F O 1
ATOM 8896 N N . GLY F 1 19 ? 10.583 42.430 71.593 1.00 24.14 15 GLY F N 1
ATOM 8897 C CA . GLY F 1 19 ? 10.414 42.354 73.040 1.00 24.87 15 GLY F CA 1
ATOM 8898 C C . GLY F 1 19 ? 9.072 41.769 73.440 1.00 24.29 15 GLY F C 1
ATOM 8899 O O . GLY F 1 19 ? 8.914 41.342 74.561 1.00 24.39 15 GLY F O 1
ATOM 8900 N N . GLU F 1 20 ? 8.112 41.700 72.512 1.00 24.70 16 GLU F N 1
ATOM 8901 C CA . GLU F 1 20 ? 6.782 41.135 72.835 1.00 24.97 16 GLU F CA 1
ATOM 8902 C C . GLU F 1 20 ? 6.768 39.594 72.827 1.00 23.71 16 GLU F C 1
ATOM 8903 O O . GLU F 1 20 ? 5.825 38.956 73.323 1.00 23.21 16 GLU F O 1
ATOM 8909 N N . ILE F 1 21 ? 7.828 39.007 72.270 1.00 22.31 17 ILE F N 1
ATOM 8910 C CA . ILE F 1 21 ? 7.995 37.548 72.222 1.00 20.60 17 ILE F CA 1
ATOM 8911 C C . ILE F 1 21 ? 9.137 37.141 73.172 1.00 20.81 17 ILE F C 1
ATOM 8912 O O . ILE F 1 21 ? 10.201 37.774 73.187 1.00 20.74 17 ILE F O 1
ATOM 8917 N N . ALA F 1 22 ? 8.899 36.113 73.983 1.00 20.92 18 ALA F N 1
ATOM 8918 C CA . ALA F 1 22 ? 9.886 35.622 74.959 1.00 21.62 18 ALA F CA 1
ATOM 8919 C C . ALA F 1 22 ? 11.103 34.932 74.322 1.00 21.87 18 ALA F C 1
ATOM 8920 O O . ALA F 1 22 ? 11.103 34.600 73.115 1.00 21.48 18 ALA F O 1
ATOM 8922 N N . GLU F 1 23 ? 12.136 34.711 75.129 1.00 22.03 19 GLU F N 1
ATOM 8923 C CA . GLU F 1 23 ? 13.337 34.010 74.670 1.00 22.73 19 GLU F CA 1
ATOM 8924 C C . GLU F 1 23 ? 13.111 32.510 74.370 1.00 21.43 19 GLU F C 1
ATOM 8925 O O . GLU F 1 23 ? 13.912 31.909 73.634 1.00 20.62 19 GLU F O 1
ATOM 8931 N N . THR F 1 24 ? 12.029 31.944 74.911 1.00 19.77 20 THR F N 1
ATOM 8932 C CA . THR F 1 24 ? 11.604 30.553 74.626 1.00 19.62 20 THR F CA 1
ATOM 8933 C C . THR F 1 24 ? 10.259 30.623 73.961 1.00 19.07 20 THR F C 1
ATOM 8934 O O . THR F 1 24 ? 9.335 31.283 74.474 1.00 18.77 20 THR F O 1
ATOM 8938 N N . VAL F 1 25 ? 10.164 29.995 72.790 1.00 18.09 21 VAL F N 1
ATOM 8939 C CA . VAL F 1 25 ? 8.920 29.886 72.086 1.00 17.63 21 VAL F CA 1
ATOM 8940 C C . VAL F 1 25 ? 8.566 28.398 71.887 1.00 17.95 21 VAL F C 1
ATOM 8941 O O . VAL F 1 25 ? 9.389 27.620 71.397 1.00 18.41 21 VAL F O 1
ATOM 8945 N N . LEU F 1 26 ? 7.354 28.021 72.281 1.00 18.18 22 LEU F N 1
ATOM 8946 C CA . LEU F 1 26 ? 6.769 26.745 71.934 1.00 19.39 22 LEU F CA 1
ATOM 8947 C C . LEU F 1 26 ? 5.989 26.930 70.652 1.00 18.75 22 LEU F C 1
ATOM 8948 O O . LEU F 1 26 ? 5.177 27.831 70.550 1.00 18.54 22 LEU F O 1
ATOM 8953 N N . MET F 1 27 ? 6.232 26.083 69.662 1.00 18.55 23 MET F N 1
ATOM 8954 C CA . MET F 1 27 ? 5.448 26.170 68.412 1.00 18.80 23 MET F CA 1
ATOM 8955 C C . MET F 1 27 ? 4.690 24.900 68.089 1.00 18.19 23 MET F C 1
ATOM 8956 O O . MET F 1 27 ? 5.156 23.793 68.382 1.00 17.88 23 MET F O 1
ATOM 8961 N N . ALA F 1 28 ? 3.523 25.070 67.486 1.00 18.36 24 ALA F N 1
ATOM 8962 C CA . ALA F 1 28 ? 2.696 23.929 67.053 1.00 18.94 24 ALA F CA 1
ATOM 8963 C C . ALA F 1 28 ? 2.081 24.351 65.737 1.00 18.48 24 ALA F C 1
ATOM 8964 O O . ALA F 1 28 ? 2.043 25.546 65.458 1.00 19.08 24 ALA F O 1
ATOM 8966 N N . GLY F 1 29 ? 1.639 23.403 64.903 1.00 18.95 25 GLY F N 1
ATOM 8967 C CA . GLY F 1 29 ? 1.063 23.750 63.599 1.00 18.52 25 GLY F CA 1
ATOM 8968 C C . GLY F 1 29 ? -0.286 24.464 63.664 1.00 19.14 25 GLY F C 1
ATOM 8969 O O . GLY F 1 29 ? -0.509 25.472 62.968 1.00 19.14 25 GLY F O 1
ATOM 8970 N N . ASP F 1 30 ? -1.178 23.951 64.499 1.00 18.87 26 ASP F N 1
ATOM 8971 C CA . ASP F 1 30 ? -2.570 24.342 64.497 1.00 19.80 26 ASP F CA 1
ATOM 8972 C C . ASP F 1 30 ? -2.814 25.502 65.467 1.00 20.14 26 ASP F C 1
ATOM 8973 O O . ASP F 1 30 ? -2.556 25.362 66.665 1.00 19.41 26 ASP F O 1
ATOM 8978 N N . PRO F 1 31 ? -3.321 26.635 64.948 1.00 20.66 27 PRO F N 1
ATOM 8979 C CA . PRO F 1 31 ? -3.626 27.793 65.800 1.00 21.77 27 PRO F CA 1
ATOM 8980 C C . PRO F 1 31 ? -4.634 27.484 66.925 1.00 22.93 27 PRO F C 1
ATOM 8981 O O . PRO F 1 31 ? -4.548 28.067 68.006 1.00 23.48 27 PRO F O 1
ATOM 8985 N N . LEU F 1 32 ? -5.577 26.584 66.671 1.00 25.09 28 LEU F N 1
ATOM 8986 C CA . LEU F 1 32 ? -6.515 26.139 67.717 1.00 27.28 28 LEU F CA 1
ATOM 8987 C C . LEU F 1 32 ? -5.771 25.434 68.856 1.00 27.10 28 LEU F C 1
ATOM 8988 O O . LEU F 1 32 ? -6.104 25.591 70.026 1.00 26.90 28 LEU F O 1
ATOM 8993 N N . ARG F 1 33 ? -4.762 24.650 68.511 1.00 26.73 29 ARG F N 1
ATOM 8994 C CA . ARG F 1 33 ? -3.966 24.003 69.527 1.00 26.71 29 ARG F CA 1
ATOM 8995 C C . ARG F 1 33 ? -3.087 24.981 70.312 1.00 24.98 29 ARG F C 1
ATOM 8996 O O . ARG F 1 33 ? -2.914 24.824 71.536 1.00 24.77 29 ARG F O 1
ATOM 9004 N N . VAL F 1 34 ? -2.500 25.952 69.606 1.00 22.43 30 VAL F N 1
ATOM 9005 C CA . VAL F 1 34 ? -1.664 26.986 70.230 1.00 21.44 30 VAL F CA 1
ATOM 9006 C C . VAL F 1 34 ? -2.518 27.745 71.261 1.00 22.21 30 VAL F C 1
ATOM 9007 O O . VAL F 1 34 ? -2.080 27.988 72.390 1.00 22.03 30 VAL F O 1
ATOM 9011 N N . LYS F 1 35 ? -3.738 28.098 70.878 1.00 22.69 31 LYS F N 1
ATOM 9012 C CA . LYS F 1 35 ? -4.663 28.783 71.800 1.00 24.59 31 LYS F CA 1
ATOM 9013 C C . LYS F 1 35 ? -5.001 27.907 73.044 1.00 25.61 31 LYS F C 1
ATOM 9014 O O . LYS F 1 35 ? -4.886 28.347 74.191 1.00 26.12 31 LYS F O 1
ATOM 9020 N N . LEU F 1 36 ? -5.380 26.653 72.824 1.00 26.08 32 LEU F N 1
ATOM 9021 C CA . LEU F 1 36 ? -5.535 25.721 73.929 1.00 26.77 32 LEU F CA 1
ATOM 9022 C C . LEU F 1 36 ? -4.295 25.651 74.845 1.00 26.88 32 LEU F C 1
ATOM 9023 O O . LEU F 1 36 ? -4.431 25.540 76.060 1.00 25.66 32 LEU F O 1
ATOM 9028 N N . LEU F 1 37 ? -3.088 25.734 74.282 1.00 26.06 33 LEU F N 1
ATOM 9029 C CA . LEU F 1 37 ? -1.890 25.657 75.123 1.00 26.35 33 LEU F CA 1
ATOM 9030 C C . LEU F 1 37 ? -1.770 26.883 76.009 1.00 26.02 33 LEU F C 1
ATOM 9031 O O . LEU F 1 37 ? -1.478 26.779 77.206 1.00 24.71 33 LEU F O 1
ATOM 9036 N N . ALA F 1 38 ? -2.009 28.040 75.397 1.00 25.90 34 ALA F N 1
ATOM 9037 C CA . ALA F 1 38 ? -1.979 29.300 76.103 1.00 26.97 34 ALA F CA 1
ATOM 9038 C C . ALA F 1 38 ? -3.022 29.315 77.249 1.00 27.30 34 ALA F C 1
ATOM 9039 O O . ALA F 1 38 ? -2.687 29.679 78.377 1.00 27.24 34 ALA F O 1
ATOM 9041 N N . ASP F 1 39 ? -4.256 28.907 76.945 1.00 28.67 35 ASP F N 1
ATOM 9042 C CA . ASP F 1 39 ? -5.355 28.862 77.934 1.00 30.02 35 ASP F CA 1
ATOM 9043 C C . ASP F 1 39 ? -5.070 27.842 79.042 1.00 30.45 35 ASP F C 1
ATOM 9044 O O . ASP F 1 39 ? -5.388 28.079 80.201 1.00 31.03 35 ASP F O 1
ATOM 9049 N N . THR F 1 40 ? -4.475 26.711 78.692 1.00 29.82 36 THR F N 1
ATOM 9050 C CA . THR F 1 40 ? -4.241 25.653 79.683 1.00 30.50 36 THR F CA 1
ATOM 9051 C C . THR F 1 40 ? -3.056 25.909 80.624 1.00 30.61 36 THR F C 1
ATOM 9052 O O . THR F 1 40 ? -3.131 25.598 81.802 1.00 32.40 36 THR F O 1
ATOM 9056 N N . TYR F 1 41 ? -1.978 26.485 80.120 1.00 28.60 37 TYR F N 1
ATOM 9057 C CA . TYR F 1 41 ? -0.735 26.453 80.863 1.00 29.03 37 TYR F CA 1
ATOM 9058 C C . TYR F 1 41 ? -0.187 27.809 81.255 1.00 27.04 37 TYR F C 1
ATOM 9059 O O . TYR F 1 41 ? 0.681 27.880 82.110 1.00 26.97 37 TYR F O 1
ATOM 9068 N N . LEU F 1 42 ? -0.632 28.865 80.590 1.00 25.06 38 LEU F N 1
ATOM 9069 C CA . LEU F 1 42 ? -0.029 30.176 80.793 1.00 24.61 38 LEU F CA 1
ATOM 9070 C C . LEU F 1 42 ? -0.942 31.097 81.602 1.00 25.46 38 LEU F C 1
ATOM 9071 O O . LEU F 1 42 ? -2.163 30.987 81.512 1.00 25.31 38 LEU F O 1
ATOM 9076 N N . THR F 1 43 ? -0.340 32.023 82.357 1.00 25.48 39 THR F N 1
ATOM 9077 C CA . THR F 1 43 ? -1.083 33.076 83.051 1.00 26.36 39 THR F CA 1
ATOM 9078 C C . THR F 1 43 ? -0.726 34.399 82.370 1.00 26.65 39 THR F C 1
ATOM 9079 O O . THR F 1 43 ? 0.283 34.463 81.641 1.00 25.40 39 THR F O 1
ATOM 9083 N N . ASP F 1 44 ? -1.555 35.428 82.580 1.00 26.93 40 ASP F N 1
ATOM 9084 C CA . ASP F 1 44 ? -1.321 36.786 82.063 1.00 27.70 40 ASP F CA 1
ATOM 9085 C C . ASP F 1 44 ? -1.070 36.821 80.562 1.00 27.13 40 ASP F C 1
ATOM 9086 O O . ASP F 1 44 ? -0.113 37.469 80.101 1.00 26.66 40 ASP F O 1
ATOM 9091 N N . VAL F 1 45 ? -1.943 36.155 79.811 1.00 26.73 41 VAL F N 1
ATOM 9092 C CA . VAL F 1 45 ? -1.704 35.935 78.391 1.00 25.89 41 VAL F CA 1
ATOM 9093 C C . VAL F 1 45 ? -2.003 37.214 77.615 1.00 25.48 41 VAL F C 1
ATOM 9094 O O . VAL F 1 45 ? -3.052 37.814 77.794 1.00 25.42 41 VAL F O 1
ATOM 9098 N N . VAL F 1 46 ? -1.056 37.627 76.772 1.00 24.34 42 VAL F N 1
ATOM 9099 C CA . VAL F 1 46 ? -1.312 38.627 75.755 1.00 24.12 42 VAL F CA 1
ATOM 9100 C C . VAL F 1 46 ? -1.060 38.056 74.354 1.00 22.82 42 VAL F C 1
ATOM 9101 O O . VAL F 1 46 ? -0.071 37.373 74.127 1.00 22.28 42 VAL F O 1
ATOM 9105 N N . GLN F 1 47 ? -1.956 38.351 73.425 1.00 22.85 43 GLN F N 1
ATOM 9106 C CA . GLN F 1 47 ? -1.765 37.949 72.039 1.00 22.39 43 GLN F CA 1
ATOM 9107 C C . GLN F 1 47 ? -0.912 39.012 71.371 1.00 22.60 43 GLN F C 1
ATOM 9108 O O . GLN F 1 47 ? -1.245 40.211 71.417 1.00 23.11 43 GLN F O 1
ATOM 9114 N N . TYR F 1 48 ? 0.195 38.589 70.762 1.00 20.83 44 TYR F N 1
ATOM 9115 C CA . TYR F 1 48 ? 1.038 39.526 70.014 1.00 19.66 44 TYR F CA 1
ATOM 9116 C C . TYR F 1 48 ? 0.890 39.417 68.484 1.00 19.29 44 TYR F C 1
ATOM 9117 O O . TYR F 1 48 ? 1.423 40.254 67.724 1.00 18.45 44 TYR F O 1
ATOM 9126 N N . ASN F 1 49 ? 0.212 38.366 68.032 1.00 18.88 45 ASN F N 1
ATOM 9127 C CA . ASN F 1 49 ? 0.055 38.142 66.605 1.00 19.47 45 ASN F CA 1
ATOM 9128 C C . ASN F 1 49 ? -1.271 37.558 66.201 1.00 19.42 45 ASN F C 1
ATOM 9129 O O . ASN F 1 49 ? -1.742 36.604 66.796 1.00 19.59 45 ASN F O 1
ATOM 9134 N N . SER F 1 50 ? -1.849 38.104 65.148 1.00 19.97 46 SER F N 1
ATOM 9135 C CA . SER F 1 50 ? -2.973 37.444 64.509 1.00 20.89 46 SER F CA 1
ATOM 9136 C C . SER F 1 50 ? -2.830 37.451 62.989 1.00 20.51 46 SER F C 1
ATOM 9137 O O . SER F 1 50 ? -3.754 37.070 62.269 1.00 21.82 46 SER F O 1
ATOM 9140 N N . VAL F 1 51 ? -1.675 37.881 62.490 1.00 20.09 47 VAL F N 1
ATOM 9141 C CA . VAL F 1 51 ? -1.429 37.916 61.039 1.00 19.88 47 VAL F CA 1
ATOM 9142 C C . VAL F 1 51 ? -1.599 36.518 60.469 1.00 19.85 47 VAL F C 1
ATOM 9143 O O . VAL F 1 51 ? -1.044 35.550 61.010 1.00 19.45 47 VAL F O 1
ATOM 9147 N N . ARG F 1 52 ? -2.419 36.419 59.413 1.00 19.90 48 ARG F N 1
ATOM 9148 C CA . ARG F 1 52 ? -2.686 35.157 58.715 1.00 20.22 48 ARG F CA 1
ATOM 9149 C C . ARG F 1 52 ? -3.287 34.077 59.619 1.00 20.25 48 ARG F C 1
ATOM 9150 O O . ARG F 1 52 ? -3.244 32.900 59.286 1.00 20.22 48 ARG F O 1
ATOM 9158 N N . GLY F 1 53 ? -3.850 34.501 60.744 1.00 20.17 49 GLY F N 1
ATOM 9159 C CA . GLY F 1 53 ? -4.405 33.587 61.724 1.00 20.20 49 GLY F CA 1
ATOM 9160 C C . GLY F 1 53 ? -3.352 32.753 62.436 1.00 19.82 49 GLY F C 1
ATOM 9161 O O . GLY F 1 53 ? -3.701 31.809 63.144 1.00 19.95 49 GLY F O 1
ATOM 9162 N N . ALA F 1 54 ? -2.066 33.079 62.244 1.00 18.94 50 ALA F N 1
ATOM 9163 C CA . ALA F 1 54 ? -1.004 32.332 62.940 1.00 18.53 50 ALA F CA 1
ATOM 9164 C C . ALA F 1 54 ? -0.825 32.934 64.324 1.00 17.71 50 ALA F C 1
ATOM 9165 O O . ALA F 1 54 ? 0.186 33.606 64.627 1.00 18.10 50 ALA F O 1
ATOM 9167 N N . VAL F 1 55 ? -1.822 32.707 65.170 1.00 17.65 51 VAL F N 1
ATOM 9168 C CA . VAL F 1 55 ? -1.826 33.293 66.505 1.00 17.43 51 VAL F CA 1
ATOM 9169 C C . VAL F 1 55 ? -0.522 33.048 67.296 1.00 17.11 51 VAL F C 1
ATOM 9170 O O . VAL F 1 55 ? 0.068 31.955 67.260 1.00 16.70 51 VAL F O 1
ATOM 9174 N N . GLY F 1 56 ? -0.073 34.095 67.977 1.00 17.08 52 GLY F N 1
ATOM 9175 C CA . GLY F 1 56 ? 1.047 34.052 68.894 1.00 16.79 52 GLY F CA 1
ATOM 9176 C C . GLY F 1 56 ? 0.650 34.714 70.203 1.00 17.19 52 GLY F C 1
ATOM 9177 O O . GLY F 1 56 ? -0.058 35.756 70.191 1.00 17.36 52 GLY F O 1
ATOM 9178 N N . TYR F 1 57 ? 1.051 34.088 71.314 1.00 16.99 53 TYR F N 1
ATOM 9179 C CA . TYR F 1 57 ? 0.755 34.580 72.676 1.00 17.69 53 TYR F CA 1
ATOM 9180 C C . TYR F 1 57 ? 1.985 34.563 73.553 1.00 17.73 53 TYR F C 1
ATOM 9181 O O . TYR F 1 57 ? 2.851 33.686 73.440 1.00 17.23 53 TYR F O 1
ATOM 9190 N N . THR F 1 58 ? 2.014 35.496 74.495 1.00 18.38 54 THR F N 1
ATOM 9191 C CA . THR F 1 58 ? 3.097 35.537 75.465 1.00 18.68 54 THR F CA 1
ATOM 9192 C C . THR F 1 58 ? 2.463 35.539 76.852 1.00 19.53 54 THR F C 1
ATOM 9193 O O . THR F 1 58 ? 1.500 36.258 77.088 1.00 19.41 54 THR F O 1
ATOM 9197 N N . GLY F 1 59 ? 2.999 34.740 77.747 1.00 20.66 55 GLY F N 1
ATOM 9198 C CA . GLY F 1 59 ? 2.461 34.671 79.109 1.00 22.89 55 GLY F CA 1
ATOM 9199 C C . GLY F 1 59 ? 3.508 34.106 80.010 1.00 24.10 55 GLY F C 1
ATOM 9200 O O . GLY F 1 59 ? 4.685 34.011 79.625 1.00 24.27 55 GLY F O 1
ATOM 9201 N N . TYR F 1 60 ? 3.073 33.684 81.198 1.00 26.02 56 TYR F N 1
ATOM 9202 C CA . TYR F 1 60 ? 3.961 33.070 82.172 1.00 27.63 56 TYR F CA 1
ATOM 9203 C C . TYR F 1 60 ? 3.611 31.624 82.433 1.00 27.83 56 TYR F C 1
ATOM 9204 O O . TYR F 1 60 ? 2.440 31.242 82.536 1.00 26.51 56 TYR F O 1
ATOM 9213 N N . TYR F 1 61 ? 4.665 30.833 82.558 1.00 29.20 57 TYR F N 1
ATOM 9214 C CA . TYR F 1 61 ? 4.574 29.449 82.965 1.00 30.94 57 TYR F CA 1
ATOM 9215 C C . TYR F 1 61 ? 5.502 29.236 84.180 1.00 32.66 57 TYR F C 1
ATOM 9216 O O . TYR F 1 61 ? 6.732 29.349 84.068 1.00 31.16 57 TYR F O 1
ATOM 9225 N N . LYS F 1 62 ? 4.898 28.946 85.337 1.00 35.69 58 LYS F N 1
ATOM 9226 C CA . LYS F 1 62 ? 5.631 28.825 86.605 1.00 37.29 58 LYS F CA 1
ATOM 9227 C C . LYS F 1 62 ? 6.594 29.981 86.802 1.00 36.82 58 LYS F C 1
ATOM 9228 O O . LYS F 1 62 ? 7.747 29.778 87.138 1.00 38.00 58 LYS F O 1
ATOM 9234 N N . GLY F 1 63 ? 6.120 31.195 86.546 1.00 38.05 59 GLY F N 1
ATOM 9235 C CA . GLY F 1 63 ? 6.918 32.385 86.791 1.00 39.63 59 GLY F CA 1
ATOM 9236 C C . GLY F 1 63 ? 7.917 32.810 85.722 1.00 38.84 59 GLY F C 1
ATOM 9237 O O . GLY F 1 63 ? 8.580 33.835 85.887 1.00 41.98 59 GLY F O 1
ATOM 9238 N N . VAL F 1 64 ? 8.057 32.038 84.641 1.00 38.17 60 VAL F N 1
ATOM 9239 C CA . VAL F 1 64 ? 8.935 32.465 83.546 1.00 35.19 60 VAL F CA 1
ATOM 9240 C C . VAL F 1 64 ? 8.149 32.757 82.271 1.00 30.71 60 VAL F C 1
ATOM 9241 O O . VAL F 1 64 ? 7.199 32.059 81.934 1.00 27.59 60 VAL F O 1
ATOM 9245 N N . LYS F 1 65 ? 8.544 33.836 81.619 1.00 29.46 61 LYS F N 1
ATOM 9246 C CA . LYS F 1 65 ? 7.895 34.318 80.430 1.00 29.22 61 LYS F CA 1
ATOM 9247 C C . LYS F 1 65 ? 8.148 33.305 79.310 1.00 26.74 61 LYS F C 1
ATOM 9248 O O . LYS F 1 65 ? 9.240 32.777 79.180 1.00 25.29 61 LYS F O 1
ATOM 9254 N N . LEU F 1 66 ? 7.103 33.022 78.552 1.00 25.46 62 LEU F N 1
ATOM 9255 C CA . LEU F 1 66 ? 7.113 31.975 77.560 1.00 25.47 62 LEU F CA 1
ATOM 9256 C C . LEU F 1 66 ? 6.147 32.408 76.453 1.00 23.72 62 LEU F C 1
ATOM 9257 O O . LEU F 1 66 ? 5.127 33.050 76.735 1.00 22.65 62 LEU F O 1
ATOM 9262 N N . SER F 1 67 ? 6.498 32.125 75.195 1.00 21.09 63 SER F N 1
ATOM 9263 C CA . SER F 1 67 ? 5.610 32.405 74.087 1.00 20.18 63 SER F CA 1
ATOM 9264 C C . SER F 1 67 ? 5.214 31.122 73.366 1.00 19.18 63 SER F C 1
ATOM 9265 O O . SER F 1 67 ? 5.979 30.169 73.307 1.00 18.74 63 SER F O 1
ATOM 9268 N N . VAL F 1 68 ? 4.001 31.118 72.826 1.00 19.16 64 VAL F N 1
ATOM 9269 C CA . VAL F 1 68 ? 3.467 30.001 72.032 1.00 19.21 64 VAL F CA 1
ATOM 9270 C C . VAL F 1 68 ? 2.956 30.563 70.691 1.00 19.28 64 VAL F C 1
ATOM 9271 O O . VAL F 1 68 ? 2.263 31.596 70.673 1.00 19.52 64 VAL F O 1
ATOM 9275 N N . GLN F 1 69 ? 3.318 29.909 69.586 1.00 19.19 65 GLN F N 1
ATOM 9276 C CA . GLN F 1 69 ? 3.121 30.455 68.258 1.00 19.49 65 GLN F CA 1
ATOM 9277 C C . GLN F 1 69 ? 2.764 29.353 67.242 1.00 18.69 65 GLN F C 1
ATOM 9278 O O . GLN F 1 69 ? 3.404 28.272 67.219 1.00 17.81 65 GLN F O 1
ATOM 9284 N N . ALA F 1 70 ? 1.769 29.628 66.396 1.00 17.61 66 ALA F N 1
ATOM 9285 C CA . ALA F 1 70 ? 1.373 28.718 65.314 1.00 17.35 66 ALA F CA 1
ATOM 9286 C C . ALA F 1 70 ? 2.350 28.819 64.169 1.00 16.71 66 ALA F C 1
ATOM 9287 O O . ALA F 1 70 ? 2.801 29.908 63.873 1.00 17.00 66 ALA F O 1
ATOM 9289 N N . HIS F 1 71 ? 2.696 27.695 63.549 1.00 16.08 67 HIS F N 1
ATOM 9290 C CA . HIS F 1 71 ? 3.644 27.735 62.404 1.00 15.95 67 HIS F CA 1
ATOM 9291 C C . HIS F 1 71 ? 3.095 27.221 61.088 1.00 16.12 67 HIS F C 1
ATOM 9292 O O . HIS F 1 71 ? 3.848 27.136 60.115 1.00 16.31 67 HIS F O 1
ATOM 9299 N N . GLY F 1 72 ? 1.818 26.824 61.054 1.00 16.23 68 GLY F N 1
ATOM 9300 C CA . GLY F 1 72 ? 1.184 26.312 59.816 1.00 16.39 68 GLY F CA 1
ATOM 9301 C C . GLY F 1 72 ? 1.774 24.967 59.441 1.00 16.32 68 GLY F C 1
ATOM 9302 O O . GLY F 1 72 ? 2.339 24.295 60.291 1.00 16.71 68 GLY F O 1
ATOM 9303 N N . MET F 1 73 ? 1.681 24.568 58.181 1.00 16.10 69 MET F N 1
ATOM 9304 C CA . MET F 1 73 ? 2.096 23.228 57.801 1.00 15.72 69 MET F CA 1
ATOM 9305 C C . MET F 1 73 ? 3.189 23.302 56.752 1.00 15.30 69 MET F C 1
ATOM 9306 O O . MET F 1 73 ? 3.049 24.070 55.814 1.00 15.69 69 MET F O 1
ATOM 9311 N N . GLY F 1 74 ? 4.230 22.473 56.884 1.00 14.65 70 GLY F N 1
ATOM 9312 C CA . GLY F 1 74 ? 5.262 22.329 55.843 1.00 14.20 70 GLY F CA 1
ATOM 9313 C C . GLY F 1 74 ? 6.499 23.147 56.185 1.00 13.81 70 GLY F C 1
ATOM 9314 O O . GLY F 1 74 ? 6.417 24.167 56.884 1.00 13.38 70 GLY F O 1
ATOM 9315 N N . MET F 1 75 ? 7.643 22.694 55.702 1.00 13.63 71 MET F N 1
ATOM 9316 C CA . MET F 1 75 ? 8.942 23.341 56.004 1.00 13.61 71 MET F CA 1
ATOM 9317 C C . MET F 1 75 ? 9.053 24.817 55.580 1.00 13.31 71 MET F C 1
ATOM 9318 O O . MET F 1 75 ? 9.630 25.604 56.313 1.00 13.05 71 MET F O 1
ATOM 9323 N N . PRO F 1 76 ? 8.492 25.204 54.399 1.00 13.41 72 PRO F N 1
ATOM 9324 C CA . PRO F 1 76 ? 8.560 26.636 54.042 1.00 13.40 72 PRO F CA 1
ATOM 9325 C C . PRO F 1 76 ? 7.801 27.544 54.996 1.00 13.34 72 PRO F C 1
ATOM 9326 O O . PRO F 1 76 ? 8.251 28.659 55.277 1.00 13.14 72 PRO F O 1
ATOM 9330 N N . SER F 1 77 ? 6.700 27.046 55.555 1.00 13.15 73 SER F N 1
ATOM 9331 C CA . SER F 1 77 ? 5.897 27.846 56.461 1.00 13.17 73 SER F CA 1
ATOM 9332 C C . SER F 1 77 ? 6.613 28.036 57.806 1.00 12.95 73 SER F C 1
ATOM 9333 O O . SER F 1 77 ? 6.787 29.168 58.294 1.00 12.77 73 SER F O 1
ATOM 9336 N N . ILE F 1 78 ? 7.047 26.944 58.428 1.00 12.81 74 ILE F N 1
ATOM 9337 C CA . ILE F 1 78 ? 7.767 27.086 59.696 1.00 12.85 74 ILE F CA 1
ATOM 9338 C C . ILE F 1 78 ? 9.092 27.841 59.498 1.00 12.93 74 ILE F C 1
ATOM 9339 O O . ILE F 1 78 ? 9.560 28.541 60.408 1.00 12.68 74 ILE F O 1
ATOM 9344 N N . GLY F 1 79 ? 9.664 27.720 58.292 1.00 13.25 75 GLY F N 1
ATOM 9345 C CA . GLY F 1 79 ? 10.904 28.402 57.928 1.00 13.56 75 GLY F CA 1
ATOM 9346 C C . GLY F 1 79 ? 10.785 29.911 58.054 1.00 13.99 75 GLY F C 1
ATOM 9347 O O . GLY F 1 79 ? 11.668 30.577 58.628 1.00 13.63 75 GLY F O 1
ATOM 9348 N N . ILE F 1 80 ? 9.701 30.440 57.498 1.00 13.97 76 ILE F N 1
ATOM 9349 C CA . ILE F 1 80 ? 9.413 31.857 57.622 1.00 14.49 76 ILE F CA 1
ATOM 9350 C C . ILE F 1 80 ? 9.305 32.266 59.095 1.00 14.52 76 ILE F C 1
ATOM 9351 O O . ILE F 1 80 ? 9.990 33.212 59.521 1.00 14.93 76 ILE F O 1
ATOM 9356 N N . TYR F 1 81 ? 8.490 31.548 59.874 1.00 14.41 77 TYR F N 1
ATOM 9357 C CA . TYR F 1 81 ? 8.286 31.919 61.272 1.00 14.49 77 TYR F CA 1
ATOM 9358 C C . TYR F 1 81 ? 9.576 31.812 62.109 1.00 14.39 77 TYR F C 1
ATOM 9359 O O . TYR F 1 81 ? 9.894 32.725 62.846 1.00 14.63 77 TYR F O 1
ATOM 9368 N N . ALA F 1 82 ? 10.299 30.691 61.993 1.00 14.04 78 ALA F N 1
ATOM 9369 C CA . ALA F 1 82 ? 11.501 30.447 62.785 1.00 13.90 78 ALA F CA 1
ATOM 9370 C C . ALA F 1 82 ? 12.599 31.423 62.369 1.00 14.30 78 ALA F C 1
ATOM 9371 O O . ALA F 1 82 ? 13.348 31.923 63.234 1.00 14.42 78 ALA F O 1
ATOM 9373 N N . TYR F 1 83 ? 12.708 31.713 61.077 1.00 14.42 79 TYR F N 1
ATOM 9374 C CA . TYR F 1 83 ? 13.718 32.662 60.654 1.00 15.18 79 TYR F CA 1
ATOM 9375 C C . TYR F 1 83 ? 13.508 34.018 61.377 1.00 15.41 79 TYR F C 1
ATOM 9376 O O . TYR F 1 83 ? 14.455 34.642 61.919 1.00 15.37 79 TYR F O 1
ATOM 9385 N N . GLU F 1 84 ? 12.266 34.474 61.360 1.00 15.14 80 GLU F N 1
ATOM 9386 C CA . GLU F 1 84 ? 11.926 35.752 61.989 1.00 15.43 80 GLU F CA 1
ATOM 9387 C C . GLU F 1 84 ? 12.165 35.702 63.503 1.00 15.37 80 GLU F C 1
ATOM 9388 O O . GLU F 1 84 ? 12.742 36.623 64.070 1.00 15.32 80 GLU F O 1
ATOM 9394 N N . LEU F 1 85 ? 11.754 34.620 64.156 1.00 14.86 81 LEU F N 1
ATOM 9395 C CA . LEU F 1 85 ? 11.954 34.538 65.589 1.00 15.05 81 LEU F CA 1
ATOM 9396 C C . LEU F 1 85 ? 13.397 34.549 66.000 1.00 15.35 81 LEU F C 1
ATOM 9397 O O . LEU F 1 85 ? 13.758 35.272 66.918 1.00 15.60 81 LEU F O 1
ATOM 9402 N N . PHE F 1 86 ? 14.228 33.752 65.337 1.00 15.10 82 PHE F N 1
ATOM 9403 C CA . PHE F 1 86 ? 15.627 33.694 65.690 1.00 15.59 82 PHE F CA 1
ATOM 9404 C C . PHE F 1 86 ? 16.425 34.943 65.288 1.00 16.80 82 PHE F C 1
ATOM 9405 O O . PHE F 1 86 ? 17.367 35.308 65.986 1.00 17.40 82 PHE F O 1
ATOM 9413 N N . ASN F 1 87 ? 16.078 35.571 64.165 1.00 16.89 83 ASN F N 1
ATOM 9414 C CA . ASN F 1 87 ? 16.955 36.551 63.540 1.00 17.80 83 ASN F CA 1
ATOM 9415 C C . ASN F 1 87 ? 16.496 37.958 63.777 1.00 18.14 83 ASN F C 1
ATOM 9416 O O . ASN F 1 87 ? 17.308 38.901 63.755 1.00 18.29 83 ASN F O 1
ATOM 9421 N N . PHE F 1 88 ? 15.195 38.109 64.004 1.00 17.66 84 PHE F N 1
ATOM 9422 C CA . PHE F 1 88 ? 14.632 39.433 64.253 1.00 18.20 84 PHE F CA 1
ATOM 9423 C C . PHE F 1 88 ? 14.161 39.660 65.697 1.00 18.16 84 PHE F C 1
ATOM 9424 O O . PHE F 1 88 ? 14.313 40.766 66.201 1.00 18.75 84 PHE F O 1
ATOM 9432 N N . TYR F 1 89 ? 13.583 38.647 66.343 1.00 17.54 85 TYR F N 1
ATOM 9433 C CA . TYR F 1 89 ? 12.972 38.818 67.696 1.00 17.59 85 TYR F CA 1
ATOM 9434 C C . TYR F 1 89 ? 13.881 38.480 68.869 1.00 17.83 85 TYR F C 1
ATOM 9435 O O . TYR F 1 89 ? 13.476 38.667 70.020 1.00 18.24 85 TYR F O 1
ATOM 9444 N N . GLY F 1 90 ? 15.074 37.955 68.602 1.00 17.67 86 GLY F N 1
ATOM 9445 C CA . GLY F 1 90 ? 16.002 37.639 69.698 1.00 18.24 86 GLY F CA 1
ATOM 9446 C C . GLY F 1 90 ? 15.639 36.373 70.474 1.00 17.84 86 GLY F C 1
ATOM 9447 O O . GLY F 1 90 ? 16.079 36.168 71.589 1.00 18.38 86 GLY F O 1
ATOM 9448 N N . VAL F 1 91 ? 14.832 35.512 69.878 1.00 17.50 87 VAL F N 1
ATOM 9449 C CA . VAL F 1 91 ? 14.437 34.257 70.516 1.00 17.02 87 VAL F CA 1
ATOM 9450 C C . VAL F 1 91 ? 15.666 33.326 70.627 1.00 17.26 87 VAL F C 1
ATOM 9451 O O . VAL F 1 91 ? 16.477 33.257 69.702 1.00 17.19 87 VAL F O 1
ATOM 9455 N N . LYS F 1 92 ? 15.808 32.644 71.758 1.00 17.82 88 LYS F N 1
ATOM 9456 C CA . LYS F 1 92 ? 16.994 31.776 72.005 1.00 19.02 88 LYS F CA 1
ATOM 9457 C C . LYS F 1 92 ? 16.738 30.313 71.679 1.00 18.08 88 LYS F C 1
ATOM 9458 O O . LYS F 1 92 ? 17.641 29.595 71.244 1.00 18.00 88 LYS F O 1
ATOM 9464 N N . ARG F 1 93 ? 15.508 29.896 71.947 1.00 17.96 89 ARG F N 1
ATOM 9465 C CA A ARG F 1 93 ? 15.078 28.485 71.992 0.50 17.56 89 ARG F CA 1
ATOM 9466 C CA B ARG F 1 93 ? 15.151 28.500 71.810 0.50 17.71 89 ARG F CA 1
ATOM 9467 C C . ARG F 1 93 ? 13.718 28.319 71.338 1.00 17.31 89 ARG F C 1
ATOM 9468 O O . ARG F 1 93 ? 12.774 29.014 71.747 1.00 16.61 89 ARG F O 1
ATOM 9483 N N . ILE F 1 94 ? 13.585 27.383 70.404 1.00 16.88 90 ILE F N 1
ATOM 9484 C CA . ILE F 1 94 ? 12.264 27.039 69.894 1.00 16.97 90 ILE F CA 1
ATOM 9485 C C . ILE F 1 94 ? 12.064 25.548 70.085 1.00 17.61 90 ILE F C 1
ATOM 9486 O O . ILE F 1 94 ? 12.914 24.745 69.676 1.00 18.45 90 ILE F O 1
ATOM 9491 N N . ILE F 1 95 ? 10.997 25.187 70.773 1.00 18.30 91 ILE F N 1
ATOM 9492 C CA . ILE F 1 95 ? 10.603 23.805 70.902 1.00 19.19 91 ILE F CA 1
ATOM 9493 C C . ILE F 1 95 ? 9.332 23.616 70.074 1.00 19.24 91 ILE F C 1
ATOM 9494 O O . ILE F 1 95 ? 8.313 24.240 70.348 1.00 19.05 91 ILE F O 1
ATOM 9499 N N . ARG F 1 96 ? 9.405 22.774 69.056 1.00 18.75 92 ARG F N 1
ATOM 9500 C CA . ARG F 1 96 ? 8.213 22.467 68.294 1.00 19.95 92 ARG F CA 1
ATOM 9501 C C . ARG F 1 96 ? 7.575 21.191 68.841 1.00 20.03 92 ARG F C 1
ATOM 9502 O O . ARG F 1 96 ? 8.263 20.225 69.148 1.00 19.84 92 ARG F O 1
ATOM 9510 N N . ILE F 1 97 ? 6.259 21.203 69.007 1.00 21.43 93 ILE F N 1
ATOM 9511 C CA . ILE F 1 97 ? 5.547 20.006 69.434 1.00 22.59 93 ILE F CA 1
ATOM 9512 C C . ILE F 1 97 ? 4.467 19.698 68.401 1.00 23.82 93 ILE F C 1
ATOM 9513 O O . ILE F 1 97 ? 4.016 20.586 67.678 1.00 22.86 93 ILE F O 1
ATOM 9518 N N . GLY F 1 98 ? 4.074 18.434 68.312 1.00 24.57 94 GLY F N 1
ATOM 9519 C CA . GLY F 1 98 ? 3.032 18.024 67.379 1.00 26.20 94 GLY F CA 1
ATOM 9520 C C . GLY F 1 98 ? 2.788 16.526 67.403 1.00 27.30 94 GLY F C 1
ATOM 9521 O O . GLY F 1 98 ? 3.317 15.800 68.263 1.00 28.14 94 GLY F O 1
ATOM 9522 N N . SER F 1 99 ? 1.971 16.076 66.456 1.00 28.70 95 SER F N 1
ATOM 9523 C CA . SER F 1 99 ? 1.644 14.667 66.300 1.00 30.16 95 SER F CA 1
ATOM 9524 C C . SER F 1 99 ? 2.463 14.129 65.106 1.00 29.96 95 SER F C 1
ATOM 9525 O O . SER F 1 99 ? 2.995 14.906 64.310 1.00 30.50 95 SER F O 1
ATOM 9528 N N . ALA F 1 100 ? 2.580 12.808 64.990 1.00 30.06 96 ALA F N 1
ATOM 9529 C CA . ALA F 1 100 ? 3.381 12.219 63.918 1.00 29.61 96 ALA F CA 1
ATOM 9530 C C . ALA F 1 100 ? 2.912 10.805 63.620 1.00 29.20 96 ALA F C 1
ATOM 9531 O O . ALA F 1 100 ? 2.305 10.157 64.476 1.00 29.74 96 ALA F O 1
ATOM 9533 N N . GLY F 1 101 ? 3.200 10.347 62.397 1.00 29.73 97 GLY F N 1
ATOM 9534 C CA . GLY F 1 101 ? 3.026 8.945 62.029 1.00 29.84 97 GLY F CA 1
ATOM 9535 C C . GLY F 1 101 ? 4.269 8.151 62.399 1.00 29.82 97 GLY F C 1
ATOM 9536 O O . GLY F 1 101 ? 5.382 8.558 62.064 1.00 28.32 97 GLY F O 1
ATOM 9537 N N . ALA F 1 102 ? 4.078 7.020 63.076 1.00 29.76 98 ALA F N 1
ATOM 9538 C CA . ALA F 1 102 ? 5.166 6.119 63.445 1.00 29.60 98 ALA F CA 1
ATOM 9539 C C . ALA F 1 102 ? 5.624 5.301 62.255 1.00 31.41 98 ALA F C 1
ATOM 9540 O O . ALA F 1 102 ? 4.810 4.669 61.573 1.00 33.37 98 ALA F O 1
ATOM 9542 N N . PHE F 1 103 ? 6.924 5.301 62.011 1.00 30.31 99 PHE F N 1
ATOM 9543 C CA . PHE F 1 103 ? 7.516 4.373 61.059 1.00 31.27 99 PHE F CA 1
ATOM 9544 C C . PHE F 1 103 ? 8.037 3.152 61.810 1.00 32.61 99 PHE F C 1
ATOM 9545 O O . PHE F 1 103 ? 7.996 2.058 61.279 1.00 33.99 99 PHE F O 1
ATOM 9553 N N . ASP F 1 104 ? 8.560 3.355 63.025 1.00 32.44 100 ASP F N 1
ATOM 9554 C CA . ASP F 1 104 ? 9.162 2.284 63.815 1.00 33.02 100 ASP F CA 1
ATOM 9555 C C . ASP F 1 104 ? 8.034 1.449 64.439 1.00 34.23 100 ASP F C 1
ATOM 9556 O O . ASP F 1 104 ? 7.208 1.995 65.139 1.00 32.78 100 ASP F O 1
ATOM 9561 N N . GLU F 1 105 ? 8.038 0.137 64.190 1.00 34.54 101 GLU F N 1
ATOM 9562 C CA . GLU F 1 105 ? 6.944 -0.778 64.582 1.00 36.16 101 GLU F CA 1
ATOM 9563 C C . GLU F 1 105 ? 6.832 -0.963 66.107 1.00 37.24 101 GLU F C 1
ATOM 9564 O O . GLU F 1 105 ? 5.793 -1.380 66.619 1.00 38.99 101 GLU F O 1
ATOM 9566 N N . SER F 1 106 ? 7.905 -0.654 66.832 1.00 37.45 102 SER F N 1
ATOM 9567 C CA . SER F 1 106 ? 7.891 -0.782 68.281 1.00 38.19 102 SER F CA 1
ATOM 9568 C C . SER F 1 106 ? 7.274 0.415 69.018 1.00 37.95 102 SER F C 1
ATOM 9569 O O . SER F 1 106 ? 7.087 0.364 70.240 1.00 37.63 102 SER F O 1
ATOM 9572 N N . LEU F 1 107 ? 6.923 1.474 68.282 1.00 36.27 103 LEU F N 1
ATOM 9573 C CA . LEU F 1 107 ? 6.281 2.644 68.892 1.00 36.53 103 LEU F CA 1
ATOM 9574 C C . LEU F 1 107 ? 4.788 2.436 69.067 1.00 39.41 103 LEU F C 1
ATOM 9575 O O . LEU F 1 107 ? 4.087 2.069 68.114 1.00 41.30 103 LEU F O 1
ATOM 9580 N N . LYS F 1 108 ? 4.300 2.717 70.272 1.00 40.39 104 LYS F N 1
ATOM 9581 C CA . LYS F 1 108 ? 2.864 2.689 70.544 1.00 42.83 104 LYS F CA 1
ATOM 9582 C C . LYS F 1 108 ? 2.252 4.086 70.368 1.00 41.49 104 LYS F C 1
ATOM 9583 O O . LYS F 1 108 ? 2.921 5.089 70.608 1.00 41.49 104 LYS F O 1
ATOM 9585 N N . LEU F 1 109 ? 0.989 4.139 69.947 1.00 40.61 105 LEU F N 1
ATOM 9586 C CA . LEU F 1 109 ? 0.191 5.373 70.016 1.00 39.93 105 LEU F CA 1
ATOM 9587 C C . LEU F 1 109 ? 0.410 6.123 71.345 1.00 39.24 105 LEU F C 1
ATOM 9588 O O . LEU F 1 109 ? 0.361 5.524 72.429 1.00 39.75 105 LEU F O 1
ATOM 9593 N N . GLY F 1 110 ? 0.689 7.420 71.267 1.00 37.85 106 GLY F N 1
ATOM 9594 C CA . GLY F 1 110 ? 1.000 8.213 72.465 1.00 37.55 106 GLY F CA 1
ATOM 9595 C C . GLY F 1 110 ? 2.441 8.155 72.979 1.00 38.01 106 GLY F C 1
ATOM 9596 O O . GLY F 1 110 ? 2.792 8.834 73.956 1.00 38.21 106 GLY F O 1
ATOM 9597 N N . ASP F 1 111 ? 3.293 7.347 72.350 1.00 36.09 107 ASP F N 1
ATOM 9598 C CA . ASP F 1 111 ? 4.722 7.407 72.674 1.00 35.19 107 ASP F CA 1
ATOM 9599 C C . ASP F 1 111 ? 5.283 8.787 72.280 1.00 31.74 107 ASP F C 1
ATOM 9600 O O . ASP F 1 111 ? 4.809 9.372 71.330 1.00 29.80 107 ASP F O 1
ATOM 9605 N N . ILE F 1 112 ? 6.255 9.295 73.033 1.00 28.99 108 ILE F N 1
ATOM 9606 C CA . ILE F 1 112 ? 6.912 10.562 72.692 1.00 28.38 108 ILE F CA 1
ATOM 9607 C C . ILE F 1 112 ? 8.143 10.254 71.832 1.00 25.63 108 ILE F C 1
ATOM 9608 O O . ILE F 1 112 ? 8.926 9.376 72.175 1.00 25.79 108 ILE F O 1
ATOM 9613 N N . VAL F 1 113 ? 8.264 10.920 70.690 1.00 23.27 109 VAL F N 1
ATOM 9614 C CA . VAL F 1 113 ? 9.516 10.841 69.915 1.00 21.40 109 VAL F CA 1
ATOM 9615 C C . VAL F 1 113 ? 10.252 12.170 70.030 1.00 20.18 109 VAL F C 1
ATOM 9616 O O . VAL F 1 113 ? 9.659 13.231 69.803 1.00 19.66 109 VAL F O 1
ATOM 9620 N N . ILE F 1 114 ? 11.514 12.100 70.438 1.00 18.90 110 ILE F N 1
ATOM 9621 C CA . ILE F 1 114 ? 12.385 13.257 70.528 1.00 18.43 110 ILE F CA 1
ATOM 9622 C C . ILE F 1 114 ? 13.269 13.242 69.266 1.00 17.69 110 ILE F C 1
ATOM 9623 O O . ILE F 1 114 ? 13.982 12.254 68.979 1.00 16.66 110 ILE F O 1
ATOM 9628 N N . GLY F 1 115 ? 13.174 14.315 68.493 1.00 16.45 111 GLY F N 1
ATOM 9629 C CA . GLY F 1 115 ? 13.828 14.348 67.200 1.00 16.75 111 GLY F CA 1
ATOM 9630 C C . GLY F 1 115 ? 15.259 14.803 67.267 1.00 16.60 111 GLY F C 1
ATOM 9631 O O . GLY F 1 115 ? 15.564 15.969 67.025 1.00 16.89 111 GLY F O 1
ATOM 9632 N N . MET F 1 116 ? 16.154 13.886 67.591 1.00 16.91 112 MET F N 1
ATOM 9633 C CA . MET F 1 116 ? 17.573 14.182 67.631 1.00 17.10 112 MET F CA 1
ATOM 9634 C C . MET F 1 116 ? 18.082 14.617 66.234 1.00 16.00 112 MET F C 1
ATOM 9635 O O . MET F 1 116 ? 18.972 15.468 66.095 1.00 15.67 112 MET F O 1
ATOM 9640 N N . GLY F 1 117 ? 17.536 14.006 65.198 1.00 15.05 113 GLY F N 1
ATOM 9641 C CA . GLY F 1 117 ? 17.927 14.314 63.858 1.00 14.52 113 GLY F CA 1
ATOM 9642 C C . GLY F 1 117 ? 16.656 14.393 63.037 1.00 14.44 113 GLY F C 1
ATOM 9643 O O . GLY F 1 117 ? 15.654 13.798 63.403 1.00 13.88 113 GLY F O 1
ATOM 9644 N N . ALA F 1 118 ? 16.716 15.121 61.919 1.00 14.05 114 ALA F N 1
ATOM 9645 C CA . ALA F 1 118 ? 15.598 15.144 60.976 1.00 14.06 114 ALA F CA 1
ATOM 9646 C C . ALA F 1 118 ? 16.091 14.928 59.557 1.00 13.84 114 ALA F C 1
ATOM 9647 O O . ALA F 1 118 ? 16.848 15.734 59.012 1.00 13.28 114 ALA F O 1
ATOM 9649 N N . CYS F 1 119 ? 15.658 13.826 58.969 1.00 14.32 115 CYS F N 1
ATOM 9650 C CA . CYS F 1 119 ? 15.777 13.592 57.512 1.00 15.10 115 CYS F CA 1
ATOM 9651 C C . CYS F 1 119 ? 14.762 14.492 56.777 1.00 15.53 115 CYS F C 1
ATOM 9652 O O . CYS F 1 119 ? 13.811 14.970 57.404 1.00 15.43 115 CYS F O 1
ATOM 9655 N N . TYR F 1 120 ? 14.943 14.737 55.478 1.00 16.24 116 TYR F N 1
ATOM 9656 C CA . TYR F 1 120 ? 14.069 15.720 54.771 1.00 18.04 116 TYR F CA 1
ATOM 9657 C C . TYR F 1 120 ? 14.078 15.563 53.264 1.00 19.48 116 TYR F C 1
ATOM 9658 O O . TYR F 1 120 ? 15.045 15.105 52.683 1.00 19.30 116 TYR F O 1
ATOM 9667 N N . ASP F 1 121 ? 12.960 15.930 52.658 1.00 23.23 117 ASP F N 1
ATOM 9668 C CA . ASP F 1 121 ? 12.866 16.195 51.223 1.00 27.12 117 ASP F CA 1
ATOM 9669 C C . ASP F 1 121 ? 13.408 17.593 51.022 1.00 29.36 117 ASP F C 1
ATOM 9670 O O . ASP F 1 121 ? 13.333 18.436 51.954 1.00 28.62 117 ASP F O 1
ATOM 9675 N N . SER F 1 122 ? 13.947 17.847 49.836 1.00 32.71 118 SER F N 1
ATOM 9676 C CA . SER F 1 122 ? 14.616 19.114 49.602 1.00 38.24 118 SER F CA 1
ATOM 9677 C C . SER F 1 122 ? 13.618 20.221 49.809 1.00 42.08 118 SER F C 1
ATOM 9678 O O . SER F 1 122 ? 12.464 20.159 49.345 1.00 45.81 118 SER F O 1
ATOM 9681 N N . ASN F 1 123 ? 14.074 21.216 50.552 1.00 44.69 119 ASN F N 1
ATOM 9682 C CA . ASN F 1 123 ? 13.282 22.368 50.882 1.00 47.71 119 ASN F CA 1
ATOM 9683 C C . ASN F 1 123 ? 14.017 23.628 50.407 1.00 48.23 119 ASN F C 1
ATOM 9684 O O . ASN F 1 123 ? 13.953 24.008 49.222 1.00 47.68 119 ASN F O 1
ATOM 9689 N N . PHE F 1 124 ? 14.722 24.257 51.333 1.00 44.96 120 PHE F N 1
ATOM 9690 C CA . PHE F 1 124 ? 15.466 25.460 51.039 1.00 46.34 120 PHE F CA 1
ATOM 9691 C C . PHE F 1 124 ? 16.905 25.311 51.505 1.00 42.08 120 PHE F C 1
ATOM 9692 O O . PHE F 1 124 ? 17.557 26.310 51.768 1.00 47.63 120 PHE F O 1
ATOM 9700 N N . GLU F 1 125 ? 17.416 24.083 51.609 1.00 38.73 121 GLU F N 1
ATOM 9701 C CA . GLU F 1 125 ? 18.852 23.934 51.843 1.00 36.14 121 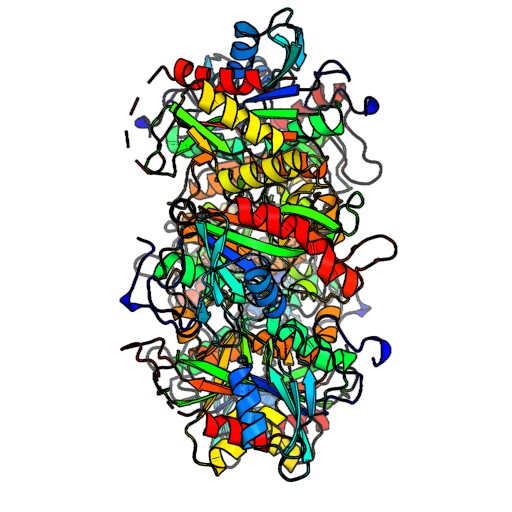GLU F CA 1
ATOM 9702 C C . GLU F 1 125 ? 19.684 24.459 50.667 1.00 34.33 121 GLU F C 1
ATOM 9703 O O . GLU F 1 125 ? 20.826 24.885 50.876 1.00 32.32 121 GLU F O 1
ATOM 9709 N N . ARG F 1 126 ? 19.114 24.456 49.454 1.00 32.72 122 ARG F N 1
ATOM 9710 C CA . ARG F 1 126 ? 19.838 24.929 48.248 1.00 33.52 122 ARG F CA 1
ATOM 9711 C C . ARG F 1 126 ? 20.243 26.380 48.412 1.00 32.36 122 ARG F C 1
ATOM 9712 O O . ARG F 1 126 ? 21.286 26.806 47.967 1.00 31.49 122 ARG F O 1
ATOM 9714 N N . GLN F 1 127 ? 19.411 27.134 49.103 1.00 32.11 123 GLN F N 1
ATOM 9715 C CA . GLN F 1 127 ? 19.687 28.530 49.316 1.00 33.82 123 GLN F CA 1
ATOM 9716 C C . GLN F 1 127 ? 20.928 28.796 50.244 1.00 32.79 123 GLN F C 1
ATOM 9717 O O . GLN F 1 127 ? 21.469 29.899 50.251 1.00 31.76 123 GLN F O 1
ATOM 9723 N N . TYR F 1 128 ? 21.402 27.780 50.974 1.00 28.99 124 T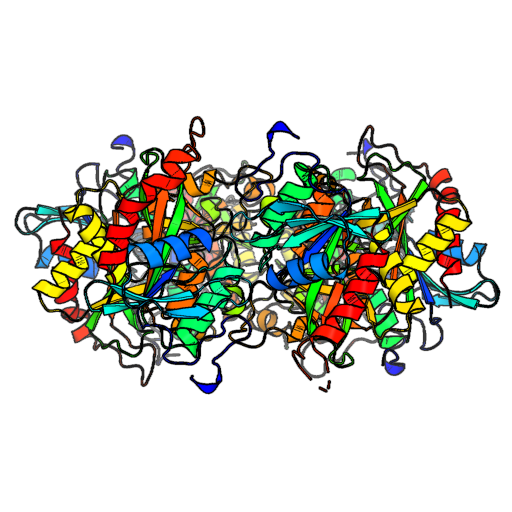YR F N 1
ATOM 9724 C CA . TYR F 1 128 ? 22.637 27.912 51.737 1.00 28.29 124 TYR F CA 1
ATOM 9725 C C . TYR F 1 128 ? 23.892 27.530 50.955 1.00 27.56 124 TYR F C 1
ATOM 9726 O O . TYR F 1 128 ? 25.003 27.711 51.472 1.00 27.95 124 TYR F O 1
ATOM 9735 N N . ASP F 1 129 ? 23.728 27.004 49.740 1.00 25.80 125 ASP F N 1
ATOM 9736 C CA . ASP F 1 129 ? 24.850 26.668 48.862 1.00 26.19 125 ASP F CA 1
ATOM 9737 C C . ASP F 1 129 ? 25.815 25.631 49.486 1.00 24.94 125 ASP F C 1
ATOM 9738 O O . ASP F 1 129 ? 27.024 25.778 49.447 1.00 24.00 125 ASP F O 1
ATOM 9743 N N . ILE F 1 130 ? 25.260 24.575 50.046 1.00 23.95 126 ILE F N 1
ATOM 9744 C CA . ILE F 1 130 ? 26.063 23.583 50.720 1.00 23.53 126 ILE F CA 1
ATOM 9745 C C . ILE F 1 130 ? 26.557 22.560 49.690 1.00 23.17 126 ILE F C 1
ATOM 9746 O O . ILE F 1 130 ? 25.755 21.983 48.976 1.00 22.85 126 ILE F O 1
ATOM 9751 N N . PRO F 1 131 ? 27.873 22.327 49.622 1.00 23.00 127 PRO F N 1
ATOM 9752 C CA . PRO F 1 131 ? 28.405 21.411 48.621 1.00 23.18 127 PRO F CA 1
ATOM 9753 C C . PRO F 1 131 ? 28.473 19.928 49.070 1.00 23.07 127 PRO F C 1
ATOM 9754 O O . PRO F 1 131 ? 29.508 19.255 48.868 1.00 24.82 127 PRO F O 1
ATOM 9758 N N . GLY F 1 132 ? 27.390 19.414 49.647 1.00 21.58 128 GLY F N 1
ATOM 9759 C CA . GLY F 1 132 ? 27.319 18.000 50.038 1.00 20.72 128 GLY F CA 1
ATOM 9760 C C . GLY F 1 132 ? 25.989 17.827 50.729 1.00 20.09 128 GLY F C 1
ATOM 9761 O O . GLY F 1 132 ? 25.108 18.670 50.588 1.00 19.94 128 GLY F O 1
ATOM 9762 N N . LYS F 1 133 ? 25.844 16.786 51.532 1.00 18.96 129 LYS F N 1
ATOM 9763 C CA . LYS F 1 133 ? 24.582 16.593 52.225 1.00 18.33 129 LYS F CA 1
ATOM 9764 C C . LYS F 1 133 ? 24.681 17.120 53.655 1.00 17.31 129 LYS F C 1
ATOM 9765 O O . LYS F 1 133 ? 25.555 16.689 54.435 1.00 16.47 129 LYS F O 1
ATOM 9771 N N . TYR F 1 134 ? 23.758 18.009 54.004 1.00 16.12 130 TYR F N 1
ATOM 9772 C CA . TYR F 1 134 ? 23.705 18.531 55.332 1.00 15.67 130 TYR F CA 1
ATOM 9773 C C . TYR F 1 134 ? 22.817 17.692 56.253 1.00 15.05 130 TYR F C 1
ATOM 9774 O O . TYR F 1 134 ? 21.656 17.431 55.940 1.00 14.63 130 TYR F O 1
ATOM 9783 N N . SER F 1 135 ? 23.341 17.320 57.416 1.00 14.42 131 SER F N 1
ATOM 9784 C CA . SER F 1 135 ? 22.540 16.529 58.363 1.00 14.19 131 SER F CA 1
ATOM 9785 C C . SER F 1 135 ? 21.891 17.474 59.383 1.00 13.99 131 SER F C 1
ATOM 9786 O O . SER F 1 135 ? 22.586 18.218 60.069 1.00 13.84 131 SER F O 1
ATOM 9789 N N . CYS F 1 136 ? 20.556 17.488 59.440 1.00 13.90 132 CYS F N 1
ATOM 9790 C CA . CYS F 1 136 ? 19.823 18.383 60.337 1.00 14.13 132 CYS F CA 1
ATOM 9791 C C . CYS F 1 136 ? 19.751 17.715 61.691 1.00 14.00 132 CYS F C 1
ATOM 9792 O O . CYS F 1 136 ? 19.182 16.638 61.814 1.00 14.15 132 CYS F O 1
ATOM 9795 N N . ILE F 1 137 ? 20.320 18.352 62.705 1.00 14.14 133 ILE F N 1
ATOM 9796 C CA . ILE F 1 137 ? 20.205 17.874 64.087 1.00 14.19 133 ILE F CA 1
ATOM 9797 C C . ILE F 1 137 ? 19.631 18.913 65.020 1.00 14.19 133 ILE F C 1
ATOM 9798 O O . ILE F 1 137 ? 19.737 20.109 64.777 1.00 14.30 133 ILE F O 1
ATOM 9803 N N . ALA F 1 138 ? 19.016 18.431 66.100 1.00 14.27 134 ALA F N 1
ATOM 9804 C CA . ALA F 1 138 ? 18.602 19.266 67.205 1.00 14.85 134 ALA F CA 1
ATOM 9805 C C . ALA F 1 138 ? 19.795 19.769 68.015 1.00 15.42 134 ALA F C 1
ATOM 9806 O O . ALA F 1 138 ? 20.896 19.256 67.914 1.00 15.54 134 ALA F O 1
ATOM 9808 N N . ASP F 1 139 ? 19.549 20.780 68.836 1.00 16.35 135 ASP F N 1
ATOM 9809 C CA . ASP F 1 139 ? 20.497 21.199 69.867 1.00 17.29 135 ASP F CA 1
ATOM 9810 C C . ASP F 1 139 ? 20.675 20.070 70.898 1.00 17.74 135 ASP F C 1
ATOM 9811 O O . ASP F 1 139 ? 19.680 19.554 71.427 1.00 17.99 135 ASP F O 1
ATOM 9816 N N . PHE F 1 140 ? 21.920 19.680 71.162 1.00 18.28 136 PHE F N 1
ATOM 9817 C CA . PHE F 1 140 ? 22.227 18.619 72.129 1.00 19.37 136 PHE F CA 1
ATOM 9818 C C . PHE F 1 140 ? 21.649 18.908 73.534 1.00 19.94 136 PHE F C 1
ATOM 9819 O O . PHE F 1 140 ? 21.002 18.048 74.144 1.00 19.19 136 PHE F O 1
ATOM 9827 N N . GLN F 1 141 ? 21.835 20.139 74.006 1.00 20.69 137 GLN F N 1
ATOM 9828 C CA . GLN F 1 141 ? 21.351 20.500 75.339 1.00 21.96 137 GLN F CA 1
ATOM 9829 C C . GLN F 1 141 ? 19.814 20.373 75.476 1.00 21.75 137 GLN F C 1
ATOM 9830 O O . GLN F 1 141 ? 19.343 19.784 76.457 1.00 22.57 137 GLN F O 1
ATOM 9836 N N . LEU F 1 142 ? 19.029 20.876 74.519 1.00 20.46 138 LEU F N 1
ATOM 9837 C CA . LEU F 1 142 ? 17.559 20.708 74.595 1.00 21.00 138 LEU F CA 1
ATOM 9838 C C . LEU F 1 142 ? 17.185 19.245 74.535 1.00 21.81 138 LEU F C 1
ATOM 9839 O O . LEU F 1 142 ? 16.308 18.762 75.269 1.00 22.11 138 LEU F O 1
ATOM 9844 N N . CYS F 1 143 ? 17.874 18.528 73.666 1.00 22.39 139 CYS F N 1
ATOM 9845 C CA . CYS F 1 143 ? 17.671 17.112 73.524 1.00 24.23 139 CYS F CA 1
ATOM 9846 C C . CYS F 1 143 ? 17.941 16.385 74.841 1.00 24.47 139 CYS F C 1
ATOM 9847 O O . CYS F 1 143 ? 17.127 15.589 75.289 1.00 24.31 139 CYS F O 1
ATOM 9850 N N . ARG F 1 144 ? 19.086 16.653 75.458 1.00 25.43 140 ARG F N 1
ATOM 9851 C CA . ARG F 1 144 ? 19.432 16.067 76.776 1.00 27.10 140 ARG F CA 1
ATOM 9852 C C . ARG F 1 144 ? 18.429 16.439 77.886 1.00 27.09 140 ARG F C 1
ATOM 9853 O O . ARG F 1 144 ? 17.987 15.571 78.657 1.00 27.73 140 ARG F O 1
ATOM 9861 N N . GLU F 1 145 ? 18.023 17.707 77.946 1.00 26.55 141 GLU F N 1
ATOM 9862 C CA . GLU F 1 145 ? 17.002 18.129 78.921 1.00 27.18 141 GLU F CA 1
ATOM 9863 C C . GLU F 1 145 ? 15.628 17.458 78.680 1.00 25.20 141 GLU F C 1
ATOM 9864 O O . GLU F 1 145 ? 14.942 17.074 79.637 1.00 24.42 141 GLU F O 1
ATOM 9870 N N . ALA F 1 146 ? 15.249 17.277 77.415 1.00 23.24 142 ALA F N 1
ATOM 9871 C CA . ALA F 1 146 ? 13.957 16.624 77.084 1.00 23.01 142 ALA F CA 1
ATOM 9872 C C . ALA F 1 146 ? 13.963 15.140 77.501 1.00 24.53 142 ALA F C 1
ATOM 9873 O O . ALA F 1 146 ? 12.974 14.649 78.057 1.00 24.52 142 ALA F O 1
ATOM 9875 N N . VAL F 1 147 ? 15.071 14.445 77.232 1.00 24.36 143 VAL F N 1
ATOM 9876 C CA . VAL F 1 147 ? 15.252 13.076 77.693 1.00 26.52 143 VAL F CA 1
ATOM 9877 C C . VAL F 1 147 ? 15.253 12.950 79.232 1.00 28.63 143 VAL F C 1
ATOM 9878 O O . VAL F 1 147 ? 14.478 12.172 79.776 1.00 30.31 143 VAL F O 1
ATOM 9882 N N . ASP F 1 148 ? 16.106 13.712 79.921 1.00 30.67 144 ASP F N 1
ATOM 9883 C CA . ASP F 1 148 ? 16.120 13.770 81.394 1.00 33.25 144 ASP F CA 1
ATOM 9884 C C . ASP F 1 148 ? 14.728 13.992 81.932 1.00 34.65 144 ASP F C 1
ATOM 9885 O O . ASP F 1 148 ? 14.338 13.377 82.940 1.00 36.97 144 ASP F O 1
ATOM 9890 N N . ALA F 1 149 ? 13.970 14.882 81.291 1.00 34.18 145 ALA F N 1
ATOM 9891 C CA . ALA F 1 149 ? 12.625 15.195 81.802 1.00 35.61 145 ALA F CA 1
ATOM 9892 C C . ALA F 1 149 ? 11.640 14.042 81.653 1.00 37.52 145 ALA F C 1
ATOM 9893 O O . ALA F 1 149 ? 10.898 13.754 82.591 1.00 37.86 145 ALA F O 1
ATOM 9895 N N . ALA F 1 150 ? 11.634 13.398 80.486 1.00 36.76 146 ALA F N 1
ATOM 9896 C CA . ALA F 1 150 ? 10.805 12.208 80.244 1.00 38.92 146 ALA F CA 1
ATOM 9897 C C . ALA F 1 150 ? 11.175 11.079 81.217 1.00 39.94 146 ALA F C 1
ATOM 9898 O O . ALA F 1 150 ? 10.300 10.419 81.781 1.00 40.49 146 ALA F O 1
ATOM 9900 N N . GLU F 1 151 ? 12.480 10.876 81.405 1.00 40.66 147 GLU F N 1
ATOM 9901 C CA . GLU F 1 151 ? 12.997 9.860 82.320 1.00 43.22 147 GLU F CA 1
ATOM 9902 C C . GLU F 1 151 ? 12.600 10.181 83.761 1.00 45.19 147 GLU F C 1
ATOM 9903 O O . GLU F 1 151 ? 12.160 9.286 84.469 1.00 47.74 147 GLU F O 1
ATOM 9905 N N . LYS F 1 152 ? 12.695 11.455 84.166 1.00 44.93 148 LYS F N 1
ATOM 9906 C CA . LYS F 1 152 ? 12.287 11.896 85.511 1.00 47.10 148 LYS F CA 1
ATOM 9907 C C . LYS F 1 152 ? 10.802 11.685 85.746 1.00 48.60 148 LYS F C 1
ATOM 9908 O O . LYS F 1 152 ? 10.419 11.205 86.817 1.00 52.76 148 LYS F O 1
ATOM 9910 N N . LEU F 1 153 ? 9.977 12.034 84.752 1.00 45.68 149 LEU F N 1
ATOM 9911 C CA . LEU F 1 153 ? 8.528 11.858 84.846 1.00 44.13 149 LEU F CA 1
ATOM 9912 C C . LEU F 1 153 ? 8.072 10.437 84.503 1.00 44.93 149 LEU F C 1
ATOM 9913 O O . LEU F 1 153 ? 6.874 10.156 84.541 1.00 46.73 149 LEU F O 1
ATOM 9918 N N . GLY F 1 154 ? 9.015 9.559 84.155 1.00 44.36 150 GLY F N 1
ATOM 9919 C CA . GLY F 1 154 ? 8.712 8.161 83.807 1.00 46.24 150 GLY F CA 1
ATOM 9920 C C . GLY F 1 154 ? 7.803 7.898 82.601 1.00 46.23 150 GLY F C 1
ATOM 9921 O O . GLY F 1 154 ? 7.116 6.870 82.542 1.00 44.55 150 GLY F O 1
ATOM 9922 N N . TYR F 1 155 ? 7.830 8.802 81.619 1.00 46.29 151 TYR F N 1
ATOM 9923 C CA . TYR F 1 155 ? 7.046 8.638 80.390 1.00 44.57 151 TYR F CA 1
ATOM 9924 C C . TYR F 1 155 ? 7.792 7.822 79.341 1.00 42.64 151 TYR F C 1
ATOM 9925 O O . TYR F 1 155 ? 9.017 7.814 79.306 1.00 41.73 151 TYR F O 1
ATOM 9934 N N . ARG F 1 156 ? 7.052 7.146 78.469 1.00 41.06 152 ARG F N 1
ATOM 9935 C CA . ARG F 1 156 ? 7.694 6.389 77.414 1.00 39.10 152 ARG F CA 1
ATOM 9936 C C . ARG F 1 156 ? 8.130 7.255 76.230 1.00 35.49 152 ARG F C 1
ATOM 9937 O O . ARG F 1 156 ? 7.361 8.043 75.702 1.00 33.72 152 ARG F O 1
ATOM 9945 N N . TYR F 1 157 ? 9.386 7.119 75.832 1.00 32.14 153 TYR F N 1
ATOM 9946 C CA . TYR F 1 157 ? 9.884 7.954 74.745 1.00 29.33 153 TYR F CA 1
ATOM 9947 C C . TYR F 1 157 ? 10.917 7.165 73.951 1.00 27.42 153 TYR F C 1
ATOM 9948 O O . TYR F 1 157 ? 11.411 6.156 74.419 1.00 27.17 153 TYR F O 1
ATOM 9957 N N . LYS F 1 158 ? 11.220 7.629 72.744 1.00 25.57 154 LYS F N 1
ATOM 9958 C CA . LYS F 1 158 ? 12.375 7.154 71.987 1.00 24.76 154 LYS F CA 1
ATOM 9959 C C . LYS F 1 158 ? 13.067 8.412 71.417 1.00 23.70 154 LYS F C 1
ATOM 9960 O O . LYS F 1 158 ? 12.389 9.359 71.043 1.00 23.81 154 LYS F O 1
ATOM 9962 N N . VAL F 1 159 ? 14.390 8.460 71.409 1.00 22.68 155 VAL F N 1
ATOM 9963 C CA . VAL F 1 159 ? 15.082 9.570 70.754 1.00 21.69 155 VAL F CA 1
ATOM 9964 C C . VAL F 1 159 ? 15.808 9.034 69.527 1.00 20.96 155 VAL F C 1
ATOM 9965 O O . VAL F 1 159 ? 16.438 7.966 69.573 1.00 20.67 155 VAL F O 1
ATOM 9969 N N . GLY F 1 160 ? 15.670 9.730 68.409 1.00 19.25 156 GLY F N 1
ATOM 9970 C CA . GLY F 1 160 ? 16.356 9.308 67.180 1.00 17.83 156 GLY F CA 1
ATOM 9971 C C . GLY F 1 160 ? 15.971 10.173 65.982 1.00 16.88 156 GLY F C 1
ATOM 9972 O O . GLY F 1 160 ? 15.749 11.372 66.133 1.00 16.39 156 GLY F O 1
ATOM 9973 N N . ASN F 1 161 ? 15.886 9.564 64.809 1.00 16.26 157 ASN F N 1
ATOM 9974 C CA . ASN F 1 161 ? 15.736 10.300 63.561 1.00 16.39 157 ASN F CA 1
ATOM 9975 C C . ASN F 1 161 ? 14.265 10.419 63.248 1.00 16.20 157 ASN F C 1
ATOM 9976 O O . ASN F 1 161 ? 13.536 9.439 63.401 1.00 16.72 157 ASN F O 1
ATOM 9981 N N . ILE F 1 162 ? 13.809 11.614 62.889 1.00 15.41 158 ILE F N 1
ATOM 9982 C CA . ILE F 1 162 ? 12.500 11.764 62.285 1.00 15.76 158 ILE F CA 1
ATOM 9983 C C . ILE F 1 162 ? 12.628 12.156 60.825 1.00 15.67 158 ILE F C 1
ATOM 9984 O O . ILE F 1 162 ? 13.734 12.433 60.345 1.00 14.80 158 ILE F O 1
ATOM 9989 N N . TYR F 1 163 ? 11.496 12.178 60.119 1.00 15.89 159 TYR F N 1
ATOM 9990 C CA . TYR F 1 163 ? 11.504 12.548 58.701 1.00 15.98 159 TYR F CA 1
ATOM 9991 C C . TYR F 1 163 ? 10.526 13.662 58.429 1.00 15.69 159 TYR F C 1
ATOM 9992 O O . TYR F 1 163 ? 9.339 13.553 58.765 1.00 15.91 159 TYR F O 1
ATOM 10001 N N . SER F 1 164 ? 11.048 14.735 57.848 1.00 15.10 160 SER F N 1
ATOM 10002 C CA . SER F 1 164 ? 10.273 15.937 57.562 1.00 15.37 160 SER F CA 1
ATOM 10003 C C . SER F 1 164 ? 9.909 15.880 56.072 1.00 15.70 160 SER F C 1
ATOM 10004 O O . SER F 1 164 ? 10.716 16.265 55.222 1.00 15.06 160 SER F O 1
ATOM 10007 N N . ALA F 1 165 ? 8.699 15.405 55.773 1.00 16.17 161 ALA F N 1
ATOM 10008 C CA . ALA F 1 165 ? 8.270 15.215 54.375 1.00 17.13 161 ALA F CA 1
ATOM 10009 C C . ALA F 1 165 ? 7.663 16.494 53.803 1.00 17.79 161 ALA F C 1
ATOM 10010 O O . ALA F 1 165 ? 7.198 17.346 54.562 1.00 17.77 161 ALA F O 1
ATOM 10012 N N . ASN F 1 166 ? 7.639 16.611 52.479 1.00 18.70 162 ASN F N 1
ATOM 10013 C CA . ASN F 1 166 ? 6.917 17.679 51.802 1.00 20.28 162 ASN F CA 1
ATOM 10014 C C . ASN F 1 166 ? 5.462 17.313 51.452 1.00 20.42 162 ASN F C 1
ATOM 10015 O O . ASN F 1 166 ? 4.709 18.134 50.939 1.00 20.24 162 ASN F O 1
ATOM 10020 N N . TYR F 1 167 ? 5.084 16.084 51.734 1.00 20.86 163 TYR F N 1
ATOM 10021 C CA . TYR F 1 167 ? 3.748 15.574 51.361 1.00 22.55 163 TYR F CA 1
ATOM 10022 C C . TYR F 1 167 ? 3.090 14.930 52.557 1.00 21.95 163 TYR F C 1
ATOM 10023 O O . TYR F 1 167 ? 3.749 14.424 53.451 1.00 21.82 163 TYR F O 1
ATOM 10032 N N . PHE F 1 168 ? 1.774 15.011 52.590 1.00 22.36 164 PHE F N 1
ATOM 10033 C CA . PHE F 1 168 ? 0.973 14.285 53.540 1.00 22.77 164 PHE F CA 1
ATOM 10034 C C . PHE F 1 168 ? 0.416 13.090 52.775 1.00 23.99 164 PHE F C 1
ATOM 10035 O O . PHE F 1 168 ? 0.407 11.985 53.290 1.00 25.30 164 PHE F O 1
ATOM 10043 N N . TYR F 1 169 ? -0.065 13.328 51.550 1.00 24.17 165 TYR F N 1
ATOM 10044 C CA . TYR F 1 169 ? -0.590 12.266 50.694 1.00 25.50 165 TYR F CA 1
ATOM 10045 C C . TYR F 1 169 ? 0.486 11.788 49.734 1.00 27.75 165 TYR F C 1
ATOM 10046 O O . TYR F 1 169 ? 1.035 12.579 48.967 1.00 28.05 165 TYR F O 1
ATOM 10055 N N . ASP F 1 170 ? 0.801 10.503 49.789 1.00 30.66 166 ASP F N 1
ATOM 10056 C CA . ASP F 1 170 ? 1.890 9.942 48.975 1.00 34.96 166 ASP F CA 1
ATOM 10057 C C . ASP F 1 170 ? 1.333 9.428 47.637 1.00 36.73 166 ASP F C 1
ATOM 10058 O O . ASP F 1 170 ? 0.429 8.598 47.633 1.00 38.78 166 ASP F O 1
ATOM 10063 N N . ASP F 1 171 ? 1.849 9.932 46.512 1.00 39.32 167 ASP F N 1
ATOM 10064 C CA . ASP F 1 171 ? 1.439 9.431 45.186 1.00 43.78 167 ASP F CA 1
ATOM 10065 C C . ASP F 1 171 ? 1.919 7.991 44.972 1.00 44.48 167 ASP F C 1
ATOM 10066 O O . ASP F 1 171 ? 1.337 7.265 44.186 1.00 45.85 167 ASP F O 1
ATOM 10071 N N . GLY F 1 172 ? 2.959 7.579 45.690 1.00 45.06 168 GLY F N 1
ATOM 10072 C CA . GLY F 1 172 ? 3.393 6.180 45.682 1.00 46.63 168 GLY F CA 1
ATOM 10073 C C . GLY F 1 172 ? 3.368 5.550 47.069 1.00 47.97 168 GLY F C 1
ATOM 10074 O O . GLY F 1 172 ? 2.438 5.767 47.843 1.00 48.10 168 GLY F O 1
ATOM 10075 N N . ASP F 1 173 ? 4.373 4.729 47.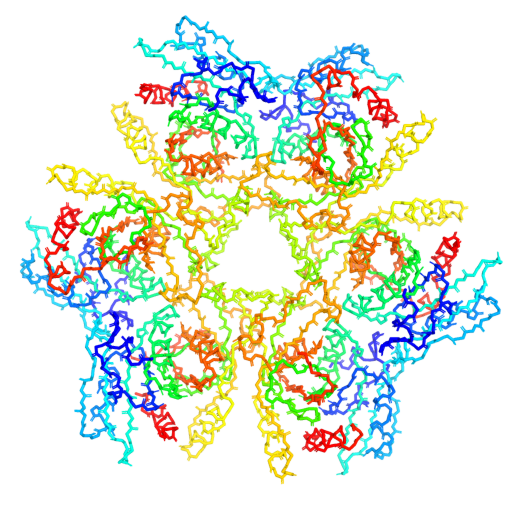365 1.00 45.95 169 ASP F N 1
ATOM 10076 C CA . ASP F 1 173 ? 4.704 4.399 48.751 1.00 44.47 169 ASP F CA 1
ATOM 10077 C C . ASP F 1 173 ? 6.203 4.538 48.891 1.00 40.60 169 ASP F C 1
ATOM 10078 O O . ASP F 1 173 ? 6.968 3.693 48.431 1.00 38.51 169 ASP F O 1
ATOM 10083 N N . HIS F 1 174 ? 6.596 5.621 49.538 1.00 37.25 170 HIS F N 1
ATOM 10084 C CA . HIS F 1 174 ? 7.978 6.002 49.644 1.00 36.75 170 HIS F CA 1
ATOM 10085 C C . HIS F 1 174 ? 8.470 5.855 51.043 1.00 34.84 170 HIS F C 1
ATOM 10086 O O . HIS F 1 174 ? 9.506 6.391 51.372 1.00 36.33 170 HIS F O 1
ATOM 10093 N N . SER F 1 175 ? 7.753 5.116 51.878 1.00 33.83 171 SER F N 1
ATOM 10094 C CA . SER F 1 175 ? 8.116 5.055 53.288 1.00 33.16 171 SER F CA 1
ATOM 10095 C C . SER F 1 175 ? 9.129 3.955 53.587 1.00 31.94 171 SER F C 1
ATOM 10096 O O . SER F 1 175 ? 9.826 4.016 54.614 1.00 30.16 171 SER F O 1
ATOM 10099 N N . GLY F 1 176 ? 9.183 2.947 52.708 1.00 30.38 172 GLY F N 1
ATOM 10100 C CA . GLY F 1 176 ? 10.019 1.750 52.915 1.00 27.92 172 GLY F CA 1
ATOM 10101 C C . GLY F 1 176 ? 11.489 2.049 53.143 1.00 26.10 172 GLY F C 1
ATOM 10102 O O . GLY F 1 176 ? 12.117 1.512 54.059 1.00 25.35 172 GLY F O 1
ATOM 10103 N N . ALA F 1 177 ? 12.064 2.922 52.332 1.00 24.83 173 ALA F N 1
ATOM 10104 C CA . ALA F 1 177 ? 13.482 3.251 52.532 1.00 23.36 173 ALA F CA 1
ATOM 10105 C C . ALA F 1 177 ? 13.778 3.920 53.893 1.00 22.35 173 ALA F C 1
ATOM 10106 O O . ALA F 1 177 ? 14.809 3.676 54.517 1.00 21.08 173 ALA F O 1
ATOM 10108 N N . TRP F 1 178 ? 12.861 4.747 54.373 1.00 21.47 174 TRP F N 1
ATOM 10109 C CA . TRP F 1 178 ? 13.094 5.472 55.621 1.00 20.10 174 TRP F CA 1
ATOM 10110 C C . TRP F 1 178 ? 12.992 4.505 56.778 1.00 20.11 174 TRP F C 1
ATOM 10111 O O . TRP F 1 178 ? 13.784 4.543 57.726 1.00 18.81 174 TRP F O 1
ATOM 10122 N N . LYS F 1 179 ? 12.017 3.608 56.684 1.00 20.81 175 LYS F N 1
ATOM 10123 C CA . LYS F 1 179 ? 11.845 2.543 57.672 1.00 22.20 175 LYS F CA 1
ATOM 10124 C C . LYS F 1 179 ? 13.109 1.671 57.781 1.00 21.51 175 LYS F C 1
ATOM 10125 O O . LYS F 1 179 ? 13.589 1.401 58.890 1.00 21.30 175 LYS F O 1
ATOM 10131 N N . LYS F 1 180 ? 13.645 1.262 56.636 1.00 20.90 176 LYS F N 1
ATOM 10132 C CA . LYS F 1 180 ? 14.890 0.478 56.624 1.00 21.24 176 LYS F CA 1
ATOM 10133 C C . LYS F 1 180 ? 16.071 1.229 57.279 1.00 20.53 176 LYS F C 1
ATOM 10134 O O . LYS F 1 180 ? 16.923 0.592 57.878 1.00 20.30 176 LYS F O 1
ATOM 10136 N N . MET F 1 181 ? 16.100 2.564 57.167 1.00 20.05 177 MET F N 1
ATOM 10137 C CA . MET F 1 181 ? 17.162 3.389 57.760 1.00 20.83 177 MET F CA 1
ATOM 10138 C C . MET F 1 181 ? 17.001 3.650 59.265 1.00 20.38 177 MET F C 1
ATOM 10139 O O . MET F 1 181 ? 17.822 4.341 59.879 1.00 20.17 177 MET F O 1
ATOM 10144 N N . GLY F 1 182 ? 15.919 3.153 59.850 1.00 19.97 178 GLY F N 1
ATOM 10145 C CA . GLY F 1 182 ? 15.698 3.349 61.282 1.00 19.64 178 GLY F CA 1
ATOM 10146 C C . GLY F 1 182 ? 14.996 4.632 61.658 1.00 18.87 178 GLY F C 1
ATOM 10147 O O . GLY F 1 182 ? 14.910 4.978 62.833 1.00 19.39 178 GLY F O 1
ATOM 10148 N N . VAL F 1 183 ? 14.473 5.358 60.684 1.00 18.46 179 VAL F N 1
ATOM 10149 C CA . VAL F 1 183 ? 13.730 6.584 61.016 1.00 17.99 179 VAL F CA 1
ATOM 10150 C C . VAL F 1 183 ? 12.485 6.253 61.889 1.00 18.55 179 VAL F C 1
ATOM 10151 O O . VAL F 1 183 ? 11.760 5.283 61.605 1.00 18.80 179 VAL F O 1
ATOM 10155 N N . LEU F 1 184 ? 12.252 7.040 62.939 1.00 17.98 180 LEU F N 1
ATOM 10156 C CA . LEU F 1 184 ? 11.198 6.714 63.927 1.00 18.90 180 LEU F CA 1
ATOM 10157 C C . LEU F 1 184 ? 9.797 7.113 63.515 1.00 19.03 180 LEU F C 1
ATOM 10158 O O . LEU F 1 184 ? 8.854 6.370 63.769 1.00 19.33 180 LEU F O 1
ATOM 10163 N N . ALA F 1 185 ? 9.664 8.263 62.852 1.00 18.71 181 ALA F N 1
ATOM 10164 C CA . ALA F 1 185 ? 8.355 8.913 62.678 1.00 18.79 181 ALA F CA 1
ATOM 10165 C C . ALA F 1 185 ? 8.409 9.979 61.588 1.00 18.55 181 ALA F C 1
ATOM 10166 O O . ALA F 1 185 ? 9.488 10.503 61.261 1.00 18.13 181 ALA F O 1
ATOM 10168 N N . VAL F 1 186 ? 7.250 10.306 61.021 1.00 18.81 182 VAL F N 1
ATOM 10169 C CA . VAL F 1 186 ? 7.172 11.295 59.943 1.00 18.44 182 VAL F CA 1
ATOM 10170 C C . VAL F 1 186 ? 6.324 12.500 60.347 1.00 18.92 182 VAL F C 1
ATOM 10171 O O . VAL F 1 186 ? 5.229 12.369 60.957 1.00 19.13 182 VAL F O 1
ATOM 10175 N N . GLU F 1 187 ? 6.845 13.676 60.031 1.00 18.38 183 GLU F N 1
ATOM 10176 C CA . GLU F 1 187 ? 6.076 14.915 60.156 1.00 18.77 183 GLU F CA 1
ATOM 10177 C C . GLU F 1 187 ? 6.446 15.806 58.960 1.00 17.98 183 GLU F C 1
ATOM 10178 O O . GLU F 1 187 ? 6.903 15.274 57.938 1.00 16.97 183 GLU F O 1
ATOM 10184 N N . MET F 1 188 ? 6.308 17.130 59.063 1.00 17.30 184 MET F N 1
ATOM 10185 C CA . MET F 1 188 ? 6.564 17.970 57.874 1.00 17.10 184 MET F CA 1
ATOM 10186 C C . MET F 1 188 ? 7.351 19.253 58.067 1.00 17.20 184 MET F C 1
ATOM 10187 O O . MET F 1 188 ? 7.384 20.119 57.141 1.00 17.48 184 MET F O 1
ATOM 10192 N N . GLU F 1 189 ? 8.004 19.399 59.219 1.00 16.66 185 GLU F N 1
ATOM 10193 C CA . GLU F 1 189 ? 8.568 20.698 59.597 1.00 16.63 185 GLU F CA 1
ATOM 10194 C C . GLU F 1 189 ? 9.975 20.730 60.195 1.00 16.37 185 GLU F C 1
ATOM 10195 O O . GLU F 1 189 ? 10.722 21.693 59.946 1.00 16.64 185 GLU F O 1
ATOM 10201 N N . ALA F 1 190 ? 10.306 19.722 61.009 1.00 15.53 186 ALA F N 1
ATOM 10202 C CA . ALA F 1 190 ? 11.467 19.769 61.900 1.00 14.91 186 ALA F CA 1
ATOM 10203 C C . ALA F 1 190 ? 12.763 20.170 61.200 1.00 14.48 186 ALA F C 1
ATOM 10204 O O . ALA F 1 190 ? 13.520 21.027 61.713 1.00 14.10 186 ALA F O 1
ATOM 10206 N N . ALA F 1 191 ? 13.007 19.591 60.025 1.00 14.04 187 ALA F N 1
ATOM 10207 C CA . ALA F 1 191 ? 14.311 19.791 59.385 1.00 14.05 187 ALA F CA 1
ATOM 10208 C C . ALA F 1 191 ? 14.577 21.265 59.073 1.00 13.91 187 ALA F C 1
ATOM 10209 O O . ALA F 1 191 ? 15.713 21.713 59.223 1.00 13.51 187 ALA F O 1
ATOM 10211 N N . ALA F 1 192 ? 13.542 21.988 58.625 1.00 13.69 188 ALA F N 1
ATOM 10212 C CA . ALA F 1 192 ? 13.666 23.429 58.353 1.00 13.59 188 ALA F CA 1
ATOM 10213 C C . ALA F 1 192 ? 14.033 24.178 59.619 1.00 13.14 188 ALA F C 1
ATOM 10214 O O . ALA F 1 192 ? 14.944 25.015 59.627 1.00 12.97 188 ALA F O 1
ATOM 10216 N N . LEU F 1 193 ? 13.308 23.897 60.703 1.00 12.84 189 LEU F N 1
ATOM 10217 C CA . LEU F 1 193 ? 13.632 24.502 61.981 1.00 12.73 189 LEU F CA 1
ATOM 10218 C C . LEU F 1 193 ? 15.120 24.295 62.419 1.00 12.73 189 LEU F C 1
ATOM 10219 O O . LEU F 1 193 ? 15.793 25.239 62.901 1.00 12.45 189 LEU F O 1
ATOM 10224 N N . TYR F 1 194 ? 15.599 23.057 62.277 1.00 12.66 190 TYR F N 1
ATOM 10225 C CA . TYR F 1 194 ? 16.945 22.669 62.745 1.00 13.19 190 TYR F CA 1
ATOM 10226 C C . TYR F 1 194 ? 17.965 23.415 61.939 1.00 13.78 190 TYR F C 1
ATOM 10227 O O . TYR F 1 194 ? 18.956 23.897 62.480 1.00 14.50 190 TYR F O 1
ATOM 10236 N N . MET F 1 195 ? 17.746 23.498 60.636 1.00 14.45 191 MET F N 1
ATOM 10237 C CA . MET F 1 195 ? 18.684 24.214 59.752 1.00 15.64 191 MET F CA 1
ATOM 10238 C C . MET F 1 195 ? 18.806 25.687 60.051 1.00 14.78 191 MET F C 1
ATOM 10239 O O . MET F 1 195 ? 19.897 26.238 60.081 1.00 14.38 191 MET F O 1
ATOM 10244 N N . ILE F 1 196 ? 17.645 26.330 60.201 1.00 14.37 192 ILE F N 1
ATOM 10245 C CA . ILE F 1 196 ? 17.578 27.748 60.505 1.00 14.15 192 ILE F CA 1
ATOM 10246 C C . ILE F 1 196 ? 18.219 28.004 61.874 1.00 13.87 192 ILE F C 1
ATOM 10247 O O . ILE F 1 196 ? 18.982 28.963 62.004 1.00 13.80 192 ILE F O 1
ATOM 10252 N N . ALA F 1 197 ? 17.899 27.163 62.870 1.00 13.42 193 ALA F N 1
ATOM 10253 C CA . ALA F 1 197 ? 18.515 27.277 64.210 1.00 13.67 193 ALA F CA 1
ATOM 10254 C C . ALA F 1 197 ? 20.044 27.168 64.140 1.00 13.84 193 ALA F C 1
ATOM 10255 O O . ALA F 1 197 ? 20.775 27.940 64.764 1.00 14.12 193 ALA F O 1
ATOM 10257 N N . ALA F 1 198 ? 20.521 26.187 63.389 1.00 14.05 194 ALA F N 1
ATOM 10258 C CA . ALA F 1 198 ? 21.955 25.944 63.294 1.00 14.68 194 ALA F CA 1
ATOM 10259 C C . ALA F 1 198 ? 22.656 27.161 62.650 1.00 15.85 194 ALA F C 1
ATOM 10260 O O . ALA F 1 198 ? 23.694 27.615 63.128 1.00 16.35 194 ALA F O 1
ATOM 10262 N N . ARG F 1 199 ? 22.045 27.728 61.607 1.00 16.44 195 ARG F N 1
ATOM 10263 C CA . ARG F 1 199 ? 22.644 28.855 60.911 1.00 17.66 195 ARG F CA 1
ATOM 10264 C C . ARG F 1 199 ? 22.686 30.056 61.867 1.00 18.18 195 ARG F C 1
ATOM 10265 O O . ARG F 1 199 ? 23.684 30.793 61.882 1.00 18.21 195 ARG F O 1
ATOM 10273 N N . ALA F 1 200 ? 21.634 30.220 62.682 1.00 17.40 196 ALA F N 1
ATOM 10274 C CA . ALA F 1 200 ? 21.558 31.322 63.646 1.00 18.41 196 ALA F CA 1
ATOM 10275 C C . ALA F 1 200 ? 22.359 31.118 64.955 1.00 19.25 196 ALA F C 1
ATOM 10276 O O . ALA F 1 200 ? 22.427 32.049 65.755 1.00 19.90 196 ALA F O 1
ATOM 10278 N N . ARG F 1 201 ? 22.923 29.920 65.173 1.00 19.00 197 ARG F N 1
ATOM 10279 C CA . ARG F 1 201 ? 23.568 29.538 66.427 1.00 19.63 197 ARG F CA 1
ATOM 10280 C C . ARG F 1 201 ? 22.586 29.599 67.609 1.00 19.54 197 ARG F C 1
ATOM 10281 O O . ARG F 1 201 ? 22.922 30.118 68.673 1.00 19.64 197 ARG F O 1
ATOM 10289 N N . LYS F 1 202 ? 21.379 29.088 67.397 1.00 18.76 198 LYS F N 1
ATOM 10290 C CA . LYS F 1 202 ? 20.331 29.112 68.386 1.00 18.67 198 LYS F CA 1
ATOM 10291 C C . LYS F 1 202 ? 19.895 27.657 68.579 1.00 18.59 198 LYS F C 1
ATOM 10292 O O . LYS F 1 202 ? 20.377 26.759 67.896 1.00 18.79 198 LYS F O 1
ATOM 10298 N N . GLN F 1 203 ? 19.008 27.419 69.520 1.00 18.30 199 GLN F N 1
ATOM 10299 C CA . GLN F 1 203 ? 18.657 26.060 69.917 1.00 18.04 199 GLN F CA 1
ATOM 10300 C C . GLN F 1 203 ? 17.246 25.709 69.439 1.00 17.25 199 GLN F C 1
ATOM 10301 O O . GLN F 1 203 ? 16.308 26.475 69.624 1.00 16.68 199 GLN F O 1
ATOM 10307 N N . ALA F 1 204 ? 17.094 24.522 68.864 1.00 16.63 200 ALA F N 1
ATOM 10308 C CA . ALA F 1 204 ? 15.796 24.044 68.492 1.00 16.19 200 ALA F CA 1
ATOM 10309 C C . ALA F 1 204 ? 15.701 22.568 68.821 1.00 16.28 200 ALA F C 1
ATOM 10310 O O . ALA F 1 204 ? 16.714 21.837 68.847 1.00 15.90 200 ALA F O 1
ATOM 10312 N N . LEU F 1 205 ? 14.476 22.134 69.054 1.00 16.37 201 LEU F N 1
ATOM 10313 C CA . LEU F 1 205 ? 14.160 20.728 69.236 1.00 17.11 201 LEU F CA 1
ATOM 10314 C C . LEU F 1 205 ? 12.721 20.496 68.785 1.00 18.02 201 LEU F C 1
ATOM 10315 O O . LEU F 1 205 ? 11.834 21.337 69.008 1.00 18.51 201 LEU F O 1
ATOM 10320 N N . CYS F 1 206 ? 12.490 19.352 68.154 1.00 18.09 202 CYS F N 1
ATOM 10321 C CA . CYS F 1 206 ? 11.154 18.932 67.830 1.00 19.17 202 CYS F CA 1
ATOM 10322 C C . CYS F 1 206 ? 10.786 17.703 68.662 1.00 19.59 202 CYS F C 1
ATOM 10323 O O . CYS F 1 206 ? 11.551 16.726 68.706 1.00 18.31 202 CYS F O 1
ATOM 10326 N N . MET F 1 207 ? 9.624 17.772 69.321 1.00 20.78 203 MET F N 1
ATOM 10327 C CA . MET F 1 207 ? 9.055 16.647 70.063 1.00 23.36 203 MET F CA 1
ATOM 10328 C C . MET F 1 207 ? 7.709 16.303 69.491 1.00 23.44 203 MET F C 1
ATOM 10329 O O . MET F 1 207 ? 6.951 17.200 69.130 1.00 23.16 203 MET F O 1
ATOM 10334 N N . LEU F 1 208 ? 7.384 15.014 69.477 1.00 23.12 204 LEU F N 1
ATOM 10335 C CA . LEU F 1 208 ? 6.205 14.550 68.798 1.00 24.01 204 LEU F CA 1
ATOM 10336 C C . LEU F 1 208 ? 5.488 13.507 69.632 1.00 25.10 204 LEU F C 1
ATOM 10337 O O . LEU F 1 208 ? 6.132 12.709 70.328 1.00 25.64 204 LEU F O 1
ATOM 10342 N N . THR F 1 209 ? 4.164 13.514 69.557 1.00 26.11 205 THR F N 1
ATOM 10343 C CA . THR F 1 209 ? 3.366 12.386 70.086 1.00 28.01 205 THR F CA 1
ATOM 10344 C C . THR F 1 209 ? 2.868 11.506 68.928 1.00 28.28 205 THR F C 1
ATOM 10345 O O . THR F 1 209 ? 2.440 11.993 67.880 1.00 28.71 205 THR F O 1
ATOM 10349 N N . ILE F 1 210 ? 2.980 10.191 69.077 1.00 29.74 206 ILE F N 1
ATOM 10350 C CA . ILE F 1 210 ? 2.576 9.313 67.984 1.00 30.80 206 ILE F CA 1
ATOM 10351 C C . ILE F 1 210 ? 1.052 9.206 68.001 1.00 33.17 206 ILE F C 1
ATOM 10352 O O . ILE F 1 210 ? 0.495 8.842 69.017 1.00 34.16 206 ILE F O 1
ATOM 10357 N N . SER F 1 211 ? 0.412 9.510 66.876 1.00 34.57 207 SER F N 1
ATOM 10358 C CA . SER F 1 211 ? -1.048 9.497 66.760 1.00 38.24 207 SER F CA 1
ATOM 10359 C C . SER F 1 211 ? -1.563 8.589 65.613 1.00 40.70 207 SER F C 1
ATOM 10360 O O . SER F 1 211 ? -2.744 8.251 65.573 1.00 41.32 207 SER F O 1
ATOM 10363 N N . ASP F 1 212 ? -0.690 8.250 64.658 1.00 72.88 208 ASP F N 1
ATOM 10364 C CA . ASP F 1 212 ? -1.017 7.338 63.549 1.00 75.20 208 ASP F CA 1
ATOM 10365 C C . ASP F 1 212 ? 0.085 6.286 63.481 1.00 75.88 208 ASP F C 1
ATOM 10366 O O . ASP F 1 212 ? 1.243 6.590 63.804 1.00 74.36 208 ASP F O 1
ATOM 10371 N N . LEU F 1 213 ? -0.256 5.071 63.042 1.00 77.39 209 LEU F N 1
ATOM 10372 C CA . LEU F 1 213 ? 0.743 4.003 62.846 1.00 80.09 209 LEU F CA 1
ATOM 10373 C C . LEU F 1 213 ? 0.991 3.608 61.378 1.00 86.97 209 LEU F C 1
ATOM 10374 O O . LEU F 1 213 ? 0.325 2.720 60.853 1.00 91.20 209 LEU F O 1
ATOM 10379 N N . CYS F 1 214 ? 1.967 4.248 60.734 1.00 90.59 210 CYS F N 1
ATOM 10380 C CA . CYS F 1 214 ? 2.303 3.949 59.334 1.00 98.26 210 CYS F CA 1
ATOM 10381 C C . CYS F 1 214 ? 3.091 2.639 59.190 1.00 101.95 210 CYS F C 1
ATOM 10382 O O . CYS F 1 214 ? 2.505 1.549 59.059 1.00 102.87 210 CYS F O 1
ATOM 10385 N N . ARG F 1 226 ? -5.731 10.257 73.987 1.00 61.20 222 ARG F N 1
ATOM 10386 C CA . ARG F 1 226 ? -4.946 11.181 73.159 1.00 59.91 222 ARG F CA 1
ATOM 10387 C C . ARG F 1 226 ? -4.689 12.506 73.875 1.00 60.46 222 ARG F C 1
ATOM 10388 O O . ARG F 1 226 ? -3.612 13.087 73.739 1.00 60.21 222 ARG F O 1
ATOM 10390 N N . ARG F 1 227 ? -5.683 12.983 74.623 1.00 63.37 223 ARG F N 1
ATOM 10391 C CA . ARG F 1 227 ? -5.556 14.207 75.413 1.00 63.82 223 ARG F CA 1
ATOM 10392 C C . ARG F 1 227 ? -4.576 14.009 76.582 1.00 62.92 223 ARG F C 1
ATOM 10393 O O . ARG F 1 227 ? -3.716 14.863 76.829 1.00 61.48 223 ARG F O 1
ATOM 10395 N N . THR F 1 228 ? -4.715 12.884 77.288 1.00 63.77 224 THR F N 1
ATOM 10396 C CA . THR F 1 228 ? -3.787 12.485 78.353 1.00 63.90 224 THR F CA 1
ATOM 10397 C C . THR F 1 228 ? -2.366 12.223 77.805 1.00 61.13 224 THR F C 1
ATOM 10398 O O . THR F 1 228 ? -1.371 12.672 78.387 1.00 60.41 224 THR F O 1
ATOM 10400 N N . LYS F 1 229 ? -2.277 11.513 76.680 1.00 59.41 225 LYS F N 1
ATOM 10401 C CA . LYS F 1 229 ? -0.988 11.253 76.039 1.00 57.20 225 LYS F CA 1
ATOM 10402 C C . LYS F 1 229 ? -0.355 12.588 75.646 1.00 55.37 225 LYS F C 1
ATOM 10403 O O . LYS F 1 229 ? 0.730 12.898 76.125 1.00 54.85 225 LYS F O 1
ATOM 10405 N N . PHE F 1 230 ? -1.060 13.387 74.834 1.00 54.91 226 PHE F N 1
ATOM 10406 C CA . PHE F 1 230 ? -0.596 14.716 74.399 1.00 53.45 226 PHE F CA 1
ATOM 10407 C C . PHE F 1 230 ? -0.163 15.652 75.547 1.00 52.33 226 PHE F C 1
ATOM 10408 O O . PHE F 1 230 ? 0.845 16.361 75.435 1.00 50.27 226 PHE F O 1
ATOM 10416 N N . THR F 1 231 ? -0.943 15.660 76.621 1.00 53.10 227 THR F N 1
ATOM 10417 C CA . THR F 1 231 ? -0.624 16.405 77.837 1.00 53.72 227 THR F CA 1
ATOM 10418 C C . THR F 1 231 ? 0.719 15.986 78.414 1.00 52.39 227 THR F C 1
ATOM 10419 O O . THR F 1 231 ? 1.470 16.829 78.902 1.00 52.34 227 THR F O 1
ATOM 10423 N N . GLN F 1 232 ? 1.004 14.689 78.392 1.00 52.01 228 GLN F N 1
ATOM 10424 C CA . GLN F 1 232 ? 2.309 14.214 78.824 1.00 52.32 228 GLN F CA 1
ATOM 10425 C C . GLN F 1 232 ? 3.440 14.791 77.953 1.00 49.21 228 GLN F C 1
ATOM 10426 O O . GLN F 1 232 ? 4.424 15.253 78.495 1.00 49.19 228 GLN F O 1
ATOM 10432 N N . MET F 1 233 ? 3.285 14.817 76.629 1.00 47.93 229 MET F N 1
ATOM 10433 C CA . MET F 1 233 ? 4.268 15.492 75.764 1.00 45.89 229 MET F CA 1
ATOM 10434 C C . MET F 1 233 ? 4.448 16.963 76.170 1.00 45.41 229 MET F C 1
ATOM 10435 O O . MET F 1 233 ? 5.567 17.493 76.154 1.00 44.49 229 MET F O 1
ATOM 10440 N N . MET F 1 234 ? 3.355 17.620 76.538 1.00 45.97 230 MET F N 1
ATOM 10441 C CA . MET F 1 234 ? 3.426 19.002 76.998 1.00 46.29 230 MET F CA 1
ATOM 10442 C C . MET F 1 234 ? 4.311 19.209 78.226 1.00 45.96 230 MET F C 1
ATOM 10443 O O . MET F 1 234 ? 5.095 20.152 78.269 1.00 44.97 230 MET F O 1
ATOM 10448 N N . GLU F 1 235 ? 4.184 18.319 79.206 1.00 47.36 231 GLU F N 1
ATOM 10449 C CA . GLU F 1 235 ? 4.961 18.405 80.439 1.00 48.59 231 GLU F CA 1
ATOM 10450 C C . GLU F 1 235 ? 6.458 18.257 80.153 1.00 46.50 231 GLU F C 1
ATOM 10451 O O . GLU F 1 235 ? 7.268 18.903 80.789 1.00 47.47 231 GLU F O 1
ATOM 10453 N N . VAL F 1 236 ? 6.821 17.429 79.185 1.00 44.07 232 VAL F N 1
ATOM 10454 C CA . VAL F 1 236 ? 8.219 17.321 78.804 1.00 43.17 232 VAL F CA 1
ATOM 10455 C C . VAL F 1 236 ? 8.666 18.647 78.153 1.00 41.04 232 VAL F C 1
ATOM 10456 O O . VAL F 1 236 ? 9.676 19.236 78.564 1.00 40.75 232 VAL F O 1
ATOM 10460 N N . ALA F 1 237 ? 7.866 19.147 77.210 1.00 39.57 233 ALA F N 1
ATOM 10461 C CA . ALA F 1 237 ? 8.216 20.345 76.453 1.00 38.58 233 ALA F CA 1
ATOM 10462 C C . ALA F 1 237 ? 8.327 21.573 77.344 1.00 38.88 233 ALA F C 1
ATOM 10463 O O . ALA F 1 237 ? 9.287 22.335 77.247 1.00 38.07 233 ALA F O 1
ATOM 10465 N N . LEU F 1 238 ? 7.341 21.744 78.220 1.00 39.97 234 LEU F N 1
ATOM 10466 C CA . LEU F 1 238 ? 7.251 22.920 79.085 1.00 41.51 234 LEU F CA 1
ATOM 10467 C C . LEU F 1 238 ? 8.406 22.951 80.065 1.00 41.17 234 LEU F C 1
ATOM 10468 O O . LEU F 1 238 ? 8.864 24.012 80.441 1.00 41.97 234 LEU F O 1
ATOM 10473 N N . SER F 1 239 ? 8.910 21.785 80.439 1.00 41.34 235 SER F N 1
ATOM 10474 C CA . SER F 1 239 ? 10.048 21.729 81.349 1.00 42.56 235 SER F CA 1
ATOM 10475 C C . SER F 1 239 ? 11.322 22.304 80.709 1.00 41.03 235 SER F C 1
ATOM 10476 O O . SER F 1 239 ? 12.328 22.492 81.381 1.00 41.90 235 SER F O 1
ATOM 10479 N N . LEU F 1 240 ? 11.253 22.616 79.417 1.00 39.28 236 LEU F N 1
ATOM 10480 C CA . LEU F 1 240 ? 12.370 23.214 78.718 1.00 38.41 236 LEU F CA 1
ATOM 10481 C C . LEU F 1 240 ? 12.302 24.740 78.657 1.00 38.75 236 LEU F C 1
ATOM 10482 O O . LEU F 1 240 ? 13.209 25.376 78.137 1.00 38.61 236 LEU F O 1
ATOM 10487 N N . ALA F 1 241 ? 11.233 25.333 79.185 1.00 40.34 237 ALA F N 1
ATOM 10488 C CA . ALA F 1 241 ? 11.045 26.792 79.096 1.00 42.43 237 ALA F CA 1
ATOM 10489 C C . ALA F 1 241 ? 12.080 27.552 79.921 1.00 43.70 237 ALA F C 1
ATOM 10490 O O . ALA F 1 241 ? 12.325 27.203 81.077 1.00 43.85 237 ALA F O 1
ATOM 10492 N N . LYS F 1 242 ? 12.704 28.573 79.333 1.00 45.45 238 LYS F N 1
ATOM 10493 C CA . LYS F 1 242 ? 13.697 29.373 80.083 1.00 48.04 238 LYS F CA 1
ATOM 10494 C C . LYS F 1 242 ? 13.588 30.892 79.832 1.00 51.27 238 LYS F C 1
ATOM 10495 O O . LYS F 1 242 ? 13.204 31.373 78.767 1.00 52.82 238 LYS F O 1
#

InterPro domains:
  IPR000845 Nucleoside phosphorylase domain [PF01048] (21-232)
  IPR004402 Purine nucleoside phosphorylase DeoD-type [TIGR00107] (9-236)
  IPR004402 Purine nucleoside phosphorylase DeoD-type [cd09006] (9-236)
  IPR035994 Nucleoside phosphorylase superfamily [G3DSA:3.40.50.1580] (1-238)
  IPR035994 Nucleoside phosphorylase superfamily [SSF53167] (7-237)

Organism: Entamoeba histolytica (strain ATCC 30459 / HM-1:IMSS / ABRM) (NCBI:txid294381)

B-factor: mean 24.94, std 9.86, range [9.64, 102.87]

Solvent-accessible surface area: 46432 Å² total; per-residue (Å²): 64,66,104,102,15,88,14,90,6,2,39,0,45,107,45,84,7,4,92,1,0,5,0,6,10,34,16,101,76,0,99,91,24,0,93,80,48,16,91,116,57,95,86,18,3,66,50,74,21,9,22,0,13,17,1,82,38,177,68,50,86,1,0,3,0,1,1,25,14,0,0,2,3,0,4,4,6,0,60,0,1,9,56,22,5,30,0,96,30,0,0,7,11,16,67,6,9,0,13,30,128,74,4,44,64,23,6,1,0,0,0,1,0,0,0,4,14,27,2,9,42,55,13,6,88,26,52,40,28,5,0,0,20,3,42,9,69,0,0,44,47,0,1,63,16,0,85,97,84,62,39,151,59,81,36,10,7,0,3,0,0,3,34,102,39,46,52,46,116,28,17,45,15,0,60,51,2,20,1,8,0,32,11,17,14,0,0,0,0,2,0,9,4,25,81,20,138,71,44,2,0,0,0,0,8,0,5,47,28,51,45,74,120,40,43,56,20,93,88,70,25,90,55,92,44,22,68,84,10,14,59,0,0,9,63,2,16,92,128,62,103,79,16,80,13,89,8,1,31,0,131,113,58,74,8,10,86,0,0,2,0,5,10,36,17,97,57,0,108,98,11,1,90,85,61,16,85,108,58,100,86,18,3,61,48,66,20,9,22,0,16,25,1,94,36,179,66,56,37,1,0,2,0,1,1,26,14,0,0,1,3,0,3,6,8,0,58,0,0,6,48,14,6,29,0,95,38,0,0,7,2,15,47,6,8,0,14,36,72,66,2,134,62,23,7,2,0,0,0,1,0,0,0,4,17,38,3,8,40,61,10,4,84,25,46,39,29,5,0,0,18,5,38,7,68,4,0,29,62,0,0,60,14,0,61,93,93,64,41,138,67,77,35,10,8,0,3,0,0,2,29,102,45,50,50,37,121,32,16,44,18,0,57,57,2,21,2,12,0,29,10,16,13,0,0,0,0,2,0,7,4,24,87,21,139,61,43,2,0,0,0,0,1,0,4,43,31,49,56,82,120,45,44,55,11,91,87,97,32,80,164,72,36,17,83,85,1,5,36,0,0,6,62,3,25,72,67,62,102,99,17,85,13,88,6,1,36,0,48,115,59,69,8,15,112,0,0,7,0,11,9,34,18,99,37,3,30,51,12,1,121,94,58,14,84,113,60,88,86,13,4,61,49,71,20,7,21,0,27,28,2,99,36,176,66,55,43,0,0,4,0,1,1,25,16,0,0,1,3,0,1,3,7,0,69,1,1,9,59,20,6,38,0,26,47,0,0,7,9,15,61,4,4,0,11,47,76,85,10,46,117,17,6,1,0,0,0,1,0,0,0,3,16,28,7,11,40,67,12,7,82,25,56,36,27,4,0,0,20,3,38,11,70,3,0,34,58,0,7,52,16,0,108,92,93,62,49,150,61,26,36,12,8,0,3,0,0,2,31,94,40,48,46,44,116,31,12,46,17,0,52,52,2,20,1,16,0,25,9,15,12,0,0,0,0,2,0,3,3,26,85,17,136,80,46,3,0,0,0,0,7,2,63,61,75,42,106,118,90,79,91,24,36,57,64,8,25,33,0,0,7,70,9,18,87,176,14,55,78,55,131,82,16,83,12,88,8,1,33,0,131,94,43,65,8,4,107,0,0,0,0,1,5,30,16,102,37,1,111,70,1,1,100,85,43,12,95,116,61,96,85,15,3,62,46,63,18,7,24,0,17,15,0,85,32,169,70,49,81,0,0,0,0,1,0,27,16,0,0,2,2,0,2,3,7,0,66,1,0,0,34,18,8,19,0,26,36,0,0,7,1,1,28,4,3,0,11,39,127,64,4,45,58,17,7,0,0,0,0,1,0,0,0,2,15,29,6,9,43,65,14,6,84,22,51,36,26,4,0,0,21,3,39,10,83,2,0,51,63,0,1,59,19,0,105,94,93,64,39,149,52,74,38,11,8,0,2,0,0,3,42,95,51,46,98,53,123,32,22,46,17,0,58,58,2,19,1,12,0,29,11,17,13,0,0,0,0,3,0,5,3,25,89,23,146,45,46,2,0,0,0,0,1,0,2,54,28,44,44,75,120,39,45,54,10,78,84,96,72,100,151,72,27,9,53,70,0,6,55,0,0,2,67,7,15,82,73,56,102,104,16,88,12,90,8,2,39,0,46,112,42,87,8,2,111,0,0,2,1,3,10,23,14,92,70,2,111,85,5,1,96,76,44,14,92,121,59,98,86,16,3,64,49,59,20,9,21,0,16,17,1,87,40,175,67,62,87,0,0,1,0,1,0,26,14,0,0,2,2,0,5,5,8,0,61,0,1,9,59,20,6,38,0,25,42,0,0,7,0,8,44,4,3,0,8,42,126,64,2,45,63,24,8,3,0,0,0,1,0,0,0,1,17,35,4,13,19,75,38,34,81,29,43,22,46,5,0,0,21,3,42,10,80,3,0,37,61,0,1,62,16,0,98,92,86,67,30,152,54,76,37,11,10,0,2,0,0,2,25,88,42,48,43,41,119,26,13,44,21,0,54,36,3,21,1,15,0,24,10,14,12,0,0,0,0,2,0,6,4,25,69,18,139,82,42,2,0,0,0,0,2,0,19,40,29,41,44,75,103,39,45,69,59,158,109,20,66,84,2,1,69,0,0,3,62,8,25,81,126,62,105,82,17,85,13,90,7,2,38,0,44,112,42,82,8,3,94,1,0,1,1,2,12,31,17,108,93,0,110,85,3,1,98,86,53,14,86,118,58,90,90,18,4,65,47,73,21,8,23,0,18,10,0,91,35,178,65,63,82,0,0,2,0,1,1,25,15,0,0,2,3,0,5,5,8,0,51,0,2,9,48,14,7,28,0,92,32,0,0,8,0,13,66,4,4,3,22,47,112,96,11,42,110,21,14,3,0,0,0,1,0,0,0,1,13,26,3,8,21,61,15,22,93,26,49,32,58,4,0,0,19,3,39,12,70,0,0,37,44,0,5,60,15,0,63,92,84,65,58,156,74,29,38,10,7,0,2,0,0,3,34,100,42,48,46,39,120,28,17,44,22,0,69,45,1,20,2,18,0,30,12,17,12,0,0,0,0,1,0,8,4,26,90,22,139,71,43,2,0,0,0,0,12,3,55,80,107,88,119,81,74,27,21,66,69,0,0,35,0,0,5,66,2,19,78

Foldseek 3Di:
DQVCPPDLQWNAGAPQADQEEEEEADLVVLVVLCVPAWPPKDWGGCRVHFTKIWGDGPRFIHMYTHQHAAAVSVLVVLLCCLPPRNHFEYEYEEAWAWLAPVDDFFAKEKAQWEAEDDDCVVVVVDPDDDTQGFDVVLSVLLVVQCVVVVGHYYYYYAYAYRDPDDPPDPCVVCSVVVHTTYGHHRRSSRVSCVVSVGGYIYMHGHQWYPDDPIDGHDPVCVVPSCVSVSSSSSSSGD/DQVCPPDLQWNAGAPQAFLEEEEEADLVVQVVCCVPFFDPKDWRGCRVHFTKIWGDGPRFIYMYTHQHAAAVSNLVVLLCCLPPRVHFEYEYEEAWAWLAPPDDFLAKEKAQWEAEDDDPPVVVVDPDDDTFGFDVVLSVLLVVQCVVVVGHYDYYYAYAYRDPDDPDDDSVVCSVVVHTTYGHHRRSSRVSCVVSVHGYIYMHGYQWYPDDPIDGHDPVCNVPSRVVVVSSSSSSRD/DQVCPPDLQWQAGAPQADQEEEEEADLVVQVVLCVPFFPPKDWRGCRVHFTKIWGDGPNFIYMYTHQHAAAVRNLVVLLCCLPPRNHFEYEYEEAWAWLAPVDDFLAKEWAQWEAEDDDCVVVVVDPDDDTQGFDPVLSVLLVVLCVVVVGHYYYYYAYAYRDPDDPDDPSVVVSVVPHTTYGHHRRSSRVSCVVSVHGYIYMHGYHHYPVVNVPSSVSVVVSVVSSRD/DQAAQVCPPDLQWNAGAPQADQEEEEEQDLVVQVVLCVPFWPPKDWRGCRVHFTKIWGDGPRFIHMYTHQHAAAVSVLVVLLCNRRHRVHFEYEYEYAWAWLAVVDDFLEKEWAQWEAEDDDCVVVVVDPDDDTQGFDPVLSVLLVVLCVVVVGHYYYYYAYAYRDPDDPDDPSVVCSVVVHTTYGHHRRSSSVSCVVSVHGYIYMYGYQWYPDDPTDGHDPVCVVPSSVSVSVSSSVSGD/DQVCPPDLAWNAGAPQADQEEEEEADLVVQVVLCVPFWPPKDWRGCGVDFTKIWGDGVHHIYMYTHQHAAAVSVLVVLLCCLPPRNHFEYEYEYAWAWLAPVADFFEKEWAQWEAEDDDCCVVVVDPDDDTFGFDPVLSVLLVVQCVVVVGHYYYYYAYAYRDPDDPPDPSVVVSVVVHTTYGHHRSSNRVSCVVSVHGYIYMYGYAFYPDDPRDGHPHCVSVVSSVVSPGD/DQVCPPDLQWNAGAPQADLEEEEEADLVVLVVVCVPFWPPKDWRGCGVHFTKIWGDGPRDIYMYTHQHAAAVSVLVVLLCCLPPRVHFEYEYEEAWAWLAPPDDFLAKEKAQWEAEDDDCPVVVVDPDDDTQGFDPVLSVLLVVQCVVVVGHYDYYYAYAYRDPDDPDDPSVVVSVVVHTTYGHHRRSNRVSCVVSVHGYIYMYGYHHYCHPVSSVSSVSSRVSSGD

Sequence (1405 aa):
MAEHCPTPHNGAKYGEIAETVLMAGDPLRVKLLADTYLTDVVQYNSVRGAVGYTGYYKGVKLSVVQAHGMGMPSIGIYAYELFNFYGVKRRIIRIGSAGAFDESLKLGDIVIGMGACYDSNFERQYDIPGKYSCIADFQLCREAVDAAEKLGYRYKVGNIYSANYFYDDGDHSGAWKKMGVLAVEMEAAALYMIAARARKQALCMLTISDLCYGSGEKMTAEERRTKFTQMMEVALSLAKMAEHCPTPHNGAKYGEIAETVLMAGDPLRVKLLADTYLTDVVQYNSVRGAVGYTGYYKGVKLSVVQAHGMGMPSIGIYAYELFNFYGVKRIIRIGSAGAFDESLKLGDIVIGMGACYDSNFERQYDIPGKYSCIADFQLCREAVDAAEKLGYRYKVGNIYSANYFYDDGDHSGAWKKMGVLAVEMEAAALYMIAARARKQALCMLTISDLCYGSGEKMTAEERRTKFTQMMEVALSLAKMAEHCPTPHNGAKYGEIAETVLMAGDPLRVKLLADTYLTDVVQYNSVRGAVGYTGYYKGVKLSVQAHGMGMPSIGIYAYELFNFYGVKRIIRIGSAGAFDESLKLGDIVIGMGACYDSNFERQYDIPGKYSCIADFQLCREAVDAAEKLGYRYKVGNIYSANYFYDDGDHSGAWKKMGVLAVEMEAAALYMIAARARKQALCCMLTISDLCYERRTKFTQMMEVALSLAKPGSMAEHCPTPHNGAKYGEIAETVLMAGDPLRVKLLADTYLTDVVQYNSVRGAVGYTGYYKGVKLSVQAHGMGMPSIGIYAYELFNFYGVKRIIRIGSAGAFDESLKLGDIVIGMGACYDSNFERQYDIPGKYSCIADFQLCREAVDAAEKLGYRYKVGNIYSANYFYDDGDHSGAWKKMGVLAVEMEAAALYMIAARARKKQALCMLTISDLCYGSGEKMTAEERRTKFTQMMEVALSLAKMAEHCPTPHNGAKYGEIAETVLMAGDPLRVKLLADTYLTDVVQYNSVRGAVGYTGYYKGVKLSVQAHGMGMPSIGIYAYELFNFYGVKRIIRIGSAGAFDESLKLGDIVIGMGACYDSNFERQYDIPGKYSCIADFQLCREAVDAAEKLGYRYKVGNIYSANYFYDDGDHSGAWKKMGVLAVEMEAAALYMIAARARKQALCCMLTISDLCYGSGEKMTKFTQMMEVALSLAKMAEHCPTPHNGAKYGEIAETVLMAGDPLRVKLLADTYLTDVVQYNSVRGAVGYTGYYKGVKLSVQAHGMGMPSIGIYAYELFNFYGVKRRIIRIGSAGAFDESLKLGDIVIGMGACYDSNFERQYDIPGKYSCIADFQLCREAVDAAEKLGYRYKVGNIYSANYFYDDGDHSGAWKKMGVLAVEMEAAALYMIAARARKQALCMLTISDLCRRTKFTQMMEVALSLAK

Radius of gyration: 33.39 Å; Cα contacts (8 Å, |Δi|>4): 3705; chains: 6; bounding box: 94×71×94 Å

CATH classification: 3.40.50.1580